Protein AF-A0A957J4I6-F1 (afdb_monomer)

Secondary structure (DSSP, 8-state):
----PPPPSSS--SS---EEETTEEEEE------SSSTTTTSS-HHHHHHHHH-TTTTTSPTT-BSS-EE---SSSPTT--EEE-HHHHHHHHH-GGG--EEEEETTT--EEEE------S-SSS--PPPEE-TTS-EEEEEEEE--SSS-EEEEEEE-TT-SEEEE---S-EETTS-EEEEEETTEEEEEESTT-EEEEEESSS--HHHHHHHHTT-SSS-SS--TTTEEEEEES-HHHHSTTTTGGG----S-GGG--S-S--GGG---TT----SSSPPPPPEEETTEEEEEETTEEEEE-SS-PPP-PPPPPPPPPP--------HHHHHHHHHHHHHHHHHH-SBPPB----TTHHHHHTTTSSSSTTSBT-SHHHHHHHHHHHGGGS-HHHHHHHHHHHHHHHHHS-TTT-SB--S-SB---SSPPPGGG-TTSS---BS--HHHHHH-SGGG----SS-THHHHHHHHHHHHH--HHHHHHHHHHHHHHHHHTPPPHHHHHH-HHHHHHHHHHHHHHHHHHHHTTPPPPHHHHHHHHHHHHHHHHH--SS-TTTT--TTSHHHHHGGGGTTTTTTTT--HHHHHHHHHHHHHHHHHHHHHHHHH-TTTTSTT-S--STT-SS--HHHHHHHHHIIIIII---HHHHGGG----SSSS--HHHHHHHHHHHHTTS-EEEEEEE-SEEEE-TT-EEEEEEEEEEETT--SPEEEEE---TTEEEEES-SEEPSSEEEEEEEEE-S-TT--S-EEEEEEEEEEETTEEEEEEEEEEES--PPPPP-----

Mean predicted aligned error: 9.69 Å

Foldseek 3Di:
DDADADAAAAQAAFLDDWDDQPQKTKGFHKHFAADLDALHPNHFLQVVQLCQQPVCLQPDFWFDFSADWDQDDDLFAGPFIKGQLVSLVVVCVVAVNQQRMFIAGNPHRYGDDGDSAHAAAASTIDAHFFEQEPSRWTWGAGFTTGHSPFTWAGIWTDDPPDRIITHQWQATDTRNWDKDWYYDHQKIWIDTWLQAWTKIFRRNDHPVQLVVLVVVVNHSSHDDTPVVTMDIPDGQQVCVQPPCQQQQFADPDPRPSFGGAGLQFPPRHGALLFFFGTRADAHTWDDDPQWTWGDDNPHIDTHHPDPDRDDDDDDDDDDDDDDDFDDPDLVVLLVVLLVQLVQQLVQADEFFAAGYQGPLQVLCCFAQHNNQRRHCQALLLLLVLLLLCLVSHDPVSSVSSLVSNVVSCVQAPLLQFQGQWQDGGYFRPHDNRPSSPSVPDGHTHRFSVQNQQQGYHNGHRAFRHQLLSLLSLLSNCVVPNPLQVSLVSNVVSLCVCVVSHDDLVRCLQQVLSLLRLLSNLVSNQSSCVSSVHHGDPVSVVVSVVSLVSCLVSDALFHSLSNDDVVPVSSQQSSLCSLLRNQHNDDLVSLVSCLVRPLVRLVSSLSRVCRSCVCLLPAQQQRGHYSTRTGHCRSNQRSLCNCLRNVVDALSVLSVSQDDQPTPHDSSSSSSSSSSSSVRQDKAKDWDKPPQEDEDAAQDKDKMKIFMATGNPRFWKKFKDKDDDPQKDKDKPDGIDGPGDIIMIMIGGNGDNPDQDKDKDWMKMWIDTPNDIDIDIGIYIYNDDDDDDDDDDDD

Structure (mmCIF, N/CA/C/O backbone):
data_AF-A0A957J4I6-F1
#
_entry.id   AF-A0A957J4I6-F1
#
loop_
_atom_site.group_PDB
_atom_site.id
_atom_site.type_symbol
_atom_site.label_atom_id
_atom_site.label_alt_id
_atom_site.label_comp_id
_atom_site.label_asym_id
_atom_site.label_entity_id
_atom_site.label_seq_id
_atom_site.pdbx_PDB_ins_code
_atom_site.Cartn_x
_atom_site.Cartn_y
_atom_site.Cartn_z
_atom_site.occupancy
_atom_site.B_iso_or_equiv
_atom_site.auth_seq_id
_atom_site.auth_comp_id
_atom_site.auth_asym_id
_atom_site.auth_atom_id
_atom_site.pdbx_PDB_model_num
ATOM 1 N N . PHE A 1 1 ? -14.412 -21.363 -26.976 1.00 64.19 1 PHE A N 1
ATOM 2 C CA . PHE A 1 1 ? -13.026 -21.619 -26.541 1.00 64.19 1 PHE A CA 1
ATOM 3 C C . PHE A 1 1 ? -12.541 -20.348 -25.872 1.00 64.19 1 PHE A C 1
ATOM 5 O O . PHE A 1 1 ? -12.658 -19.300 -26.493 1.00 64.19 1 PHE A O 1
ATOM 12 N N . VAL A 1 2 ? -12.118 -20.412 -24.611 1.00 77.31 2 VAL A N 1
ATOM 13 C CA . VAL A 1 2 ? -11.565 -19.253 -23.894 1.00 77.31 2 VAL A CA 1
ATOM 14 C C . VAL A 1 2 ? -10.049 -19.379 -23.969 1.00 77.31 2 VAL A C 1
ATOM 16 O O . VAL A 1 2 ? -9.508 -20.404 -23.561 1.00 77.31 2 VAL A O 1
ATOM 19 N N . TRP A 1 3 ? -9.378 -18.382 -24.545 1.00 88.81 3 TRP A N 1
ATOM 20 C CA . TRP A 1 3 ? -7.918 -18.307 -24.538 1.00 88.81 3 TRP A CA 1
ATOM 21 C C . TRP A 1 3 ? -7.449 -18.165 -23.081 1.00 88.81 3 TRP A C 1
ATOM 23 O O . TRP A 1 3 ? -7.906 -17.260 -22.385 1.00 88.81 3 TRP A O 1
ATOM 33 N N . LYS A 1 4 ? -6.617 -19.094 -22.592 1.00 89.50 4 LYS A N 1
ATOM 34 C CA . LYS A 1 4 ? -6.187 -19.151 -21.185 1.00 89.50 4 LYS A CA 1
ATOM 35 C C . LYS A 1 4 ? -4.797 -19.779 -21.067 1.00 89.50 4 LYS A C 1
ATOM 37 O O . LYS A 1 4 ? -4.566 -20.852 -21.623 1.00 89.50 4 LYS A O 1
ATOM 42 N N . SER A 1 5 ? -3.900 -19.136 -20.324 1.00 90.81 5 SER A N 1
ATOM 43 C CA . SER A 1 5 ? -2.577 -19.676 -19.994 1.00 90.81 5 SER A CA 1
ATOM 44 C C . SER A 1 5 ? -2.600 -20.540 -18.730 1.00 90.81 5 SER A C 1
ATOM 46 O O . SER A 1 5 ? -3.569 -20.544 -17.964 1.00 90.81 5 SER A O 1
ATOM 48 N N . SER A 1 6 ? -1.500 -21.252 -18.473 1.00 90.88 6 SER A N 1
ATOM 49 C CA . SER A 1 6 ? -1.172 -21.680 -17.109 1.00 90.88 6 SER A CA 1
ATOM 50 C C . SER A 1 6 ? -0.927 -20.458 -16.214 1.00 90.88 6 SER A C 1
ATOM 52 O O . SER A 1 6 ? -0.717 -19.350 -16.717 1.00 90.88 6 SER A O 1
ATOM 54 N N . LYS A 1 7 ? -0.924 -20.655 -14.889 1.00 91.00 7 LYS A N 1
ATOM 55 C CA . LYS A 1 7 ? -0.491 -19.614 -13.948 1.00 91.00 7 LYS A CA 1
ATOM 56 C C . LYS A 1 7 ? 0.940 -19.192 -14.301 1.00 91.00 7 LYS A C 1
ATOM 58 O O . LYS A 1 7 ? 1.789 -20.050 -14.548 1.00 91.00 7 LYS A O 1
ATOM 63 N N . LEU A 1 8 ? 1.161 -17.886 -14.406 1.00 91.38 8 LEU A N 1
ATOM 64 C CA . LEU A 1 8 ? 2.455 -17.289 -14.729 1.00 91.38 8 LEU A CA 1
ATOM 65 C C . LEU A 1 8 ? 3.111 -16.806 -13.425 1.00 91.38 8 LEU A C 1
ATOM 67 O O . LEU A 1 8 ? 2.382 -16.397 -12.518 1.00 91.38 8 LEU A O 1
ATOM 71 N N . PRO A 1 9 ? 4.447 -16.881 -13.295 1.00 90.94 9 PRO A N 1
ATOM 72 C CA . PRO A 1 9 ? 5.146 -16.327 -12.139 1.00 90.94 9 PRO A CA 1
ATOM 73 C C . PRO A 1 9 ? 5.047 -14.793 -12.096 1.00 90.94 9 PRO A C 1
ATOM 75 O O . PRO A 1 9 ? 4.686 -14.154 -13.084 1.00 90.94 9 PRO A O 1
ATOM 78 N N . GLY A 1 10 ? 5.400 -14.209 -10.949 1.00 88.56 10 GLY A N 1
ATOM 79 C CA . GLY A 1 10 ? 5.306 -12.767 -10.705 1.00 88.56 10 GLY A CA 1
ATOM 80 C C . GLY A 1 10 ? 4.077 -12.370 -9.887 1.00 88.56 10 GLY A C 1
ATOM 81 O O . GLY A 1 10 ? 3.198 -13.190 -9.633 1.00 88.56 10 GLY A O 1
ATOM 82 N N . ALA A 1 11 ? 4.037 -11.112 -9.441 1.00 85.50 11 ALA A N 1
ATOM 83 C CA . ALA A 1 11 ? 2.975 -10.583 -8.578 1.00 85.50 11 ALA A CA 1
ATOM 84 C C . ALA A 1 11 ? 1.799 -9.958 -9.354 1.00 85.50 11 ALA A C 1
ATOM 86 O O . ALA A 1 11 ? 0.883 -9.415 -8.744 1.00 85.50 11 ALA A O 1
ATOM 87 N N . GLY A 1 12 ? 1.810 -10.028 -10.688 1.00 84.12 12 GLY A N 1
ATOM 88 C CA . GLY A 1 12 ? 0.747 -9.508 -11.544 1.00 84.12 12 GLY A CA 1
ATOM 89 C C . GLY A 1 12 ? 1.262 -8.826 -12.812 1.00 84.12 12 GLY A C 1
ATOM 90 O O . GLY A 1 12 ? 2.417 -8.991 -13.209 1.00 84.12 12 GLY A O 1
ATOM 91 N N . PHE A 1 13 ? 0.367 -8.065 -13.443 1.00 82.50 13 PHE A N 1
ATOM 92 C CA . PHE A 1 13 ? 0.581 -7.345 -14.700 1.00 82.50 13 PHE A CA 1
ATOM 93 C C . PHE A 1 13 ? 0.038 -5.927 -14.550 1.00 82.50 13 PHE A C 1
ATOM 95 O O . PHE A 1 13 ? -1.153 -5.710 -14.739 1.00 82.50 13 PHE A O 1
ATOM 102 N N . GLN A 1 14 ? 0.879 -4.984 -14.146 1.00 75.69 14 GLN A N 1
ATOM 103 C CA . GLN A 1 14 ? 0.401 -3.662 -13.730 1.00 75.69 14 GLN A CA 1
ATOM 104 C C . GLN A 1 14 ? 0.604 -2.626 -14.832 1.00 75.69 14 GLN A C 1
ATOM 106 O O . GLN A 1 14 ? -0.377 -2.084 -15.335 1.00 75.69 14 GLN A O 1
ATOM 111 N N . SER A 1 15 ? 1.825 -2.512 -15.359 1.00 74.19 15 SER A N 1
ATOM 112 C CA . SER A 1 15 ? 2.107 -1.853 -16.643 1.00 74.19 15 SER A CA 1
ATOM 113 C C . SER A 1 15 ? 1.682 -2.778 -17.801 1.00 74.19 15 SER A C 1
ATOM 115 O O . SER A 1 15 ? 2.502 -3.431 -18.451 1.00 74.19 15 SER A O 1
ATOM 117 N N . TRP A 1 16 ? 0.371 -2.950 -17.991 1.00 71.50 16 TRP A N 1
ATOM 118 C CA . TRP A 1 16 ? -0.182 -4.032 -18.810 1.00 71.50 16 TRP A CA 1
ATOM 119 C C . TRP A 1 16 ? -0.728 -3.585 -20.166 1.00 71.50 16 TRP A C 1
ATOM 121 O O . TRP A 1 16 ? -1.701 -2.840 -20.257 1.00 71.50 16 TRP A O 1
ATOM 131 N N . TRP A 1 17 ? -0.185 -4.176 -21.230 1.00 83.12 17 TRP A N 1
ATOM 132 C CA . TRP A 1 17 ? -0.883 -4.385 -22.498 1.00 83.12 17 TRP A CA 1
ATOM 133 C C . TRP A 1 17 ? -0.257 -5.578 -23.241 1.00 83.12 17 TRP A C 1
ATOM 135 O O . TRP A 1 17 ? 0.969 -5.666 -23.348 1.00 83.12 17 TRP A O 1
ATOM 145 N N . PRO A 1 18 ? -1.058 -6.530 -23.755 1.00 88.44 18 PRO A N 1
ATOM 146 C CA . PRO A 1 18 ? -0.532 -7.662 -24.508 1.00 88.44 18 PRO A CA 1
ATOM 147 C C . PRO A 1 18 ? 0.014 -7.209 -25.864 1.00 88.44 18 PRO A C 1
ATOM 149 O O . PRO A 1 18 ? -0.677 -6.536 -26.631 1.00 88.44 18 PRO A O 1
ATOM 152 N N . VAL A 1 19 ? 1.224 -7.647 -26.210 1.00 93.69 19 VAL A N 1
ATOM 153 C CA . VAL A 1 19 ? 1.830 -7.354 -27.516 1.00 93.69 19 VAL A CA 1
ATOM 154 C C . VAL A 1 19 ? 1.575 -8.529 -28.448 1.00 93.69 19 VAL A C 1
ATOM 156 O O . VAL A 1 19 ? 2.065 -9.635 -28.223 1.00 93.69 19 VAL A O 1
ATOM 159 N N . ILE A 1 20 ? 0.777 -8.309 -29.493 1.00 94.69 20 ILE A N 1
ATOM 160 C CA . ILE A 1 20 ? 0.494 -9.335 -30.500 1.00 94.69 20 ILE A CA 1
ATOM 161 C C . ILE A 1 20 ? 1.629 -9.345 -31.520 1.00 94.69 20 ILE A C 1
ATOM 163 O O . ILE A 1 20 ? 1.808 -8.384 -32.263 1.00 94.69 20 ILE A O 1
ATOM 167 N N . TYR A 1 21 ? 2.345 -10.462 -31.589 1.00 94.56 21 TYR A N 1
ATOM 168 C CA . TYR A 1 21 ? 3.451 -10.677 -32.514 1.00 94.56 21 TYR A CA 1
ATOM 169 C C . TYR A 1 21 ? 3.182 -11.935 -33.332 1.00 94.56 21 TYR A C 1
ATOM 171 O O . TYR A 1 21 ? 3.331 -13.049 -32.836 1.00 94.56 21 TYR A O 1
ATOM 179 N N . GLU A 1 22 ? 2.733 -11.775 -34.576 1.00 93.19 22 GLU A N 1
ATOM 180 C CA . GLU A 1 22 ? 2.363 -12.895 -35.449 1.00 93.19 22 GLU A CA 1
ATOM 181 C C . GLU A 1 22 ? 1.354 -13.872 -34.784 1.00 93.19 22 GLU A C 1
ATOM 183 O O . GLU A 1 22 ? 0.190 -13.533 -34.531 1.00 93.19 22 GLU A O 1
ATOM 188 N N . ASN A 1 23 ? 1.795 -15.105 -34.505 1.00 94.75 23 ASN A N 1
ATOM 189 C CA . ASN A 1 23 ? 1.063 -16.171 -33.822 1.00 94.75 23 ASN A CA 1
ATOM 190 C C . ASN A 1 23 ? 1.326 -16.220 -32.301 1.00 94.75 23 ASN A C 1
ATOM 192 O O . ASN A 1 23 ? 0.920 -17.187 -31.647 1.00 94.75 23 ASN A O 1
ATOM 196 N N . ARG A 1 24 ? 1.985 -15.203 -31.738 1.00 95.81 24 ARG A N 1
ATOM 197 C CA . ARG A 1 24 ? 2.355 -15.074 -30.325 1.00 95.81 24 ARG A CA 1
ATOM 198 C C . ARG A 1 24 ? 1.692 -13.856 -29.674 1.00 95.81 24 ARG A C 1
ATOM 200 O O . ARG A 1 24 ? 1.283 -12.907 -30.343 1.00 95.81 24 ARG A O 1
ATOM 207 N N . VAL A 1 25 ? 1.602 -13.900 -28.352 1.00 95.25 25 VAL A N 1
ATOM 208 C CA . VAL A 1 25 ? 1.204 -12.799 -27.474 1.00 95.25 25 VAL A CA 1
ATOM 209 C C . VAL A 1 25 ? 2.258 -12.685 -26.379 1.00 95.25 25 VAL A C 1
ATOM 211 O O . VAL A 1 25 ? 2.533 -13.677 -25.702 1.00 95.25 25 VAL A O 1
ATOM 214 N N . ILE A 1 26 ? 2.858 -11.507 -26.230 1.00 94.62 26 ILE A N 1
ATOM 215 C CA . ILE A 1 26 ? 3.889 -11.236 -25.229 1.00 94.62 26 ILE A CA 1
ATOM 216 C C . ILE A 1 26 ? 3.279 -10.458 -24.064 1.00 94.62 26 ILE A C 1
ATOM 218 O O . ILE A 1 26 ? 2.560 -9.480 -24.278 1.00 94.62 26 ILE A O 1
ATOM 222 N N . PHE A 1 27 ? 3.596 -10.887 -22.844 1.00 92.00 27 PHE A N 1
ATOM 223 C CA . PHE A 1 27 ? 3.250 -10.204 -21.599 1.00 92.00 27 PHE A CA 1
ATOM 224 C C . PHE A 1 27 ? 4.514 -9.891 -20.799 1.00 92.00 27 PHE A C 1
ATOM 226 O O . PHE A 1 27 ? 5.352 -10.775 -20.626 1.00 92.00 27 PHE A O 1
ATOM 233 N N . SER A 1 28 ? 4.609 -8.677 -20.259 1.00 90.06 28 SER A N 1
ATOM 234 C CA . SER A 1 28 ? 5.574 -8.322 -19.211 1.00 90.06 28 SER A CA 1
ATOM 235 C C . SER A 1 28 ? 4.873 -8.382 -17.859 1.00 90.06 28 SER A C 1
ATOM 237 O O . SER A 1 28 ? 3.896 -7.671 -17.646 1.00 90.06 28 SER A O 1
ATOM 239 N N . GLY A 1 29 ? 5.334 -9.262 -16.973 1.00 89.31 29 GLY A N 1
ATOM 240 C CA . GLY A 1 29 ? 4.862 -9.355 -15.592 1.00 89.31 29 GLY A CA 1
ATOM 241 C C . GLY A 1 29 ? 5.788 -8.636 -14.616 1.00 89.31 29 GLY A C 1
ATOM 242 O O . GLY A 1 29 ? 6.902 -8.246 -14.971 1.00 89.31 29 GLY A O 1
ATOM 243 N N . SER A 1 30 ? 5.332 -8.505 -13.373 1.00 87.56 30 SER A N 1
ATOM 244 C CA . SER A 1 30 ? 6.123 -8.004 -12.249 1.00 87.56 30 SER A CA 1
ATOM 245 C C . SER A 1 30 ? 6.918 -9.109 -11.542 1.00 87.56 30 SER A C 1
ATOM 247 O O . SER A 1 30 ? 6.808 -10.290 -11.874 1.00 87.56 30 SER A O 1
ATOM 249 N N . ASN A 1 31 ? 7.714 -8.740 -10.536 1.00 86.81 31 ASN A N 1
ATOM 250 C CA . ASN A 1 31 ? 8.360 -9.696 -9.640 1.00 86.81 31 ASN A CA 1
ATOM 251 C C . ASN A 1 31 ? 7.569 -9.838 -8.323 1.00 86.81 31 ASN A C 1
ATOM 253 O O . ASN A 1 31 ? 6.896 -8.914 -7.879 1.00 86.81 31 ASN A O 1
ATOM 257 N N . ASN A 1 32 ? 7.645 -11.017 -7.712 1.00 86.38 32 ASN A N 1
ATOM 258 C CA . ASN A 1 32 ? 6.972 -11.416 -6.469 1.00 86.38 32 ASN A CA 1
ATOM 259 C C . ASN A 1 32 ? 7.942 -11.505 -5.274 1.00 86.38 32 ASN A C 1
ATOM 261 O O . ASN A 1 32 ? 7.711 -12.265 -4.327 1.00 86.38 32 ASN A O 1
ATOM 265 N N . TYR A 1 33 ? 9.042 -10.747 -5.325 1.00 87.44 33 TYR A N 1
ATOM 266 C CA . TYR A 1 33 ? 10.040 -10.670 -4.262 1.00 87.44 33 TYR A CA 1
ATOM 267 C C . TYR A 1 33 ? 9.839 -9.392 -3.455 1.00 87.44 33 TYR A C 1
ATOM 269 O O . TYR A 1 33 ? 9.577 -8.325 -4.004 1.00 87.44 33 TYR A O 1
ATOM 277 N N . ARG A 1 34 ? 10.001 -9.502 -2.136 1.00 86.38 34 ARG A N 1
ATOM 278 C CA . ARG A 1 34 ? 10.083 -8.336 -1.254 1.00 86.38 34 ARG A CA 1
ATOM 279 C C . ARG A 1 34 ? 11.457 -7.700 -1.340 1.00 86.38 34 ARG A C 1
ATOM 281 O O . ARG A 1 34 ? 12.455 -8.381 -1.581 1.00 86.38 34 ARG A O 1
ATOM 288 N N . THR A 1 35 ? 11.511 -6.408 -1.066 1.00 86.81 35 THR A N 1
ATOM 289 C CA . THR A 1 35 ? 12.754 -5.645 -1.121 1.00 86.81 35 THR A CA 1
ATOM 290 C C . THR A 1 35 ? 13.460 -5.670 0.232 1.00 86.81 35 THR A C 1
ATOM 292 O O . THR A 1 35 ? 13.034 -5.028 1.188 1.00 86.81 35 THR A O 1
ATOM 295 N N . SER A 1 36 ? 14.566 -6.419 0.313 1.00 84.94 36 SER A N 1
ATOM 296 C CA . SER A 1 36 ? 15.484 -6.424 1.469 1.00 84.94 36 SER A CA 1
ATOM 297 C C . SER A 1 36 ? 14.836 -6.781 2.822 1.00 84.94 36 SER A C 1
ATOM 299 O O . SER A 1 36 ? 15.316 -6.374 3.881 1.00 84.94 36 SER A O 1
ATOM 301 N N . ILE A 1 37 ? 13.755 -7.567 2.803 1.00 86.25 37 ILE A N 1
ATOM 302 C CA . ILE A 1 37 ? 13.043 -8.049 3.994 1.00 86.25 37 ILE A CA 1
ATOM 303 C C . ILE A 1 37 ? 12.529 -9.485 3.782 1.00 86.25 37 ILE A C 1
ATOM 305 O O . ILE A 1 37 ? 12.400 -9.955 2.651 1.00 86.25 37 ILE A O 1
ATOM 309 N N . GLN A 1 38 ? 12.279 -10.203 4.878 1.00 84.62 38 GLN A N 1
ATOM 310 C CA . GLN A 1 38 ? 11.690 -11.546 4.879 1.00 84.62 38 GLN A CA 1
ATOM 311 C C . GLN A 1 38 ? 10.181 -11.495 5.175 1.00 84.62 38 GLN A C 1
ATOM 313 O O . GLN A 1 38 ? 9.767 -10.584 5.886 1.00 84.62 38 GLN A O 1
ATOM 318 N N . PRO A 1 39 ? 9.380 -12.494 4.745 1.00 79.00 39 PRO A N 1
ATOM 319 C CA . PRO A 1 39 ? 9.713 -13.617 3.864 1.00 79.00 39 PRO A CA 1
ATOM 320 C C . PRO A 1 39 ? 10.140 -13.184 2.462 1.00 79.00 39 PRO A C 1
ATOM 322 O O . PRO A 1 39 ? 9.582 -12.257 1.890 1.00 79.00 39 PRO A O 1
ATOM 325 N N . GLY A 1 40 ? 11.138 -13.867 1.906 1.00 69.94 40 GLY A N 1
ATOM 326 C CA . GLY A 1 40 ? 11.798 -13.443 0.673 1.00 69.94 40 GLY A CA 1
ATOM 327 C C . GLY A 1 40 ? 13.308 -13.637 0.741 1.00 69.94 40 GLY A C 1
ATOM 328 O O . GLY A 1 40 ? 13.854 -14.015 1.777 1.00 69.94 40 GLY A O 1
ATOM 329 N N . GLY A 1 41 ? 13.996 -13.362 -0.367 1.00 62.50 41 GLY A N 1
ATOM 330 C CA . GLY A 1 41 ? 15.444 -13.556 -0.483 1.00 62.50 41 GLY A CA 1
ATOM 331 C C . GLY A 1 41 ? 16.298 -12.633 0.394 1.00 62.50 41 GLY A C 1
ATOM 332 O O . GLY A 1 41 ? 17.512 -12.771 0.367 1.00 62.50 41 GLY A O 1
ATOM 333 N N . GLY A 1 42 ? 15.711 -11.687 1.144 1.00 69.75 42 GLY A N 1
ATOM 334 C CA . GLY A 1 42 ? 16.455 -10.707 1.952 1.00 69.75 42 GLY A CA 1
ATOM 335 C C . GLY A 1 42 ? 17.314 -9.728 1.135 1.00 69.75 42 GLY A C 1
ATOM 336 O O . GLY A 1 42 ? 17.995 -8.890 1.716 1.00 69.75 42 GLY A O 1
ATOM 337 N N . PHE A 1 43 ? 17.238 -9.815 -0.193 1.00 77.00 43 PHE A N 1
ATOM 338 C CA . PHE A 1 43 ? 17.946 -9.024 -1.195 1.00 77.00 43 PHE A CA 1
ATOM 339 C C . PHE A 1 43 ? 16.949 -8.536 -2.238 1.00 77.00 43 PHE A C 1
ATOM 341 O O . PHE A 1 43 ? 15.826 -9.041 -2.324 1.00 77.00 43 PHE A O 1
ATOM 348 N N . GLN A 1 44 ? 17.360 -7.567 -3.043 1.00 86.06 44 GLN A N 1
ATOM 349 C CA . GLN A 1 44 ? 16.540 -7.088 -4.147 1.00 86.06 44 GLN A CA 1
ATOM 350 C C . GLN A 1 44 ? 16.537 -8.112 -5.289 1.00 86.06 44 GLN A C 1
ATOM 352 O O . GLN A 1 44 ? 17.523 -8.818 -5.506 1.00 86.06 44 GLN A O 1
ATOM 357 N N . PHE A 1 45 ? 15.454 -8.184 -6.066 1.00 88.31 45 PHE A N 1
ATOM 358 C CA . PHE A 1 45 ? 15.383 -9.135 -7.182 1.00 88.31 45 PHE A CA 1
ATOM 359 C C . PHE A 1 45 ? 16.488 -8.900 -8.227 1.00 88.31 45 PHE A C 1
ATOM 361 O O . PHE A 1 45 ? 17.087 -9.859 -8.713 1.00 88.31 45 PHE A O 1
ATOM 368 N N . VAL A 1 46 ? 16.828 -7.631 -8.487 1.00 89.25 46 VAL A N 1
ATOM 369 C CA . VAL A 1 46 ? 17.958 -7.238 -9.349 1.00 89.25 46 VAL A CA 1
ATOM 370 C C . VAL A 1 46 ? 19.303 -7.787 -8.855 1.00 89.25 46 VAL A C 1
ATOM 372 O O . VAL A 1 46 ? 20.135 -8.176 -9.672 1.00 89.25 46 VAL A O 1
ATOM 375 N N . GLU A 1 47 ? 19.517 -7.878 -7.539 1.00 89.75 47 GLU A N 1
ATOM 376 C CA . GLU A 1 47 ? 20.747 -8.424 -6.947 1.00 89.75 47 GLU A CA 1
ATOM 377 C C . GLU A 1 47 ? 20.783 -9.948 -7.063 1.00 89.75 47 GLU A C 1
ATOM 379 O O . GLU A 1 47 ? 21.780 -10.512 -7.507 1.00 89.75 47 GLU A O 1
ATOM 384 N N . LEU A 1 48 ? 19.667 -10.610 -6.738 1.00 90.25 48 LEU A N 1
ATOM 385 C CA . LEU A 1 48 ? 19.534 -12.062 -6.873 1.00 90.25 48 LEU A CA 1
ATOM 386 C C . LEU A 1 48 ? 19.768 -12.522 -8.315 1.00 90.25 48 LEU A C 1
ATOM 388 O O . LEU A 1 48 ? 20.350 -13.582 -8.543 1.00 90.25 48 LEU A O 1
ATOM 392 N N . GLU A 1 49 ? 19.283 -11.755 -9.290 1.00 92.69 49 GLU A N 1
ATOM 393 C CA . GLU A 1 49 ? 19.499 -12.042 -10.702 1.00 92.69 49 GLU A CA 1
ATOM 394 C C . GLU A 1 49 ? 20.940 -11.744 -11.130 1.00 92.69 49 GLU A C 1
ATOM 396 O O . GLU A 1 49 ? 21.559 -12.600 -11.765 1.00 92.69 49 GLU A O 1
ATOM 401 N N . ARG A 1 50 ? 21.507 -10.591 -10.738 1.00 94.06 50 ARG A N 1
ATOM 402 C CA . ARG A 1 50 ? 22.914 -10.231 -10.998 1.00 94.06 50 ARG A CA 1
ATOM 403 C C . ARG A 1 50 ? 23.863 -11.333 -10.537 1.00 94.06 50 ARG A C 1
ATOM 405 O O . ARG A 1 50 ? 24.720 -11.736 -11.319 1.00 94.06 50 ARG A O 1
ATOM 412 N N . ASP A 1 51 ? 23.705 -11.820 -9.311 1.00 93.56 51 ASP A N 1
ATOM 413 C CA . ASP A 1 51 ? 24.615 -12.804 -8.715 1.00 93.56 51 ASP A CA 1
ATOM 414 C C . ASP A 1 51 ? 24.574 -14.149 -9.454 1.00 93.56 51 ASP A C 1
ATOM 416 O O . ASP A 1 51 ? 25.604 -14.805 -9.619 1.00 93.56 51 ASP A O 1
ATOM 420 N N . ASP A 1 52 ? 23.405 -14.542 -9.966 1.00 95.00 52 ASP A N 1
ATOM 421 C CA . ASP A 1 52 ? 23.252 -15.779 -10.733 1.00 95.00 52 ASP A CA 1
ATOM 422 C C . ASP A 1 52 ? 23.782 -15.648 -12.173 1.00 95.00 52 ASP A C 1
ATOM 424 O O . ASP A 1 52 ? 24.384 -16.586 -12.707 1.00 95.00 52 ASP A O 1
ATOM 428 N N . VAL A 1 53 ? 23.552 -14.505 -12.833 1.00 96.81 53 VAL A N 1
ATOM 429 C CA . VAL A 1 53 ? 23.906 -14.321 -14.253 1.00 96.81 53 VAL A CA 1
ATOM 430 C C . VAL A 1 53 ? 25.319 -13.756 -14.471 1.00 96.81 53 VAL A C 1
ATOM 432 O O . VAL A 1 53 ? 25.927 -13.970 -15.530 1.00 96.81 53 VAL A O 1
ATOM 435 N N . TYR A 1 54 ? 25.881 -13.105 -13.453 1.00 97.25 54 TYR A N 1
ATOM 436 C CA . TYR A 1 54 ? 27.239 -12.565 -13.403 1.00 97.25 54 TYR A CA 1
ATOM 437 C C . TYR A 1 54 ? 27.947 -13.014 -12.111 1.00 97.25 54 TYR A C 1
ATOM 439 O O . TYR A 1 54 ? 28.268 -12.188 -11.262 1.00 97.25 54 TYR A O 1
ATOM 447 N N . PRO A 1 55 ? 28.275 -14.306 -11.949 1.00 95.25 55 PRO A N 1
ATOM 448 C CA . PRO A 1 55 ? 28.821 -14.831 -10.689 1.00 95.25 55 PRO A CA 1
ATOM 449 C C . PRO A 1 55 ? 30.162 -14.207 -10.260 1.00 95.25 55 PRO A C 1
ATOM 451 O O . PRO A 1 55 ? 30.544 -14.300 -9.098 1.00 95.25 55 PRO A O 1
ATOM 454 N N . ASN A 1 56 ? 30.874 -13.554 -11.182 1.00 96.38 56 ASN A N 1
ATOM 455 C CA . ASN A 1 56 ? 32.137 -12.863 -10.924 1.00 96.38 56 ASN A CA 1
ATOM 456 C C . ASN A 1 56 ? 31.989 -11.329 -10.947 1.00 96.38 56 ASN A C 1
ATOM 458 O O . ASN A 1 56 ? 32.991 -10.632 -11.083 1.00 96.38 56 ASN A O 1
ATOM 462 N N . HIS A 1 57 ? 30.772 -10.779 -10.838 1.00 95.50 57 HIS A N 1
ATOM 463 C CA . HIS A 1 57 ? 30.502 -9.339 -10.989 1.00 95.50 57 HIS A CA 1
ATOM 464 C C . HIS A 1 57 ? 31.361 -8.433 -10.087 1.00 95.50 57 HIS A C 1
ATOM 466 O O . HIS A 1 57 ? 31.651 -7.299 -10.455 1.00 95.50 57 HIS A O 1
ATOM 472 N N . ALA A 1 58 ? 31.794 -8.931 -8.924 1.00 95.38 58 ALA A N 1
ATOM 473 C CA . ALA A 1 58 ? 32.659 -8.206 -7.996 1.00 95.38 58 ALA A CA 1
ATOM 474 C C . ALA A 1 58 ? 34.117 -8.058 -8.479 1.00 95.38 58 ALA A C 1
ATOM 476 O O . ALA A 1 58 ? 34.827 -7.165 -8.017 1.00 95.38 58 ALA A O 1
ATOM 477 N N . THR A 1 59 ? 34.583 -8.938 -9.370 1.00 95.62 59 THR A N 1
ATOM 478 C CA . THR A 1 59 ? 35.973 -8.971 -9.860 1.00 95.62 59 THR A CA 1
ATOM 479 C C . THR A 1 59 ? 36.096 -8.696 -11.351 1.00 95.62 59 THR A C 1
ATOM 481 O O . THR A 1 59 ? 37.126 -8.187 -11.795 1.00 95.62 59 THR A O 1
ATOM 484 N N . ASP A 1 60 ? 35.074 -9.046 -12.128 1.00 94.06 60 ASP A N 1
ATOM 485 C CA . ASP A 1 60 ? 35.036 -8.788 -13.559 1.00 94.06 60 ASP A CA 1
ATOM 486 C C . ASP A 1 60 ? 34.943 -7.275 -13.817 1.00 94.06 60 ASP A C 1
ATOM 488 O O . ASP A 1 60 ? 34.304 -6.545 -13.052 1.00 94.06 60 ASP A O 1
ATOM 492 N N . PRO A 1 61 ? 35.545 -6.767 -14.909 1.00 93.44 61 PRO A N 1
ATOM 493 C CA . PRO A 1 61 ? 35.393 -5.369 -15.277 1.00 93.44 61 PRO A CA 1
ATOM 494 C C . PRO A 1 61 ? 33.917 -4.980 -15.404 1.00 93.44 61 PRO A C 1
ATOM 496 O O . PRO A 1 61 ? 33.118 -5.705 -16.008 1.00 93.44 61 PRO A O 1
ATOM 499 N N . ARG A 1 62 ? 33.568 -3.795 -14.898 1.00 93.94 62 ARG A N 1
ATOM 500 C CA . ARG A 1 62 ? 32.247 -3.193 -15.105 1.00 93.94 62 ARG A CA 1
ATOM 501 C C . ARG A 1 62 ? 31.890 -3.178 -16.596 1.00 93.94 62 ARG A C 1
ATOM 503 O O . ARG A 1 62 ? 32.695 -2.801 -17.435 1.00 93.94 62 ARG A O 1
ATOM 510 N N . GLY A 1 63 ? 30.679 -3.582 -16.941 1.00 94.00 63 GLY A N 1
ATOM 511 C CA . GLY A 1 63 ? 30.207 -3.722 -18.314 1.00 94.00 63 GLY A CA 1
ATOM 512 C C . GLY A 1 63 ? 30.658 -4.989 -19.036 1.00 94.00 63 GLY A C 1
ATOM 513 O O . GLY A 1 63 ? 30.583 -5.054 -20.263 1.00 94.00 63 GLY A O 1
ATOM 514 N N . THR A 1 64 ? 31.131 -6.001 -18.305 1.00 95.69 64 THR A N 1
ATOM 515 C CA . THR A 1 64 ? 31.322 -7.350 -18.858 1.00 95.69 64 THR A CA 1
ATOM 516 C C . THR A 1 64 ? 29.990 -7.888 -19.379 1.00 95.69 64 THR A C 1
ATOM 518 O O . THR A 1 64 ? 28.991 -7.865 -18.668 1.00 95.69 64 THR A O 1
ATOM 521 N N . LEU A 1 65 ? 29.964 -8.348 -20.631 1.00 96.81 65 LEU A N 1
ATOM 522 C CA . LEU A 1 65 ? 28.729 -8.764 -21.294 1.00 96.81 65 LEU A CA 1
ATOM 523 C C . LEU A 1 65 ? 28.227 -10.116 -20.783 1.00 96.81 65 LEU A C 1
ATOM 525 O O . LEU A 1 65 ? 29.013 -10.997 -20.430 1.00 96.81 65 LEU A O 1
ATOM 529 N N . ILE A 1 66 ? 26.908 -10.303 -20.834 1.00 96.88 66 ILE A N 1
ATOM 530 C CA . ILE A 1 66 ? 26.236 -11.565 -20.484 1.00 96.88 66 ILE A CA 1
ATOM 531 C C . ILE A 1 66 ? 26.675 -12.754 -21.361 1.00 96.88 66 ILE A C 1
ATOM 533 O O . ILE A 1 66 ? 26.631 -13.911 -20.932 1.00 96.88 66 ILE A O 1
ATOM 537 N N . GLY A 1 67 ? 27.157 -12.474 -22.573 1.00 96.94 67 GLY A N 1
ATOM 538 C CA . GLY A 1 67 ? 27.691 -13.458 -23.507 1.00 96.94 67 GLY A CA 1
ATOM 539 C C . GLY A 1 67 ? 28.593 -12.834 -24.569 1.00 96.94 67 GLY A C 1
ATOM 540 O O . GLY A 1 67 ? 28.942 -11.657 -24.505 1.00 96.94 67 GLY A O 1
ATOM 541 N N . GLY A 1 68 ? 29.005 -13.646 -25.545 1.00 96.44 68 GLY A N 1
ATOM 542 C CA . GLY A 1 68 ? 29.912 -13.210 -26.609 1.00 96.44 68 GLY A CA 1
ATOM 543 C C . GLY A 1 68 ? 29.286 -12.166 -27.538 1.00 96.44 68 GLY A C 1
ATOM 544 O O . GLY A 1 68 ? 28.128 -12.310 -27.933 1.00 96.44 68 GLY A O 1
ATOM 545 N N . LEU A 1 69 ? 30.075 -11.152 -27.897 1.00 96.38 69 LEU A N 1
ATOM 546 C CA . LEU A 1 69 ? 29.733 -10.113 -28.870 1.00 96.38 69 LEU A CA 1
ATOM 547 C C . LEU A 1 69 ? 29.894 -10.638 -30.310 1.00 96.38 69 LEU A C 1
ATOM 549 O O . LEU A 1 69 ? 30.843 -11.369 -30.597 1.00 96.38 69 LEU A O 1
ATOM 553 N N . GLY A 1 70 ? 29.004 -10.249 -31.222 1.00 96.19 70 GLY A N 1
ATOM 554 C CA . GLY A 1 70 ? 29.085 -10.602 -32.642 1.00 96.19 70 GLY A CA 1
ATOM 555 C C . GLY A 1 70 ? 28.085 -9.838 -33.509 1.00 96.19 70 GLY A C 1
ATOM 556 O O . GLY A 1 70 ? 27.532 -8.829 -33.085 1.00 96.19 70 GLY A O 1
ATOM 557 N N . THR A 1 71 ? 27.820 -10.333 -34.716 1.00 96.56 71 THR A N 1
ATOM 558 C CA . THR A 1 71 ? 26.884 -9.742 -35.695 1.00 96.56 71 THR A CA 1
ATOM 559 C C . THR A 1 71 ? 25.977 -10.820 -36.292 1.00 96.56 71 THR A C 1
ATOM 561 O O . THR A 1 71 ? 25.941 -11.045 -37.503 1.00 96.56 71 THR A O 1
ATOM 564 N N . ALA A 1 72 ? 25.297 -11.572 -35.423 1.00 96.69 72 ALA A N 1
ATOM 565 C CA . ALA A 1 72 ? 24.405 -12.644 -35.847 1.00 96.69 72 ALA A CA 1
ATOM 566 C C . ALA A 1 72 ? 23.293 -12.110 -36.768 1.00 96.69 72 ALA A C 1
ATOM 568 O O . ALA A 1 72 ? 22.773 -11.011 -36.568 1.00 96.69 72 ALA A O 1
ATOM 569 N N . ALA A 1 73 ? 22.935 -12.903 -37.779 1.00 94.88 73 ALA A N 1
ATOM 570 C CA . ALA A 1 73 ? 21.835 -12.577 -38.678 1.00 94.88 73 ALA A CA 1
ATOM 571 C C . ALA A 1 73 ? 20.481 -12.669 -37.952 1.00 94.88 73 ALA A C 1
ATOM 573 O O . ALA A 1 73 ? 20.295 -13.527 -37.088 1.00 94.88 73 ALA A O 1
ATOM 574 N N . GLY A 1 74 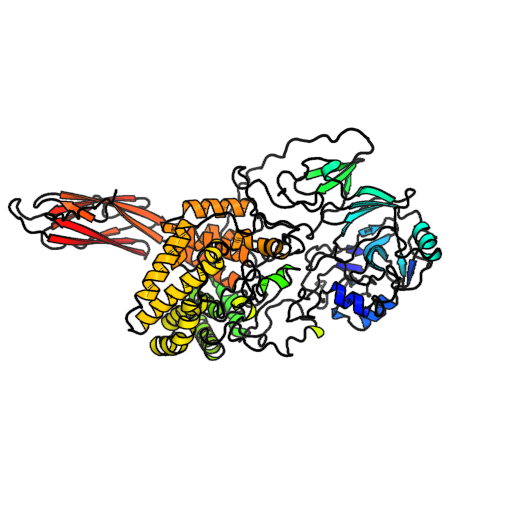? 19.558 -11.801 -38.349 1.00 93.94 74 GLY A N 1
ATOM 575 C CA . GLY A 1 74 ? 18.177 -11.698 -37.884 1.00 93.94 74 GLY A CA 1
ATOM 576 C C . GLY A 1 74 ? 17.437 -10.682 -38.757 1.00 93.94 74 GLY A C 1
ATOM 577 O O . GLY A 1 74 ? 17.982 -10.250 -39.776 1.00 93.94 74 GLY A O 1
ATOM 578 N N . ASP A 1 75 ? 16.232 -10.296 -38.354 1.00 95.88 75 ASP A N 1
ATOM 579 C CA . ASP A 1 75 ? 15.410 -9.316 -39.081 1.00 95.88 75 ASP A CA 1
ATOM 580 C C . ASP A 1 75 ? 15.915 -7.869 -38.908 1.00 95.88 75 ASP A C 1
ATOM 582 O O . ASP A 1 75 ? 15.610 -7.001 -39.723 1.00 95.88 75 ASP A O 1
ATOM 586 N N . TRP A 1 76 ? 16.751 -7.619 -37.895 1.00 95.94 76 TRP A N 1
ATOM 587 C CA . TRP A 1 76 ? 17.435 -6.339 -37.688 1.00 95.94 76 TRP A CA 1
ATOM 588 C C . TRP A 1 76 ? 18.422 -6.001 -38.818 1.00 95.94 76 TRP A C 1
ATOM 590 O O . TRP A 1 76 ? 18.901 -6.869 -39.554 1.00 95.94 76 TRP A O 1
ATOM 600 N N . ALA A 1 77 ? 18.810 -4.725 -38.910 1.00 95.31 77 ALA A N 1
ATOM 601 C CA . ALA A 1 77 ? 19.709 -4.230 -39.952 1.00 95.31 77 ALA A CA 1
ATOM 602 C C . ALA A 1 77 ? 21.022 -5.047 -40.070 1.00 95.31 77 ALA A C 1
ATOM 604 O O . ALA A 1 77 ? 21.652 -5.368 -39.052 1.00 95.31 77 ALA A O 1
ATOM 605 N N . PRO A 1 78 ? 21.499 -5.364 -41.291 1.00 95.69 78 PRO A N 1
ATOM 606 C CA . PRO A 1 78 ? 22.758 -6.078 -41.486 1.00 95.69 78 PRO A CA 1
ATOM 607 C C . PRO A 1 78 ? 23.946 -5.375 -40.822 1.00 95.69 78 PRO A C 1
ATOM 609 O O . PRO A 1 78 ? 24.141 -4.176 -40.984 1.00 95.69 78 PRO A O 1
ATOM 612 N N . GLY A 1 79 ? 24.769 -6.137 -40.098 1.00 93.75 79 GLY A N 1
ATOM 613 C CA . GLY A 1 79 ? 25.901 -5.594 -39.338 1.00 93.75 79 GLY A CA 1
ATOM 614 C C . GLY A 1 79 ? 25.544 -5.111 -37.930 1.00 93.75 79 GLY A C 1
ATOM 615 O O . GLY A 1 79 ? 26.444 -4.701 -37.201 1.00 93.75 79 GLY A O 1
ATOM 616 N N . THR A 1 80 ? 24.271 -5.198 -37.524 1.00 96.19 80 THR A N 1
ATOM 617 C CA . THR A 1 80 ? 23.846 -4.920 -36.147 1.00 96.19 80 THR A CA 1
ATOM 618 C C . THR A 1 80 ? 24.652 -5.739 -35.146 1.00 96.19 80 THR A C 1
ATOM 620 O O . THR A 1 80 ? 24.832 -6.951 -35.293 1.00 96.19 80 THR A O 1
ATOM 623 N N . VAL A 1 81 ? 25.140 -5.055 -34.114 1.00 96.25 81 VAL A N 1
ATOM 624 C CA . VAL A 1 81 ? 25.870 -5.668 -33.010 1.00 96.25 81 VAL A CA 1
ATOM 625 C C . VAL A 1 81 ? 24.910 -6.516 -32.184 1.00 96.25 81 VAL A C 1
ATOM 627 O O . VAL A 1 81 ? 23.809 -6.090 -31.844 1.00 96.25 81 VAL A O 1
ATOM 630 N N . THR A 1 82 ? 25.339 -7.724 -31.846 1.00 97.88 82 THR A N 1
ATOM 631 C CA . THR A 1 82 ? 24.543 -8.717 -31.125 1.00 97.88 82 THR A CA 1
ATOM 632 C C . THR A 1 82 ? 25.328 -9.307 -29.965 1.00 97.88 82 THR A C 1
ATOM 634 O O . THR A 1 82 ? 26.554 -9.422 -30.020 1.00 97.88 82 THR A O 1
ATOM 637 N N . VAL A 1 83 ? 24.614 -9.715 -28.921 1.00 98.00 83 VAL A N 1
ATOM 638 C CA . VAL A 1 83 ? 25.168 -10.437 -27.772 1.00 98.00 83 VAL A CA 1
ATOM 639 C C . VAL A 1 83 ? 24.499 -11.802 -27.681 1.00 98.00 83 VAL A C 1
ATOM 641 O O . VAL A 1 83 ? 23.278 -11.921 -27.783 1.00 98.00 83 VAL A O 1
ATOM 644 N N . ASN A 1 84 ? 25.301 -12.852 -27.509 1.00 98.25 84 ASN A N 1
ATOM 645 C CA . ASN A 1 84 ? 24.795 -14.209 -27.324 1.00 98.25 84 ASN A CA 1
ATOM 646 C C . ASN A 1 84 ? 24.049 -14.325 -25.983 1.00 98.25 84 ASN A C 1
ATOM 648 O O . ASN A 1 84 ? 24.642 -14.138 -24.921 1.00 98.25 84 ASN A O 1
ATOM 652 N N . ALA A 1 85 ? 22.771 -14.694 -26.032 1.00 97.88 85 ALA A N 1
ATOM 653 C CA . ALA A 1 85 ? 21.895 -14.735 -24.866 1.00 97.88 85 ALA A CA 1
ATOM 654 C C . ALA A 1 85 ? 21.785 -16.122 -24.200 1.00 97.88 85 ALA A C 1
ATOM 656 O O . ALA A 1 85 ? 20.952 -16.322 -23.317 1.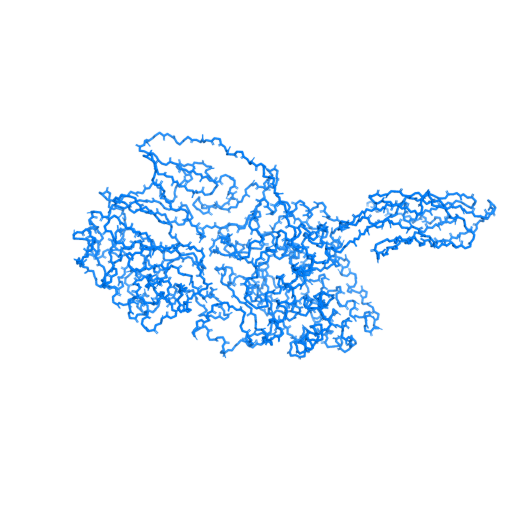00 97.88 85 ALA A O 1
ATOM 657 N N . SER A 1 86 ? 22.629 -17.096 -24.573 1.00 97.50 86 SER A N 1
ATOM 658 C CA . SER A 1 86 ? 22.563 -18.484 -24.067 1.00 97.50 86 SER A CA 1
ATOM 659 C C . SER A 1 86 ? 22.565 -18.579 -22.540 1.00 97.50 86 SER A C 1
ATOM 661 O O . SER A 1 86 ? 21.906 -19.453 -21.980 1.00 97.50 86 SER A O 1
ATOM 663 N N . ARG A 1 87 ? 23.269 -17.671 -21.851 1.00 97.75 87 ARG A N 1
ATOM 664 C CA . ARG A 1 87 ? 23.303 -17.645 -20.383 1.00 97.75 87 ARG A CA 1
ATOM 665 C C . ARG A 1 87 ? 21.941 -17.294 -19.772 1.00 97.75 87 ARG A C 1
ATOM 667 O O . ARG A 1 87 ? 21.569 -17.894 -18.770 1.00 97.75 87 ARG A O 1
ATOM 674 N N . ILE A 1 88 ? 21.179 -16.394 -20.398 1.00 98.12 88 ILE A N 1
ATOM 675 C CA . ILE A 1 88 ? 19.828 -16.017 -19.947 1.00 98.12 88 ILE A CA 1
ATOM 676 C C . ILE A 1 88 ? 18.882 -17.218 -20.076 1.00 98.12 88 ILE A C 1
ATOM 678 O O . ILE A 1 88 ? 18.160 -17.550 -19.138 1.00 98.12 88 ILE A O 1
ATOM 682 N N . TYR A 1 89 ? 18.946 -17.940 -21.199 1.00 97.56 89 TYR A N 1
ATOM 683 C CA . TYR A 1 89 ? 18.165 -19.166 -21.384 1.00 97.56 89 TYR A CA 1
ATOM 684 C C . TYR A 1 89 ? 18.514 -20.246 -20.349 1.00 97.56 89 TYR A C 1
ATOM 686 O O . TYR A 1 89 ? 17.618 -20.875 -19.791 1.00 97.56 89 TYR A O 1
ATOM 694 N N . GLN A 1 90 ? 19.804 -20.443 -20.052 1.00 97.50 90 GLN A N 1
ATOM 695 C CA . GLN A 1 90 ? 20.248 -21.380 -19.011 1.00 97.50 90 GLN A CA 1
ATOM 696 C C . GLN A 1 90 ? 19.726 -20.982 -17.625 1.00 97.50 90 GLN A C 1
ATOM 698 O O . GLN A 1 90 ? 19.248 -21.838 -16.881 1.00 97.50 90 GLN A O 1
ATOM 703 N N . TYR A 1 91 ? 19.773 -19.690 -17.297 1.00 97.75 91 TYR A N 1
ATOM 704 C CA . TYR A 1 91 ? 19.240 -19.152 -16.049 1.00 97.75 91 TYR A CA 1
ATOM 705 C C . TYR A 1 91 ? 17.739 -19.431 -15.906 1.00 97.75 91 TYR A C 1
ATOM 707 O O . TYR A 1 91 ? 17.326 -20.045 -14.923 1.00 97.75 91 TYR A O 1
ATOM 715 N N . PHE A 1 92 ? 16.929 -19.096 -16.913 1.00 97.44 92 PHE A N 1
ATOM 716 C CA . PHE A 1 92 ? 15.483 -19.335 -16.872 1.00 97.44 92 PHE A CA 1
ATOM 717 C C . PHE A 1 92 ? 15.084 -20.809 -16.978 1.00 97.44 92 PHE A C 1
ATOM 719 O O . PHE A 1 92 ? 14.017 -21.176 -16.490 1.00 97.44 92 PHE A O 1
ATOM 726 N N . ASN A 1 93 ? 15.922 -21.666 -17.564 1.00 96.75 93 ASN A N 1
ATOM 727 C CA . ASN A 1 93 ? 15.727 -23.114 -17.509 1.00 96.75 93 ASN A CA 1
ATOM 728 C C . ASN A 1 93 ? 15.928 -23.656 -16.083 1.00 96.75 93 ASN A C 1
ATOM 730 O O . ASN A 1 93 ? 15.207 -24.553 -15.655 1.00 96.75 93 ASN A O 1
ATOM 734 N N . ASN A 1 94 ? 16.888 -23.099 -15.339 1.00 96.56 94 ASN A N 1
ATOM 735 C CA . ASN A 1 94 ? 17.175 -23.507 -13.963 1.00 96.56 94 ASN A CA 1
ATOM 736 C C . ASN A 1 94 ? 16.219 -22.869 -12.942 1.00 96.56 94 ASN A C 1
ATOM 738 O O . ASN A 1 94 ? 15.923 -23.482 -11.917 1.00 96.56 94 ASN A O 1
ATOM 742 N N . LYS A 1 95 ? 15.744 -21.646 -13.213 1.00 96.00 95 LYS A N 1
ATOM 743 C CA . LYS A 1 95 ? 14.855 -20.861 -12.345 1.00 96.00 95 LYS A CA 1
ATOM 744 C C . LYS A 1 95 ? 13.650 -20.311 -13.127 1.00 96.00 95 LYS A C 1
ATOM 746 O O . LYS A 1 95 ? 13.516 -19.096 -13.278 1.00 96.00 95 LYS A O 1
ATOM 751 N N . PRO A 1 96 ? 12.741 -21.170 -13.629 1.00 94.62 96 PRO A N 1
ATOM 752 C CA . PRO A 1 96 ? 11.607 -20.725 -14.446 1.00 94.62 96 PRO A CA 1
ATOM 753 C C . PRO A 1 96 ? 10.649 -19.783 -13.705 1.00 94.62 96 PRO A C 1
ATOM 755 O O . PRO A 1 96 ? 10.023 -18.937 -14.334 1.00 94.62 96 PRO A O 1
ATOM 758 N N . TRP A 1 97 ? 10.581 -19.862 -12.372 1.00 92.56 97 TRP A N 1
ATOM 759 C CA . TRP A 1 97 ? 9.779 -18.957 -11.536 1.00 92.56 97 TRP A CA 1
ATOM 760 C C . TRP A 1 97 ? 10.301 -17.510 -11.492 1.00 92.56 97 TRP A C 1
ATOM 762 O O . TRP A 1 97 ? 9.625 -16.655 -10.934 1.00 92.56 97 TRP A O 1
ATOM 772 N N . ARG A 1 98 ? 11.485 -17.228 -12.057 1.00 92.69 98 ARG A N 1
ATOM 773 C CA . ARG A 1 98 ? 12.052 -15.873 -12.175 1.00 92.69 98 ARG A CA 1
ATOM 774 C C . ARG A 1 98 ? 11.797 -15.215 -13.532 1.00 92.69 98 ARG A C 1
ATOM 776 O O . ARG A 1 98 ? 12.187 -14.069 -13.743 1.00 92.69 98 ARG A O 1
ATOM 783 N N . GLN A 1 99 ? 11.157 -15.922 -14.463 1.00 93.69 99 GLN A N 1
ATOM 784 C CA . GLN A 1 99 ? 10.745 -15.324 -15.730 1.00 93.69 99 GLN A CA 1
ATOM 785 C C . GLN A 1 99 ? 9.717 -14.219 -15.478 1.00 93.69 99 GLN A C 1
ATOM 787 O O . GLN A 1 99 ? 8.815 -14.373 -14.662 1.00 93.69 99 GLN A O 1
ATOM 792 N N . SER A 1 100 ? 9.850 -13.115 -16.204 1.00 91.44 100 SER A N 1
ATOM 793 C CA . SER A 1 100 ? 8.946 -11.958 -16.112 1.00 91.44 100 SER A CA 1
ATOM 794 C C . SER A 1 100 ? 8.552 -11.405 -17.487 1.00 91.44 100 SER A C 1
ATOM 796 O O . SER A 1 100 ? 7.845 -10.408 -17.570 1.00 91.44 100 SER A O 1
ATOM 798 N N . VAL A 1 101 ? 8.962 -12.073 -18.572 1.00 93.69 101 VAL A N 1
ATOM 799 C CA . VAL A 1 101 ? 8.414 -11.886 -19.923 1.00 93.69 101 VAL A CA 1
ATOM 800 C C . VAL A 1 101 ? 7.919 -13.234 -20.413 1.00 93.69 101 VAL A C 1
ATOM 802 O O . VAL A 1 101 ? 8.672 -14.208 -20.442 1.00 93.69 101 VAL A O 1
ATOM 805 N N . PHE A 1 102 ? 6.650 -13.287 -20.802 1.00 94.50 102 PHE A N 1
ATOM 806 C CA . PHE A 1 102 ? 5.962 -14.516 -21.175 1.00 94.50 102 PHE A CA 1
ATOM 807 C C . PHE A 1 102 ? 5.539 -14.454 -22.630 1.00 94.50 102 PHE A C 1
ATOM 809 O O . PHE A 1 102 ? 4.862 -13.516 -23.042 1.00 94.50 102 PHE A O 1
ATOM 816 N N . VAL A 1 103 ? 5.906 -15.477 -23.398 1.00 96.19 103 VAL A N 1
ATOM 817 C CA . VAL A 1 103 ? 5.591 -15.571 -24.824 1.00 96.19 103 VAL A CA 1
ATOM 818 C C . VAL A 1 103 ? 4.617 -16.718 -25.009 1.00 96.19 103 VAL A C 1
ATOM 820 O O . VAL A 1 103 ? 4.967 -17.888 -24.867 1.00 96.19 103 VAL A O 1
ATOM 823 N N . LEU A 1 104 ? 3.367 -16.375 -25.292 1.00 96.25 104 LEU A N 1
ATOM 824 C CA . LEU A 1 104 ? 2.259 -17.318 -25.345 1.00 96.25 104 LEU A CA 1
ATOM 825 C C . LEU A 1 104 ? 1.743 -17.469 -26.769 1.00 96.25 104 LEU A C 1
ATOM 827 O O . LEU A 1 104 ? 1.744 -16.530 -27.556 1.00 96.25 104 LEU A O 1
ATOM 831 N N . ASN A 1 105 ? 1.242 -18.646 -27.110 1.00 95.50 105 ASN A N 1
ATOM 832 C CA . ASN A 1 105 ? 0.618 -18.896 -28.395 1.00 95.50 105 ASN A CA 1
ATOM 833 C C . ASN A 1 105 ? -0.756 -18.205 -28.469 1.00 95.50 105 ASN A C 1
ATOM 835 O O . ASN A 1 105 ? -1.639 -18.413 -27.631 1.00 95.50 105 ASN A O 1
ATOM 839 N N . ARG A 1 106 ? -0.969 -17.409 -29.518 1.00 93.75 106 ARG A N 1
ATOM 840 C CA . ARG A 1 106 ? -2.192 -16.621 -29.730 1.00 93.75 106 ARG A CA 1
ATOM 841 C C . ARG A 1 106 ? -3.456 -17.471 -29.867 1.00 93.75 106 ARG A C 1
ATOM 843 O O . ARG A 1 106 ? -4.541 -17.002 -29.545 1.00 93.75 106 ARG A O 1
ATOM 850 N N . ASN A 1 107 ? -3.336 -18.714 -30.321 1.00 93.06 107 ASN A N 1
ATOM 851 C CA . ASN A 1 107 ? -4.488 -19.574 -30.576 1.00 93.06 107 ASN A CA 1
ATOM 852 C C . ASN A 1 107 ? -4.941 -20.352 -29.337 1.00 93.06 107 ASN A C 1
ATOM 854 O O . ASN A 1 107 ? -6.105 -20.735 -29.276 1.00 93.06 107 ASN A O 1
ATOM 858 N N . ASN A 1 108 ? -4.054 -20.619 -28.369 1.00 92.81 108 ASN A N 1
ATOM 859 C CA . ASN A 1 108 ? -4.379 -21.513 -27.249 1.00 92.81 108 ASN A CA 1
ATOM 860 C C . ASN A 1 108 ? -3.838 -21.100 -25.867 1.00 92.81 108 ASN A C 1
ATOM 862 O O . ASN A 1 108 ? -4.154 -21.778 -24.894 1.00 92.81 108 ASN A O 1
ATOM 866 N N . GLY A 1 109 ? -3.046 -20.030 -25.766 1.00 93.50 109 GLY A N 1
ATOM 867 C CA . GLY A 1 109 ? -2.514 -19.509 -24.502 1.00 93.50 109 GLY A CA 1
ATOM 868 C C . GLY A 1 109 ? -1.369 -20.320 -23.890 1.00 93.50 109 GLY A C 1
ATOM 869 O O . GLY A 1 109 ? -0.894 -19.972 -22.813 1.00 93.50 109 GLY A O 1
ATOM 870 N N . GLN A 1 110 ? -0.904 -21.385 -24.548 1.00 95.00 110 GLN A N 1
ATOM 871 C CA . GLN A 1 110 ? 0.237 -22.177 -24.079 1.00 95.00 110 GLN A CA 1
ATOM 872 C C . GLN A 1 110 ? 1.553 -21.421 -24.282 1.00 95.00 110 GLN A C 1
ATOM 874 O O . GLN A 1 110 ? 1.671 -20.647 -25.231 1.00 95.00 110 GLN A O 1
ATOM 879 N N . SER A 1 111 ? 2.549 -21.674 -23.428 1.00 95.19 111 SER A N 1
ATOM 880 C CA . SER A 1 111 ? 3.901 -21.131 -23.617 1.00 95.19 111 SER A CA 1
ATOM 881 C C . SER A 1 111 ? 4.466 -21.549 -24.979 1.00 95.19 111 SER A C 1
ATOM 883 O O . SER A 1 111 ? 4.372 -22.718 -25.359 1.00 95.19 111 SER A O 1
ATOM 885 N N . ALA A 1 112 ? 4.994 -20.584 -25.730 1.00 95.38 112 ALA A N 1
ATOM 886 C CA . ALA A 1 112 ? 5.551 -20.790 -27.063 1.00 95.38 112 ALA A CA 1
ATOM 887 C C . ALA A 1 112 ? 7.080 -20.908 -27.024 1.00 95.38 112 ALA A C 1
ATOM 889 O O . ALA A 1 112 ? 7.634 -21.823 -27.628 1.00 95.38 112 ALA A O 1
ATOM 890 N N . GLU A 1 113 ? 7.750 -20.003 -26.309 1.00 94.50 113 GLU A N 1
ATOM 891 C CA . GLU A 1 113 ? 9.201 -19.998 -26.099 1.00 94.50 113 GLU A CA 1
ATOM 892 C C . GLU A 1 113 ? 9.580 -19.076 -24.929 1.00 94.50 113 GLU A C 1
ATOM 894 O O . GLU A 1 113 ? 8.752 -18.320 -24.422 1.00 94.50 113 GLU A O 1
ATOM 899 N N . THR A 1 114 ? 10.836 -19.139 -24.490 1.00 96.19 114 THR A N 1
ATOM 900 C CA . THR A 1 114 ? 11.371 -18.242 -23.457 1.00 96.19 114 THR A CA 1
ATOM 901 C C . THR A 1 114 ? 11.925 -16.983 -24.114 1.00 96.19 114 THR A C 1
ATOM 903 O O . THR A 1 114 ? 12.690 -17.087 -25.066 1.00 96.19 114 THR A O 1
ATOM 906 N N . ALA A 1 115 ? 11.603 -15.800 -23.594 1.00 96.50 115 ALA A N 1
ATOM 907 C CA . ALA A 1 115 ? 12.260 -14.567 -24.020 1.00 96.50 115 ALA A CA 1
ATOM 908 C C . ALA A 1 115 ? 13.596 -14.384 -23.263 1.00 96.50 115 ALA A C 1
ATOM 910 O O . ALA A 1 115 ? 13.619 -14.537 -22.038 1.00 96.50 115 ALA A O 1
ATOM 911 N N . PRO A 1 116 ? 14.713 -14.027 -23.927 1.00 97.00 116 PRO A N 1
ATOM 912 C CA . PRO A 1 116 ? 15.999 -13.765 -23.288 1.00 97.00 116 PRO A CA 1
ATOM 913 C C . PRO A 1 116 ? 16.049 -12.353 -22.687 1.00 97.00 116 PRO A C 1
ATOM 915 O O . PRO A 1 116 ? 16.952 -11.565 -22.981 1.00 97.00 116 PRO A O 1
ATOM 918 N N . VAL A 1 117 ? 15.056 -12.020 -21.860 1.00 95.62 117 VAL A N 1
ATOM 919 C CA . VAL A 1 117 ? 14.952 -10.701 -21.239 1.00 95.62 117 VAL A CA 1
ATOM 920 C C . VAL A 1 117 ? 14.916 -10.822 -19.724 1.00 95.62 117 VAL A C 1
ATOM 922 O O . VAL A 1 117 ? 13.933 -11.269 -19.132 1.00 95.62 117 VAL A O 1
ATOM 925 N N . LEU A 1 118 ? 16.011 -10.393 -19.113 1.00 95.12 118 LEU A N 1
ATOM 926 C CA . LEU A 1 118 ? 16.202 -10.317 -17.668 1.00 95.12 118 LEU A CA 1
ATOM 927 C C . LEU A 1 118 ? 15.361 -9.184 -17.053 1.00 95.12 118 LEU A C 1
ATOM 929 O O . LEU A 1 118 ? 14.771 -8.381 -17.781 1.00 95.12 118 LEU A O 1
ATOM 933 N N . TRP A 1 119 ? 15.235 -9.152 -15.728 1.00 91.88 119 TRP A N 1
ATOM 934 C CA . TRP A 1 119 ? 14.458 -8.142 -15.016 1.00 91.88 119 TRP A CA 1
ATOM 935 C C . TRP A 1 119 ? 15.098 -6.758 -15.130 1.00 91.88 119 TRP A C 1
ATOM 937 O O . TRP A 1 119 ? 16.299 -6.574 -14.929 1.00 91.88 119 TRP A O 1
ATOM 947 N N . THR A 1 120 ? 14.254 -5.779 -15.441 1.00 88.88 120 THR A N 1
ATOM 948 C CA . THR A 1 120 ? 14.590 -4.358 -15.463 1.00 88.88 120 THR A CA 1
ATOM 949 C C . THR A 1 120 ? 13.369 -3.571 -15.009 1.00 88.88 120 THR A C 1
ATOM 951 O O . THR A 1 120 ? 12.258 -3.886 -15.440 1.00 88.88 120 THR A O 1
ATOM 954 N N . GLY A 1 121 ? 13.569 -2.553 -14.188 1.00 82.44 121 GLY A N 1
ATOM 955 C CA . GLY A 1 121 ? 12.513 -1.811 -13.513 1.00 82.44 121 GLY A CA 1
ATOM 956 C C . GLY A 1 121 ? 12.845 -1.641 -12.038 1.00 82.44 121 GLY A C 1
ATOM 957 O O . GLY A 1 121 ? 13.804 -2.228 -11.534 1.00 82.44 121 GLY A O 1
ATOM 958 N N . THR A 1 122 ? 12.050 -0.841 -11.336 1.00 77.81 122 THR A N 1
ATOM 959 C CA . THR A 1 122 ? 12.327 -0.553 -9.928 1.00 77.81 122 THR A CA 1
ATOM 960 C C . THR A 1 122 ? 12.047 -1.756 -9.018 1.00 77.81 122 THR A C 1
ATOM 962 O O . THR A 1 122 ? 11.643 -2.842 -9.440 1.00 77.81 122 THR A O 1
ATOM 965 N N . HIS A 1 123 ? 12.259 -1.555 -7.724 1.00 76.31 123 HIS A N 1
ATOM 966 C CA . HIS A 1 123 ? 12.128 -2.528 -6.642 1.00 76.31 123 HIS A CA 1
ATOM 967 C C . HIS A 1 123 ? 10.724 -3.154 -6.520 1.00 76.31 123 HIS A C 1
ATOM 969 O O . HIS A 1 123 ? 10.540 -4.173 -5.856 1.00 76.31 123 HIS A O 1
ATOM 975 N N . SER A 1 124 ? 9.726 -2.559 -7.174 1.00 68.94 124 SER A N 1
ATOM 976 C CA . SER A 1 124 ? 8.364 -3.071 -7.276 1.00 68.94 124 SER A CA 1
ATOM 977 C C . SER A 1 124 ? 7.818 -2.863 -8.691 1.00 68.94 124 SER A C 1
ATOM 979 O O . SER A 1 124 ? 7.980 -1.806 -9.285 1.00 68.94 124 SER A O 1
ATOM 981 N N . ASN A 1 125 ? 7.131 -3.883 -9.204 1.00 72.62 125 ASN A N 1
ATOM 982 C CA . ASN A 1 125 ? 6.130 -3.813 -10.270 1.00 72.62 125 ASN A CA 1
ATOM 983 C C . ASN A 1 125 ? 6.507 -3.346 -11.695 1.00 72.62 125 ASN A C 1
ATOM 985 O O . ASN A 1 125 ? 6.291 -4.123 -12.624 1.00 72.62 125 ASN A O 1
ATOM 989 N N . SER A 1 126 ? 6.985 -2.111 -11.889 1.00 66.94 126 SER A N 1
ATOM 990 C CA . SER A 1 126 ? 6.945 -1.408 -13.183 1.00 66.94 126 SER A CA 1
ATOM 991 C C . SER A 1 126 ? 7.849 -2.052 -14.239 1.00 66.94 126 SER A C 1
ATOM 993 O O . SER A 1 126 ? 9.077 -1.946 -14.203 1.00 66.94 126 SER A O 1
ATOM 995 N N . ARG A 1 127 ? 7.235 -2.730 -15.216 1.00 81.75 127 ARG A N 1
ATOM 996 C CA . ARG A 1 127 ? 7.942 -3.302 -16.365 1.00 81.75 127 ARG A CA 1
ATOM 997 C C . ARG A 1 127 ? 7.121 -3.168 -17.637 1.00 81.75 127 ARG A C 1
ATOM 999 O O . ARG A 1 127 ? 6.091 -3.811 -17.807 1.00 81.75 127 ARG A O 1
ATOM 1006 N N . TYR A 1 128 ? 7.666 -2.416 -18.584 1.00 85.94 128 TYR A N 1
ATOM 1007 C CA . TYR A 1 128 ? 7.034 -2.179 -19.874 1.00 85.94 128 TYR A CA 1
ATOM 1008 C C . TYR A 1 128 ? 7.020 -3.445 -20.756 1.00 85.94 128 TYR A C 1
ATOM 1010 O O . TYR A 1 128 ? 8.000 -4.205 -20.772 1.00 85.94 128 TYR A O 1
ATOM 1018 N N . PRO A 1 129 ? 5.928 -3.700 -21.495 1.00 89.44 129 PRO A N 1
ATOM 1019 C CA . PRO A 1 129 ? 5.889 -4.634 -22.619 1.00 89.44 129 PRO A CA 1
ATOM 1020 C C . PRO A 1 129 ? 6.759 -4.152 -23.786 1.00 89.44 129 PRO A C 1
ATOM 1022 O O . PRO A 1 129 ? 6.941 -2.944 -23.934 1.00 89.44 129 PRO A O 1
ATOM 1025 N N . PRO A 1 130 ? 7.247 -5.056 -24.656 1.00 93.62 130 PRO A N 1
ATOM 1026 C CA . PRO A 1 130 ? 8.022 -4.662 -25.827 1.00 93.62 130 PRO A CA 1
ATOM 1027 C C . PRO A 1 130 ? 7.221 -3.827 -26.827 1.00 93.62 130 PRO A C 1
ATOM 1029 O O . PRO A 1 130 ? 6.001 -3.930 -26.932 1.00 93.62 130 PRO A O 1
ATOM 1032 N N . VAL A 1 131 ? 7.936 -3.059 -27.643 1.00 94.50 131 VAL A N 1
ATOM 1033 C CA . VAL A 1 131 ? 7.400 -2.458 -28.872 1.00 94.50 131 VAL A CA 1
ATOM 1034 C C . VAL A 1 131 ? 7.913 -3.227 -30.084 1.00 94.50 131 VAL A C 1
ATOM 1036 O O . VAL A 1 131 ? 8.993 -3.809 -30.039 1.00 94.50 131 VAL A O 1
ATOM 1039 N N . ILE A 1 132 ? 7.142 -3.249 -31.170 1.00 95.56 132 ILE A N 1
ATOM 1040 C CA . ILE A 1 132 ? 7.559 -3.885 -32.426 1.00 95.56 132 ILE A CA 1
ATOM 1041 C C . ILE A 1 132 ? 8.141 -2.796 -33.328 1.00 95.56 132 ILE A C 1
ATOM 1043 O O . ILE A 1 132 ? 7.447 -1.827 -33.644 1.00 95.56 132 ILE A O 1
ATOM 1047 N N . GLY A 1 133 ? 9.409 -2.942 -33.712 1.00 95.75 133 GLY A N 1
ATOM 1048 C CA . GLY A 1 133 ? 10.065 -2.047 -34.665 1.00 95.75 133 GLY A CA 1
ATOM 1049 C C . GLY A 1 133 ? 9.533 -2.222 -36.090 1.00 95.75 133 GLY A C 1
ATOM 1050 O O . GLY A 1 133 ? 8.860 -3.205 -36.405 1.00 95.75 133 GLY A O 1
ATOM 1051 N N . ALA A 1 134 ? 9.853 -1.278 -36.980 1.00 95.19 134 ALA A N 1
ATOM 1052 C CA . ALA A 1 134 ? 9.486 -1.379 -38.398 1.00 95.19 134 ALA A CA 1
ATOM 1053 C C . ALA A 1 134 ? 10.145 -2.571 -39.121 1.00 95.19 134 ALA A C 1
ATOM 1055 O O . ALA A 1 134 ? 9.665 -2.996 -40.170 1.00 95.19 134 ALA A O 1
ATOM 1056 N N . ASP A 1 135 ? 11.206 -3.127 -38.542 1.00 95.69 135 ASP A N 1
ATOM 1057 C CA . ASP A 1 135 ? 11.892 -4.341 -38.979 1.00 95.69 135 ASP A CA 1
ATOM 1058 C C . ASP A 1 135 ? 11.230 -5.640 -38.482 1.00 95.69 135 ASP A C 1
ATOM 1060 O O . ASP A 1 135 ? 11.650 -6.726 -38.866 1.00 95.69 135 ASP A O 1
ATOM 1064 N N . GLY A 1 136 ? 10.184 -5.559 -37.653 1.00 95.31 136 GLY A N 1
ATOM 1065 C CA . GLY A 1 136 ? 9.532 -6.734 -37.074 1.00 95.31 136 GLY A CA 1
ATOM 1066 C C . GLY A 1 136 ? 10.280 -7.343 -35.883 1.00 95.31 136 GLY A C 1
ATOM 1067 O O . GLY A 1 136 ? 9.992 -8.480 -35.509 1.00 95.31 136 GLY A O 1
ATOM 1068 N N . VAL A 1 137 ? 11.210 -6.615 -35.256 1.00 97.31 137 VAL A N 1
ATOM 1069 C CA . VAL A 1 137 ? 11.922 -7.045 -34.039 1.00 97.31 137 VAL A CA 1
ATOM 1070 C C . VAL A 1 137 ? 11.224 -6.502 -32.782 1.00 97.31 137 VAL A C 1
ATOM 1072 O O . VAL A 1 137 ? 10.663 -5.405 -32.790 1.00 97.31 137 VAL A O 1
ATOM 1075 N N . LEU A 1 138 ? 11.233 -7.271 -31.685 1.00 97.12 138 LEU A N 1
ATOM 1076 C CA . LEU A 1 138 ? 10.699 -6.844 -30.385 1.00 97.12 138 LEU A CA 1
ATOM 1077 C C . LEU A 1 138 ? 11.766 -6.071 -29.608 1.00 97.12 138 LEU A C 1
ATOM 1079 O O . LEU A 1 138 ? 12.821 -6.623 -29.304 1.00 97.12 138 LEU A O 1
ATOM 1083 N N . TYR A 1 139 ? 11.481 -4.829 -29.233 1.00 97.00 139 TYR A N 1
ATOM 1084 C CA . TYR A 1 139 ? 12.392 -3.957 -28.496 1.00 97.00 139 TYR A CA 1
ATOM 1085 C C . TYR A 1 139 ? 11.882 -3.676 -27.088 1.00 97.00 139 TYR A C 1
ATOM 1087 O O . TYR A 1 139 ? 10.754 -3.220 -26.905 1.00 97.00 139 TYR A O 1
ATOM 1095 N N . GLN A 1 140 ? 12.735 -3.924 -26.096 1.00 94.50 140 GLN A N 1
ATOM 1096 C CA . GLN A 1 140 ? 12.488 -3.593 -24.692 1.00 94.50 140 GLN A CA 1
ATOM 1097 C C . GLN A 1 140 ? 13.792 -3.455 -23.908 1.00 94.50 140 GLN A C 1
ATOM 1099 O O . GLN A 1 140 ? 14.833 -3.966 -24.329 1.00 94.50 140 GLN A O 1
ATOM 1104 N N . GLN A 1 141 ? 13.730 -2.790 -22.751 1.00 93.62 141 GLN A N 1
ATOM 1105 C CA . GLN A 1 141 ? 14.846 -2.734 -21.805 1.00 93.62 141 GLN A CA 1
ATOM 1106 C C . GLN A 1 141 ? 15.276 -4.151 -21.389 1.00 93.62 141 GLN A C 1
ATOM 1108 O O . GLN A 1 141 ? 14.438 -5.035 -21.175 1.00 93.62 141 GLN A O 1
ATOM 1113 N N . ASN A 1 142 ? 16.589 -4.364 -21.305 1.00 94.94 142 ASN A N 1
ATOM 1114 C CA . ASN A 1 142 ? 17.187 -5.643 -20.945 1.00 94.94 142 ASN A CA 1
ATOM 1115 C C . ASN A 1 142 ? 18.490 -5.440 -20.162 1.00 94.94 142 ASN A C 1
ATOM 1117 O O . ASN A 1 142 ? 19.132 -4.400 -20.275 1.00 94.94 142 ASN A O 1
ATOM 1121 N N . ASN A 1 143 ? 18.895 -6.456 -19.405 1.00 95.00 143 ASN A N 1
ATOM 1122 C CA . ASN A 1 143 ? 20.161 -6.517 -18.681 1.00 95.00 143 ASN A CA 1
ATOM 1123 C C . ASN A 1 143 ? 21.150 -7.381 -19.474 1.00 95.00 143 ASN A C 1
ATOM 1125 O O . ASN A 1 143 ? 20.908 -8.565 -19.705 1.00 95.00 143 ASN A O 1
ATOM 1129 N N . TYR A 1 144 ? 22.271 -6.797 -19.892 1.00 96.31 144 TYR A N 1
ATOM 1130 C CA . TYR A 1 144 ? 23.301 -7.526 -20.642 1.00 96.31 144 TYR A CA 1
ATOM 1131 C C . TYR A 1 144 ? 24.735 -7.088 -20.324 1.00 96.31 144 TYR A C 1
ATOM 1133 O O . TYR A 1 144 ? 25.670 -7.547 -20.987 1.00 96.31 144 TYR A O 1
ATOM 1141 N N . MET A 1 145 ? 24.922 -6.230 -19.315 1.00 96.38 145 MET A N 1
ATOM 1142 C CA . MET A 1 145 ? 26.208 -5.720 -18.847 1.00 96.38 145 MET A CA 1
ATOM 1143 C C . MET A 1 145 ? 26.339 -5.854 -17.318 1.00 96.38 145 MET A C 1
ATOM 1145 O O . MET A 1 145 ? 25.507 -5.362 -16.567 1.00 96.38 145 MET A O 1
ATOM 1149 N N . SER A 1 146 ? 27.415 -6.474 -16.838 1.00 96.44 146 SER A N 1
ATOM 1150 C CA . SER A 1 146 ? 27.708 -6.662 -15.408 1.00 96.44 146 SER A CA 1
ATOM 1151 C C . SER A 1 146 ? 28.116 -5.364 -14.703 1.00 96.44 146 SER A C 1
ATOM 1153 O O . SER A 1 146 ? 28.699 -4.474 -15.314 1.00 96.44 146 SER A O 1
ATOM 1155 N N . ASP A 1 147 ? 27.932 -5.295 -13.388 1.00 95.56 147 ASP A N 1
ATOM 1156 C CA . ASP A 1 147 ? 28.468 -4.250 -12.506 1.00 95.56 147 ASP A CA 1
ATOM 1157 C C . ASP A 1 147 ? 28.665 -4.838 -11.097 1.00 95.56 147 ASP A C 1
ATOM 1159 O O . ASP A 1 147 ? 27.886 -5.715 -10.711 1.00 95.56 147 ASP A O 1
ATOM 1163 N N . PRO A 1 148 ? 29.655 -4.381 -10.308 1.00 93.94 148 PRO A N 1
ATOM 1164 C CA . PRO A 1 148 ? 29.825 -4.852 -8.935 1.00 93.94 148 PRO A CA 1
ATOM 1165 C C . PRO A 1 148 ? 28.596 -4.632 -8.044 1.00 93.94 148 PRO A C 1
ATOM 1167 O O . PRO A 1 148 ? 28.385 -5.412 -7.118 1.00 93.94 148 PRO A O 1
ATOM 1170 N N . TYR A 1 149 ? 27.786 -3.612 -8.334 1.00 90.69 149 TYR A N 1
ATOM 1171 C CA . TYR A 1 149 ? 26.637 -3.195 -7.537 1.00 90.69 149 TYR A CA 1
ATOM 1172 C C . TYR A 1 149 ? 25.324 -3.319 -8.311 1.00 90.69 149 TYR A C 1
ATOM 1174 O O . TYR A 1 149 ? 24.433 -4.043 -7.885 1.00 90.69 149 TYR A O 1
ATOM 1182 N N . ILE A 1 150 ? 25.178 -2.659 -9.456 1.00 91.56 150 ILE A N 1
ATOM 1183 C CA . ILE A 1 150 ? 23.902 -2.616 -10.183 1.00 91.56 150 ILE A CA 1
ATOM 1184 C C . ILE A 1 150 ? 24.174 -2.862 -11.653 1.00 91.56 150 ILE A C 1
ATOM 1186 O O . ILE A 1 150 ? 24.756 -2.013 -12.331 1.00 91.56 150 ILE A O 1
ATOM 1190 N N . ALA A 1 151 ? 23.778 -4.043 -12.132 1.00 95.25 151 ALA A N 1
ATOM 1191 C CA . ALA A 1 151 ? 23.946 -4.416 -13.529 1.00 95.25 151 ALA A CA 1
ATOM 1192 C C . ALA A 1 151 ? 23.298 -3.379 -14.461 1.00 95.25 151 ALA A C 1
ATOM 1194 O O . ALA A 1 151 ? 22.447 -2.580 -14.064 1.00 95.25 151 ALA A O 1
ATOM 1195 N N . GLY A 1 152 ? 23.717 -3.387 -15.716 1.00 94.38 152 GLY A N 1
ATOM 1196 C CA . GLY A 1 152 ? 23.256 -2.438 -16.709 1.00 94.38 152 GLY A CA 1
ATOM 1197 C C . GLY A 1 152 ? 22.836 -3.082 -18.012 1.00 94.38 152 GLY A C 1
ATOM 1198 O O . GLY A 1 152 ? 23.031 -4.268 -18.292 1.00 94.38 152 GLY A O 1
ATOM 1199 N N . GLY A 1 153 ? 22.278 -2.231 -18.847 1.00 93.38 153 GLY A N 1
ATOM 1200 C CA . GLY A 1 153 ? 21.879 -2.540 -20.200 1.00 93.38 153 GLY A CA 1
ATOM 1201 C C . GLY A 1 153 ? 21.278 -1.304 -20.840 1.00 93.38 153 GLY A C 1
ATOM 1202 O O . GLY A 1 153 ? 21.588 -0.183 -20.448 1.00 93.38 153 GLY A O 1
ATOM 1203 N N . GLN A 1 154 ? 20.434 -1.523 -21.832 1.00 92.75 154 GLN A N 1
ATOM 1204 C CA . GLN A 1 154 ? 19.578 -0.523 -22.461 1.00 92.75 154 GLN A CA 1
ATOM 1205 C C . GLN A 1 154 ? 18.453 -1.296 -23.168 1.00 92.75 154 GLN A C 1
ATOM 1207 O O . GLN A 1 154 ? 18.236 -2.482 -22.893 1.00 92.75 154 GLN A O 1
ATOM 1212 N N . ILE A 1 155 ? 17.717 -0.658 -24.068 1.00 94.81 155 ILE A N 1
ATOM 1213 C CA . ILE A 1 155 ? 16.803 -1.344 -24.969 1.00 94.81 155 ILE A CA 1
ATOM 1214 C C . ILE A 1 155 ? 17.618 -2.255 -25.887 1.00 94.81 155 ILE A C 1
ATOM 1216 O O . ILE A 1 155 ? 18.568 -1.833 -26.548 1.00 94.81 155 ILE A O 1
ATOM 1220 N N . SER A 1 156 ? 17.228 -3.523 -25.922 1.00 96.56 156 SER A N 1
ATOM 1221 C CA . SER A 1 156 ? 17.763 -4.518 -26.844 1.00 96.56 156 SER A CA 1
ATOM 1222 C C . SER A 1 156 ? 16.645 -5.049 -27.729 1.00 96.56 156 SER A C 1
ATOM 1224 O O . SER A 1 156 ? 15.509 -5.169 -27.263 1.00 96.56 156 SER A O 1
ATOM 1226 N N . GLY A 1 157 ? 16.962 -5.391 -28.974 1.00 97.38 157 GLY A N 1
ATOM 1227 C CA . GLY A 1 157 ? 16.027 -6.098 -29.841 1.00 97.38 157 GLY A CA 1
ATOM 1228 C C . GLY A 1 157 ? 16.138 -7.609 -29.663 1.00 97.38 157 GLY A C 1
ATOM 1229 O O . GLY A 1 157 ? 17.229 -8.149 -29.479 1.00 97.38 157 GLY A O 1
ATOM 1230 N N . TRP A 1 158 ? 15.014 -8.307 -29.737 1.00 97.31 158 TRP A N 1
ATOM 1231 C CA . TRP A 1 158 ? 14.949 -9.760 -29.747 1.00 97.31 158 TRP A CA 1
ATOM 1232 C C . TRP A 1 158 ? 13.960 -10.236 -30.809 1.00 97.31 158 TRP A C 1
ATOM 1234 O O . TRP A 1 158 ? 12.850 -9.720 -30.934 1.00 97.31 158 TRP A O 1
ATOM 1244 N N . GLN A 1 159 ? 14.377 -11.241 -31.574 1.00 95.50 159 GLN A N 1
ATOM 1245 C CA . GLN A 1 159 ? 13.541 -11.920 -32.552 1.00 95.50 159 GLN A CA 1
ATOM 1246 C C . GLN A 1 159 ? 13.273 -13.348 -32.055 1.00 95.50 159 GLN A C 1
ATOM 1248 O O . GLN A 1 159 ? 14.233 -14.090 -31.806 1.00 95.50 159 GLN A O 1
ATOM 1253 N N . PRO A 1 160 ? 11.999 -13.758 -31.919 1.00 94.56 160 PRO A N 1
ATOM 1254 C CA . PRO A 1 160 ? 11.646 -15.130 -31.572 1.00 94.56 160 PRO A CA 1
ATOM 1255 C C . PRO A 1 160 ? 12.340 -16.163 -32.471 1.00 94.56 160 PRO A C 1
ATOM 1257 O O . PRO A 1 160 ? 12.424 -15.996 -33.686 1.00 94.56 160 PRO A O 1
ATOM 1260 N N . GLY A 1 161 ? 12.850 -17.241 -31.875 1.00 90.56 161 GLY A N 1
ATOM 1261 C CA . GLY A 1 161 ? 13.646 -18.264 -32.566 1.00 90.56 161 GLY A CA 1
ATOM 1262 C C . GLY A 1 161 ? 15.145 -17.960 -32.728 1.00 90.56 161 GLY A C 1
ATOM 1263 O O . GLY A 1 161 ? 15.875 -18.821 -33.225 1.00 90.56 161 GLY A O 1
ATOM 1264 N N . VAL A 1 162 ? 15.633 -16.794 -32.286 1.00 93.50 162 VAL A N 1
ATOM 1265 C CA . VAL A 1 162 ? 17.059 -16.420 -32.338 1.00 93.50 162 VAL A CA 1
ATOM 1266 C C . VAL A 1 162 ? 17.675 -16.370 -30.929 1.00 93.50 162 VAL A C 1
ATOM 1268 O O . VAL A 1 162 ? 17.093 -15.852 -29.977 1.00 93.50 162 VAL A O 1
ATOM 1271 N N . ASN A 1 163 ? 18.902 -16.889 -30.781 1.00 95.56 163 ASN A N 1
ATOM 1272 C CA . ASN A 1 163 ? 19.626 -16.967 -29.495 1.00 95.56 163 ASN A CA 1
ATOM 1273 C C . ASN A 1 163 ? 20.464 -15.717 -29.165 1.00 95.56 163 ASN A C 1
ATOM 1275 O O . ASN A 1 163 ? 21.421 -15.780 -28.386 1.00 95.56 163 ASN A O 1
ATOM 1279 N N . TYR A 1 164 ? 20.133 -14.590 -29.782 1.00 98.19 164 TYR A N 1
ATOM 1280 C CA . TYR A 1 164 ? 20.886 -13.348 -29.695 1.00 98.19 164 TYR A CA 1
ATOM 1281 C C . TYR A 1 164 ? 19.939 -12.190 -29.411 1.00 98.19 164 TYR A C 1
ATOM 1283 O O . TYR A 1 164 ? 18.786 -12.208 -29.840 1.00 98.19 164 TYR A O 1
ATOM 1291 N N . ILE A 1 165 ? 20.458 -11.187 -28.714 1.00 98.31 165 ILE A N 1
ATOM 1292 C CA . ILE A 1 165 ? 19.826 -9.875 -28.586 1.00 98.31 165 ILE A CA 1
ATOM 1293 C C . ILE A 1 165 ? 20.638 -8.856 -29.385 1.00 98.31 165 ILE A C 1
ATOM 1295 O O . ILE A 1 165 ? 21.869 -8.946 -29.413 1.00 98.31 165 ILE A O 1
ATOM 1299 N N . SER A 1 166 ? 19.977 -7.902 -30.035 1.00 97.44 166 SER A N 1
ATOM 1300 C CA . SER A 1 166 ? 20.636 -6.788 -30.715 1.00 97.44 166 SER A CA 1
ATOM 1301 C C . SER A 1 166 ? 20.893 -5.633 -29.750 1.00 97.44 166 SER A C 1
ATOM 1303 O O . SER A 1 166 ? 20.054 -5.300 -28.913 1.00 97.44 166 SER A O 1
ATOM 1305 N N . VAL A 1 167 ? 22.068 -5.016 -29.861 1.00 95.50 167 VAL A N 1
ATOM 1306 C CA . VAL A 1 167 ? 22.479 -3.863 -29.055 1.00 95.50 167 VAL A CA 1
ATOM 1307 C C . VAL A 1 167 ? 22.315 -2.606 -29.893 1.00 95.50 167 VAL A C 1
ATOM 1309 O O . VAL A 1 167 ? 23.132 -2.317 -30.767 1.00 95.50 167 VAL A O 1
ATOM 1312 N N . ILE A 1 168 ? 21.253 -1.852 -29.618 1.00 94.00 168 ILE A N 1
ATOM 1313 C CA . ILE A 1 168 ? 20.903 -0.659 -30.396 1.00 94.00 168 ILE A CA 1
ATOM 1314 C C . ILE A 1 168 ? 21.303 0.652 -29.723 1.00 94.00 168 ILE A C 1
ATOM 1316 O O . ILE A 1 168 ? 21.098 1.694 -30.329 1.00 94.00 168 ILE A O 1
ATOM 1320 N N . SER A 1 169 ? 21.886 0.622 -28.524 1.00 91.06 169 SER A N 1
ATOM 1321 C CA . SER A 1 169 ? 22.353 1.825 -27.831 1.00 91.06 169 SER A CA 1
ATOM 1322 C C . SER A 1 169 ? 23.760 1.672 -27.271 1.00 91.06 169 SER A C 1
ATOM 1324 O O . SER A 1 169 ? 24.152 0.593 -26.823 1.00 91.06 169 SER A O 1
ATOM 1326 N N . SER A 1 170 ? 24.513 2.771 -27.302 1.00 88.62 170 SER A N 1
ATOM 1327 C CA . SER A 1 170 ? 25.797 2.924 -26.609 1.00 88.62 170 SER A CA 1
ATOM 1328 C C . SER A 1 170 ? 25.683 3.670 -25.269 1.00 88.62 170 SER A C 1
ATOM 1330 O O . SER A 1 170 ? 26.699 4.119 -24.725 1.00 88.62 170 SER A O 1
ATOM 1332 N N . ASP A 1 171 ? 24.466 3.820 -24.738 1.00 89.25 171 ASP A N 1
ATOM 1333 C CA . ASP A 1 171 ? 24.212 4.407 -23.422 1.00 89.25 171 ASP A CA 1
ATOM 1334 C C . ASP A 1 171 ? 24.145 3.343 -22.313 1.00 89.25 171 ASP A C 1
ATOM 1336 O O . ASP A 1 171 ? 23.937 2.154 -22.568 1.00 89.25 171 ASP A O 1
ATOM 1340 N N . TRP A 1 172 ? 24.357 3.776 -21.070 1.00 90.19 172 TRP A N 1
ATOM 1341 C CA . TRP A 1 172 ? 24.213 2.938 -19.883 1.00 90.19 172 TRP A CA 1
ATOM 1342 C C . TRP A 1 172 ? 22.904 3.254 -19.167 1.00 90.19 172 TRP A C 1
ATOM 1344 O O . TRP A 1 172 ? 22.731 4.345 -18.630 1.00 90.19 172 TRP A O 1
ATOM 1354 N N . ALA A 1 173 ? 22.045 2.249 -19.047 1.00 89.81 173 ALA A N 1
ATOM 1355 C CA . ALA A 1 173 ? 20.898 2.262 -18.159 1.00 89.81 173 ALA A CA 1
ATOM 1356 C C . ALA A 1 173 ? 21.082 1.214 -17.057 1.00 89.81 173 ALA A C 1
ATOM 1358 O O . ALA A 1 173 ? 21.249 0.025 -17.336 1.00 89.81 173 ALA A O 1
ATOM 1359 N N . ALA A 1 174 ? 21.053 1.661 -15.802 1.00 91.19 174 ALA A N 1
ATOM 1360 C CA . ALA A 1 174 ? 21.008 0.764 -14.654 1.00 91.19 174 ALA A CA 1
ATOM 1361 C C . ALA A 1 174 ? 19.671 0.001 -14.634 1.00 91.19 174 ALA A C 1
ATOM 1363 O O . ALA A 1 174 ? 18.636 0.527 -15.047 1.00 91.19 174 ALA A O 1
ATOM 1364 N N . VAL A 1 175 ? 19.704 -1.272 -14.240 1.00 91.12 175 VAL A N 1
ATOM 1365 C CA . VAL A 1 175 ? 18.537 -2.164 -14.375 1.00 91.12 175 VAL A CA 1
ATOM 1366 C C . VAL A 1 175 ? 17.423 -1.872 -13.377 1.00 91.12 175 VAL A C 1
ATOM 1368 O O . VAL A 1 175 ? 16.290 -2.251 -13.638 1.00 91.12 175 VAL A O 1
ATOM 1371 N N . ASP A 1 176 ? 17.718 -1.196 -12.272 1.00 87.69 176 ASP A N 1
ATOM 1372 C CA . ASP A 1 176 ? 16.755 -0.737 -11.264 1.00 87.69 176 ASP A CA 1
ATOM 1373 C C . ASP A 1 176 ? 15.999 0.541 -11.683 1.00 87.69 176 ASP A C 1
ATOM 1375 O O . ASP A 1 176 ? 15.104 1.012 -10.980 1.00 87.69 176 ASP A O 1
ATOM 1379 N N . GLU A 1 177 ? 16.318 1.081 -12.862 1.00 87.25 177 GLU A N 1
ATOM 1380 C CA . GLU A 1 177 ? 15.729 2.298 -13.406 1.00 87.25 177 GLU A CA 1
ATOM 1381 C C . GLU A 1 177 ? 14.737 1.964 -14.540 1.00 87.25 177 GLU A C 1
ATOM 1383 O O . GLU A 1 177 ? 15.145 1.411 -15.574 1.00 87.25 177 GLU A O 1
ATOM 1388 N N . PRO A 1 178 ? 13.434 2.283 -14.399 1.00 86.19 178 PRO A N 1
ATOM 1389 C CA . PRO A 1 178 ? 12.437 1.935 -15.403 1.00 86.19 178 PRO A CA 1
ATOM 1390 C C . PRO A 1 178 ? 12.565 2.792 -16.669 1.00 86.19 178 PRO A C 1
ATOM 1392 O O . PRO A 1 178 ? 12.854 3.992 -16.604 1.00 86.19 178 PRO A O 1
ATOM 1395 N N . HIS A 1 179 ? 12.300 2.167 -17.822 1.00 88.44 179 HIS A N 1
ATOM 1396 C CA . HIS A 1 179 ? 12.183 2.841 -19.115 1.00 88.44 179 HIS A CA 1
ATOM 1397 C C . HIS A 1 179 ? 10.781 2.751 -19.695 1.00 88.44 179 HIS A C 1
ATOM 1399 O O . HIS A 1 179 ? 10.269 1.650 -19.885 1.00 88.44 179 HIS A O 1
ATOM 1405 N N . GLY A 1 180 ? 10.234 3.893 -20.103 1.00 88.62 180 GLY A N 1
ATOM 1406 C CA . GLY A 1 180 ? 9.138 3.949 -21.063 1.00 88.62 180 GLY A CA 1
ATOM 1407 C C . GLY A 1 180 ? 9.698 4.013 -22.483 1.00 88.62 180 GLY A C 1
ATOM 1408 O O . GLY A 1 180 ? 10.731 4.640 -22.735 1.00 88.62 180 GLY A O 1
ATOM 1409 N N . TYR A 1 181 ? 9.049 3.346 -23.432 1.00 90.88 181 TYR A N 1
ATOM 1410 C CA . TYR A 1 181 ? 9.470 3.372 -24.832 1.00 90.88 181 TYR A CA 1
ATOM 1411 C C . TYR A 1 181 ? 8.296 3.222 -25.800 1.00 90.88 181 TYR A C 1
ATOM 1413 O O . TYR A 1 181 ? 7.252 2.661 -25.473 1.00 90.88 181 TYR A O 1
ATOM 1421 N N . SER A 1 182 ? 8.466 3.784 -26.994 1.00 92.44 182 SER A N 1
ATOM 1422 C CA . SER A 1 182 ? 7.519 3.732 -28.109 1.00 92.44 182 SER A CA 1
ATOM 1423 C C . SER A 1 182 ? 8.287 3.503 -29.417 1.00 92.44 182 SER A C 1
ATOM 1425 O O . SER A 1 182 ? 9.511 3.635 -29.461 1.00 92.44 182 SER A O 1
ATOM 1427 N N . ALA A 1 183 ? 7.587 3.151 -30.492 1.00 92.50 183 ALA A N 1
ATOM 1428 C CA . ALA A 1 183 ? 8.182 2.983 -31.816 1.00 92.50 183 ALA A CA 1
ATOM 1429 C C . ALA A 1 183 ? 7.404 3.797 -32.856 1.00 92.50 183 ALA A C 1
ATOM 1431 O O . ALA A 1 183 ? 6.179 3.916 -32.771 1.00 92.50 183 ALA A O 1
ATOM 1432 N N . GLY A 1 184 ? 8.108 4.344 -33.847 1.00 89.69 184 GLY A N 1
ATOM 1433 C CA . GLY A 1 184 ? 7.493 5.086 -34.943 1.00 89.69 184 GLY A CA 1
ATOM 1434 C C . GLY A 1 184 ? 8.436 5.240 -36.130 1.00 89.69 184 GLY A C 1
ATOM 1435 O O . GLY A 1 184 ? 9.508 5.826 -36.000 1.00 89.69 184 GLY A O 1
ATOM 1436 N N . GLY A 1 185 ? 8.022 4.734 -37.296 1.00 90.12 185 GLY A N 1
ATOM 1437 C CA . GLY A 1 185 ? 8.900 4.649 -38.465 1.00 90.12 185 GLY A CA 1
ATOM 1438 C C . GLY A 1 185 ? 10.146 3.819 -38.149 1.00 90.12 185 GLY A C 1
ATOM 1439 O O . GLY A 1 185 ? 10.041 2.768 -37.522 1.00 90.12 185 GLY A O 1
ATOM 1440 N N . ASP A 1 186 ? 11.311 4.336 -38.523 1.00 95.25 186 ASP A N 1
ATOM 1441 C CA . ASP A 1 186 ? 12.616 3.694 -38.324 1.00 95.25 186 ASP A CA 1
ATOM 1442 C C . ASP A 1 186 ? 13.215 3.938 -36.924 1.00 95.25 186 ASP A C 1
ATOM 1444 O O . ASP A 1 186 ? 14.381 3.625 -36.682 1.00 95.25 186 ASP A O 1
ATOM 1448 N N . LEU A 1 187 ? 12.445 4.530 -35.999 1.00 95.81 187 LEU A N 1
ATOM 1449 C CA . LEU A 1 187 ? 12.938 4.977 -34.698 1.00 95.81 187 LEU A CA 1
ATOM 1450 C C . LEU A 1 187 ? 12.285 4.245 -33.522 1.00 95.81 187 LEU A C 1
ATOM 1452 O O . LEU A 1 187 ? 11.064 4.065 -33.466 1.00 95.81 187 LEU A O 1
ATOM 1456 N N . ILE A 1 188 ? 13.110 3.932 -32.523 1.00 96.25 188 ILE A N 1
ATOM 1457 C CA . ILE A 1 188 ? 12.682 3.585 -31.165 1.00 96.25 188 ILE A CA 1
ATOM 1458 C C . ILE A 1 188 ? 12.896 4.798 -30.268 1.00 96.25 188 ILE A C 1
ATOM 1460 O O . ILE A 1 188 ? 14.015 5.290 -30.128 1.00 96.25 188 ILE A O 1
ATOM 1464 N N . TYR A 1 189 ? 11.823 5.269 -29.645 1.00 95.25 189 TYR A N 1
ATOM 1465 C CA . TYR A 1 189 ? 11.835 6.363 -28.684 1.00 95.25 189 TYR A CA 1
ATOM 1466 C C . TYR A 1 189 ? 11.872 5.801 -27.276 1.00 95.25 189 TYR A C 1
ATOM 1468 O O . TYR A 1 189 ? 11.214 4.804 -26.983 1.00 95.25 189 TYR A O 1
ATOM 1476 N N . TRP A 1 190 ? 12.601 6.456 -26.385 1.00 93.19 190 TRP A N 1
ATOM 1477 C CA . TRP A 1 190 ? 12.769 5.970 -25.027 1.00 93.19 190 TRP A CA 1
ATOM 1478 C C . TRP A 1 190 ? 12.907 7.101 -24.029 1.00 93.19 190 TRP A C 1
ATOM 1480 O O . TRP A 1 190 ? 13.328 8.213 -24.358 1.00 93.19 190 TRP A O 1
ATOM 1490 N N . ASN A 1 191 ? 12.566 6.798 -22.787 1.00 90.81 191 ASN A N 1
ATOM 1491 C CA . ASN A 1 191 ? 12.854 7.647 -21.658 1.00 90.81 191 ASN A CA 1
ATOM 1492 C C . ASN A 1 191 ? 13.332 6.832 -20.469 1.00 90.81 191 ASN A C 1
ATOM 1494 O O . ASN A 1 191 ? 12.761 5.794 -20.159 1.00 90.81 191 ASN A O 1
ATOM 1498 N N . LEU A 1 192 ? 14.332 7.362 -19.782 1.00 88.62 192 LEU A N 1
ATOM 1499 C CA . LEU A 1 192 ? 14.715 6.943 -18.444 1.00 88.62 192 LEU A CA 1
ATOM 1500 C C . LEU A 1 192 ? 13.816 7.673 -17.429 1.00 88.62 192 LEU A C 1
ATOM 1502 O O . LEU A 1 192 ? 13.386 8.803 -17.683 1.00 88.62 192 LEU A O 1
ATOM 1506 N N . CYS A 1 193 ? 13.509 7.024 -16.308 1.00 82.44 193 CYS A N 1
ATOM 1507 C CA . CYS A 1 193 ? 12.727 7.559 -15.186 1.00 82.44 193 CYS A CA 1
ATOM 1508 C C . CYS A 1 193 ? 13.205 8.926 -14.650 1.00 82.44 193 CYS A C 1
ATOM 1510 O O . CYS A 1 193 ? 14.284 9.411 -15.001 1.00 82.44 193 CYS A O 1
ATOM 1512 N N . CYS A 1 194 ? 12.420 9.516 -13.736 1.00 78.50 194 CYS A N 1
ATOM 1513 C CA . CYS A 1 194 ? 12.780 10.718 -12.966 1.00 78.50 194 CYS A CA 1
ATOM 1514 C C . CYS A 1 194 ? 13.342 11.859 -13.828 1.00 78.50 194 CYS A C 1
ATOM 1516 O O . CYS A 1 194 ? 14.426 12.355 -13.548 1.00 78.50 194 CYS A O 1
ATOM 1518 N N . ASP A 1 195 ? 12.710 12.180 -14.955 1.00 81.31 195 ASP A N 1
ATOM 1519 C CA . ASP A 1 195 ? 13.124 13.286 -15.829 1.00 81.31 195 ASP A CA 1
ATOM 1520 C C . ASP A 1 195 ? 14.635 13.298 -16.168 1.00 81.31 195 ASP A C 1
ATOM 1522 O O . ASP A 1 195 ? 15.227 14.345 -16.440 1.00 81.31 195 ASP A O 1
ATOM 1526 N N . ARG A 1 196 ? 15.278 12.115 -16.163 1.00 85.56 196 ARG A N 1
ATOM 1527 C CA . ARG A 1 196 ? 16.732 11.985 -16.310 1.00 85.56 196 ARG A CA 1
ATOM 1528 C C . ARG A 1 196 ? 17.134 12.102 -17.759 1.00 85.56 196 ARG A C 1
ATOM 1530 O O . ARG A 1 196 ? 17.926 12.966 -18.099 1.00 85.56 196 ARG A O 1
ATOM 1537 N N . GLN A 1 197 ? 16.624 11.237 -18.624 1.00 89.62 197 GLN A N 1
ATOM 1538 C CA . GLN A 1 197 ? 17.036 11.205 -20.025 1.00 89.62 197 GLN A CA 1
ATOM 1539 C C . GLN A 1 197 ? 15.872 10.821 -20.921 1.00 89.62 197 GLN A C 1
ATOM 1541 O O . GLN A 1 197 ? 14.979 10.060 -20.544 1.00 89.62 197 GLN A O 1
ATOM 1546 N N . ILE A 1 198 ? 15.904 11.347 -22.136 1.00 91.50 198 ILE A N 1
ATOM 1547 C CA . ILE A 1 198 ? 14.960 10.991 -23.179 1.00 91.50 198 ILE A CA 1
ATOM 1548 C C . ILE A 1 198 ? 15.662 11.021 -24.528 1.00 91.50 198 ILE A C 1
ATOM 1550 O O . ILE A 1 198 ? 16.506 11.889 -24.779 1.00 91.50 198 ILE A O 1
ATOM 1554 N N . GLY A 1 199 ? 15.278 10.121 -25.420 1.00 92.56 199 GLY A N 1
ATOM 1555 C CA . GLY A 1 199 ? 15.883 10.084 -26.733 1.00 92.56 199 GLY A CA 1
ATOM 1556 C C . GLY A 1 199 ? 15.157 9.221 -27.743 1.00 92.56 199 GLY A C 1
ATOM 1557 O O . GLY A 1 199 ? 14.062 8.709 -27.503 1.00 92.56 199 GLY A O 1
ATOM 1558 N N . ALA A 1 200 ? 15.805 9.087 -28.893 1.00 94.56 200 ALA A N 1
ATOM 1559 C CA . ALA A 1 200 ? 15.407 8.201 -29.970 1.00 94.56 200 ALA A CA 1
ATOM 1560 C C . ALA A 1 200 ? 16.629 7.533 -30.604 1.00 94.56 200 ALA A C 1
ATOM 1562 O O . ALA A 1 200 ? 17.736 8.072 -30.550 1.00 94.56 200 ALA A O 1
ATOM 1563 N N . ILE A 1 201 ? 16.405 6.367 -31.201 1.00 95.44 201 ILE A N 1
ATOM 1564 C CA . ILE A 1 201 ? 17.420 5.514 -31.814 1.00 95.44 201 ILE A CA 1
ATOM 1565 C C . ILE A 1 201 ? 16.916 5.071 -33.187 1.00 95.44 201 ILE A C 1
ATOM 1567 O O . ILE A 1 201 ? 15.841 4.482 -33.267 1.00 95.44 201 ILE A O 1
ATOM 1571 N N . ASP A 1 202 ? 17.701 5.300 -34.236 1.00 96.31 202 ASP A N 1
ATOM 1572 C CA . ASP A 1 202 ? 17.503 4.726 -35.567 1.00 96.31 202 ASP A CA 1
ATOM 1573 C C . ASP A 1 202 ? 17.974 3.267 -35.586 1.00 96.31 202 ASP A C 1
ATOM 1575 O O . ASP A 1 202 ? 19.144 2.953 -35.317 1.00 96.31 202 ASP A O 1
ATOM 1579 N N . ILE A 1 203 ? 17.035 2.361 -35.857 1.00 96.88 203 ILE A N 1
ATOM 1580 C CA . ILE A 1 203 ? 17.276 0.912 -35.877 1.00 96.88 203 ILE A CA 1
ATOM 1581 C C . ILE A 1 203 ? 17.722 0.395 -37.249 1.00 96.88 203 ILE A C 1
ATOM 1583 O O . ILE A 1 203 ? 18.123 -0.762 -37.363 1.00 96.88 203 ILE A O 1
ATOM 1587 N N . THR A 1 204 ? 17.721 1.241 -38.283 1.00 96.25 204 THR A N 1
ATOM 1588 C CA . THR A 1 204 ? 18.186 0.879 -39.633 1.00 96.25 204 THR A CA 1
ATOM 1589 C C . THR A 1 204 ? 19.700 1.016 -39.795 1.00 96.25 204 THR A C 1
ATOM 1591 O O . THR A 1 204 ? 20.287 0.433 -40.711 1.00 96.25 204 THR A O 1
ATOM 1594 N N . VAL A 1 205 ? 20.351 1.742 -38.882 1.00 95.44 205 VAL A N 1
ATOM 1595 C CA . VAL A 1 205 ? 21.802 1.952 -38.856 1.00 95.44 205 VAL A CA 1
ATOM 1596 C C . VAL A 1 205 ? 22.419 1.136 -37.711 1.00 95.44 205 VAL A C 1
ATOM 1598 O O . VAL A 1 205 ? 22.039 1.338 -36.557 1.00 95.44 205 VAL A O 1
ATOM 1601 N N . PRO A 1 206 ? 23.376 0.225 -37.974 1.00 93.75 206 PRO A N 1
ATOM 1602 C CA . PRO A 1 206 ? 24.055 -0.541 -36.927 1.00 93.75 206 PRO A CA 1
ATOM 1603 C C . PRO A 1 206 ? 24.845 0.309 -35.920 1.00 93.75 206 PRO A C 1
ATOM 1605 O O . PRO A 1 206 ? 25.540 1.249 -36.295 1.00 93.75 206 PRO A O 1
ATOM 1608 N N . ASN A 1 207 ? 24.834 -0.097 -34.646 1.00 92.19 207 ASN A N 1
ATOM 1609 C CA . ASN A 1 207 ? 25.609 0.525 -33.566 1.00 92.19 207 ASN A CA 1
ATOM 1610 C C . ASN A 1 207 ? 27.088 0.080 -33.550 1.00 92.19 207 ASN A C 1
ATOM 1612 O O . ASN A 1 207 ? 27.520 -0.628 -32.636 1.00 92.19 207 ASN A O 1
ATOM 1616 N N . SER A 1 208 ? 27.882 0.452 -34.557 1.00 88.19 208 SER A N 1
ATOM 1617 C CA . SER A 1 208 ? 29.294 0.033 -34.618 1.00 88.19 208 SER A CA 1
ATOM 1618 C C . SER A 1 208 ? 30.126 0.570 -33.445 1.00 88.19 208 SER A C 1
ATOM 1620 O O . SER A 1 208 ? 31.009 -0.130 -32.952 1.00 88.19 208 SER A O 1
ATOM 1622 N N . VAL A 1 209 ? 29.780 1.756 -32.927 1.00 91.62 209 VAL A N 1
ATOM 1623 C CA . VAL A 1 209 ? 30.476 2.418 -31.808 1.00 91.62 209 VAL A CA 1
ATOM 1624 C C . VAL A 1 209 ? 30.556 1.531 -30.565 1.00 91.62 209 VAL A C 1
ATOM 1626 O O . VAL A 1 209 ? 31.593 1.496 -29.900 1.00 91.62 209 VAL A O 1
ATOM 1629 N N . PHE A 1 210 ? 29.496 0.784 -30.247 1.00 93.44 210 PHE A N 1
ATOM 1630 C CA . PHE A 1 210 ? 29.501 -0.129 -29.102 1.00 93.44 210 PHE A CA 1
ATOM 1631 C C . PHE A 1 210 ? 30.550 -1.235 -29.259 1.00 93.44 210 PHE A C 1
ATOM 1633 O O . PHE A 1 210 ? 31.295 -1.535 -28.322 1.00 93.44 210 PHE A O 1
ATOM 1640 N N . ALA A 1 211 ? 30.627 -1.838 -30.448 1.00 92.44 211 ALA A N 1
ATOM 1641 C CA . ALA A 1 211 ? 31.574 -2.911 -30.727 1.00 92.44 211 ALA A CA 1
ATOM 1642 C C . ALA A 1 211 ? 33.022 -2.413 -30.760 1.00 92.44 211 ALA A C 1
ATOM 1644 O O . ALA A 1 211 ? 33.903 -3.088 -30.219 1.00 92.44 211 ALA A O 1
ATOM 1645 N N . ASP A 1 212 ? 33.255 -1.227 -31.323 1.00 92.62 212 ASP A N 1
ATOM 1646 C CA . ASP A 1 212 ? 34.572 -0.589 -31.352 1.00 92.62 212 ASP A CA 1
ATOM 1647 C C . ASP A 1 212 ? 35.061 -0.318 -29.923 1.00 92.62 212 ASP A C 1
ATOM 1649 O O . ASP A 1 212 ? 36.111 -0.815 -29.518 1.00 92.62 212 ASP A O 1
ATOM 1653 N N . ARG A 1 213 ? 34.234 0.333 -29.090 1.00 93.81 213 ARG A N 1
ATOM 1654 C CA . ARG A 1 213 ? 34.547 0.588 -27.671 1.00 93.81 213 ARG A CA 1
ATOM 1655 C C . ARG A 1 213 ? 34.816 -0.698 -26.900 1.00 93.81 213 ARG A C 1
ATOM 1657 O O . ARG A 1 213 ? 35.757 -0.772 -26.105 1.00 93.81 213 ARG A O 1
ATOM 1664 N N . TYR A 1 214 ? 33.999 -1.727 -27.120 1.00 92.81 214 TYR A N 1
ATOM 1665 C CA . TYR A 1 214 ? 34.202 -3.010 -26.461 1.00 92.81 214 TYR A CA 1
ATOM 1666 C C . TYR A 1 214 ? 35.536 -3.655 -26.871 1.00 92.81 214 TYR A C 1
ATOM 1668 O O . TYR A 1 214 ? 36.246 -4.199 -26.016 1.00 92.81 214 TYR A O 1
ATOM 1676 N N . SER A 1 215 ? 35.900 -3.570 -28.150 1.00 92.06 215 SER A N 1
ATOM 1677 C CA . SER A 1 215 ? 37.158 -4.104 -28.688 1.00 92.06 215 SER A CA 1
ATOM 1678 C C . SER A 1 215 ? 38.379 -3.322 -28.197 1.00 92.06 215 SER A C 1
ATOM 1680 O O . SER A 1 215 ? 39.402 -3.928 -27.886 1.00 92.06 215 SER A O 1
ATOM 1682 N N . ASP A 1 216 ? 38.232 -2.012 -28.000 1.00 93.94 216 ASP A N 1
ATOM 1683 C CA . ASP A 1 216 ? 39.256 -1.113 -27.451 1.00 93.94 216 ASP A CA 1
ATOM 1684 C C . ASP A 1 216 ? 39.443 -1.248 -25.926 1.00 93.94 216 ASP A C 1
ATOM 1686 O O . ASP A 1 216 ? 40.233 -0.530 -25.311 1.00 93.94 216 ASP A O 1
ATOM 1690 N N . GLY A 1 217 ? 38.723 -2.174 -25.283 1.00 92.00 217 GLY A N 1
ATOM 1691 C CA . GLY A 1 217 ? 38.822 -2.418 -23.842 1.00 92.00 217 GLY A CA 1
ATOM 1692 C C . GLY A 1 217 ? 38.072 -1.402 -22.975 1.00 92.00 217 GLY A C 1
ATOM 1693 O O . GLY A 1 217 ? 38.234 -1.415 -21.755 1.00 92.00 217 GLY A O 1
ATOM 1694 N N . ILE A 1 218 ? 37.222 -0.555 -23.563 1.00 92.50 218 ILE A N 1
ATOM 1695 C CA . ILE A 1 218 ? 36.387 0.398 -22.822 1.00 92.50 218 ILE A CA 1
ATOM 1696 C C . ILE A 1 218 ? 35.258 -0.370 -22.123 1.00 92.50 218 ILE A C 1
ATOM 1698 O O . ILE A 1 218 ? 34.552 -1.183 -22.729 1.00 92.50 218 ILE A O 1
ATOM 1702 N N . ARG A 1 219 ? 35.144 -0.176 -20.808 1.00 90.81 219 ARG A N 1
ATOM 1703 C CA . ARG A 1 219 ? 34.310 -0.972 -19.899 1.00 90.81 219 ARG A CA 1
ATOM 1704 C C . ARG A 1 219 ? 33.662 -0.053 -18.843 1.00 90.81 219 ARG A C 1
ATOM 1706 O O . ARG A 1 219 ? 34.402 0.514 -18.037 1.00 90.81 219 ARG A O 1
ATOM 1713 N N . PRO A 1 220 ? 32.323 0.121 -18.832 1.00 92.00 220 PRO A N 1
ATOM 1714 C CA . PRO A 1 220 ? 31.366 -0.387 -19.822 1.00 92.00 220 PRO A CA 1
ATOM 1715 C C . PRO A 1 220 ? 31.615 0.201 -21.222 1.00 92.00 220 PRO A C 1
ATOM 1717 O O . PRO A 1 220 ? 32.166 1.295 -21.306 1.00 92.00 220 PRO A O 1
ATOM 1720 N N . PRO A 1 221 ? 31.238 -0.493 -22.316 1.00 90.62 221 PRO A N 1
ATOM 1721 C CA . PRO A 1 221 ? 31.397 -0.021 -23.705 1.00 90.62 221 PRO A CA 1
ATOM 1722 C C . PRO A 1 221 ? 30.427 1.127 -24.065 1.00 90.62 221 PRO A C 1
ATOM 1724 O O . PRO A 1 221 ? 29.884 1.206 -25.164 1.00 90.62 221 PRO A O 1
ATOM 1727 N N . THR A 1 222 ? 30.207 2.032 -23.117 1.00 87.00 222 THR A N 1
ATOM 1728 C CA . THR A 1 222 ? 29.303 3.179 -23.165 1.00 87.00 222 THR A CA 1
ATOM 1729 C C . THR A 1 222 ? 30.119 4.467 -22.992 1.00 87.00 222 THR A C 1
ATOM 1731 O O . THR A 1 222 ? 31.332 4.417 -22.791 1.00 87.00 222 THR A O 1
ATOM 1734 N N . GLY A 1 223 ? 29.491 5.642 -23.090 1.00 73.44 223 GLY A N 1
ATOM 1735 C CA . GLY A 1 223 ? 30.190 6.928 -22.892 1.00 73.44 223 GLY A CA 1
ATOM 1736 C C . GLY A 1 223 ? 29.895 7.994 -23.945 1.00 73.44 223 GLY A C 1
ATOM 1737 O O . GLY A 1 223 ? 30.764 8.799 -24.269 1.00 73.44 223 GLY A O 1
ATOM 1738 N N . GLY A 1 224 ? 28.685 7.982 -24.504 1.00 69.25 224 GLY A N 1
ATOM 1739 C CA . GLY A 1 224 ? 28.213 8.960 -25.482 1.00 69.25 224 GLY A CA 1
ATOM 1740 C C . GLY A 1 224 ? 27.447 8.284 -26.609 1.00 69.25 224 GLY A C 1
ATOM 1741 O O . GLY A 1 224 ? 27.782 7.154 -26.979 1.00 69.25 224 GLY A O 1
ATOM 1742 N N . VAL A 1 225 ? 26.450 8.997 -27.127 1.00 78.00 225 VAL A N 1
ATOM 1743 C CA . VAL A 1 225 ? 25.578 8.534 -28.206 1.00 78.00 225 VAL A CA 1
ATOM 1744 C C . VAL A 1 225 ? 26.276 8.531 -29.561 1.00 78.00 225 VAL A C 1
ATOM 1746 O O . VAL A 1 225 ? 27.163 9.352 -29.813 1.00 78.00 225 VAL A O 1
ATOM 1749 N N . ASP A 1 226 ? 25.867 7.626 -30.444 1.00 86.25 226 ASP A N 1
ATOM 1750 C CA . ASP A 1 226 ? 26.246 7.687 -31.856 1.00 86.25 226 ASP A CA 1
ATOM 1751 C C . ASP A 1 226 ? 25.373 8.728 -32.566 1.00 86.25 226 ASP A C 1
ATOM 1753 O O . ASP A 1 226 ? 24.241 8.452 -32.955 1.00 86.25 226 ASP A O 1
ATOM 1757 N N . SER A 1 227 ? 25.897 9.942 -32.750 1.00 85.81 227 SER A N 1
ATOM 1758 C CA . SER A 1 227 ? 25.142 11.071 -33.312 1.00 85.81 227 SER A CA 1
ATOM 1759 C C . SER A 1 227 ? 24.667 10.873 -34.756 1.00 85.81 227 SER A C 1
ATOM 1761 O O . SER A 1 227 ? 23.896 11.696 -35.251 1.00 85.81 227 SER A O 1
ATOM 1763 N N . SER A 1 228 ? 25.107 9.810 -35.439 1.00 89.12 228 SER A N 1
ATOM 1764 C CA . SER A 1 228 ? 24.578 9.440 -36.753 1.00 89.12 228 SER A CA 1
ATOM 1765 C C . SER A 1 228 ? 23.221 8.728 -36.687 1.00 89.12 228 SER A C 1
ATOM 1767 O O . SER A 1 228 ? 22.521 8.688 -37.697 1.00 89.12 228 SER A O 1
ATOM 1769 N N . ARG A 1 229 ? 22.841 8.198 -35.516 1.00 93.50 229 ARG A N 1
ATOM 1770 C CA . ARG A 1 229 ? 21.652 7.348 -35.322 1.00 93.50 229 ARG A CA 1
ATOM 1771 C C . ARG A 1 229 ? 20.919 7.545 -33.993 1.00 93.50 229 ARG A C 1
ATOM 1773 O O . ARG A 1 229 ? 19.846 6.989 -33.806 1.00 93.50 229 ARG A O 1
ATOM 1780 N N . GLU A 1 230 ? 21.476 8.292 -33.050 1.00 92.69 230 GLU A N 1
ATOM 1781 C CA . GLU A 1 230 ? 20.915 8.492 -31.714 1.00 92.69 230 GLU A CA 1
ATOM 1782 C C . GLU A 1 230 ? 20.739 9.985 -31.418 1.00 92.69 230 GLU A C 1
ATOM 1784 O O . GLU A 1 230 ? 21.634 10.803 -31.647 1.00 92.69 230 GLU A O 1
ATOM 1789 N N . TRP A 1 231 ? 19.585 10.337 -30.849 1.00 91.25 231 TRP A N 1
ATOM 1790 C CA . TRP A 1 231 ? 19.254 11.699 -30.431 1.00 91.25 231 TRP A CA 1
ATOM 1791 C C . TRP A 1 231 ? 18.864 11.716 -28.961 1.00 91.25 231 TRP A C 1
ATOM 1793 O O . TRP A 1 231 ? 18.014 10.935 -28.544 1.00 91.25 231 TRP A O 1
ATOM 1803 N N . ILE A 1 232 ? 19.434 12.648 -28.197 1.00 90.25 232 ILE A N 1
ATOM 1804 C CA . ILE A 1 232 ? 19.050 12.933 -26.810 1.00 90.25 232 ILE A CA 1
ATOM 1805 C C . ILE A 1 232 ? 18.352 14.289 -26.787 1.00 90.25 232 ILE A C 1
ATOM 1807 O O . ILE A 1 232 ? 18.962 15.291 -27.164 1.00 90.25 232 ILE A O 1
ATOM 1811 N N . TYR A 1 233 ? 17.084 14.339 -26.368 1.00 89.75 233 TYR A N 1
ATOM 1812 C CA . TYR A 1 233 ? 16.342 15.610 -26.324 1.00 89.75 233 TYR A CA 1
ATOM 1813 C C . TYR A 1 233 ? 16.635 16.401 -25.041 1.00 89.75 233 TYR A C 1
ATOM 1815 O O . TYR A 1 233 ? 16.668 17.628 -25.077 1.00 89.75 233 TYR A O 1
ATOM 1823 N N . PHE A 1 234 ? 16.901 15.710 -23.927 1.00 89.50 234 PHE A N 1
ATOM 1824 C CA . PHE A 1 234 ? 17.468 16.282 -22.701 1.00 89.50 234 PHE A CA 1
ATOM 1825 C C . PHE A 1 234 ? 18.194 15.206 -21.876 1.00 89.50 234 PHE A C 1
ATOM 1827 O O . PHE A 1 234 ? 17.926 14.011 -22.032 1.00 89.50 234 PHE A O 1
ATOM 1834 N N . GLY A 1 235 ? 19.091 15.638 -20.982 1.00 89.69 235 GLY A N 1
ATOM 1835 C CA . GLY A 1 235 ? 19.866 14.769 -20.096 1.00 89.69 235 GLY A CA 1
ATOM 1836 C C . GLY A 1 235 ? 20.229 15.463 -18.780 1.00 89.69 235 GLY A C 1
ATOM 1837 O O . GLY A 1 235 ? 21.120 16.306 -18.748 1.00 89.69 235 GLY A O 1
ATOM 1838 N N . TYR A 1 236 ? 19.546 15.088 -17.699 1.00 87.25 236 TYR A N 1
ATOM 1839 C CA . TYR A 1 236 ? 19.690 15.580 -16.324 1.00 87.25 236 TYR A CA 1
ATOM 1840 C C . TYR A 1 236 ? 19.565 17.107 -16.184 1.00 87.25 236 TYR A C 1
ATOM 1842 O O . TYR A 1 236 ? 20.103 17.692 -15.247 1.00 87.25 236 TYR A O 1
ATOM 1850 N N . ASN A 1 237 ? 18.884 17.758 -17.131 1.00 87.56 237 ASN A N 1
ATOM 1851 C CA . ASN A 1 237 ? 18.819 19.215 -17.243 1.00 87.56 237 ASN A CA 1
ATOM 1852 C C . ASN A 1 237 ? 17.468 19.739 -17.767 1.00 87.56 237 ASN A C 1
ATOM 1854 O O . ASN A 1 237 ? 17.415 20.839 -18.321 1.00 87.56 237 ASN A O 1
ATOM 1858 N N . LEU A 1 238 ? 16.385 18.958 -17.654 1.00 86.62 238 LEU A N 1
ATOM 1859 C CA . LEU A 1 238 ? 15.074 19.349 -18.187 1.00 86.62 238 LEU A CA 1
ATOM 1860 C C . LEU A 1 238 ? 14.561 20.655 -17.567 1.00 86.62 238 LEU A C 1
ATOM 1862 O O . LEU A 1 238 ? 14.082 21.514 -18.296 1.00 86.62 238 LEU A O 1
ATOM 1866 N N . ASP A 1 239 ? 14.734 20.840 -16.262 1.00 81.69 239 ASP A N 1
ATOM 1867 C CA . ASP A 1 239 ? 14.411 22.067 -15.523 1.00 81.69 239 ASP A CA 1
ATOM 1868 C C . ASP A 1 239 ? 15.131 23.311 -16.067 1.00 81.69 239 ASP A C 1
ATOM 1870 O O . ASP A 1 239 ? 14.597 24.416 -16.047 1.00 81.69 239 ASP A O 1
ATOM 1874 N N . THR A 1 240 ? 16.344 23.129 -16.589 1.00 85.25 240 THR A N 1
ATOM 1875 C CA . THR A 1 240 ? 17.121 24.208 -17.203 1.00 85.25 240 THR A CA 1
ATOM 1876 C C . THR A 1 240 ? 16.603 24.528 -18.605 1.00 85.25 240 THR A C 1
ATOM 1878 O O . THR A 1 240 ? 16.590 25.689 -19.013 1.00 85.25 240 THR A O 1
ATOM 1881 N N . ILE A 1 241 ? 16.183 23.506 -19.357 1.00 86.50 241 ILE A N 1
ATOM 1882 C CA . ILE A 1 241 ? 15.668 23.661 -20.726 1.00 86.50 241 ILE A CA 1
ATOM 1883 C C . ILE A 1 241 ? 14.231 24.202 -20.708 1.00 86.50 241 ILE A C 1
ATOM 1885 O O . ILE A 1 241 ? 13.868 25.000 -21.571 1.00 86.50 241 ILE A O 1
ATOM 1889 N N . ILE A 1 242 ? 13.421 23.777 -19.738 1.00 86.19 242 ILE A N 1
ATOM 1890 C CA . ILE A 1 242 ? 12.006 24.124 -19.579 1.00 86.19 242 ILE A CA 1
ATOM 1891 C C . ILE A 1 242 ? 11.747 24.434 -18.098 1.00 86.19 242 ILE A C 1
ATOM 1893 O O . ILE A 1 242 ? 11.251 23.580 -17.364 1.00 86.19 242 ILE A O 1
ATOM 1897 N N . PRO A 1 243 ? 12.079 25.649 -17.635 1.00 81.00 243 PRO A N 1
ATOM 1898 C CA . PRO A 1 243 ? 11.821 26.057 -16.258 1.00 81.00 243 PRO A CA 1
ATOM 1899 C C . PRO A 1 243 ? 10.344 25.894 -15.881 1.00 81.00 243 PRO A C 1
ATOM 1901 O O . PRO A 1 243 ? 9.464 26.157 -16.699 1.00 81.00 243 PRO A O 1
ATOM 1904 N N . ASN A 1 244 ? 10.078 25.503 -14.632 1.00 76.88 244 ASN A N 1
ATOM 1905 C CA . ASN A 1 244 ? 8.737 25.377 -14.038 1.00 76.88 244 ASN A CA 1
ATOM 1906 C C . ASN A 1 244 ? 7.810 24.305 -14.648 1.00 76.88 244 ASN A C 1
ATOM 1908 O O . ASN A 1 244 ? 6.633 24.264 -14.292 1.00 76.88 244 ASN A O 1
ATOM 1912 N N . TYR A 1 245 ? 8.297 23.400 -15.510 1.00 80.06 245 TYR A N 1
ATOM 1913 C CA . TYR A 1 245 ? 7.458 22.327 -16.080 1.00 80.06 245 TYR A CA 1
ATOM 1914 C C . TYR A 1 245 ? 6.780 21.445 -15.010 1.00 80.06 245 TYR A C 1
ATOM 1916 O O . TYR A 1 245 ? 5.750 20.825 -15.266 1.00 80.06 245 TYR A O 1
ATOM 1924 N N . ASN A 1 246 ? 7.343 21.386 -13.808 1.00 74.25 246 ASN A N 1
ATOM 1925 C CA . ASN A 1 246 ? 6.860 20.608 -12.678 1.00 74.25 246 ASN A CA 1
ATOM 1926 C C . ASN A 1 246 ? 6.300 21.477 -11.537 1.00 74.25 246 ASN A C 1
ATOM 1928 O O . ASN A 1 246 ? 6.247 21.015 -10.405 1.00 74.25 246 ASN A O 1
ATOM 1932 N N . GLN A 1 247 ? 5.889 22.727 -11.787 1.00 69.31 247 GLN A N 1
ATOM 1933 C CA . GLN A 1 247 ? 5.523 23.680 -10.725 1.00 69.31 247 GLN A CA 1
ATOM 1934 C C . GLN A 1 247 ? 4.398 23.202 -9.785 1.00 69.31 247 GLN A C 1
ATOM 1936 O O . GLN A 1 247 ? 4.425 23.532 -8.603 1.00 69.31 247 GLN A O 1
ATOM 1941 N N . LEU A 1 248 ? 3.421 22.422 -10.267 1.00 65.06 248 LEU A N 1
ATOM 1942 C CA . LEU A 1 248 ? 2.353 21.875 -9.405 1.00 65.06 248 LEU A CA 1
ATOM 1943 C C . LEU A 1 248 ? 2.766 20.567 -8.715 1.00 65.06 248 LEU A C 1
ATOM 1945 O O . LEU A 1 248 ? 2.005 20.007 -7.934 1.00 65.06 248 LEU A O 1
ATOM 1949 N N . TYR A 1 249 ? 3.961 20.083 -9.030 1.00 63.72 249 TYR A N 1
ATOM 1950 C CA . TYR A 1 249 ? 4.520 18.793 -8.653 1.00 63.72 249 TYR A CA 1
ATOM 1951 C C . TYR A 1 249 ? 5.882 18.951 -7.955 1.00 63.72 249 TYR A C 1
ATOM 1953 O O . TYR A 1 249 ? 6.601 17.965 -7.799 1.00 63.72 249 TYR A O 1
ATOM 1961 N N . HIS A 1 250 ? 6.250 20.172 -7.551 1.00 56.25 250 HIS A N 1
ATOM 1962 C CA . HIS A 1 250 ? 7.553 20.496 -6.978 1.00 56.25 250 HIS A CA 1
ATOM 1963 C C . HIS A 1 250 ? 7.529 20.696 -5.452 1.00 56.25 250 HIS A C 1
ATOM 1965 O O . HIS A 1 250 ? 6.784 21.519 -4.934 1.00 56.25 250 HIS A O 1
ATOM 1971 N N . LEU A 1 251 ? 8.433 19.997 -4.758 1.00 53.94 251 LEU A N 1
ATOM 1972 C CA . LEU A 1 251 ? 8.963 20.373 -3.445 1.00 53.94 251 LEU A CA 1
ATOM 1973 C C . LEU A 1 251 ? 10.446 20.705 -3.613 1.00 53.94 251 LEU A C 1
ATOM 1975 O O . LEU A 1 251 ? 11.066 20.262 -4.577 1.00 53.94 251 LEU A O 1
ATOM 1979 N N . SER A 1 252 ? 11.024 21.441 -2.660 1.00 51.34 252 SER A N 1
ATOM 1980 C CA . SER A 1 252 ? 12.444 21.820 -2.608 1.00 51.34 252 SER A CA 1
ATOM 1981 C C . SER A 1 252 ? 13.405 20.619 -2.466 1.00 51.34 252 SER A C 1
ATOM 1983 O O . SER A 1 252 ? 14.104 20.497 -1.457 1.00 51.34 252 SER A O 1
ATOM 1985 N N . ASP A 1 253 ? 13.429 19.709 -3.441 1.00 53.09 253 ASP A N 1
ATOM 1986 C CA . ASP A 1 253 ? 14.469 18.691 -3.596 1.00 53.09 253 ASP A CA 1
ATOM 1987 C C . ASP A 1 253 ? 15.723 19.349 -4.197 1.00 53.09 253 ASP A C 1
ATOM 1989 O O . ASP A 1 253 ? 15.648 20.282 -4.999 1.00 53.09 253 ASP A O 1
ATOM 1993 N N . THR A 1 254 ? 16.901 18.890 -3.785 1.00 52.84 254 THR A N 1
ATOM 1994 C CA . THR A 1 254 ? 18.191 19.436 -4.223 1.00 52.84 254 THR A CA 1
ATOM 1995 C C . THR A 1 254 ? 18.593 18.945 -5.614 1.00 52.84 254 THR A C 1
ATOM 1997 O O . THR A 1 254 ? 19.520 19.496 -6.216 1.00 52.84 254 THR A O 1
ATOM 2000 N N . LYS A 1 255 ? 17.911 17.921 -6.148 1.00 61.09 255 LYS A N 1
ATOM 2001 C CA . LYS A 1 255 ? 18.147 17.372 -7.488 1.00 61.09 255 LYS A CA 1
ATOM 2002 C C . LYS A 1 255 ? 17.036 17.776 -8.444 1.00 61.09 255 LYS A C 1
ATOM 2004 O O . LYS A 1 255 ? 15.910 17.303 -8.336 1.00 61.09 255 LYS A O 1
ATOM 2009 N N . SER A 1 256 ? 17.390 18.552 -9.461 1.00 61.06 256 SER A N 1
ATOM 2010 C CA . SER A 1 256 ? 16.428 19.062 -10.437 1.00 61.06 256 SER A CA 1
ATOM 2011 C C . SER A 1 256 ? 15.641 17.978 -11.183 1.00 61.06 256 SER A C 1
ATOM 2013 O O . SER A 1 256 ? 14.445 18.136 -11.394 1.00 61.06 256 SER A O 1
ATOM 2015 N N . TYR A 1 257 ? 16.277 16.848 -11.501 1.00 58.94 257 TYR A N 1
ATOM 2016 C CA . TYR A 1 257 ? 15.641 15.702 -12.163 1.00 58.94 257 TYR A CA 1
ATOM 2017 C C . TYR A 1 257 ? 14.816 14.823 -11.200 1.00 58.94 257 TYR A C 1
ATOM 2019 O O . TYR A 1 257 ? 13.994 14.030 -11.627 1.00 58.94 257 TYR A O 1
ATOM 2027 N N . ALA A 1 258 ? 15.010 14.940 -9.882 1.00 56.25 258 ALA A N 1
ATOM 2028 C CA . ALA A 1 258 ? 14.320 14.111 -8.889 1.00 56.25 258 ALA A CA 1
ATOM 2029 C C . ALA A 1 258 ? 13.292 14.893 -8.046 1.00 56.25 258 ALA A C 1
ATOM 2031 O O . ALA A 1 258 ? 12.919 14.434 -6.969 1.00 56.25 258 ALA A O 1
ATOM 2032 N N . SER A 1 259 ? 12.869 16.079 -8.494 1.00 55.06 259 SER A N 1
ATOM 2033 C CA . SER A 1 259 ? 12.007 16.975 -7.715 1.00 55.06 259 SER A CA 1
ATOM 2034 C C . SER A 1 259 ? 10.525 16.599 -7.854 1.00 55.06 259 SER A C 1
ATOM 2036 O O . SER A 1 259 ? 9.919 16.815 -8.903 1.00 55.06 259 SER A O 1
ATOM 2038 N N . PHE A 1 260 ? 9.950 16.011 -6.791 1.00 56.22 260 PHE A N 1
ATOM 2039 C CA . PHE A 1 260 ? 8.562 15.526 -6.771 1.00 56.22 260 PHE A CA 1
ATOM 2040 C C . PHE A 1 260 ? 7.849 15.782 -5.423 1.00 56.22 260 PHE A C 1
ATOM 2042 O O . PHE A 1 260 ? 8.368 15.502 -4.335 1.00 56.22 260 PHE A O 1
ATOM 2049 N N . GLY A 1 261 ? 6.627 16.304 -5.507 1.00 49.34 261 GLY A N 1
ATOM 2050 C CA . GLY A 1 261 ? 5.706 16.603 -4.407 1.00 49.34 261 GLY A CA 1
ATOM 2051 C C . GLY A 1 261 ? 4.953 17.895 -4.701 1.00 49.34 261 GLY A C 1
ATOM 2052 O O . GLY A 1 261 ? 5.552 18.842 -5.157 1.00 49.34 261 GLY A O 1
ATOM 2053 N N . SER A 1 262 ? 3.648 17.968 -4.508 1.00 44.72 262 SER A N 1
ATOM 2054 C CA . SER A 1 262 ? 2.882 19.167 -4.867 1.00 44.72 262 SER A CA 1
ATOM 2055 C C . SER A 1 262 ? 3.151 20.360 -3.939 1.00 44.72 262 SER A C 1
ATOM 2057 O O . SER A 1 262 ? 3.083 20.222 -2.724 1.00 44.72 262 SER A O 1
ATOM 2059 N N . ASP A 1 263 ? 3.306 21.561 -4.495 1.00 48.28 263 ASP A N 1
ATOM 2060 C CA . ASP A 1 263 ? 3.155 22.837 -3.773 1.00 48.28 263 ASP A CA 1
ATOM 2061 C C . ASP A 1 263 ? 1.715 23.380 -3.901 1.00 48.28 263 ASP A C 1
ATOM 2063 O O . ASP A 1 263 ? 1.473 24.564 -3.678 1.00 48.28 263 ASP A O 1
ATOM 2067 N N . LEU A 1 264 ? 0.732 22.542 -4.264 1.00 49.81 264 LEU A N 1
ATOM 2068 C CA . LEU A 1 264 ? -0.685 22.911 -4.355 1.00 49.81 264 LEU A CA 1
ATOM 2069 C C . LEU A 1 264 ? -1.591 21.789 -3.854 1.00 49.81 264 LEU A C 1
ATOM 2071 O O . LEU A 1 264 ? -1.702 20.734 -4.461 1.00 49.81 264 LEU A O 1
ATOM 2075 N N . GLY A 1 265 ? -2.262 22.075 -2.757 1.00 50.94 265 GLY A N 1
ATOM 2076 C CA . GLY A 1 265 ? -3.373 21.354 -2.174 1.00 50.94 265 GLY A CA 1
ATOM 2077 C C . GLY A 1 265 ? -4.729 21.958 -2.548 1.00 50.94 265 GLY A C 1
ATOM 2078 O O . GLY A 1 265 ? -4.840 22.788 -3.462 1.00 50.94 265 GLY A O 1
ATOM 2079 N N . ALA A 1 266 ? -5.777 21.573 -1.819 1.00 47.88 266 ALA A N 1
ATOM 2080 C CA . ALA A 1 266 ? -7.140 22.038 -2.078 1.00 47.88 266 ALA A CA 1
ATOM 2081 C C . ALA A 1 266 ? -7.220 23.582 -2.133 1.00 47.88 266 ALA A C 1
ATOM 2083 O O . ALA A 1 266 ? -6.692 24.289 -1.270 1.00 47.88 266 ALA A O 1
ATOM 2084 N N . ASN A 1 267 ? -7.912 24.120 -3.145 1.00 49.06 267 ASN A N 1
ATOM 2085 C CA . ASN A 1 267 ? -8.083 25.564 -3.388 1.00 49.06 267 ASN A CA 1
ATOM 2086 C C . ASN A 1 267 ? -6.790 26.350 -3.704 1.00 49.06 267 ASN A C 1
ATOM 2088 O O . ASN A 1 267 ? -6.768 27.574 -3.565 1.00 49.06 267 ASN A O 1
ATOM 2092 N N . GLY A 1 268 ? -5.721 25.676 -4.143 1.00 52.06 268 GLY A N 1
ATOM 2093 C CA . GLY A 1 268 ? -4.476 26.322 -4.574 1.00 52.06 268 GLY A CA 1
ATOM 2094 C C . GLY A 1 268 ? -3.534 26.735 -3.435 1.00 52.06 268 GLY A C 1
ATOM 2095 O O . GLY A 1 268 ? -2.647 27.560 -3.649 1.00 52.06 268 GLY A O 1
ATOM 2096 N N . ALA A 1 269 ? -3.723 26.200 -2.224 1.00 54.19 269 ALA A N 1
ATOM 2097 C CA . ALA A 1 269 ? -2.838 26.428 -1.078 1.00 54.19 269 ALA A CA 1
ATOM 2098 C C . ALA A 1 269 ? -1.745 25.356 -1.012 1.00 54.19 269 ALA A C 1
ATOM 2100 O O . ALA A 1 269 ? -2.067 24.187 -1.143 1.00 54.19 269 ALA A O 1
ATOM 2101 N N . ALA A 1 270 ? -0.480 25.701 -0.760 1.00 59.41 270 ALA A N 1
ATOM 2102 C CA . ALA A 1 270 ? 0.600 24.711 -0.792 1.00 59.41 270 ALA A CA 1
ATOM 2103 C C . ALA A 1 270 ? 0.466 23.563 0.221 1.00 59.41 270 ALA A C 1
ATOM 2105 O O . ALA A 1 270 ? 0.079 23.778 1.373 1.00 59.41 270 ALA A O 1
ATOM 2106 N N . SER A 1 271 ? 0.785 22.336 -0.213 1.00 68.56 271 SER A N 1
ATOM 2107 C CA . SER A 1 271 ? 0.683 21.132 0.615 1.00 68.56 271 SER A CA 1
ATOM 2108 C C . SER A 1 271 ? 1.688 20.055 0.206 1.00 68.56 271 SER A C 1
ATOM 2110 O O . SER A 1 271 ? 1.486 19.350 -0.777 1.00 68.56 271 SER A O 1
ATOM 2112 N N . GLY A 1 272 ? 2.732 19.858 1.015 1.00 71.69 272 GLY A N 1
ATOM 2113 C CA . GLY A 1 272 ? 3.790 18.870 0.758 1.00 71.69 272 GLY A CA 1
ATOM 2114 C C . GLY A 1 272 ? 3.407 17.408 1.020 1.00 71.69 272 GLY A C 1
ATOM 2115 O O . GLY A 1 272 ? 4.292 16.564 1.165 1.00 71.69 272 GLY A O 1
ATOM 2116 N N . ASN A 1 273 ? 2.112 17.095 1.128 1.00 79.00 273 ASN A N 1
ATOM 2117 C CA . ASN A 1 273 ? 1.637 15.757 1.490 1.00 79.00 273 ASN A CA 1
ATOM 2118 C C . ASN A 1 273 ? 1.526 14.793 0.308 1.00 79.00 273 ASN A C 1
ATOM 2120 O O . ASN A 1 273 ? 1.222 13.631 0.548 1.00 79.00 273 ASN A O 1
ATOM 2124 N N . GLY A 1 274 ? 1.816 15.233 -0.921 1.00 75.12 274 GLY A N 1
ATOM 2125 C CA . GLY A 1 274 ? 1.810 14.351 -2.088 1.00 75.12 274 GLY A CA 1
ATOM 2126 C C . GLY A 1 274 ? 2.646 13.085 -1.860 1.00 75.12 274 GLY A C 1
ATOM 2127 O O . GLY A 1 274 ? 3.759 13.147 -1.312 1.00 75.12 274 GLY A O 1
ATOM 2128 N N . ASP A 1 275 ? 2.081 11.957 -2.273 1.00 72.94 275 ASP A N 1
ATOM 2129 C CA . ASP A 1 275 ? 2.558 10.586 -2.079 1.00 72.94 275 ASP A CA 1
ATOM 2130 C C . ASP A 1 275 ? 3.041 9.921 -3.381 1.00 72.94 275 ASP A C 1
ATOM 2132 O O . ASP A 1 275 ? 3.516 8.791 -3.341 1.00 72.94 275 ASP A O 1
ATOM 2136 N N . TYR A 1 276 ? 3.055 10.642 -4.507 1.00 73.12 276 TYR A N 1
ATOM 2137 C CA . TYR A 1 276 ? 3.605 10.146 -5.775 1.00 73.12 276 TYR A CA 1
ATOM 2138 C C . TYR A 1 276 ? 5.116 10.254 -5.901 1.00 73.12 276 TYR A C 1
ATOM 2140 O O . TYR A 1 276 ? 5.745 11.224 -5.467 1.00 73.12 276 TYR A O 1
ATOM 2148 N N . GLY A 1 277 ? 5.698 9.287 -6.601 1.00 69.12 277 GLY A N 1
ATOM 2149 C CA . GLY A 1 277 ? 7.130 9.186 -6.841 1.00 69.12 277 GLY A CA 1
ATOM 2150 C C . GLY A 1 277 ? 7.530 9.295 -8.302 1.00 69.12 277 GLY A C 1
ATOM 2151 O O . GLY A 1 277 ? 6.832 9.855 -9.143 1.00 69.12 277 GLY A O 1
ATOM 2152 N N . TYR A 1 278 ? 8.726 8.778 -8.573 1.00 72.75 278 TYR A N 1
ATOM 2153 C CA . TYR A 1 278 ? 9.466 9.029 -9.808 1.00 72.75 278 TYR A CA 1
ATOM 2154 C C . TYR A 1 278 ? 10.004 7.769 -10.499 1.00 72.75 278 TYR A C 1
ATOM 2156 O O . TYR A 1 278 ? 10.521 7.852 -11.616 1.00 72.75 278 TYR A O 1
ATOM 2164 N N . HIS A 1 279 ? 9.827 6.607 -9.862 1.00 76.88 279 HIS A N 1
ATOM 2165 C CA . HIS A 1 279 ? 10.141 5.276 -10.400 1.00 76.88 279 HIS A CA 1
ATOM 2166 C C . HIS A 1 279 ? 8.891 4.433 -10.729 1.00 76.88 279 HIS A C 1
ATOM 2168 O O . HIS A 1 279 ? 8.999 3.223 -10.938 1.00 76.88 279 HIS A O 1
ATOM 2174 N N . GLY A 1 280 ? 7.709 5.056 -10.782 1.00 74.06 280 GLY A N 1
ATOM 2175 C CA . GLY A 1 280 ? 6.489 4.427 -11.291 1.00 74.06 280 GLY A CA 1
ATOM 2176 C C . GLY A 1 280 ? 6.490 4.278 -12.817 1.00 74.06 280 GLY A C 1
ATOM 2177 O O . GLY A 1 280 ? 7.531 4.364 -13.477 1.00 74.06 280 GLY A O 1
ATOM 2178 N N . ASP A 1 281 ? 5.305 4.081 -13.386 1.00 78.38 281 ASP A N 1
ATOM 2179 C CA . ASP A 1 281 ? 5.130 4.028 -14.834 1.00 78.38 281 ASP A CA 1
ATOM 2180 C C . ASP A 1 281 ? 5.402 5.403 -15.471 1.00 78.38 281 ASP A C 1
ATOM 2182 O O . ASP A 1 281 ? 4.799 6.425 -15.151 1.00 78.38 281 ASP A O 1
ATOM 2186 N N . THR A 1 282 ? 6.346 5.429 -16.406 1.00 79.81 282 THR A N 1
ATOM 2187 C CA . THR A 1 282 ? 6.746 6.596 -17.184 1.00 79.81 282 THR A CA 1
ATOM 2188 C C . THR A 1 282 ? 6.136 6.618 -18.591 1.00 79.81 282 THR A C 1
ATOM 2190 O O . THR A 1 282 ? 6.112 5.624 -19.317 1.00 79.81 282 THR A O 1
ATOM 2193 N N . ASN A 1 283 ? 5.703 7.795 -19.037 1.00 84.31 283 ASN A N 1
ATOM 2194 C CA . ASN A 1 283 ? 5.185 7.962 -20.393 1.00 84.31 283 ASN A CA 1
ATOM 2195 C C . ASN A 1 283 ? 6.321 8.108 -21.413 1.00 84.31 283 ASN A C 1
ATOM 2197 O O . ASN A 1 283 ? 7.140 9.040 -21.330 1.00 84.31 283 ASN A O 1
ATOM 2201 N N . ALA A 1 284 ? 6.302 7.208 -22.399 1.00 88.06 284 ALA A N 1
ATOM 2202 C CA . ALA A 1 284 ? 7.207 7.210 -23.536 1.00 88.06 284 ALA A CA 1
ATOM 2203 C C . ALA A 1 284 ? 7.050 8.478 -24.400 1.00 88.06 284 ALA A C 1
ATOM 2205 O O . ALA A 1 284 ? 5.965 9.066 -24.444 1.00 88.06 284 ALA A O 1
ATOM 2206 N N . PRO A 1 285 ? 8.098 8.897 -25.132 1.00 92.56 285 PRO A N 1
ATOM 2207 C CA . PRO A 1 285 ? 7.982 9.981 -26.104 1.00 92.56 285 PRO A CA 1
ATOM 2208 C C . PRO A 1 285 ? 7.080 9.551 -27.263 1.00 92.56 285 PRO A C 1
ATOM 2210 O O . PRO A 1 285 ? 7.226 8.439 -27.765 1.00 92.56 285 PRO A O 1
ATOM 2213 N N . ILE A 1 286 ? 6.183 10.423 -27.722 1.00 92.50 286 ILE A N 1
ATOM 2214 C CA . ILE A 1 286 ? 5.256 10.131 -28.824 1.00 92.50 286 ILE A CA 1
ATOM 2215 C C . ILE A 1 286 ? 5.492 11.103 -29.988 1.00 92.50 286 ILE A C 1
ATOM 2217 O O . ILE A 1 286 ? 5.280 12.311 -29.824 1.00 92.50 286 ILE A O 1
ATOM 2221 N N . PRO A 1 287 ? 5.902 10.626 -31.178 1.00 90.62 287 PRO A N 1
ATOM 2222 C CA . PRO A 1 287 ? 5.971 11.468 -32.363 1.00 90.62 287 PRO A CA 1
ATOM 2223 C C . PRO A 1 287 ? 4.569 11.758 -32.911 1.00 90.62 287 PRO A C 1
ATOM 2225 O O . PRO A 1 287 ? 3.791 10.848 -33.192 1.00 90.62 287 PRO A O 1
ATOM 2228 N N . TYR A 1 288 ? 4.244 13.032 -33.119 1.00 91.31 288 TYR A N 1
ATOM 2229 C CA . TYR A 1 288 ? 2.989 13.437 -33.749 1.00 91.31 288 TYR A CA 1
ATOM 2230 C C . TYR A 1 288 ? 3.139 14.781 -34.465 1.00 91.31 288 TYR A C 1
ATOM 2232 O O . TYR A 1 288 ? 3.675 15.739 -33.912 1.00 91.31 288 TYR A O 1
ATOM 2240 N N . ASN A 1 289 ? 2.660 14.860 -35.711 1.00 90.62 289 ASN A N 1
ATOM 2241 C CA . ASN A 1 289 ? 2.618 16.088 -36.516 1.00 90.62 289 ASN A CA 1
ATOM 2242 C C . ASN A 1 289 ? 3.944 16.892 -36.534 1.00 90.62 289 ASN A C 1
ATOM 2244 O O . ASN A 1 289 ? 3.958 18.109 -36.344 1.00 90.62 289 ASN A O 1
ATOM 2248 N N . GLY A 1 290 ? 5.074 16.196 -36.712 1.00 87.88 290 GLY A N 1
ATOM 2249 C CA . GLY A 1 290 ? 6.410 16.806 -36.778 1.00 87.88 290 GLY A CA 1
ATOM 2250 C C . GLY A 1 290 ? 7.001 17.253 -35.433 1.00 87.88 290 GLY A C 1
ATOM 2251 O O . GLY A 1 290 ? 7.995 17.977 -35.422 1.00 87.88 290 GLY A O 1
ATOM 2252 N N . LYS A 1 291 ? 6.404 16.845 -34.308 1.00 91.81 291 LYS A N 1
ATOM 2253 C CA . LYS A 1 291 ? 6.879 17.125 -32.945 1.00 91.81 291 LYS A CA 1
ATOM 2254 C C . LYS A 1 291 ? 7.012 15.839 -32.137 1.00 91.81 291 LYS A C 1
ATOM 2256 O O . LYS A 1 291 ? 6.395 14.833 -32.481 1.00 91.81 291 LYS A O 1
ATOM 2261 N N . ILE A 1 292 ? 7.770 15.899 -31.045 1.00 92.44 292 ILE A N 1
ATOM 2262 C CA . ILE A 1 292 ? 7.841 14.828 -30.044 1.00 92.44 292 ILE A CA 1
ATOM 2263 C C . ILE A 1 292 ? 7.153 15.300 -28.768 1.00 92.44 292 ILE A C 1
ATOM 2265 O O . ILE A 1 292 ? 7.587 16.279 -28.162 1.00 92.44 292 ILE A O 1
ATOM 2269 N N . TYR A 1 293 ? 6.088 14.612 -28.374 1.00 93.62 293 TYR A N 1
ATOM 2270 C CA . TYR A 1 293 ? 5.316 14.902 -27.171 1.00 93.62 293 TYR A CA 1
ATOM 2271 C C . TYR A 1 293 ? 5.766 14.017 -26.016 1.00 93.62 293 TYR A C 1
ATOM 2273 O O . TYR A 1 293 ? 5.994 12.822 -26.199 1.00 93.62 293 TYR A O 1
ATOM 2281 N N . VAL A 1 294 ? 5.892 14.600 -24.827 1.00 91.69 294 VAL A N 1
ATOM 2282 C CA . VAL A 1 294 ? 6.311 13.899 -23.608 1.00 91.69 294 VAL A CA 1
ATOM 2283 C C . VAL A 1 294 ? 5.500 14.412 -22.421 1.00 91.69 294 VAL A C 1
ATOM 2285 O O . VAL A 1 294 ? 5.118 15.581 -22.397 1.00 91.69 294 VAL A O 1
ATOM 2288 N N . HIS A 1 295 ? 5.259 13.558 -21.429 1.00 88.06 295 HIS A N 1
ATOM 2289 C CA . HIS A 1 295 ? 4.602 13.929 -20.171 1.00 88.06 295 HIS A CA 1
ATOM 2290 C C . HIS A 1 295 ? 5.611 13.880 -19.020 1.00 88.06 295 HIS A C 1
ATOM 2292 O O . HIS A 1 295 ? 6.200 12.824 -18.781 1.00 88.06 295 HIS A O 1
ATOM 2298 N N . ARG A 1 296 ? 5.855 15.009 -18.349 1.00 83.31 296 ARG A N 1
ATOM 2299 C CA . ARG A 1 296 ? 6.871 15.154 -17.292 1.00 83.31 296 ARG A CA 1
ATOM 2300 C C . ARG A 1 296 ? 6.319 16.029 -16.172 1.00 83.31 296 ARG A C 1
ATOM 2302 O O . ARG A 1 296 ? 5.792 17.105 -16.456 1.00 83.31 296 ARG A O 1
ATOM 2309 N N . GLY A 1 297 ? 6.424 15.566 -14.927 1.00 75.44 297 GLY A N 1
ATOM 2310 C CA . GLY A 1 297 ? 5.715 16.176 -13.800 1.00 75.44 297 GLY A CA 1
ATOM 2311 C C . GLY A 1 297 ? 4.226 16.338 -14.119 1.00 75.44 297 GLY A C 1
ATOM 2312 O O . GLY A 1 297 ? 3.567 15.384 -14.514 1.00 75.44 297 GLY A O 1
ATOM 2313 N N . ASN A 1 298 ? 3.728 17.570 -14.028 1.00 74.88 298 ASN A N 1
ATOM 2314 C CA . ASN A 1 298 ? 2.352 17.940 -14.364 1.00 74.88 298 ASN A CA 1
ATOM 2315 C C . ASN A 1 298 ? 2.214 18.616 -15.749 1.00 74.88 298 ASN A C 1
ATOM 2317 O O . ASN A 1 298 ? 1.235 19.328 -15.988 1.00 74.88 298 ASN A O 1
ATOM 2321 N N . SER A 1 299 ? 3.196 18.446 -16.644 1.00 82.75 299 SER A N 1
ATOM 2322 C CA . SER A 1 299 ? 3.246 19.108 -17.954 1.00 82.75 299 SER A CA 1
ATOM 2323 C C . SER A 1 299 ? 3.277 18.137 -19.129 1.00 82.75 299 SER A C 1
ATOM 2325 O O . SER A 1 299 ? 3.968 17.116 -19.121 1.00 82.75 299 SER A O 1
ATOM 2327 N N . ILE A 1 300 ? 2.596 18.528 -20.210 1.00 89.31 300 ILE A N 1
ATOM 2328 C CA . ILE A 1 300 ? 2.799 17.967 -21.549 1.00 89.31 300 ILE A CA 1
ATOM 2329 C C . ILE A 1 300 ? 3.735 18.904 -22.312 1.00 89.31 300 ILE A C 1
ATOM 2331 O O . ILE A 1 300 ? 3.417 20.069 -22.548 1.00 89.31 300 ILE A O 1
ATOM 2335 N N . ILE A 1 301 ? 4.885 18.383 -22.720 1.00 91.12 301 ILE A N 1
ATOM 2336 C CA . ILE A 1 301 ? 5.950 19.119 -23.401 1.00 91.12 301 ILE A CA 1
ATOM 2337 C C . ILE A 1 301 ? 6.023 18.646 -24.852 1.00 91.12 301 ILE A C 1
ATOM 2339 O O . ILE A 1 301 ? 5.953 17.448 -25.122 1.00 91.12 301 ILE A O 1
ATOM 2343 N N . ALA A 1 302 ? 6.196 19.578 -25.791 1.00 93.19 302 ALA A N 1
ATOM 2344 C CA . ALA A 1 302 ? 6.343 19.273 -27.211 1.00 93.19 302 ALA A CA 1
ATOM 2345 C C . ALA A 1 302 ? 7.676 19.804 -27.756 1.00 93.19 302 ALA A C 1
ATOM 2347 O O . ALA A 1 302 ? 7.846 21.011 -27.935 1.00 93.19 302 ALA A O 1
ATOM 2348 N N . PHE A 1 303 ? 8.602 18.902 -28.078 1.00 91.31 303 PHE A N 1
ATOM 2349 C CA . PHE A 1 303 ? 9.862 19.240 -28.735 1.00 91.31 303 PHE A CA 1
ATOM 2350 C C . PHE A 1 303 ? 9.651 19.448 -30.235 1.00 91.31 303 PHE A C 1
ATOM 2352 O O . PHE A 1 303 ? 8.926 18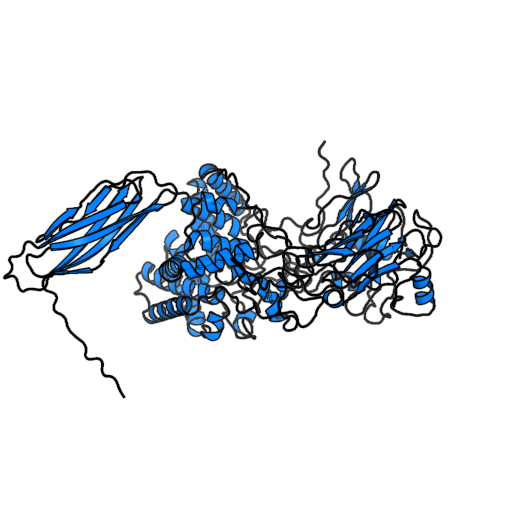.700 -30.896 1.00 91.31 303 PHE A O 1
ATOM 2359 N N . THR A 1 304 ? 10.307 20.472 -30.777 1.00 89.94 304 THR A N 1
ATOM 2360 C CA . THR A 1 304 ? 10.291 20.815 -32.205 1.00 89.94 304 THR A CA 1
ATOM 2361 C C . THR A 1 304 ? 11.719 20.858 -32.737 1.00 89.94 304 THR A C 1
ATOM 2363 O O . THR A 1 304 ? 12.670 20.916 -31.964 1.00 89.94 304 THR A O 1
ATOM 2366 N N . ASN A 1 305 ? 11.890 20.888 -34.055 1.00 84.69 305 ASN A N 1
ATOM 2367 C CA . ASN A 1 305 ? 13.201 21.014 -34.698 1.00 84.69 305 ASN A CA 1
ATOM 2368 C C . ASN A 1 305 ? 13.764 22.453 -34.700 1.00 84.69 305 ASN A C 1
ATOM 2370 O O . ASN A 1 305 ? 14.614 22.780 -35.527 1.00 84.69 305 ASN A O 1
ATOM 2374 N N . THR A 1 306 ? 13.273 23.327 -33.819 1.00 82.12 306 THR A N 1
ATOM 2375 C CA . THR A 1 306 ? 13.671 24.738 -33.755 1.00 82.12 306 THR A CA 1
ATOM 2376 C C . THR A 1 306 ? 14.448 25.029 -32.477 1.00 82.12 306 THR A C 1
ATOM 2378 O O . THR A 1 306 ? 14.274 24.361 -31.464 1.00 82.12 306 THR A O 1
ATOM 2381 N N . THR A 1 307 ? 15.286 26.064 -32.511 1.00 81.19 307 THR A N 1
ATOM 2382 C CA . THR A 1 307 ? 16.024 26.569 -31.341 1.00 81.19 307 THR A CA 1
ATOM 2383 C C . THR A 1 307 ? 15.306 27.742 -30.668 1.00 81.19 307 THR A C 1
ATOM 2385 O O . THR A 1 307 ? 15.939 28.540 -29.976 1.00 81.19 307 THR A O 1
ATOM 2388 N N . ALA A 1 308 ? 14.012 27.928 -30.948 1.00 84.06 308 ALA A N 1
ATOM 2389 C CA . ALA A 1 308 ? 13.232 28.985 -30.323 1.00 84.06 308 ALA A CA 1
ATOM 2390 C C . ALA A 1 308 ? 13.112 28.721 -28.809 1.00 84.06 308 ALA A C 1
ATOM 2392 O O . ALA A 1 308 ? 13.060 27.555 -28.408 1.00 84.06 308 ALA A O 1
ATOM 2393 N N . PRO A 1 309 ? 13.053 29.769 -27.965 1.00 84.50 309 PRO A N 1
ATOM 2394 C CA . PRO A 1 309 ? 12.782 29.595 -26.542 1.00 84.50 309 PRO A CA 1
ATOM 2395 C C . PRO A 1 309 ? 11.479 28.810 -26.307 1.00 84.50 309 PRO A C 1
ATOM 2397 O O . PRO A 1 309 ? 10.545 28.954 -27.105 1.00 84.50 309 PRO A O 1
ATOM 2400 N N . PRO A 1 310 ? 11.388 28.009 -25.229 1.00 85.56 310 PRO A N 1
ATOM 2401 C CA . PRO A 1 310 ? 10.160 27.298 -24.893 1.00 85.56 310 PRO A CA 1
ATOM 2402 C C . PRO A 1 310 ? 9.006 28.288 -24.698 1.00 85.56 310 PRO A C 1
ATOM 2404 O O . PRO A 1 310 ? 9.167 29.342 -24.081 1.00 85.56 310 PRO A O 1
ATOM 2407 N N . GLN A 1 311 ? 7.839 27.940 -25.236 1.00 88.62 311 GLN A N 1
ATOM 2408 C CA . GLN A 1 311 ? 6.612 28.711 -25.072 1.00 88.62 311 GLN A CA 1
ATOM 2409 C C . GLN A 1 311 ? 5.689 27.979 -24.099 1.00 88.62 311 GLN A C 1
ATOM 2411 O O . GLN A 1 311 ? 5.188 26.900 -24.412 1.00 88.62 311 GLN A O 1
ATOM 2416 N N . GLU A 1 312 ? 5.441 28.591 -22.944 1.00 87.88 312 GLU A N 1
ATOM 2417 C CA . GLU A 1 312 ? 4.445 28.117 -21.987 1.00 87.88 312 GLU A CA 1
ATOM 2418 C C . GLU A 1 312 ? 3.027 28.362 -22.529 1.00 87.88 312 GLU A C 1
ATOM 2420 O O . GLU A 1 312 ? 2.722 29.428 -23.076 1.00 87.88 312 GLU A O 1
ATOM 2425 N N . LEU A 1 313 ? 2.165 27.353 -22.406 1.00 86.44 313 LEU A N 1
ATOM 2426 C CA . LEU A 1 313 ? 0.741 27.452 -22.719 1.00 86.44 313 LEU A CA 1
ATOM 2427 C C . LEU A 1 313 ? -0.059 27.594 -21.423 1.00 86.44 313 LEU A C 1
ATOM 2429 O O . LEU A 1 313 ? 0.380 27.163 -20.362 1.00 86.44 313 LEU A O 1
ATOM 2433 N N . SER A 1 314 ? -1.256 28.173 -21.513 1.00 82.88 314 SER A N 1
ATOM 2434 C CA . SER A 1 314 ? -2.155 28.279 -20.362 1.00 82.88 314 SER A CA 1
ATOM 2435 C C . SER A 1 314 ? -2.509 26.899 -19.806 1.00 82.88 314 SER A C 1
ATOM 2437 O O . SER A 1 314 ? -2.838 26.000 -20.585 1.00 82.88 314 SER A O 1
ATOM 2439 N N . MET A 1 315 ? -2.531 26.766 -18.477 1.00 78.75 315 MET A N 1
ATOM 2440 C CA . MET A 1 315 ? -3.039 25.563 -17.816 1.00 78.75 315 MET A CA 1
ATOM 2441 C C . MET A 1 315 ? -4.458 25.228 -18.284 1.00 78.75 315 MET A C 1
ATOM 2443 O O . MET A 1 315 ? -5.294 26.117 -18.476 1.00 78.75 315 MET A O 1
ATOM 2447 N N . PHE A 1 316 ? -4.728 23.935 -18.459 1.00 74.62 316 PHE A N 1
ATOM 2448 C CA . PHE A 1 316 ? -6.073 23.458 -18.753 1.00 74.62 316 PHE A CA 1
ATOM 2449 C C . PHE A 1 316 ? -7.000 23.747 -17.570 1.00 74.62 316 PHE A C 1
ATOM 2451 O O . PHE A 1 316 ? -6.625 23.568 -16.414 1.00 74.62 316 PHE A O 1
ATOM 2458 N N . ALA A 1 317 ? -8.218 24.201 -17.864 1.00 75.31 317 ALA A N 1
ATOM 2459 C CA . ALA A 1 317 ? -9.233 24.390 -16.839 1.00 75.31 317 ALA A CA 1
ATOM 2460 C C . ALA A 1 317 ? -9.778 23.031 -16.385 1.00 75.31 317 ALA A C 1
ATOM 2462 O O . ALA A 1 317 ? -10.091 22.180 -17.221 1.00 75.31 317 ALA A O 1
ATOM 2463 N N . THR A 1 318 ? -9.944 22.854 -15.075 1.00 70.38 318 THR A N 1
ATOM 2464 C CA . THR A 1 318 ? -10.678 21.714 -14.522 1.00 70.38 318 THR A CA 1
ATOM 2465 C C . THR A 1 318 ? -12.115 21.751 -15.031 1.00 70.38 318 THR A C 1
ATOM 2467 O O . THR A 1 318 ? -12.783 22.785 -14.957 1.00 70.38 318 THR A O 1
ATOM 2470 N N . VAL A 1 319 ? -12.596 20.627 -15.556 1.00 73.62 319 VAL A N 1
ATOM 2471 C CA . VAL A 1 319 ? -13.981 20.487 -16.007 1.00 73.62 319 VAL A CA 1
ATOM 2472 C C . VAL A 1 319 ? -14.769 19.823 -14.889 1.00 73.62 319 VAL A C 1
ATOM 2474 O O . VAL A 1 319 ? -14.388 18.756 -14.417 1.00 73.62 319 VAL A O 1
ATOM 2477 N N . SER A 1 320 ? -15.862 20.446 -14.451 1.00 71.19 320 SER A N 1
ATOM 2478 C CA . SER A 1 320 ? -16.791 19.798 -13.527 1.00 71.19 320 SER A CA 1
ATOM 2479 C C . SER A 1 320 ? -17.512 18.666 -14.254 1.00 71.19 320 SER A C 1
ATOM 2481 O O . SER A 1 320 ? -18.160 18.902 -15.275 1.00 71.19 320 SER A O 1
ATOM 2483 N N . VAL A 1 321 ? -17.406 17.453 -13.724 1.00 67.69 321 VAL A N 1
ATOM 2484 C CA . VAL A 1 321 ? -18.167 16.292 -14.190 1.00 67.69 321 VAL A CA 1
ATOM 2485 C C . VAL A 1 321 ? -19.378 16.132 -13.270 1.00 67.69 321 VAL A C 1
ATOM 2487 O O . VAL A 1 321 ? -19.260 16.303 -12.058 1.00 67.69 321 VAL A O 1
ATOM 2490 N N . GLN A 1 322 ? -20.560 15.887 -13.841 1.00 63.44 322 GLN A N 1
ATOM 2491 C CA . GLN A 1 322 ? -21.698 15.408 -13.057 1.00 63.44 322 GLN A CA 1
ATOM 2492 C C . GLN A 1 322 ? -21.598 13.892 -12.981 1.00 63.44 322 GLN A C 1
ATOM 2494 O O . GLN A 1 322 ? -21.825 13.220 -13.986 1.00 63.44 322 GLN A O 1
ATOM 2499 N N . ASP A 1 323 ? -21.261 13.373 -11.807 1.00 61.28 323 ASP A N 1
ATOM 2500 C CA . ASP A 1 323 ? -21.294 11.937 -11.571 1.00 61.28 323 ASP A CA 1
ATOM 2501 C C . ASP A 1 323 ? -22.739 11.485 -11.345 1.00 61.28 323 ASP A C 1
ATOM 2503 O O . ASP A 1 323 ? -23.421 11.927 -10.416 1.00 61.28 323 ASP A O 1
ATOM 2507 N N . GLU A 1 324 ? -23.223 10.593 -12.208 1.00 58.66 324 GLU A N 1
ATOM 2508 C CA . GLU A 1 324 ? -24.425 9.813 -11.930 1.00 58.66 324 GLU A CA 1
ATOM 2509 C C . GLU A 1 324 ? -24.032 8.678 -10.978 1.00 58.66 324 GLU A C 1
ATOM 2511 O O . GLU A 1 324 ? -23.396 7.711 -11.393 1.00 58.66 324 GLU A O 1
ATOM 2516 N N . SER A 1 325 ? -24.374 8.781 -9.690 1.00 59.31 325 SER A N 1
ATOM 2517 C CA . SER A 1 325 ? -24.124 7.680 -8.753 1.00 59.31 325 SER A CA 1
ATOM 2518 C C . SER A 1 325 ? -25.334 6.761 -8.644 1.00 59.31 325 SER A C 1
ATOM 2520 O O . SER A 1 325 ? -26.404 7.189 -8.205 1.00 59.31 325 SER A O 1
ATOM 2522 N N . SER A 1 326 ? -25.140 5.484 -8.952 1.00 67.62 326 SER A N 1
ATOM 2523 C CA . SER A 1 326 ? -26.031 4.406 -8.529 1.00 67.62 326 SER A CA 1
ATOM 2524 C C . SER A 1 326 ? -25.378 3.636 -7.384 1.00 67.62 326 SER A C 1
ATOM 2526 O O . SER A 1 326 ? -24.275 3.128 -7.553 1.00 67.62 326 SER A O 1
ATOM 2528 N N . SER A 1 327 ? -26.065 3.537 -6.249 1.00 80.94 327 SER A N 1
ATOM 2529 C CA . SER A 1 327 ? -25.714 2.604 -5.173 1.00 80.94 327 SER A CA 1
ATOM 2530 C C . SER A 1 327 ? -26.245 1.208 -5.522 1.00 80.94 327 SER A C 1
ATOM 2532 O O . SER A 1 327 ? -27.383 1.082 -5.987 1.00 80.94 327 SER A O 1
ATOM 2534 N N . PHE A 1 328 ? -25.446 0.162 -5.306 1.00 85.50 328 PHE A N 1
ATOM 2535 C CA . PHE A 1 328 ? -25.881 -1.237 -5.363 1.00 85.50 328 PHE A CA 1
ATOM 2536 C C . PHE A 1 328 ? -26.761 -1.606 -4.156 1.00 85.50 328 PHE A C 1
ATOM 2538 O O . PHE A 1 328 ? -27.575 -2.530 -4.234 1.00 85.50 328 PHE A O 1
ATOM 2545 N N . GLY A 1 329 ? -26.649 -0.845 -3.065 1.00 82.81 329 GLY A N 1
ATOM 2546 C CA . GLY A 1 329 ? -27.504 -0.923 -1.886 1.00 82.81 329 GLY A CA 1
ATOM 2547 C C . GLY A 1 329 ? -27.085 -1.987 -0.868 1.00 82.81 329 GLY A C 1
ATOM 2548 O O . GLY A 1 329 ? -26.335 -2.921 -1.150 1.00 82.81 329 GLY A O 1
ATOM 2549 N N . ALA A 1 330 ? -27.622 -1.865 0.350 1.00 86.44 330 ALA A N 1
ATOM 2550 C CA . ALA A 1 330 ? -27.207 -2.666 1.505 1.00 86.44 330 ALA A CA 1
ATOM 2551 C C . ALA A 1 330 ? -27.364 -4.188 1.321 1.00 86.44 330 ALA A C 1
ATOM 2553 O O . ALA A 1 330 ? -26.582 -4.952 1.875 1.00 86.44 330 ALA A O 1
ATOM 2554 N N . ALA A 1 331 ? -28.350 -4.646 0.540 1.00 86.31 331 ALA A N 1
ATOM 2555 C CA . ALA A 1 331 ? -28.547 -6.076 0.294 1.00 86.31 331 ALA A CA 1
ATOM 2556 C C . ALA A 1 331 ? -27.380 -6.695 -0.493 1.00 86.31 331 ALA A C 1
ATOM 2558 O O . ALA A 1 331 ? -26.882 -7.747 -0.107 1.00 86.31 331 ALA A O 1
ATOM 2559 N N . TYR A 1 332 ? -26.921 -6.013 -1.548 1.00 91.38 332 TYR A N 1
ATOM 2560 C CA . TYR A 1 332 ? -25.770 -6.442 -2.342 1.00 91.38 332 TYR A CA 1
ATOM 2561 C C . TYR A 1 332 ? -24.480 -6.402 -1.517 1.00 91.38 332 TYR A C 1
ATOM 2563 O O . TYR A 1 332 ? -23.708 -7.356 -1.515 1.00 91.38 332 TYR A O 1
ATOM 2571 N N . LEU A 1 333 ? -24.273 -5.322 -0.758 1.00 94.44 333 LEU A N 1
ATOM 2572 C CA . LEU A 1 333 ? -23.087 -5.168 0.088 1.00 94.44 333 LEU A CA 1
ATOM 2573 C C . LEU A 1 333 ? -23.026 -6.210 1.216 1.00 94.44 333 LEU A C 1
ATOM 2575 O O . LEU A 1 333 ? -21.939 -6.677 1.544 1.00 94.44 333 LEU A O 1
ATOM 2579 N N . ASN A 1 334 ? -24.171 -6.611 1.781 1.00 94.50 334 ASN A N 1
ATOM 2580 C CA . ASN A 1 334 ? -24.236 -7.713 2.745 1.00 94.50 334 ASN A CA 1
ATOM 2581 C C . ASN A 1 334 ? -23.842 -9.053 2.106 1.00 94.50 334 ASN A C 1
ATOM 2583 O O . ASN A 1 334 ? -23.059 -9.785 2.700 1.00 94.50 334 ASN A O 1
ATOM 2587 N N . GLU A 1 335 ? -24.349 -9.372 0.910 1.00 96.00 335 GLU A N 1
ATOM 2588 C CA . GLU A 1 335 ? -23.986 -10.608 0.193 1.00 96.00 335 GLU A CA 1
ATOM 2589 C C . GLU A 1 335 ? -22.482 -10.654 -0.119 1.00 96.00 335 GLU A C 1
ATOM 2591 O O . GLU A 1 335 ? -21.827 -11.684 0.063 1.00 96.00 335 GLU A O 1
ATOM 2596 N N . LEU A 1 336 ? -21.914 -9.515 -0.519 1.00 97.19 336 LEU A N 1
ATOM 2597 C CA . LEU A 1 336 ? -20.481 -9.382 -0.754 1.00 97.19 336 LEU A CA 1
ATOM 2598 C C . LEU A 1 336 ? -19.673 -9.568 0.540 1.00 97.19 336 LEU A C 1
ATOM 2600 O O . LEU A 1 336 ? -18.710 -10.328 0.552 1.00 97.19 336 LEU A O 1
ATOM 2604 N N . LEU A 1 337 ? -20.100 -8.951 1.648 1.00 98.50 337 LEU A N 1
ATOM 2605 C CA . LEU A 1 337 ? -19.473 -9.131 2.961 1.00 98.50 337 LEU A CA 1
ATOM 2606 C C . LEU A 1 337 ? -19.515 -10.594 3.432 1.00 98.50 337 LEU A C 1
ATOM 2608 O O . LEU A 1 337 ? -18.517 -11.094 3.952 1.00 98.50 337 LEU A O 1
ATOM 2612 N N . GLU A 1 338 ? -20.649 -11.284 3.268 1.00 98.50 338 GLU A N 1
ATOM 2613 C CA . GLU A 1 338 ? -20.752 -12.705 3.613 1.00 98.50 338 GLU A CA 1
ATOM 2614 C C . GLU A 1 338 ? -19.797 -13.553 2.775 1.00 98.50 338 GLU A C 1
ATOM 2616 O O . GLU A 1 338 ? -19.104 -14.395 3.341 1.00 98.50 338 GLU A O 1
ATOM 2621 N N . THR A 1 339 ? -19.697 -13.282 1.470 1.00 98.38 339 THR A N 1
ATOM 2622 C CA . THR A 1 339 ? -18.794 -14.001 0.557 1.00 98.38 339 THR A CA 1
ATOM 2623 C C . THR A 1 339 ? -17.338 -13.903 1.021 1.00 98.38 339 THR A C 1
ATOM 2625 O O . THR A 1 339 ? -16.686 -14.926 1.229 1.00 98.38 339 THR A O 1
ATOM 2628 N N . GLU A 1 340 ? -16.845 -12.689 1.281 1.00 98.56 340 GLU A N 1
ATOM 2629 C CA . GLU A 1 340 ? -15.469 -12.463 1.751 1.00 98.56 340 GLU A CA 1
ATOM 2630 C C . GLU A 1 340 ? -15.190 -13.172 3.093 1.00 98.56 340 GLU A C 1
ATOM 2632 O O . GLU A 1 340 ? -14.109 -13.720 3.328 1.00 98.56 340 GLU A O 1
ATOM 2637 N N . ILE A 1 341 ? -16.173 -13.203 4.000 1.00 98.75 341 ILE A N 1
ATOM 2638 C CA . ILE A 1 341 ? -16.028 -13.852 5.310 1.00 98.75 341 ILE A CA 1
ATOM 2639 C C . ILE A 1 341 ? -16.111 -15.377 5.221 1.00 98.75 341 ILE A C 1
ATOM 2641 O O . ILE A 1 341 ? -15.394 -16.070 5.951 1.00 98.75 341 ILE A O 1
ATOM 2645 N N . GLU A 1 342 ? -16.951 -15.920 4.344 1.00 98.62 342 GLU A N 1
ATOM 2646 C CA . GLU A 1 342 ? -17.005 -17.355 4.074 1.00 98.62 342 GLU A CA 1
ATOM 2647 C C . GLU A 1 342 ? -15.654 -17.870 3.573 1.00 98.62 342 GLU A C 1
ATOM 2649 O O . GLU A 1 342 ? -15.186 -18.909 4.049 1.00 98.62 342 GLU A O 1
ATOM 2654 N N . GLU A 1 343 ? -14.984 -17.119 2.696 1.00 98.31 343 GLU A N 1
ATOM 2655 C CA . GLU A 1 343 ? -13.643 -17.449 2.209 1.00 98.31 343 GLU A CA 1
ATOM 2656 C C . GLU A 1 343 ? -12.599 -17.454 3.337 1.00 98.31 343 GLU A C 1
ATOM 2658 O O . GLU A 1 343 ? -11.799 -18.392 3.428 1.00 98.31 343 GLU A O 1
ATOM 2663 N N . ILE A 1 344 ? -12.645 -16.476 4.253 1.00 98.56 344 ILE A N 1
ATOM 2664 C CA . ILE A 1 344 ? -11.772 -16.434 5.442 1.00 98.56 344 ILE A CA 1
ATOM 2665 C C . ILE A 1 344 ? -11.984 -17.670 6.322 1.00 98.56 344 ILE A C 1
ATOM 2667 O O . ILE A 1 344 ? -11.029 -18.365 6.676 1.00 98.56 344 ILE A O 1
ATOM 2671 N N . VAL A 1 345 ? -13.237 -17.965 6.677 1.00 98.50 345 VAL A N 1
ATOM 2672 C CA . VAL A 1 345 ? -13.571 -19.101 7.547 1.00 98.50 345 VAL A CA 1
ATOM 2673 C C . VAL A 1 345 ? -13.173 -20.424 6.888 1.00 98.50 345 VAL A C 1
ATOM 2675 O O . VAL A 1 345 ? -12.641 -21.307 7.565 1.00 98.50 345 VAL A O 1
ATOM 2678 N N . ALA A 1 346 ? -13.404 -20.567 5.580 1.00 98.31 346 ALA A N 1
ATOM 2679 C CA . ALA A 1 346 ? -13.070 -21.771 4.825 1.00 98.31 346 ALA A CA 1
ATOM 2680 C C . ALA A 1 346 ? -11.555 -22.006 4.720 1.00 98.31 346 ALA A C 1
ATOM 2682 O O . ALA A 1 346 ? -11.113 -23.157 4.764 1.00 98.31 346 ALA A O 1
ATOM 2683 N N . ALA A 1 347 ? -10.756 -20.940 4.609 1.00 98.06 347 ALA A N 1
ATOM 2684 C CA . ALA A 1 347 ? -9.298 -21.033 4.557 1.00 98.06 347 ALA A CA 1
ATOM 2685 C C . ALA A 1 347 ? -8.666 -21.450 5.900 1.00 98.06 347 ALA A C 1
ATOM 2687 O O . ALA A 1 347 ? -7.568 -22.016 5.917 1.00 98.06 347 ALA A O 1
ATOM 2688 N N . GLY A 1 348 ? -9.354 -21.211 7.022 1.00 97.94 348 GLY A N 1
ATOM 2689 C CA . GLY A 1 348 ? -8.805 -21.413 8.363 1.00 97.94 348 GLY A CA 1
ATOM 2690 C C . GLY A 1 348 ? -7.760 -20.349 8.710 1.00 97.94 348 GLY A C 1
ATOM 2691 O O . GLY A 1 348 ? -7.820 -19.237 8.199 1.00 97.94 348 GLY A O 1
ATOM 2692 N N . HIS A 1 349 ? -6.806 -20.667 9.593 1.00 97.50 349 HIS A N 1
ATOM 2693 C CA . HIS A 1 349 ? -5.792 -19.693 10.013 1.00 97.50 349 HIS A CA 1
ATOM 2694 C C . HIS A 1 349 ? -5.005 -19.155 8.806 1.00 97.50 349 HIS A C 1
ATOM 2696 O O . HIS A 1 349 ? -4.276 -19.899 8.140 1.00 97.50 349 HIS A O 1
ATOM 2702 N N . LEU A 1 350 ? -5.153 -17.858 8.540 1.00 97.50 350 LEU A N 1
ATOM 2703 C CA . LEU A 1 350 ? -4.486 -17.147 7.456 1.00 97.50 350 LEU A CA 1
ATOM 2704 C C . LEU A 1 350 ? -3.189 -16.510 7.961 1.00 97.50 350 LEU A C 1
ATOM 2706 O O . LEU A 1 350 ? -3.199 -15.748 8.929 1.00 97.50 350 LEU A O 1
ATOM 2710 N N . ARG A 1 351 ? -2.087 -16.736 7.241 1.00 95.12 351 ARG A N 1
ATOM 2711 C CA . ARG A 1 351 ? -0.832 -16.013 7.504 1.00 95.12 351 ARG A CA 1
ATOM 2712 C C . ARG A 1 351 ? -0.957 -14.535 7.078 1.00 95.12 351 ARG A C 1
ATOM 2714 O O . ARG A 1 351 ? -1.898 -14.197 6.350 1.00 95.12 351 ARG A O 1
ATOM 2721 N N . PRO A 1 352 ? -0.026 -13.649 7.476 1.00 95.31 352 PRO A N 1
ATOM 2722 C CA . PRO A 1 352 ? 0.018 -12.286 6.966 1.00 95.31 352 PRO A CA 1
ATOM 2723 C C . PRO A 1 352 ? 0.114 -12.284 5.440 1.00 95.31 352 PRO A C 1
ATOM 2725 O O . PRO A 1 352 ? 0.746 -13.169 4.846 1.00 95.31 352 PRO A O 1
ATOM 2728 N N . ALA A 1 353 ? -0.518 -11.292 4.822 1.00 93.31 353 ALA A N 1
ATOM 2729 C CA . ALA A 1 353 ? -0.314 -11.003 3.410 1.00 93.31 353 ALA A CA 1
ATOM 2730 C C . ALA A 1 353 ? 0.934 -10.137 3.224 1.00 93.31 353 ALA A C 1
ATOM 2732 O O . ALA A 1 353 ? 1.250 -9.305 4.076 1.00 93.31 353 ALA A O 1
ATOM 2733 N N . TYR A 1 354 ? 1.589 -10.258 2.072 1.00 89.06 354 TYR A N 1
ATOM 2734 C CA . TYR A 1 354 ? 2.486 -9.211 1.595 1.00 89.06 354 TYR A CA 1
ATOM 2735 C C . TYR A 1 354 ? 2.355 -8.962 0.093 1.00 89.06 354 TYR A C 1
ATOM 2737 O O . TYR A 1 354 ? 2.054 -9.849 -0.704 1.00 89.06 354 TYR A O 1
ATOM 2745 N N . THR A 1 355 ? 2.677 -7.733 -0.288 1.00 88.12 355 THR A N 1
ATOM 2746 C CA . THR A 1 355 ? 3.072 -7.334 -1.639 1.00 88.12 355 THR A CA 1
ATOM 2747 C C . THR A 1 355 ? 4.269 -6.389 -1.509 1.00 88.12 355 THR A C 1
ATOM 2749 O O . THR A 1 355 ? 4.496 -5.834 -0.433 1.00 88.12 355 THR A O 1
ATOM 2752 N N . THR A 1 356 ? 5.084 -6.262 -2.555 1.00 87.81 356 THR A N 1
ATOM 2753 C CA . THR A 1 356 ? 6.259 -5.376 -2.526 1.00 87.81 356 THR A CA 1
ATOM 2754 C C . THR A 1 356 ? 5.844 -3.947 -2.842 1.00 87.81 356 THR A C 1
ATOM 2756 O O . THR A 1 356 ? 5.200 -3.685 -3.859 1.00 87.81 356 THR A O 1
ATOM 2759 N N . HIS A 1 357 ? 6.262 -3.020 -1.990 1.00 88.81 357 HIS A N 1
ATOM 2760 C CA . HIS A 1 357 ? 6.107 -1.583 -2.191 1.00 88.81 357 HIS A CA 1
ATOM 2761 C C . HIS A 1 357 ? 7.448 -0.929 -2.528 1.00 88.81 357 HIS A C 1
ATOM 2763 O O . HIS A 1 357 ? 7.604 0.275 -2.383 1.00 88.81 357 HIS A O 1
ATOM 2769 N N . GLY A 1 358 ? 8.443 -1.706 -2.962 1.00 87.25 358 GLY A N 1
ATOM 2770 C CA . GLY A 1 358 ? 9.785 -1.209 -3.241 1.00 87.25 358 GLY A CA 1
ATOM 2771 C C . GLY A 1 358 ? 10.577 -0.956 -1.960 1.00 87.25 358 GLY A C 1
ATOM 2772 O O . GLY A 1 358 ? 10.493 -1.731 -1.011 1.00 87.25 358 GLY A O 1
ATOM 2773 N N . ILE A 1 359 ? 11.372 0.116 -1.905 1.00 85.81 359 ILE A N 1
ATOM 2774 C CA . ILE A 1 359 ? 12.255 0.367 -0.750 1.00 85.81 359 ILE A CA 1
ATOM 2775 C C . ILE A 1 359 ? 11.465 0.662 0.539 1.00 85.81 359 ILE A C 1
ATOM 2777 O O . ILE A 1 359 ? 11.998 0.468 1.638 1.00 85.81 359 ILE A O 1
ATOM 2781 N N . PHE A 1 360 ? 10.185 1.043 0.449 1.00 89.88 360 PHE A N 1
ATOM 2782 C CA . PHE A 1 360 ? 9.326 1.131 1.631 1.00 89.88 360 PHE A CA 1
ATOM 2783 C C . PHE A 1 360 ? 9.268 -0.175 2.431 1.00 89.88 360 PHE A C 1
ATOM 2785 O O . PHE A 1 360 ? 9.214 -0.101 3.656 1.00 89.88 360 PHE A O 1
ATOM 2792 N N . ASP A 1 361 ? 9.388 -1.348 1.802 1.00 90.31 361 ASP A N 1
ATOM 2793 C CA . ASP A 1 361 ? 9.437 -2.645 2.491 1.00 90.31 361 ASP A CA 1
ATOM 2794 C C . ASP A 1 361 ? 10.465 -2.642 3.636 1.00 90.31 361 ASP A C 1
ATOM 2796 O O . ASP A 1 361 ? 10.145 -2.989 4.775 1.00 90.31 361 ASP A O 1
ATOM 2800 N N . LEU A 1 362 ? 11.679 -2.147 3.370 1.00 88.19 362 LEU A N 1
ATOM 2801 C CA . LEU A 1 362 ? 12.759 -2.049 4.356 1.00 88.19 362 LEU A CA 1
ATOM 2802 C C . LEU A 1 362 ? 12.383 -1.140 5.538 1.00 88.19 362 LEU A C 1
ATOM 2804 O O . LEU A 1 362 ? 12.704 -1.433 6.693 1.00 88.19 362 LEU A O 1
ATOM 2808 N N . ARG A 1 363 ? 11.707 -0.028 5.239 1.00 89.81 363 ARG A N 1
ATOM 2809 C CA . ARG A 1 363 ? 11.371 1.038 6.195 1.00 89.81 363 ARG A CA 1
ATOM 2810 C C . ARG A 1 363 ? 10.132 0.713 7.016 1.00 89.81 363 ARG A C 1
ATOM 2812 O O . ARG A 1 363 ? 10.059 1.049 8.197 1.00 89.81 363 ARG A O 1
ATOM 2819 N N . SER A 1 364 ? 9.197 -0.012 6.419 1.00 91.69 364 SER A N 1
ATOM 2820 C CA . SER A 1 364 ? 7.928 -0.435 7.008 1.00 91.69 364 SER A CA 1
ATOM 2821 C C . SER A 1 364 ? 8.092 -1.297 8.263 1.00 91.69 364 SER A C 1
ATOM 2823 O O . SER A 1 364 ? 7.205 -1.323 9.111 1.00 91.69 364 SER A O 1
ATOM 2825 N N . ARG A 1 365 ? 9.237 -1.981 8.405 1.00 88.56 365 ARG A N 1
ATOM 2826 C CA . ARG A 1 365 ? 9.538 -2.867 9.535 1.00 88.56 365 ARG A CA 1
ATOM 2827 C C . ARG A 1 365 ? 9.693 -2.137 10.868 1.00 88.56 365 ARG A C 1
ATOM 2829 O O . ARG A 1 365 ? 9.368 -2.712 11.909 1.00 88.56 365 ARG A O 1
ATOM 2836 N N . HIS A 1 366 ? 10.298 -0.948 10.838 1.00 91.38 366 HIS A N 1
ATOM 2837 C CA . HIS A 1 366 ? 10.649 -0.222 12.059 1.00 91.38 366 HIS A CA 1
ATOM 2838 C C . HIS A 1 366 ? 10.851 1.287 11.887 1.00 91.38 366 HIS A C 1
ATOM 2840 O O . HIS A 1 366 ? 10.619 2.009 12.842 1.00 91.38 366 HIS A O 1
ATOM 2846 N N . ASP A 1 367 ? 11.278 1.805 10.734 1.00 91.62 367 ASP A N 1
ATOM 2847 C CA . ASP A 1 367 ? 11.479 3.256 10.576 1.00 91.62 367 ASP A CA 1
ATOM 2848 C C . ASP A 1 367 ? 10.124 3.988 10.533 1.00 91.62 367 ASP A C 1
ATOM 2850 O O . ASP A 1 367 ? 9.893 4.968 11.242 1.00 91.62 367 ASP A O 1
ATOM 2854 N N . CYS A 1 368 ? 9.197 3.482 9.715 1.00 92.06 368 CYS A N 1
ATOM 2855 C CA . CYS A 1 368 ? 7.897 4.121 9.505 1.00 92.06 368 CYS A CA 1
ATOM 2856 C C . CYS A 1 368 ? 6.794 3.565 10.414 1.00 92.06 368 CYS A C 1
ATOM 2858 O O . CYS A 1 368 ? 5.807 4.254 10.645 1.00 92.06 368 CYS A O 1
ATOM 2860 N N . GLY A 1 369 ? 6.952 2.342 10.929 1.00 93.06 369 GLY A N 1
ATOM 2861 C CA . GLY A 1 369 ? 5.950 1.668 11.750 1.00 93.06 369 GLY A CA 1
ATOM 2862 C C . GLY A 1 369 ? 6.352 0.245 12.129 1.00 93.06 369 GLY A C 1
ATOM 2863 O O . GLY A 1 369 ? 7.510 -0.142 11.989 1.00 93.06 369 GLY A O 1
ATOM 2864 N N . ASP A 1 370 ? 5.386 -0.522 12.621 1.00 94.19 370 ASP A N 1
ATOM 2865 C CA . ASP A 1 370 ? 5.571 -1.886 13.113 1.00 94.19 370 ASP A CA 1
ATOM 2866 C C . ASP A 1 370 ? 5.170 -2.912 12.044 1.00 94.19 370 ASP A C 1
ATOM 2868 O O . ASP A 1 370 ? 3.994 -3.240 11.922 1.00 94.19 370 ASP A O 1
ATOM 2872 N N . ASN A 1 371 ? 6.149 -3.399 11.268 1.00 93.19 371 ASN A N 1
ATOM 2873 C CA . ASN A 1 371 ? 5.947 -4.395 10.201 1.00 93.19 371 ASN A CA 1
ATOM 2874 C C . ASN A 1 371 ? 4.791 -4.046 9.246 1.00 93.19 371 ASN A C 1
ATOM 2876 O O . ASN A 1 371 ? 3.979 -4.899 8.904 1.00 93.19 371 ASN A O 1
ATOM 2880 N N . LEU A 1 372 ? 4.720 -2.793 8.786 1.00 94.06 372 LEU A N 1
ATOM 2881 C CA . LEU A 1 372 ? 3.570 -2.289 8.022 1.00 94.06 372 LEU A CA 1
ATOM 2882 C C . LEU A 1 372 ? 3.350 -2.986 6.661 1.00 94.06 372 LEU A C 1
ATOM 2884 O O . LEU A 1 372 ? 2.307 -2.823 6.050 1.00 94.06 372 LEU A O 1
ATOM 2888 N N . THR A 1 373 ? 4.306 -3.764 6.151 1.00 93.12 373 THR A N 1
ATOM 2889 C CA . THR A 1 373 ? 4.108 -4.562 4.921 1.00 93.12 373 THR A CA 1
ATOM 2890 C C . THR A 1 373 ? 3.826 -6.043 5.191 1.00 93.12 373 THR A C 1
ATOM 2892 O O . THR A 1 373 ? 3.692 -6.825 4.251 1.00 93.12 373 THR A O 1
ATOM 2895 N N . ASP A 1 374 ? 3.690 -6.419 6.465 1.00 94.50 374 ASP A N 1
ATOM 2896 C CA . ASP A 1 374 ? 3.199 -7.720 6.917 1.00 94.50 374 ASP A CA 1
ATOM 2897 C C . ASP A 1 374 ? 1.716 -7.552 7.285 1.00 94.50 374 ASP A C 1
ATOM 2899 O O . ASP A 1 374 ? 1.342 -7.498 8.464 1.00 94.50 374 ASP A O 1
ATOM 2903 N N . TYR A 1 375 ? 0.871 -7.385 6.263 1.00 96.56 375 TYR A N 1
ATOM 2904 C CA . TYR A 1 375 ? -0.530 -7.005 6.435 1.00 96.56 375 TYR A CA 1
ATOM 2905 C C . TYR A 1 375 ? -1.278 -8.010 7.307 1.00 96.56 375 TYR A C 1
ATOM 2907 O O . TYR A 1 375 ? -1.239 -9.224 7.074 1.00 96.56 375 TYR A O 1
ATOM 2915 N N . TRP A 1 376 ? -1.973 -7.467 8.309 1.00 97.12 376 TRP A N 1
ATOM 2916 C CA . TRP A 1 376 ? -2.764 -8.209 9.293 1.00 97.12 376 TRP A CA 1
ATOM 2917 C C . TRP A 1 376 ? -1.957 -9.232 10.090 1.00 97.12 376 TRP A C 1
ATOM 2919 O O . TRP A 1 376 ? -2.470 -10.265 10.522 1.00 97.12 376 TRP A O 1
ATOM 2929 N N . SER A 1 377 ? -0.674 -8.940 10.299 1.00 96.31 377 SER A N 1
ATOM 2930 C CA . SER A 1 377 ? 0.175 -9.732 11.177 1.00 96.31 377 SER A CA 1
ATOM 2931 C C . SER A 1 377 ? -0.127 -9.540 12.657 1.00 96.31 377 SER A C 1
ATOM 2933 O O . SER A 1 377 ? 0.144 -10.446 13.451 1.00 96.31 377 SER A O 1
ATOM 2935 N N . ASN A 1 378 ? -0.697 -8.396 13.047 1.00 96.75 378 ASN A N 1
ATOM 2936 C CA . ASN A 1 378 ? -1.141 -8.186 14.412 1.00 96.75 378 ASN A CA 1
ATOM 2937 C C . ASN A 1 378 ? -2.460 -8.943 14.648 1.00 96.75 378 ASN A C 1
ATOM 2939 O O . ASN A 1 378 ? -3.451 -8.672 13.963 1.00 96.75 378 ASN A O 1
ATOM 2943 N N . PRO A 1 379 ? -2.531 -9.852 15.640 1.00 97.62 379 PRO A N 1
ATOM 2944 C CA . PRO A 1 379 ? -3.744 -10.635 15.871 1.00 97.62 379 PRO A CA 1
ATOM 2945 C C . PRO A 1 379 ? -4.951 -9.763 16.245 1.00 97.62 379 PRO A C 1
ATOM 2947 O O . PRO A 1 379 ? -6.089 -10.153 15.998 1.00 97.62 379 PRO A O 1
AT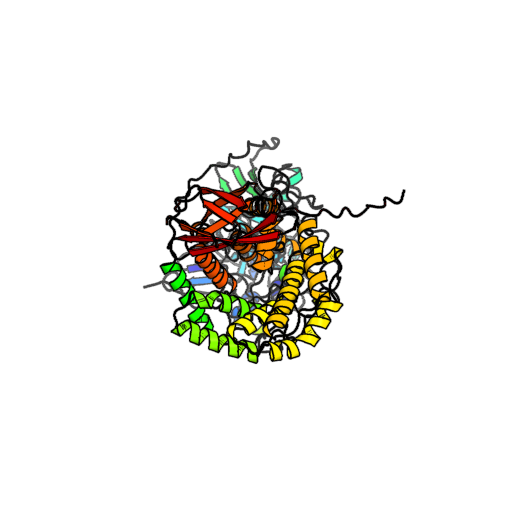OM 2950 N N . GLY A 1 380 ? -4.727 -8.570 16.807 1.00 97.81 380 GLY A N 1
ATOM 2951 C CA . GLY A 1 380 ? -5.792 -7.653 17.195 1.00 97.81 380 GLY A CA 1
ATOM 2952 C C . GLY A 1 380 ? -6.636 -7.150 16.023 1.00 97.81 380 GLY A C 1
ATOM 2953 O O . GLY A 1 380 ? -7.845 -7.013 16.184 1.00 97.81 380 GLY A O 1
ATOM 2954 N N . GLU A 1 381 ? -6.041 -6.937 14.843 1.00 97.44 381 GLU A N 1
ATOM 2955 C CA . GLU A 1 381 ? -6.775 -6.476 13.653 1.00 97.44 381 GLU A CA 1
ATOM 2956 C C . GLU A 1 381 ? -7.798 -7.519 13.189 1.00 97.44 381 GLU A C 1
ATOM 2958 O O . GLU A 1 381 ? -8.967 -7.192 12.999 1.00 97.44 381 GLU A O 1
ATOM 2963 N N . THR A 1 382 ? -7.392 -8.794 13.103 1.00 98.31 382 THR A N 1
ATOM 2964 C CA . THR A 1 382 ? -8.302 -9.900 12.746 1.00 98.31 382 THR A CA 1
ATOM 2965 C C . THR A 1 382 ? -9.472 -9.992 13.721 1.00 98.31 382 THR A C 1
ATOM 2967 O O . THR A 1 382 ? -10.616 -10.158 13.300 1.00 98.31 382 THR A O 1
ATOM 2970 N N . LEU A 1 383 ? -9.200 -9.859 15.025 1.00 98.75 383 LEU A N 1
ATOM 2971 C CA . LEU A 1 383 ? -10.247 -9.929 16.039 1.00 98.75 383 LEU A CA 1
ATOM 2972 C C . LEU A 1 383 ? -11.240 -8.776 15.908 1.00 98.75 383 LEU A C 1
ATOM 2974 O O . LEU A 1 383 ? -12.440 -9.024 15.861 1.00 98.75 383 LEU A O 1
ATOM 2978 N N . VAL A 1 384 ? -10.762 -7.531 15.856 1.00 98.75 384 VAL A N 1
ATOM 2979 C CA . VAL A 1 384 ? -11.646 -6.356 15.841 1.00 98.75 384 VAL A CA 1
ATOM 2980 C C . VAL A 1 384 ? -12.491 -6.330 14.573 1.00 98.75 384 VAL A C 1
ATOM 2982 O O . VAL A 1 384 ? -13.709 -6.217 14.670 1.00 98.75 384 VAL A O 1
ATOM 2985 N N . ILE A 1 385 ? -11.876 -6.512 13.406 1.00 98.69 385 ILE A N 1
ATOM 2986 C CA . ILE A 1 385 ? -12.565 -6.373 12.118 1.00 98.69 385 ILE A CA 1
ATOM 2987 C C . ILE A 1 385 ? -13.672 -7.421 11.960 1.00 98.69 385 ILE A C 1
ATOM 2989 O O . ILE A 1 385 ? -14.801 -7.093 11.601 1.00 98.69 385 ILE A O 1
ATOM 2993 N N . LEU A 1 386 ? -13.392 -8.687 12.282 1.00 98.81 386 LEU A N 1
ATOM 2994 C CA . LEU A 1 386 ? -14.410 -9.734 12.170 1.00 98.81 386 LEU A CA 1
ATOM 2995 C C . LEU A 1 386 ? -15.486 -9.623 13.262 1.00 98.81 386 LEU A C 1
ATOM 2997 O O . LEU A 1 386 ? -16.625 -10.025 13.028 1.00 98.81 386 LEU A O 1
ATOM 3001 N N . LEU A 1 387 ? -15.168 -9.060 14.436 1.00 98.75 387 LEU A N 1
ATOM 3002 C CA . LEU A 1 387 ? -16.172 -8.737 15.457 1.00 98.75 387 LEU A CA 1
ATOM 3003 C C . LEU A 1 387 ? -17.109 -7.612 15.006 1.00 98.75 387 LEU A C 1
ATOM 3005 O O . LEU A 1 387 ? -18.311 -7.700 15.254 1.00 98.75 387 LEU A O 1
ATOM 3009 N N . GLU A 1 388 ? -16.583 -6.588 14.334 1.00 98.25 388 GLU A N 1
ATOM 3010 C CA . GLU A 1 388 ? -17.377 -5.504 13.743 1.00 98.25 388 GLU A CA 1
ATOM 3011 C C . GLU A 1 388 ? -18.277 -6.000 12.606 1.00 98.25 388 GLU A C 1
ATOM 3013 O O . GLU A 1 388 ? -19.368 -5.465 12.421 1.00 98.25 388 GLU A O 1
ATOM 3018 N N . ALA A 1 389 ? -17.866 -7.051 11.891 1.00 98.50 389 ALA A N 1
ATOM 3019 C CA . ALA A 1 389 ? -18.677 -7.660 10.844 1.00 98.50 389 ALA A CA 1
ATOM 3020 C C . ALA A 1 389 ? -19.866 -8.475 11.376 1.00 98.50 389 ALA A C 1
ATOM 3022 O O . ALA A 1 389 ? -20.907 -8.503 10.723 1.00 98.50 389 ALA A O 1
ATOM 3023 N N . LEU A 1 390 ? -19.756 -9.102 12.560 1.00 97.69 390 LEU A N 1
ATOM 3024 C CA . LEU A 1 390 ? -20.774 -10.017 13.108 1.00 97.69 390 LEU A CA 1
ATOM 3025 C C . LEU A 1 390 ? -22.232 -9.521 12.997 1.00 97.69 390 LEU A C 1
ATOM 3027 O O . LEU A 1 390 ? -23.072 -10.332 12.607 1.00 97.69 390 LEU A O 1
ATOM 3031 N N . PRO A 1 391 ? -22.578 -8.255 13.312 1.00 95.56 391 PRO A N 1
ATOM 3032 C CA . PRO A 1 391 ? -23.962 -7.778 13.251 1.00 95.56 391 PRO A CA 1
ATOM 3033 C C . PRO A 1 391 ? -24.596 -7.825 11.853 1.00 95.56 391 PRO A C 1
ATOM 3035 O O . PRO A 1 391 ? -25.821 -7.818 11.759 1.00 95.56 391 PRO A O 1
ATOM 3038 N N . TYR A 1 392 ? -23.786 -7.881 10.794 1.00 95.88 392 TYR A N 1
ATOM 3039 C CA . TYR A 1 392 ? -24.226 -7.838 9.396 1.00 95.88 392 TYR A CA 1
ATOM 3040 C C . TYR A 1 392 ? -24.319 -9.223 8.744 1.00 95.88 392 TYR A C 1
ATOM 3042 O O . TYR A 1 392 ? -24.778 -9.339 7.612 1.00 95.88 392 TYR A O 1
ATOM 3050 N N . LEU A 1 393 ? -23.911 -10.278 9.454 1.00 97.38 393 LEU A N 1
ATOM 3051 C CA . LEU A 1 393 ? -23.878 -11.642 8.924 1.00 97.38 393 LEU A CA 1
ATOM 3052 C C . LEU A 1 393 ? -25.138 -12.421 9.291 1.00 97.38 393 LEU A C 1
ATOM 3054 O O . LEU A 1 393 ? -25.755 -12.203 10.339 1.00 97.38 393 LEU A O 1
ATOM 3058 N N . SER A 1 394 ? -25.464 -13.412 8.472 1.00 96.44 394 SER A N 1
ATOM 3059 C CA . SER A 1 394 ? -26.477 -14.420 8.751 1.00 96.44 394 SER A CA 1
ATOM 3060 C C . SER A 1 394 ? -26.153 -15.196 10.034 1.00 96.44 394 SER A C 1
ATOM 3062 O O . SER A 1 394 ? -24.984 -15.410 10.373 1.00 96.44 394 SER A O 1
ATOM 3064 N N . PRO A 1 395 ? -27.171 -15.699 10.758 1.00 96.62 395 PRO A N 1
ATOM 3065 C CA . PRO A 1 395 ? -26.957 -16.408 12.020 1.00 96.62 395 PRO A CA 1
ATOM 3066 C C . PRO A 1 395 ? -25.998 -17.606 11.922 1.00 96.62 395 PRO A C 1
ATOM 3068 O O . PRO A 1 395 ? -25.247 -17.878 12.860 1.00 96.62 395 PRO A O 1
ATOM 3071 N N . SER A 1 396 ? -26.004 -18.324 10.793 1.00 96.12 396 SER A N 1
ATOM 3072 C CA . SER A 1 396 ? -25.075 -19.430 10.542 1.00 96.12 396 SER A CA 1
ATOM 3073 C C . SER A 1 396 ? -23.636 -18.947 10.417 1.00 96.12 396 SER A C 1
ATOM 3075 O O . SER A 1 396 ? -22.748 -19.515 11.056 1.00 96.12 396 SER A O 1
ATOM 3077 N N . LEU A 1 397 ? -23.401 -17.888 9.640 1.00 98.19 397 LEU A N 1
ATOM 3078 C CA . LEU A 1 397 ? -22.059 -17.362 9.433 1.00 98.19 397 LEU A CA 1
ATOM 3079 C C . LEU A 1 397 ? -21.526 -16.680 10.699 1.00 98.19 397 LEU A C 1
ATOM 3081 O O . LEU A 1 397 ? -20.370 -16.897 11.055 1.00 98.19 397 LEU A O 1
ATOM 3085 N N . GLN A 1 398 ? -22.379 -15.986 11.466 1.00 98.50 398 GLN A N 1
ATOM 3086 C CA . GLN A 1 398 ? -22.024 -15.464 12.794 1.00 98.50 398 GLN A CA 1
ATOM 3087 C C . GLN A 1 398 ? -21.452 -16.555 13.705 1.00 98.50 398 GLN A C 1
ATOM 3089 O O . GLN A 1 398 ? -20.453 -16.335 14.392 1.00 98.50 398 GLN A O 1
ATOM 3094 N N . GLN A 1 399 ? -22.069 -17.740 13.725 1.00 98.25 399 GLN A N 1
ATOM 3095 C CA . GLN A 1 399 ? -21.590 -18.849 14.545 1.00 98.25 399 GLN A CA 1
ATOM 3096 C C . GLN A 1 399 ? -20.227 -19.364 14.064 1.00 98.25 399 GLN A C 1
ATOM 3098 O O . GLN A 1 399 ? -19.343 -19.602 14.890 1.00 98.25 399 GLN A O 1
ATOM 3103 N N . SER A 1 400 ? -20.037 -19.493 12.750 1.00 98.62 400 SER A N 1
ATOM 3104 C CA . SER A 1 400 ? -18.762 -19.910 12.161 1.00 98.62 400 SER A CA 1
ATOM 3105 C C . SER A 1 400 ? -17.637 -18.911 12.454 1.00 98.62 400 SER A C 1
ATOM 3107 O O . SER A 1 400 ? -16.563 -19.312 12.903 1.00 98.62 400 SER A O 1
ATOM 3109 N N . VAL A 1 401 ? -17.901 -17.609 12.304 1.00 98.81 401 VAL A N 1
ATOM 3110 C CA . VAL A 1 401 ? -16.949 -16.534 12.628 1.00 98.81 401 VAL A CA 1
ATOM 3111 C C . VAL A 1 401 ? -16.616 -16.519 14.115 1.00 98.81 401 VAL A C 1
ATOM 3113 O O . VAL A 1 401 ? -15.453 -16.381 14.485 1.00 98.81 401 VAL A O 1
ATOM 3116 N N . ARG A 1 402 ? -17.599 -16.725 14.999 1.00 98.75 402 ARG A N 1
ATOM 3117 C CA . ARG A 1 402 ? -17.346 -16.832 16.445 1.00 98.75 402 ARG A CA 1
ATOM 3118 C C . ARG A 1 402 ? -16.397 -17.982 16.777 1.00 98.75 402 ARG A C 1
ATOM 3120 O O . ARG A 1 402 ? -15.482 -17.792 17.574 1.00 98.75 402 ARG A O 1
ATOM 3127 N N . THR A 1 403 ? -16.581 -19.146 16.157 1.00 98.75 403 THR A N 1
ATOM 3128 C CA . THR A 1 403 ? -15.672 -20.289 16.325 1.00 98.75 403 THR A CA 1
ATOM 3129 C C . THR A 1 403 ? -14.276 -19.990 15.775 1.00 98.75 403 THR A C 1
ATOM 3131 O O . THR A 1 403 ? -13.286 -20.289 16.444 1.00 98.75 403 THR A O 1
ATOM 3134 N N . TYR A 1 404 ? -14.191 -19.353 14.605 1.00 98.81 404 TYR A N 1
ATOM 3135 C CA . TYR A 1 404 ? -12.929 -18.902 14.018 1.00 98.81 404 TYR A CA 1
ATOM 3136 C C . TYR A 1 404 ? -12.174 -17.955 14.967 1.00 98.81 404 TYR A C 1
ATOM 3138 O O . TYR A 1 404 ? -11.036 -18.225 15.341 1.00 98.81 404 TYR A O 1
ATOM 3146 N N . LEU A 1 405 ? -12.839 -16.908 15.460 1.00 98.88 405 LEU A N 1
ATOM 3147 C CA . LEU A 1 405 ? -12.270 -15.919 16.381 1.00 98.88 405 LEU A CA 1
ATOM 3148 C C . LEU A 1 405 ? -11.774 -16.529 17.697 1.00 98.88 405 LEU A C 1
ATOM 3150 O O . LEU A 1 405 ? -10.716 -16.147 18.193 1.00 98.88 405 LEU A O 1
ATOM 3154 N N . GLN A 1 406 ? -12.510 -17.488 18.264 1.00 98.75 406 GLN A N 1
ATOM 3155 C CA . GLN A 1 406 ? -12.080 -18.203 19.469 1.00 98.75 406 GLN A CA 1
ATOM 3156 C C . GLN A 1 406 ? -10.817 -19.042 19.224 1.00 98.75 406 GLN A C 1
ATOM 3158 O O . GLN A 1 406 ? -9.948 -19.109 20.098 1.00 98.75 406 GLN A O 1
ATOM 3163 N N . SER A 1 407 ? -10.693 -19.659 18.042 1.00 98.69 407 SER A N 1
ATOM 3164 C CA . SER A 1 407 ? -9.481 -20.377 17.628 1.00 98.69 407 SER A CA 1
ATOM 3165 C C . SER A 1 407 ? -8.294 -19.421 17.481 1.00 98.69 407 SER A C 1
ATOM 3167 O O . SER A 1 407 ? -7.242 -19.657 18.078 1.00 98.69 407 SER A O 1
ATOM 3169 N N . GLU A 1 408 ? -8.474 -18.309 16.765 1.00 98.62 408 GLU A N 1
ATOM 3170 C CA . GLU A 1 408 ? -7.428 -17.295 16.582 1.00 98.62 408 GLU A CA 1
ATOM 3171 C C . GLU A 1 408 ? -6.957 -16.715 17.919 1.00 98.62 408 GLU A C 1
ATOM 3173 O O . GLU A 1 408 ? -5.759 -16.698 18.192 1.00 98.62 408 GLU A O 1
ATOM 3178 N N . PHE A 1 409 ? -7.878 -16.334 18.809 1.00 98.75 409 PHE A N 1
ATOM 3179 C CA . PHE A 1 409 ? -7.530 -15.820 20.136 1.00 98.75 409 PHE A CA 1
ATOM 3180 C C . PHE A 1 409 ? -6.788 -16.849 20.996 1.00 98.75 409 PHE A C 1
ATOM 3182 O O . PHE A 1 409 ? -5.887 -16.491 21.750 1.00 98.75 409 PHE A O 1
ATOM 3189 N N . THR A 1 410 ? -7.157 -18.129 20.900 1.00 98.44 410 THR A N 1
ATOM 3190 C CA . THR A 1 410 ? -6.505 -19.200 21.668 1.00 98.44 410 THR A CA 1
ATOM 3191 C C . THR A 1 410 ? -5.064 -19.421 21.212 1.00 98.44 410 THR A C 1
ATOM 3193 O O . THR A 1 410 ? -4.180 -19.614 22.047 1.00 98.44 410 THR A O 1
ATOM 3196 N N . ASN A 1 411 ? -4.820 -19.387 19.901 1.00 98.00 411 ASN A N 1
ATOM 3197 C CA . ASN A 1 411 ? -3.500 -19.652 19.327 1.00 98.00 411 ASN A CA 1
ATOM 3198 C C . ASN A 1 411 ? -2.593 -18.412 19.329 1.00 98.00 411 ASN A C 1
ATOM 3200 O O . ASN A 1 411 ? -1.383 -18.532 19.523 1.00 98.00 411 ASN A O 1
ATOM 3204 N N . TYR A 1 412 ? -3.178 -17.225 19.157 1.00 98.19 412 TYR A N 1
ATOM 3205 C CA . TYR A 1 412 ? -2.472 -15.955 18.997 1.00 98.19 412 TYR A CA 1
ATOM 3206 C C . TYR A 1 412 ? -3.059 -14.841 19.881 1.00 98.19 412 TYR A C 1
ATOM 3208 O O . TYR A 1 412 ? -3.445 -13.787 19.369 1.00 98.19 412 TYR A O 1
ATOM 3216 N N . PRO A 1 413 ? -3.128 -15.013 21.216 1.00 98.31 413 PRO A N 1
ATOM 3217 C CA . PRO A 1 413 ? -3.726 -13.999 22.075 1.00 98.31 413 PRO A CA 1
ATOM 3218 C C . PRO A 1 413 ? -2.963 -12.662 21.969 1.00 98.31 413 PRO A C 1
ATOM 3220 O O . PRO A 1 413 ? -1.735 -12.652 22.144 1.00 98.31 413 PRO A O 1
ATOM 3223 N N . PRO A 1 414 ? -3.648 -11.518 21.747 1.00 98.06 414 PRO A N 1
ATOM 3224 C CA . PRO A 1 414 ? -2.989 -10.222 21.550 1.00 98.06 414 PRO A CA 1
ATOM 3225 C C . PRO A 1 414 ? -2.142 -9.728 22.729 1.00 98.06 414 PRO A C 1
ATOM 3227 O O . PRO A 1 414 ? -1.244 -8.914 22.532 1.00 98.06 414 PRO A O 1
ATOM 3230 N N . TYR A 1 415 ? -2.373 -10.226 23.951 1.00 97.31 415 TYR A N 1
ATOM 3231 C CA . TYR A 1 415 ? -1.506 -9.944 25.105 1.00 97.31 415 TYR A CA 1
ATOM 3232 C C . TYR A 1 415 ? -0.167 -10.702 25.063 1.00 97.31 415 TYR A C 1
ATOM 3234 O O . TYR A 1 415 ? 0.769 -10.329 25.765 1.00 97.31 415 TYR A O 1
ATOM 3242 N N . GLN A 1 416 ? -0.046 -11.751 24.241 1.00 97.69 416 GLN A N 1
ATOM 3243 C CA . GLN A 1 416 ? 1.157 -12.578 24.120 1.00 97.69 416 GLN A CA 1
ATOM 3244 C C . GLN A 1 416 ? 1.914 -12.316 22.818 1.00 97.69 416 GLN A C 1
ATOM 3246 O O . GLN A 1 416 ? 3.137 -12.181 22.856 1.00 97.69 416 GLN A O 1
ATOM 3251 N N . TYR A 1 417 ? 1.215 -12.141 21.693 1.00 98.00 417 TYR A N 1
ATOM 3252 C CA . TYR A 1 417 ? 1.822 -11.991 20.364 1.00 98.00 417 TYR A CA 1
ATOM 3253 C C . TYR A 1 417 ? 1.566 -10.620 19.738 1.00 98.00 417 TYR A C 1
ATOM 3255 O O . TYR A 1 417 ? 0.451 -10.115 19.789 1.00 98.00 417 TYR A O 1
ATOM 3263 N N . ASN A 1 418 ? 2.616 -10.025 19.171 1.00 96.75 418 ASN A N 1
ATOM 3264 C CA . ASN A 1 418 ? 2.528 -8.813 18.356 1.00 96.75 418 ASN A CA 1
ATOM 3265 C C . ASN A 1 418 ? 2.444 -9.138 16.858 1.00 96.75 418 ASN A C 1
ATOM 3267 O O . ASN A 1 418 ? 1.894 -8.354 16.096 1.00 96.75 418 ASN A O 1
ATOM 3271 N N . HIS A 1 419 ? 2.983 -10.293 16.455 1.00 96.81 419 HIS A N 1
ATOM 3272 C CA . HIS A 1 419 ? 2.997 -10.777 15.077 1.00 96.81 419 HIS A CA 1
ATOM 3273 C C . HIS A 1 419 ? 2.690 -12.286 15.064 1.00 96.81 419 HIS A C 1
ATOM 3275 O O . HIS A 1 419 ? 3.371 -13.052 15.752 1.00 96.81 419 HIS A O 1
ATOM 3281 N N . ILE A 1 420 ? 1.706 -12.735 14.278 1.00 96.44 420 ILE A N 1
ATOM 3282 C CA . ILE A 1 420 ? 1.228 -14.139 14.240 1.00 96.44 420 ILE A CA 1
ATOM 3283 C C . ILE A 1 420 ? 2.186 -15.133 13.559 1.00 96.44 420 ILE A C 1
ATOM 3285 O O . ILE A 1 420 ? 2.007 -16.342 13.639 1.00 96.44 420 ILE A O 1
ATOM 3289 N N . GLY A 1 421 ? 3.246 -14.636 12.928 1.00 94.12 421 GLY A N 1
ATOM 3290 C CA . GLY A 1 421 ? 4.228 -15.453 12.206 1.00 94.12 421 GLY A CA 1
ATOM 3291 C C . GLY A 1 421 ? 3.764 -15.717 10.778 1.00 94.12 421 GLY A C 1
ATOM 3292 O O . GLY A 1 421 ? 2.882 -15.024 10.298 1.00 94.12 421 GLY A O 1
ATOM 3293 N N . TRP A 1 422 ? 4.369 -16.681 10.087 1.00 92.75 422 TRP A N 1
ATOM 3294 C CA . TRP A 1 422 ? 4.100 -16.923 8.658 1.00 92.75 422 TRP A CA 1
ATOM 3295 C C . TRP A 1 422 ? 3.541 -18.317 8.341 1.00 92.75 422 TRP A C 1
ATOM 3297 O O . TRP A 1 422 ? 3.548 -18.754 7.191 1.00 92.75 422 TRP A O 1
ATOM 3307 N N . SER A 1 423 ? 3.055 -19.025 9.361 1.00 91.12 423 SER A N 1
ATOM 3308 C CA . SER A 1 423 ? 2.303 -20.274 9.184 1.00 91.12 423 SER A CA 1
ATOM 3309 C C . SER A 1 423 ? 0.836 -19.967 8.894 1.00 91.12 423 SER A C 1
ATOM 3311 O O . SER A 1 423 ? 0.311 -19.009 9.442 1.00 91.12 423 SER A O 1
ATOM 3313 N N . GLY A 1 424 ? 0.177 -20.776 8.065 1.00 92.88 424 GLY A N 1
ATOM 3314 C CA . GLY A 1 424 ? -1.232 -20.589 7.706 1.00 92.88 424 GLY A CA 1
ATOM 3315 C C . GLY A 1 424 ? -1.467 -20.573 6.198 1.00 92.88 424 GLY A C 1
ATOM 3316 O O . GLY A 1 424 ? -0.525 -20.659 5.403 1.00 92.88 424 GLY A O 1
ATOM 3317 N N . ALA A 1 425 ? -2.735 -20.486 5.807 1.00 94.50 425 ALA A N 1
ATOM 3318 C CA . ALA A 1 425 ? -3.138 -20.355 4.414 1.00 94.50 425 ALA A CA 1
ATOM 3319 C C . ALA A 1 425 ? -2.696 -18.994 3.848 1.00 94.50 425 ALA A C 1
ATOM 3321 O O . ALA A 1 425 ? -2.742 -17.973 4.535 1.00 94.50 425 ALA A O 1
ATOM 3322 N N . ALA A 1 426 ? -2.206 -19.006 2.606 1.00 92.88 426 ALA A N 1
ATOM 3323 C CA . ALA A 1 426 ? -1.738 -17.817 1.900 1.00 92.88 426 ALA A CA 1
ATOM 3324 C C . ALA A 1 426 ? -2.910 -16.925 1.479 1.00 92.88 426 ALA A C 1
ATOM 3326 O O . ALA A 1 426 ? -3.972 -17.439 1.131 1.00 92.88 426 ALA A O 1
ATOM 3327 N N . ARG A 1 427 ? -2.677 -15.610 1.457 1.00 94.25 427 ARG A N 1
ATOM 3328 C CA . ARG A 1 427 ? -3.646 -14.623 0.959 1.00 94.25 427 ARG A CA 1
ATOM 3329 C C . ARG A 1 427 ? -3.341 -14.196 -0.476 1.00 94.25 427 ARG A C 1
ATOM 3331 O O . ARG A 1 427 ? -4.231 -13.767 -1.189 1.00 94.25 427 ARG A O 1
ATOM 3338 N N . GLU A 1 428 ? -2.089 -14.301 -0.916 1.00 90.06 428 GLU A N 1
ATOM 3339 C CA . GLU A 1 428 ? -1.605 -13.754 -2.183 1.00 90.06 428 GLU A CA 1
ATOM 3340 C C . GLU A 1 428 ? -2.106 -14.522 -3.414 1.00 90.06 428 GLU A C 1
ATOM 3342 O O . GLU A 1 428 ? -2.173 -15.751 -3.431 1.00 90.06 428 GLU A O 1
ATOM 3347 N N . ILE A 1 429 ? -2.381 -13.787 -4.498 1.00 87.38 429 ILE A N 1
ATOM 3348 C CA . ILE A 1 429 ? -2.759 -14.375 -5.794 1.00 87.38 429 ILE A CA 1
ATOM 3349 C C . ILE A 1 429 ? -1.573 -15.053 -6.501 1.00 87.38 429 ILE A C 1
ATOM 3351 O O . ILE A 1 429 ? -1.752 -15.951 -7.333 1.00 87.38 429 ILE A O 1
ATOM 3355 N N . PHE A 1 430 ? -0.346 -14.650 -6.169 1.00 88.56 430 PHE A N 1
ATOM 3356 C CA . PHE A 1 430 ? 0.878 -15.152 -6.781 1.00 88.56 430 PHE A CA 1
ATOM 3357 C C . PHE A 1 430 ? 1.480 -16.328 -6.012 1.00 88.56 430 PHE A C 1
ATOM 3359 O O . PHE A 1 430 ? 1.290 -16.484 -4.808 1.00 88.56 430 PHE A O 1
ATOM 3366 N N . ASP A 1 431 ? 2.237 -17.165 -6.721 1.00 88.31 431 ASP A N 1
ATOM 3367 C CA . ASP A 1 431 ? 3.025 -18.205 -6.065 1.00 88.31 431 ASP A CA 1
ATOM 3368 C C . ASP A 1 431 ? 4.249 -17.565 -5.424 1.00 88.31 431 ASP A C 1
ATOM 3370 O O . ASP A 1 431 ? 4.972 -16.808 -6.067 1.00 88.31 431 ASP A O 1
ATOM 3374 N N . VAL A 1 432 ? 4.498 -17.865 -4.157 1.00 85.19 432 VAL A N 1
ATOM 3375 C CA . VAL A 1 432 ? 5.704 -17.408 -3.470 1.00 85.19 432 VAL A CA 1
ATOM 3376 C C . VAL A 1 432 ? 6.927 -18.117 -4.070 1.00 85.19 432 VAL A C 1
ATOM 3378 O O . VAL A 1 432 ? 6.895 -19.344 -4.217 1.00 85.19 432 VAL A O 1
ATOM 3381 N N . PRO A 1 433 ? 8.029 -17.402 -4.376 1.00 86.31 433 PRO A N 1
ATOM 3382 C CA . PRO A 1 433 ? 9.241 -18.032 -4.885 1.00 86.31 433 PRO A CA 1
ATOM 3383 C C . PRO A 1 433 ? 9.747 -19.148 -3.954 1.00 86.31 433 PRO A C 1
ATOM 3385 O O . PRO A 1 433 ? 9.836 -18.922 -2.745 1.00 86.31 433 PRO A O 1
ATOM 3388 N N . PRO A 1 434 ? 10.168 -20.321 -4.470 1.00 86.75 434 PRO A N 1
ATOM 3389 C CA . PRO A 1 434 ? 10.656 -21.424 -3.631 1.00 86.75 434 PRO A CA 1
ATOM 3390 C C . PRO A 1 434 ? 11.810 -21.025 -2.697 1.00 86.75 434 PRO A C 1
ATOM 3392 O O . PRO A 1 434 ? 11.949 -21.543 -1.592 1.00 86.75 434 PRO A O 1
ATOM 3395 N N . GLU A 1 435 ? 12.626 -20.068 -3.133 1.00 83.69 435 GLU A N 1
ATOM 3396 C CA . GLU A 1 435 ? 13.778 -19.546 -2.394 1.00 83.69 435 GLU A CA 1
ATOM 3397 C C . GLU A 1 435 ? 13.433 -18.464 -1.358 1.00 83.69 435 GLU A C 1
ATOM 3399 O O . GLU A 1 435 ? 14.290 -18.102 -0.559 1.00 83.69 435 GLU A O 1
ATOM 3404 N N . ALA A 1 436 ? 12.180 -17.993 -1.301 1.00 78.88 436 ALA A N 1
ATOM 3405 C CA . ALA A 1 436 ? 11.710 -17.120 -0.221 1.00 78.88 436 ALA A CA 1
ATOM 3406 C C . ALA A 1 436 ? 11.622 -17.852 1.133 1.00 78.88 436 ALA A C 1
ATOM 3408 O O . ALA A 1 436 ? 11.568 -17.200 2.173 1.00 78.88 436 ALA A O 1
ATOM 3409 N N . ASN A 1 437 ? 11.605 -19.196 1.112 1.00 70.62 437 ASN A N 1
ATOM 3410 C CA . ASN A 1 437 ? 11.647 -20.093 2.271 1.00 70.62 437 ASN A CA 1
ATOM 3411 C C . ASN A 1 437 ? 10.721 -19.674 3.432 1.00 70.62 437 ASN A C 1
ATOM 3413 O O . ASN A 1 437 ? 11.127 -19.635 4.595 1.00 70.62 437 ASN A O 1
ATOM 3417 N N . ILE A 1 438 ? 9.455 -19.382 3.121 1.00 70.25 438 ILE A N 1
ATOM 3418 C CA . ILE A 1 438 ? 8.443 -18.985 4.120 1.00 70.25 438 ILE A CA 1
ATOM 3419 C C . ILE A 1 438 ? 8.246 -20.074 5.182 1.00 70.25 438 ILE A C 1
ATOM 3421 O O . ILE A 1 438 ? 8.049 -19.781 6.358 1.00 70.25 438 ILE A O 1
ATOM 3425 N N . SER A 1 439 ? 8.408 -21.338 4.787 1.00 57.22 439 SER A N 1
ATOM 3426 C CA . SER A 1 439 ? 8.367 -22.514 5.662 1.00 57.22 439 SER A CA 1
ATOM 3427 C C . SER A 1 439 ? 9.547 -22.627 6.641 1.00 57.22 439 SER A C 1
ATOM 3429 O O . SER A 1 439 ? 9.574 -23.554 7.446 1.00 57.22 439 SER A O 1
ATOM 3431 N N . GLY A 1 440 ? 10.546 -21.742 6.548 1.00 54.56 440 GLY A N 1
ATOM 3432 C CA . GLY A 1 440 ? 11.884 -21.972 7.080 1.00 54.56 440 GLY A CA 1
ATOM 3433 C C . GLY A 1 440 ? 12.197 -21.513 8.505 1.00 54.56 440 GLY A C 1
ATOM 3434 O O . GLY A 1 440 ? 13.069 -22.155 9.075 1.00 54.56 440 GLY A O 1
ATOM 3435 N N . ASN A 1 441 ? 11.603 -20.432 9.059 1.00 54.62 441 ASN A N 1
ATOM 3436 C CA . ASN A 1 441 ? 11.823 -19.946 10.454 1.00 54.62 441 ASN A CA 1
ATOM 3437 C C . ASN A 1 441 ? 11.228 -18.540 10.758 1.00 54.62 441 ASN A C 1
ATOM 3439 O O . ASN A 1 441 ? 11.913 -17.686 11.318 1.00 54.62 441 ASN A O 1
ATOM 3443 N N . LEU A 1 442 ? 9.958 -18.258 10.449 1.00 81.81 442 LEU A N 1
ATOM 3444 C CA . LEU A 1 442 ? 9.320 -16.994 10.878 1.00 81.81 442 LEU A CA 1
ATOM 3445 C C . LEU A 1 442 ? 8.172 -17.254 11.859 1.00 81.81 442 LEU A C 1
ATOM 3447 O O . LEU A 1 442 ? 6.990 -17.087 11.553 1.00 81.81 442 LEU A O 1
ATOM 3451 N N . ASN A 1 443 ? 8.560 -17.722 13.047 1.00 90.69 443 ASN A N 1
ATOM 3452 C CA . ASN A 1 443 ? 7.655 -18.031 14.151 1.00 90.69 443 ASN A CA 1
ATOM 3453 C C . ASN A 1 443 ? 6.904 -16.781 14.645 1.00 90.69 443 ASN A C 1
ATOM 3455 O O . ASN A 1 443 ? 7.405 -15.663 14.471 1.00 90.69 443 ASN A O 1
ATOM 3459 N N . PRO A 1 444 ? 5.751 -16.963 15.314 1.00 95.06 444 PRO A N 1
ATOM 3460 C CA . PRO A 1 444 ? 5.042 -15.868 15.963 1.00 95.06 444 PRO A CA 1
ATOM 3461 C C . PRO A 1 444 ? 5.973 -15.094 16.902 1.00 95.06 444 PRO A C 1
ATOM 3463 O O . PRO A 1 444 ? 6.753 -15.694 17.648 1.00 95.06 444 PRO A O 1
ATOM 3466 N N . GLN A 1 445 ? 5.899 -13.765 16.868 1.00 95.38 445 GLN A N 1
ATOM 3467 C CA . GLN A 1 445 ? 6.742 -12.891 17.681 1.00 95.38 445 GLN A CA 1
ATOM 3468 C C . GLN A 1 445 ? 5.918 -12.268 18.798 1.00 95.38 445 GLN A C 1
ATOM 3470 O O . GLN A 1 445 ? 4.820 -11.749 18.587 1.00 95.38 445 GLN A O 1
ATOM 3475 N N . ASN A 1 446 ? 6.475 -12.289 20.003 1.00 95.56 446 ASN A N 1
ATOM 3476 C CA . ASN A 1 446 ? 5.887 -11.620 21.154 1.00 95.56 446 ASN A CA 1
ATOM 3477 C C . ASN A 1 446 ? 6.004 -10.094 21.061 1.00 95.56 446 ASN A C 1
ATOM 3479 O O . ASN A 1 446 ? 5.093 -9.404 21.509 1.00 95.56 446 ASN A O 1
ATOM 3483 N N . LYS A 1 447 ? 7.099 -9.583 20.480 1.00 95.38 447 LYS A N 1
ATOM 3484 C CA . LYS A 1 447 ? 7.394 -8.151 20.343 1.00 95.38 447 LYS A CA 1
ATOM 3485 C C . LYS A 1 447 ? 8.141 -7.838 19.050 1.00 95.38 447 LYS A C 1
ATOM 3487 O O . LYS A 1 447 ? 8.893 -8.675 18.553 1.00 95.38 447 LYS A O 1
ATOM 3492 N N . ASN A 1 448 ? 8.033 -6.599 18.579 1.00 95.12 448 ASN A N 1
ATOM 3493 C CA . ASN A 1 448 ? 8.963 -6.010 17.619 1.00 95.12 448 ASN A CA 1
ATOM 3494 C C . ASN A 1 448 ? 10.070 -5.237 18.359 1.00 95.12 448 ASN A C 1
ATOM 3496 O O . ASN A 1 448 ? 9.977 -4.035 18.597 1.00 95.12 448 ASN A O 1
ATOM 3500 N N . PHE A 1 449 ? 11.149 -5.929 18.734 1.00 94.50 449 PHE A N 1
ATOM 3501 C CA . PHE A 1 449 ? 12.263 -5.308 19.465 1.00 94.50 449 PHE A CA 1
ATOM 3502 C C . PHE A 1 449 ? 13.006 -4.237 18.661 1.00 94.50 449 PHE A C 1
ATOM 3504 O O . PHE A 1 449 ? 13.588 -3.333 19.256 1.00 94.50 449 PHE A O 1
ATOM 3511 N N . THR A 1 450 ? 13.008 -4.323 17.329 1.00 93.06 450 THR A N 1
ATOM 3512 C CA . THR A 1 450 ? 13.633 -3.293 16.494 1.00 93.06 450 THR A CA 1
ATOM 3513 C C . THR A 1 450 ? 12.826 -2.006 16.574 1.00 93.06 450 THR A C 1
ATOM 3515 O O . THR A 1 450 ? 13.408 -0.957 16.831 1.00 93.06 450 THR A O 1
ATOM 3518 N N . TYR A 1 451 ? 11.497 -2.088 16.457 1.00 95.38 451 TYR A N 1
ATOM 3519 C CA . TYR A 1 451 ? 10.636 -0.919 16.616 1.00 95.38 451 TYR A CA 1
ATOM 3520 C C . TYR A 1 451 ? 10.698 -0.341 18.034 1.00 95.38 451 TYR A C 1
ATOM 3522 O O . TYR A 1 451 ? 10.807 0.873 18.203 1.00 95.38 451 TYR A O 1
ATOM 3530 N N . LYS A 1 452 ? 10.749 -1.216 19.048 1.00 95.44 452 LYS A N 1
ATOM 3531 C CA . LYS A 1 452 ? 10.883 -0.828 20.456 1.00 95.44 452 LYS A CA 1
ATOM 3532 C C . LYS A 1 452 ? 12.178 -0.094 20.771 1.00 95.44 452 LYS A C 1
ATOM 3534 O O . LYS A 1 452 ? 12.151 0.875 21.510 1.00 95.44 452 LYS A O 1
ATOM 3539 N N . ASN A 1 453 ? 13.313 -0.589 20.287 1.00 93.69 453 ASN A N 1
ATOM 3540 C CA . ASN A 1 453 ? 14.617 -0.138 20.777 1.00 93.69 453 ASN A CA 1
ATOM 3541 C C . ASN A 1 453 ? 15.265 0.913 19.873 1.00 93.69 453 ASN A C 1
ATOM 3543 O O . ASN A 1 453 ? 16.081 1.699 20.347 1.00 93.69 453 ASN A O 1
ATOM 3547 N N . SER A 1 454 ? 14.965 0.881 18.574 1.00 90.50 454 SER A N 1
ATOM 3548 C CA . SER A 1 454 ? 15.669 1.685 17.572 1.00 90.50 454 SER A CA 1
ATOM 3549 C C . SER A 1 454 ? 14.811 2.018 16.347 1.00 90.50 454 SER A C 1
ATOM 3551 O O . SER A 1 454 ? 15.356 2.220 15.264 1.00 90.50 454 SER A O 1
ATOM 3553 N N . GLY A 1 455 ? 13.484 1.985 16.478 1.00 88.00 455 GLY A N 1
ATOM 3554 C CA . GLY A 1 455 ? 12.549 2.287 15.396 1.00 88.00 455 GLY A CA 1
ATOM 3555 C C . GLY A 1 455 ? 12.069 3.732 15.402 1.00 88.00 455 GLY A C 1
ATOM 3556 O O . GLY A 1 455 ? 12.684 4.602 16.009 1.00 88.00 455 GLY A O 1
ATOM 3557 N N . GLY A 1 456 ? 10.954 3.969 14.721 1.00 87.94 456 GLY A N 1
ATOM 3558 C CA . GLY A 1 456 ? 10.226 5.224 14.707 1.00 87.94 456 GLY A CA 1
ATOM 3559 C C . GLY A 1 456 ? 11.030 6.405 14.178 1.00 87.94 456 GLY A C 1
ATOM 3560 O O . GLY A 1 456 ? 11.831 6.319 13.245 1.00 87.94 456 GLY A O 1
ATOM 3561 N N . TRP A 1 457 ? 10.791 7.564 14.786 1.00 89.12 457 TRP A N 1
ATOM 3562 C CA . TRP A 1 457 ? 11.388 8.814 14.345 1.00 89.12 457 TRP A CA 1
ATOM 3563 C C . TRP A 1 457 ? 12.819 8.965 14.866 1.00 89.12 457 TRP A C 1
ATOM 3565 O O . TRP A 1 457 ? 13.021 9.088 16.068 1.00 89.12 457 TRP A O 1
ATOM 3575 N N . GLU A 1 458 ? 13.807 9.046 13.968 1.00 84.44 458 GLU A N 1
ATOM 3576 C CA . GLU A 1 458 ? 15.231 9.235 14.326 1.00 84.44 458 GLU A CA 1
ATOM 3577 C C . GLU A 1 458 ? 15.805 8.100 15.194 1.00 84.44 458 GLU A C 1
ATOM 3579 O O . GLU A 1 458 ? 16.713 8.319 15.994 1.00 84.44 458 GLU A O 1
ATOM 3584 N N . GLY A 1 459 ? 15.284 6.879 15.025 1.00 86.19 459 GLY A N 1
ATOM 3585 C CA . GLY A 1 459 ? 15.693 5.715 15.813 1.00 86.19 459 GLY A CA 1
ATOM 3586 C C . GLY A 1 459 ? 15.222 5.773 17.268 1.00 86.19 459 GLY A C 1
ATOM 3587 O O . GLY A 1 459 ? 15.738 5.036 18.109 1.00 86.19 459 GLY A O 1
ATOM 3588 N N . VAL A 1 460 ? 14.277 6.664 17.585 1.00 88.69 460 VAL A N 1
ATOM 3589 C CA . VAL A 1 460 ? 13.620 6.707 18.889 1.00 88.69 460 VAL A CA 1
ATOM 3590 C C . VAL A 1 460 ? 12.591 5.587 18.952 1.00 88.69 460 VAL A C 1
ATOM 3592 O O . VAL A 1 460 ? 11.531 5.656 18.331 1.00 88.69 460 VAL A O 1
ATOM 3595 N N . GLY A 1 461 ? 12.926 4.579 19.752 1.00 91.12 461 GLY A N 1
ATOM 3596 C CA . GLY A 1 461 ? 12.064 3.461 20.098 1.00 91.12 461 GLY A CA 1
ATOM 3597 C C . GLY A 1 461 ? 10.605 3.833 20.376 1.00 91.12 461 GLY A C 1
ATOM 3598 O O . GLY A 1 461 ? 10.331 4.869 20.985 1.00 91.12 461 GLY A O 1
ATOM 3599 N N . VAL A 1 462 ? 9.677 2.987 19.915 1.00 95.94 462 VAL A N 1
ATOM 3600 C CA . VAL A 1 462 ? 8.234 3.269 19.962 1.00 95.94 462 VAL A CA 1
ATOM 3601 C C . VAL A 1 462 ? 7.475 2.321 20.889 1.00 95.94 462 VAL A C 1
ATOM 3603 O O . VAL A 1 462 ? 6.974 2.767 21.913 1.00 95.94 462 VAL A O 1
ATOM 3606 N N . TRP A 1 463 ? 7.372 1.035 20.539 1.00 96.38 463 TRP A N 1
ATOM 3607 C CA . TRP A 1 463 ? 6.739 0.004 21.372 1.00 96.38 463 TRP A CA 1
ATOM 3608 C C . TRP A 1 463 ? 7.297 -1.382 21.067 1.00 96.38 463 TRP A C 1
ATOM 3610 O O . TRP A 1 463 ? 7.815 -1.635 19.976 1.00 96.38 463 TRP A O 1
ATOM 3620 N N . GLY A 1 464 ? 7.156 -2.306 22.021 1.00 95.81 464 GLY A N 1
ATOM 3621 C CA . GLY A 1 464 ? 7.385 -3.734 21.786 1.00 95.81 464 GLY A CA 1
ATOM 3622 C C . GLY A 1 464 ? 6.150 -4.428 21.230 1.00 95.81 464 GLY A C 1
ATOM 3623 O O . GLY A 1 464 ? 6.254 -5.239 20.311 1.00 95.81 464 GLY A O 1
ATOM 3624 N N . ARG A 1 465 ? 4.989 -4.091 21.780 1.00 95.88 465 ARG A N 1
ATOM 3625 C CA . ARG A 1 465 ? 3.674 -4.581 21.383 1.00 95.88 465 ARG A CA 1
ATOM 3626 C C . ARG A 1 465 ? 2.804 -3.400 20.991 1.00 95.88 465 ARG A C 1
ATOM 3628 O O . ARG A 1 465 ? 2.660 -2.466 21.772 1.00 95.88 465 ARG A O 1
ATOM 3635 N N . ASN A 1 466 ? 2.184 -3.479 19.820 1.00 97.19 466 ASN A N 1
ATOM 3636 C CA . ASN A 1 466 ? 1.262 -2.461 19.348 1.00 97.19 466 ASN A CA 1
ATOM 3637 C C . ASN A 1 466 ? 0.130 -2.266 20.378 1.00 97.19 466 ASN A C 1
ATOM 3639 O O . ASN A 1 466 ? -0.631 -3.213 20.616 1.00 97.19 466 ASN A O 1
ATOM 3643 N N . PRO A 1 467 ? -0.014 -1.069 20.986 1.00 98.19 467 PRO A N 1
ATOM 3644 C CA . PRO A 1 467 ? -1.019 -0.824 22.017 1.00 98.19 467 PRO A CA 1
ATOM 3645 C C . PRO A 1 467 ? -2.460 -1.053 21.543 1.00 98.19 467 PRO A C 1
ATOM 3647 O O . PRO A 1 467 ? -3.324 -1.351 22.367 1.00 98.19 467 PRO A O 1
ATOM 3650 N N . TYR A 1 468 ? -2.719 -1.016 20.230 1.00 98.12 468 TYR A N 1
ATOM 3651 C CA . TYR A 1 468 ? -4.009 -1.401 19.649 1.00 98.12 468 TYR A CA 1
ATOM 3652 C C . TYR A 1 468 ? -4.470 -2.808 20.087 1.00 98.12 468 TYR A C 1
ATOM 3654 O O . TYR A 1 468 ? -5.668 -3.069 20.186 1.00 98.12 468 TYR A O 1
ATOM 3662 N N . ALA A 1 469 ? -3.542 -3.699 20.460 1.00 98.25 469 ALA A N 1
ATOM 3663 C CA . ALA A 1 469 ? -3.856 -5.010 21.021 1.00 98.25 469 ALA A CA 1
ATOM 3664 C C . ALA A 1 469 ? -4.821 -4.940 22.220 1.00 98.25 469 ALA A C 1
ATOM 3666 O O . ALA A 1 469 ? -5.716 -5.773 22.324 1.00 98.25 469 ALA A O 1
ATOM 3667 N N . PHE A 1 470 ? -4.698 -3.943 23.105 1.00 98.75 470 PHE A N 1
ATOM 3668 C CA . PHE A 1 470 ? -5.561 -3.830 24.291 1.00 98.75 470 PHE A CA 1
ATOM 3669 C C . PHE A 1 470 ? -6.989 -3.387 23.948 1.00 98.75 470 PHE A C 1
ATOM 3671 O O . PHE A 1 470 ? -7.928 -3.771 24.646 1.00 98.75 470 PHE A O 1
ATOM 3678 N N . TYR A 1 471 ? -7.167 -2.670 22.834 1.00 98.88 471 TYR A N 1
ATOM 3679 C CA . TYR A 1 471 ? -8.486 -2.425 22.250 1.00 98.88 471 TYR A CA 1
ATOM 3680 C C . TYR A 1 471 ? -9.121 -3.735 21.779 1.00 98.88 471 TYR A C 1
ATOM 3682 O O . TYR A 1 471 ? -10.244 -4.058 22.162 1.00 98.88 471 TYR A O 1
ATOM 3690 N N . ALA A 1 472 ? -8.366 -4.552 21.041 1.00 98.75 472 ALA A N 1
ATOM 3691 C CA . ALA A 1 472 ? -8.843 -5.850 20.574 1.00 98.75 472 ALA A CA 1
ATOM 3692 C C . ALA A 1 472 ? -9.228 -6.799 21.722 1.00 98.75 472 ALA A C 1
ATOM 3694 O O . ALA A 1 472 ? -10.231 -7.505 21.625 1.00 98.75 472 ALA A O 1
ATOM 3695 N N . LEU A 1 473 ? -8.479 -6.791 22.831 1.00 98.88 473 LEU A N 1
ATOM 3696 C CA . LEU A 1 473 ? -8.811 -7.585 24.021 1.00 98.88 473 LEU A CA 1
ATOM 3697 C C . LEU A 1 473 ? -10.139 -7.164 24.654 1.00 98.88 473 LEU A C 1
ATOM 3699 O O . LEU A 1 473 ? -10.912 -8.033 25.058 1.00 98.88 473 LEU A O 1
ATOM 3703 N N . TRP A 1 474 ? -10.420 -5.860 24.719 1.00 98.62 474 TRP A N 1
ATOM 3704 C CA . TRP A 1 474 ? -11.716 -5.365 25.175 1.00 98.62 474 TRP A CA 1
ATOM 3705 C C . TRP A 1 474 ? -12.848 -5.822 24.258 1.00 98.62 474 TRP A C 1
ATOM 3707 O O . TRP A 1 474 ? -13.792 -6.446 24.741 1.00 98.62 474 TRP A O 1
ATOM 3717 N N . LYS A 1 475 ? -12.732 -5.592 22.944 1.00 98.62 475 LYS A N 1
ATOM 3718 C CA . LYS A 1 475 ? -13.767 -5.996 21.978 1.00 98.62 475 LYS A CA 1
ATOM 3719 C C . LYS A 1 475 ? -14.012 -7.506 22.007 1.00 98.62 475 LYS A C 1
ATOM 3721 O O . LYS A 1 475 ? -15.158 -7.951 21.982 1.00 98.62 475 LYS A O 1
ATOM 3726 N N . TYR A 1 476 ? -12.956 -8.308 22.143 1.00 98.81 476 TYR A N 1
ATOM 3727 C CA . TYR A 1 476 ? -13.087 -9.754 22.306 1.00 98.81 476 TYR A CA 1
ATOM 3728 C C . TYR A 1 476 ? -13.812 -10.124 23.609 1.00 98.81 476 TYR A C 1
ATOM 3730 O O . TYR A 1 476 ? -14.741 -10.934 23.593 1.00 98.81 476 TYR A O 1
ATOM 3738 N N . ALA A 1 477 ? -13.434 -9.521 24.739 1.00 98.00 477 ALA A N 1
ATOM 3739 C CA . ALA A 1 477 ? -14.082 -9.776 26.023 1.00 98.00 477 ALA A CA 1
ATOM 3740 C C . ALA A 1 477 ? -15.559 -9.342 26.033 1.00 98.00 477 ALA A C 1
ATOM 3742 O O . ALA A 1 477 ? -16.389 -10.015 26.641 1.00 98.00 477 ALA A O 1
ATOM 3743 N N . GLU A 1 478 ? -15.906 -8.261 25.336 1.00 96.12 478 GLU A N 1
ATOM 3744 C CA . GLU A 1 478 ? -17.289 -7.814 25.143 1.00 96.12 478 GLU A CA 1
ATOM 3745 C C . GLU A 1 478 ? -18.116 -8.867 24.390 1.00 96.12 478 GLU A C 1
ATOM 3747 O O . GLU A 1 478 ? -19.242 -9.177 24.779 1.00 96.12 478 GLU A O 1
ATOM 3752 N N . ALA A 1 479 ? -17.539 -9.480 23.355 1.00 94.81 479 ALA A N 1
ATOM 3753 C CA . ALA A 1 479 ? -18.232 -10.453 22.517 1.00 94.81 479 ALA A CA 1
ATOM 3754 C C . ALA A 1 479 ? -18.310 -11.874 23.106 1.00 94.81 479 ALA A C 1
ATOM 3756 O O . ALA A 1 479 ? -19.234 -12.621 22.756 1.00 94.81 479 ALA A O 1
ATOM 3757 N N . PHE A 1 480 ? -17.343 -12.267 23.946 1.00 97.56 480 PHE A N 1
ATOM 3758 C CA . PHE A 1 480 ? -17.172 -13.648 24.428 1.00 97.56 480 PHE A CA 1
ATOM 3759 C C . PHE A 1 480 ? -17.119 -13.805 25.958 1.00 97.56 480 PHE A C 1
ATOM 3761 O O . PHE A 1 480 ? -17.126 -14.934 26.453 1.00 97.56 480 PHE A O 1
ATOM 3768 N N . GLY A 1 481 ? -17.084 -12.714 26.724 1.00 94.06 481 GLY A N 1
ATOM 3769 C CA . GLY A 1 481 ? -16.942 -12.732 28.181 1.00 94.06 481 GLY A CA 1
ATOM 3770 C C . GLY A 1 481 ? -15.501 -12.969 28.656 1.00 94.06 481 GLY A C 1
ATOM 3771 O O . GLY A 1 481 ? -14.534 -12.668 27.964 1.00 94.06 481 GLY A O 1
ATOM 3772 N N . ASN A 1 482 ? -15.345 -13.499 29.877 1.00 95.50 482 ASN A N 1
ATOM 3773 C CA . ASN A 1 482 ? -14.047 -13.779 30.524 1.00 95.50 482 ASN A CA 1
ATOM 3774 C C . ASN A 1 482 ? -13.117 -12.564 30.711 1.00 95.50 482 ASN A C 1
ATOM 3776 O O . ASN A 1 482 ? -11.905 -12.732 30.869 1.00 95.50 482 ASN A O 1
ATOM 3780 N N . ALA A 1 483 ? -13.681 -11.354 30.768 1.00 97.00 483 ALA A N 1
ATOM 3781 C CA . ALA A 1 483 ? -12.935 -10.104 30.914 1.00 97.00 483 ALA A CA 1
ATOM 3782 C C . ALA A 1 483 ? -11.906 -10.132 32.058 1.00 97.00 483 ALA A C 1
ATOM 3784 O O . ALA A 1 483 ? -10.772 -9.718 31.856 1.00 97.00 483 ALA A O 1
ATOM 3785 N N . GLY A 1 484 ? -12.245 -10.698 33.224 1.00 97.44 484 GLY A N 1
ATOM 3786 C CA . GLY A 1 484 ? -11.311 -10.803 34.354 1.00 97.44 484 GLY A CA 1
ATOM 3787 C C . GLY A 1 484 ? -10.073 -11.664 34.073 1.00 97.44 484 GLY A C 1
ATOM 3788 O O . GLY A 1 484 ? -8.964 -11.285 34.436 1.00 97.44 484 GLY A O 1
ATOM 3789 N N . THR A 1 485 ? -10.225 -12.802 33.389 1.00 98.44 485 THR A N 1
ATOM 3790 C CA . THR A 1 485 ? -9.083 -13.652 33.006 1.00 98.44 485 THR A CA 1
ATOM 3791 C C . THR A 1 485 ? -8.232 -12.984 31.933 1.00 98.44 485 THR A C 1
ATOM 3793 O O . THR A 1 485 ? -7.008 -13.012 32.021 1.00 98.44 485 THR A O 1
ATOM 3796 N N . ILE A 1 486 ? -8.874 -12.367 30.939 1.00 98.69 486 ILE A N 1
ATOM 3797 C CA . ILE A 1 486 ? -8.178 -11.656 29.862 1.00 98.69 486 ILE A CA 1
ATOM 3798 C C . ILE A 1 486 ? -7.387 -10.477 30.436 1.00 98.69 486 ILE A C 1
ATOM 3800 O O . ILE A 1 486 ? -6.213 -10.332 30.112 1.00 98.69 486 ILE A O 1
ATOM 3804 N N . LEU A 1 487 ? -7.994 -9.694 31.334 1.00 98.56 487 LEU A N 1
ATOM 3805 C CA . LEU A 1 487 ? -7.335 -8.599 32.040 1.00 98.56 487 LEU A CA 1
ATOM 3806 C C . LEU A 1 487 ? -6.103 -9.091 32.803 1.00 98.56 487 LEU A C 1
ATOM 3808 O O . LEU A 1 487 ? -5.024 -8.548 32.607 1.00 98.56 487 LEU A O 1
ATOM 3812 N N . ASN A 1 488 ? -6.237 -10.151 33.606 1.00 98.56 488 ASN A N 1
ATOM 3813 C CA . ASN A 1 488 ? -5.116 -10.700 34.375 1.00 98.56 488 ASN A CA 1
ATOM 3814 C C . ASN A 1 488 ? -3.952 -11.157 33.482 1.00 98.56 488 ASN A C 1
ATOM 3816 O O . ASN A 1 488 ? -2.796 -10.966 33.842 1.00 98.56 488 ASN A O 1
ATOM 3820 N N . ASN A 1 489 ? -4.241 -11.745 32.317 1.00 98.56 489 ASN A N 1
ATOM 3821 C CA . ASN A 1 489 ? -3.207 -12.167 31.368 1.00 98.56 489 ASN A CA 1
ATOM 3822 C C . ASN A 1 489 ? -2.570 -10.987 30.615 1.00 98.56 489 ASN A C 1
ATOM 3824 O O . ASN A 1 489 ? -1.449 -11.104 30.123 1.00 98.56 489 ASN A O 1
ATOM 3828 N N . ALA A 1 490 ? -3.294 -9.874 30.486 1.00 98.25 490 ALA A N 1
ATOM 3829 C CA . ALA A 1 490 ? -2.860 -8.691 29.758 1.00 98.25 490 ALA A CA 1
ATOM 3830 C C . ALA A 1 490 ? -2.157 -7.645 30.631 1.00 98.25 490 ALA A C 1
ATOM 3832 O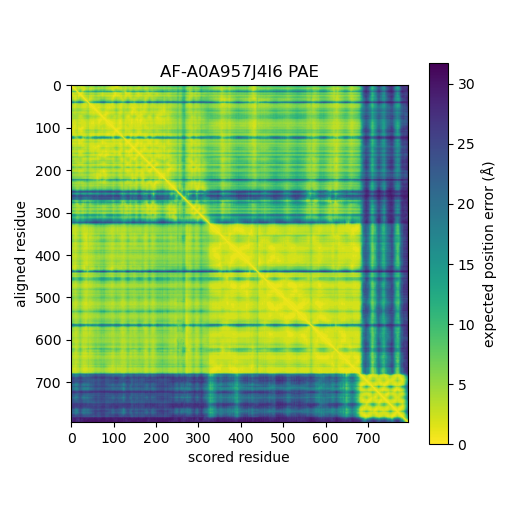 O . ALA A 1 490 ? -1.457 -6.802 30.076 1.00 98.25 490 ALA A O 1
ATOM 3833 N N . ASP A 1 491 ? -2.332 -7.691 31.956 1.00 97.06 491 ASP A N 1
ATOM 3834 C CA . ASP A 1 491 ? -1.906 -6.637 32.887 1.00 97.06 491 ASP A CA 1
ATOM 3835 C C . ASP A 1 491 ? -0.403 -6.334 32.780 1.00 97.06 491 ASP A C 1
ATOM 3837 O O . ASP A 1 491 ? -0.028 -5.195 32.502 1.00 97.06 491 ASP A O 1
ATOM 3841 N N . ASP A 1 492 ? 0.456 -7.357 32.863 1.00 97.94 492 ASP A N 1
ATOM 3842 C CA . ASP A 1 492 ? 1.914 -7.189 32.745 1.00 97.94 492 ASP A CA 1
ATOM 3843 C C . ASP A 1 492 ? 2.316 -6.568 31.397 1.00 97.94 492 ASP A C 1
ATOM 3845 O O . ASP A 1 492 ? 3.139 -5.652 31.339 1.00 97.94 492 ASP A O 1
ATOM 3849 N N . ALA A 1 493 ? 1.715 -7.046 30.302 1.00 97.81 493 ALA A N 1
ATOM 3850 C CA . ALA A 1 493 ? 2.000 -6.544 28.962 1.00 97.81 493 ALA A CA 1
ATOM 3851 C C . ALA A 1 493 ? 1.520 -5.095 28.783 1.00 97.81 493 ALA A C 1
ATOM 3853 O O . ALA A 1 493 ? 2.203 -4.305 28.133 1.00 97.81 493 ALA A O 1
ATOM 3854 N N . PHE A 1 494 ? 0.369 -4.735 29.358 1.00 98.62 494 PHE A N 1
ATOM 3855 C CA . PHE A 1 494 ? -0.151 -3.370 29.322 1.00 98.62 494 PHE A CA 1
ATOM 3856 C C . PHE A 1 494 ? 0.760 -2.416 30.079 1.00 98.62 494 PHE A C 1
ATOM 3858 O O . PHE A 1 494 ? 1.161 -1.388 29.535 1.00 98.62 494 PHE A O 1
ATOM 3865 N N . TRP A 1 495 ? 1.120 -2.755 31.318 1.00 98.50 495 TRP A N 1
ATOM 3866 C CA . TRP A 1 495 ? 1.955 -1.886 32.138 1.00 98.50 495 TRP A CA 1
ATOM 3867 C C . TRP A 1 495 ? 3.369 -1.742 31.588 1.00 98.50 495 TRP A C 1
ATOM 3869 O O . TRP A 1 495 ? 3.967 -0.682 31.764 1.00 98.50 495 TRP A O 1
ATOM 3879 N N . GLU A 1 496 ? 3.899 -2.748 30.891 1.00 97.19 496 GLU A N 1
ATOM 3880 C CA . GLU A 1 496 ? 5.160 -2.598 30.169 1.00 97.19 496 GLU A CA 1
ATOM 3881 C C . GLU A 1 496 ? 5.077 -1.482 29.115 1.00 97.19 496 GLU A C 1
ATOM 3883 O O . GLU A 1 496 ? 5.859 -0.534 29.173 1.00 97.19 496 GLU A O 1
ATOM 3888 N N . GLU A 1 497 ? 4.113 -1.552 28.191 1.00 97.12 497 GLU A N 1
ATOM 3889 C CA . GLU A 1 497 ? 3.993 -0.571 27.101 1.00 97.12 497 GLU A CA 1
ATOM 3890 C C . GLU A 1 497 ? 3.502 0.799 27.598 1.00 97.12 497 GLU A C 1
ATOM 3892 O O . GLU A 1 497 ? 3.898 1.839 27.072 1.00 97.12 497 GLU A O 1
ATOM 3897 N N . PHE A 1 498 ? 2.659 0.830 28.636 1.00 98.44 498 PHE A N 1
ATOM 3898 C CA . PHE A 1 498 ? 2.186 2.071 29.248 1.00 98.44 498 PHE A CA 1
ATOM 3899 C C . PHE A 1 498 ? 3.329 2.839 29.919 1.00 98.44 498 PHE A C 1
ATOM 3901 O O . PHE A 1 498 ? 3.400 4.066 29.809 1.00 98.44 498 PHE A O 1
ATOM 3908 N N . ASN A 1 499 ? 4.220 2.143 30.631 1.00 97.19 499 ASN A N 1
ATOM 3909 C CA . ASN A 1 499 ? 5.325 2.778 31.347 1.00 97.19 499 ASN A CA 1
ATOM 3910 C C . ASN A 1 499 ? 6.466 3.211 30.415 1.00 97.19 499 ASN A C 1
ATOM 3912 O O . ASN A 1 499 ? 7.142 4.187 30.730 1.00 97.19 499 ASN A O 1
ATOM 3916 N N . ASP A 1 500 ? 6.639 2.533 29.279 1.00 94.81 500 ASP A N 1
ATOM 3917 C CA . ASP A 1 500 ? 7.668 2.813 28.264 1.00 94.81 500 ASP A CA 1
ATOM 3918 C C . ASP A 1 500 ? 7.131 3.634 27.073 1.00 94.81 500 ASP A C 1
ATOM 3920 O O . ASP A 1 500 ? 7.669 3.601 25.970 1.00 94.81 500 ASP A O 1
ATOM 3924 N N . ARG A 1 501 ? 6.020 4.354 27.268 1.00 94.94 501 ARG A N 1
ATOM 3925 C CA . ARG A 1 501 ? 5.350 5.093 26.191 1.00 94.94 501 ARG A CA 1
ATOM 3926 C C . ARG A 1 501 ? 6.206 6.246 25.627 1.00 94.94 501 ARG A C 1
ATOM 3928 O O . ARG A 1 501 ? 6.891 6.928 26.397 1.00 94.94 501 ARG A O 1
ATOM 3935 N N . PRO A 1 502 ? 6.105 6.555 24.318 1.00 95.56 502 PRO A N 1
ATOM 3936 C CA . PRO A 1 502 ? 6.860 7.633 23.691 1.00 95.56 502 PRO A CA 1
ATOM 3937 C C . PRO A 1 502 ? 6.534 9.024 24.236 1.00 95.56 502 PRO A C 1
ATOM 3939 O O . PRO A 1 502 ? 5.423 9.313 24.682 1.00 95.56 502 PRO A O 1
ATOM 3942 N N . ALA A 1 503 ? 7.502 9.930 24.105 1.00 96.12 503 ALA A N 1
ATOM 3943 C CA . ALA A 1 503 ? 7.317 11.344 24.406 1.00 96.12 503 ALA A CA 1
ATOM 3944 C C . ALA A 1 503 ? 6.418 12.051 23.372 1.00 96.12 503 ALA A C 1
ATOM 3946 O O . ALA A 1 503 ? 6.350 11.664 22.202 1.00 96.12 503 ALA A O 1
ATOM 3947 N N . ASP A 1 504 ? 5.819 13.175 23.776 1.00 97.38 504 ASP A N 1
ATOM 3948 C CA . ASP A 1 504 ? 4.941 14.003 22.934 1.00 97.38 504 ASP A CA 1
ATOM 3949 C C . ASP A 1 504 ? 5.593 14.432 21.605 1.00 97.38 504 ASP A C 1
ATOM 3951 O O . ASP A 1 504 ? 4.906 14.591 20.594 1.00 97.38 504 ASP A O 1
ATOM 3955 N N . SER A 1 505 ? 6.923 14.589 21.583 1.00 95.00 505 SER A N 1
ATOM 3956 C CA . SER A 1 505 ? 7.688 14.929 20.378 1.00 95.00 505 SER A CA 1
ATOM 3957 C C . SER A 1 505 ? 7.626 13.844 19.299 1.00 95.00 505 SER A C 1
ATOM 3959 O O . SER A 1 505 ? 7.637 14.184 18.115 1.00 95.00 505 SER A O 1
ATOM 3961 N N . LEU A 1 506 ? 7.537 12.566 19.683 1.00 95.75 506 LEU A N 1
ATOM 3962 C CA . LEU A 1 506 ? 7.343 11.447 18.760 1.00 95.75 506 LEU A CA 1
ATOM 3963 C C . LEU A 1 506 ? 5.867 11.317 18.385 1.00 95.75 506 LEU A C 1
ATOM 3965 O O . LEU A 1 506 ? 5.545 11.281 17.200 1.00 95.75 506 LEU A O 1
ATOM 3969 N N . LEU A 1 507 ? 4.966 11.341 19.375 1.00 96.94 507 LEU A N 1
ATOM 3970 C CA . LEU A 1 507 ? 3.518 11.202 19.156 1.00 96.94 507 LEU A CA 1
ATOM 3971 C C . LEU A 1 507 ? 2.943 12.290 18.235 1.00 96.94 507 LEU A C 1
ATOM 3973 O O . LEU A 1 507 ? 2.006 12.042 17.483 1.00 96.94 507 LEU A O 1
ATOM 3977 N N . THR A 1 508 ? 3.516 13.495 18.263 1.00 96.06 508 THR A N 1
ATOM 3978 C CA . THR A 1 508 ? 3.124 14.589 17.361 1.00 96.06 508 THR A CA 1
ATOM 3979 C C . THR A 1 508 ? 3.590 14.355 15.921 1.00 96.06 508 THR A C 1
ATOM 3981 O O . THR A 1 508 ? 2.905 14.754 14.985 1.00 96.06 508 THR A O 1
ATOM 3984 N N . LYS A 1 509 ? 4.740 13.699 15.724 1.00 94.75 509 LYS A N 1
ATOM 3985 C CA . LYS A 1 509 ? 5.290 13.406 14.391 1.00 94.75 509 LYS A CA 1
ATOM 3986 C C . LYS A 1 509 ? 4.716 12.129 13.777 1.00 94.75 509 LYS A C 1
ATOM 3988 O O . LYS A 1 509 ? 4.689 12.003 12.556 1.00 94.75 509 LYS A O 1
ATOM 3993 N N . MET A 1 510 ? 4.244 11.203 14.612 1.00 96.00 510 MET A N 1
ATOM 3994 C CA . MET A 1 510 ? 3.668 9.921 14.201 1.00 96.00 510 MET A CA 1
ATOM 3995 C C . MET A 1 510 ? 2.232 9.764 14.739 1.00 96.00 510 MET A C 1
ATOM 3997 O O . MET A 1 510 ? 2.010 9.014 15.691 1.00 96.00 510 MET A O 1
ATOM 4001 N N . PRO A 1 511 ? 1.235 10.458 14.153 1.00 97.50 511 PRO A N 1
ATOM 4002 C CA . PRO A 1 511 ? -0.166 10.344 14.555 1.00 97.50 511 PRO A CA 1
ATOM 4003 C C . PRO A 1 511 ? -0.715 8.915 14.644 1.00 97.50 511 PRO A C 1
ATOM 4005 O O . PRO A 1 511 ? -1.472 8.637 15.567 1.00 97.50 511 PRO A O 1
ATOM 4008 N N . HIS A 1 512 ? -0.312 7.993 13.766 1.00 97.31 512 HIS A N 1
ATOM 4009 C CA . HIS A 1 512 ? -0.734 6.589 13.857 1.00 97.31 512 HIS A CA 1
ATOM 4010 C C . HIS A 1 512 ? -0.288 5.921 15.169 1.00 97.31 512 HIS A C 1
ATOM 4012 O O . HIS A 1 512 ? -1.063 5.196 15.790 1.00 97.31 512 HIS A O 1
ATOM 4018 N N . VAL A 1 513 ? 0.928 6.217 15.646 1.00 97.75 513 VAL A N 1
ATOM 4019 C CA . VAL A 1 513 ? 1.429 5.747 16.950 1.00 97.75 513 VAL A CA 1
ATOM 4020 C C . VAL A 1 513 ? 0.576 6.321 18.077 1.00 97.75 513 VAL A C 1
ATOM 4022 O O . VAL A 1 513 ? 0.179 5.611 18.999 1.00 97.75 513 VAL A O 1
ATOM 4025 N N . HIS A 1 514 ? 0.258 7.612 17.988 1.00 98.50 514 HIS A N 1
ATOM 4026 C CA . HIS A 1 514 ? -0.594 8.291 18.957 1.00 98.50 514 HIS A CA 1
ATOM 4027 C C . HIS A 1 514 ? -2.000 7.675 19.010 1.00 98.50 514 HIS A C 1
ATOM 4029 O O . HIS A 1 514 ? -2.503 7.385 20.097 1.00 98.50 514 HIS A O 1
ATOM 4035 N N . ASN A 1 515 ? -2.604 7.415 17.849 1.00 98.75 515 ASN A N 1
ATOM 4036 C CA . ASN A 1 515 ? -3.906 6.766 17.739 1.00 98.75 515 ASN A CA 1
ATOM 4037 C C . ASN A 1 515 ? -3.883 5.370 18.389 1.00 98.75 515 ASN A C 1
ATOM 4039 O O . ASN A 1 515 ? -4.776 5.060 19.175 1.00 98.75 515 ASN A O 1
ATOM 4043 N N . ALA A 1 516 ? -2.833 4.572 18.152 1.00 98.56 516 ALA A N 1
ATOM 4044 C CA . ALA A 1 516 ? -2.685 3.245 18.753 1.00 98.56 516 ALA A CA 1
ATOM 4045 C C . ALA A 1 516 ? -2.624 3.295 20.292 1.00 98.56 516 ALA A C 1
ATOM 4047 O O . ALA A 1 516 ? -3.320 2.523 20.952 1.00 98.56 516 ALA A O 1
ATOM 4048 N N . TYR A 1 517 ? -1.859 4.225 20.881 1.00 98.75 517 TYR A N 1
ATOM 4049 C CA . TYR A 1 517 ? -1.815 4.405 22.341 1.00 98.75 517 TYR A CA 1
ATOM 4050 C C . TYR A 1 517 ? -3.162 4.835 22.925 1.00 98.75 517 TYR A C 1
ATOM 4052 O O . TYR A 1 517 ? -3.564 4.316 23.967 1.00 98.75 517 TYR A O 1
ATOM 4060 N N . ILE A 1 518 ? -3.877 5.746 22.256 1.00 98.88 518 ILE A N 1
ATOM 4061 C CA . ILE A 1 518 ? -5.228 6.144 22.669 1.00 98.88 518 ILE A CA 1
ATOM 4062 C C . ILE A 1 518 ? -6.163 4.932 22.642 1.00 98.88 518 ILE A C 1
ATOM 4064 O O . ILE A 1 518 ? -6.808 4.654 23.652 1.00 98.88 518 ILE A O 1
ATOM 4068 N N . ALA A 1 519 ? -6.198 4.185 21.533 1.00 98.81 519 ALA A N 1
ATOM 4069 C CA . ALA A 1 519 ? -7.025 2.988 21.395 1.00 98.81 519 ALA A CA 1
ATOM 4070 C C . ALA A 1 519 ? -6.702 1.950 22.482 1.00 98.81 519 ALA A C 1
ATOM 4072 O O . ALA A 1 519 ? -7.606 1.429 23.133 1.00 98.81 519 ALA A O 1
ATOM 4073 N N . GLY A 1 520 ? -5.415 1.699 22.738 1.00 98.69 520 GLY A N 1
ATOM 4074 C CA . GLY A 1 520 ? -4.968 0.750 23.753 1.00 98.69 520 GLY A CA 1
ATOM 4075 C C . GLY A 1 520 ? -5.356 1.137 25.180 1.00 98.69 520 GLY A C 1
ATOM 4076 O O . GLY A 1 520 ? -5.871 0.304 25.925 1.00 98.69 520 GLY A O 1
ATOM 4077 N N . MET A 1 521 ? -5.155 2.401 25.568 1.00 98.81 521 MET A N 1
ATOM 4078 C CA . MET A 1 521 ? -5.549 2.890 26.897 1.00 98.81 521 MET A CA 1
ATOM 4079 C C . MET A 1 521 ? -7.065 2.871 27.081 1.00 98.81 521 MET A C 1
ATOM 4081 O O . MET A 1 521 ? -7.542 2.504 28.155 1.00 98.81 521 MET A O 1
ATOM 4085 N N . TRP A 1 522 ? -7.816 3.231 26.037 1.00 98.25 522 TRP A N 1
ATOM 4086 C CA . TRP A 1 522 ? -9.273 3.160 26.055 1.00 98.25 522 TRP A CA 1
ATOM 4087 C C . TRP A 1 522 ? -9.747 1.717 26.238 1.00 98.25 522 TRP A C 1
ATOM 4089 O O . TRP A 1 522 ? -10.496 1.428 27.168 1.00 98.25 522 TRP A O 1
ATOM 4099 N N . GLY A 1 523 ? -9.222 0.796 25.425 1.00 98.06 523 GLY A N 1
ATOM 4100 C CA . GLY A 1 523 ? -9.516 -0.631 25.523 1.00 98.06 523 GLY A CA 1
ATOM 4101 C C . GLY A 1 523 ? -9.205 -1.208 26.901 1.00 98.06 523 GLY A C 1
ATOM 4102 O O . GLY A 1 523 ? -10.023 -1.916 27.476 1.00 98.06 523 GLY A O 1
ATOM 4103 N N . PHE A 1 524 ? -8.062 -0.861 27.491 1.00 98.62 524 PHE A N 1
ATOM 4104 C CA . PHE A 1 524 ? -7.705 -1.354 28.820 1.00 98.62 524 PHE A CA 1
ATOM 4105 C C . PHE A 1 524 ? -8.679 -0.890 29.917 1.00 98.62 524 PHE A C 1
ATOM 4107 O O . PHE A 1 524 ? -9.081 -1.694 30.757 1.00 98.62 524 PHE A O 1
ATOM 4114 N N . LEU A 1 525 ? -9.103 0.379 29.902 1.00 97.69 525 LEU A N 1
ATOM 4115 C CA . LEU A 1 525 ? -10.067 0.918 30.875 1.00 97.69 525 LEU A CA 1
ATOM 4116 C C . LEU A 1 525 ? -11.451 0.267 30.749 1.00 97.69 525 LEU A C 1
ATOM 4118 O O . LEU A 1 525 ? -12.092 -0.043 31.758 1.00 97.69 525 LEU A O 1
ATOM 4122 N N . GLU A 1 526 ? -11.901 0.023 29.521 1.00 97.94 526 GLU A N 1
ATOM 4123 C CA . GLU A 1 526 ? -13.169 -0.665 29.270 1.00 97.94 526 GLU A CA 1
ATOM 4124 C C . GLU A 1 526 ? -13.086 -2.152 29.634 1.00 97.94 526 GLU A C 1
ATOM 4126 O O . GLU A 1 526 ? -14.012 -2.703 30.230 1.00 97.94 526 GLU A O 1
ATOM 4131 N N . LEU A 1 527 ? -11.942 -2.798 29.392 1.00 96.56 527 LEU A N 1
ATOM 4132 C CA . LEU A 1 527 ? -11.689 -4.165 29.840 1.00 96.56 527 LEU A CA 1
ATOM 4133 C C . LEU A 1 527 ? -11.701 -4.276 31.375 1.00 96.56 527 LEU A C 1
ATOM 4135 O O . LEU A 1 527 ? -12.265 -5.235 31.904 1.00 96.56 527 LEU A O 1
ATOM 4139 N N . GLN A 1 528 ? -11.143 -3.297 32.100 1.00 96.06 528 GLN A N 1
ATOM 4140 C CA . GLN A 1 528 ? -11.246 -3.221 33.565 1.00 96.06 528 GLN A CA 1
ATOM 4141 C C . GLN A 1 528 ? -12.704 -3.107 34.016 1.00 96.06 528 GLN A C 1
ATOM 4143 O O . GLN A 1 528 ? -13.151 -3.899 34.851 1.00 96.06 528 GLN A O 1
ATOM 4148 N N . SER A 1 529 ? -13.457 -2.184 33.410 1.00 91.50 529 SER A N 1
ATOM 4149 C CA . SER A 1 529 ? -14.882 -1.991 33.698 1.00 91.50 529 SER A CA 1
ATOM 4150 C C . SER A 1 529 ? -15.677 -3.279 33.480 1.00 91.50 529 SER A C 1
ATOM 4152 O O . SER A 1 529 ? -16.432 -3.703 34.357 1.00 91.50 529 SER A O 1
ATOM 4154 N N . LEU A 1 530 ? -15.456 -3.950 32.347 1.00 89.69 530 LEU A N 1
ATOM 4155 C CA . LEU A 1 530 ? -16.124 -5.199 31.991 1.00 89.69 530 LEU A CA 1
ATOM 4156 C C . LEU A 1 530 ? -15.731 -6.364 32.915 1.00 89.69 530 LEU A C 1
ATOM 4158 O O . LEU A 1 530 ? -16.539 -7.254 33.177 1.00 89.69 530 LEU A O 1
ATOM 4162 N N . ALA A 1 531 ? -14.509 -6.352 33.453 1.00 93.25 531 ALA A N 1
ATOM 4163 C CA . ALA A 1 531 ? -14.038 -7.304 34.456 1.00 93.25 531 ALA A CA 1
ATOM 4164 C C . ALA A 1 531 ? -14.582 -7.033 35.874 1.00 93.25 531 ALA A C 1
ATOM 4166 O O . ALA A 1 531 ? -14.308 -7.814 36.787 1.00 93.25 531 ALA A O 1
ATOM 4167 N N . GLY A 1 532 ? -15.330 -5.944 36.083 1.00 88.25 532 GLY A N 1
ATOM 4168 C CA . GLY A 1 532 ? -15.791 -5.518 37.407 1.00 88.25 532 GLY A CA 1
ATOM 4169 C C . GLY A 1 532 ? -14.681 -4.921 38.279 1.00 88.25 532 GLY A C 1
ATOM 4170 O O . GLY A 1 532 ? -14.829 -4.847 39.500 1.00 88.25 532 GLY A O 1
ATOM 4171 N N . VAL A 1 533 ? -13.567 -4.508 37.669 1.00 91.69 533 VAL A N 1
ATOM 4172 C CA . VAL A 1 533 ? -12.452 -3.817 38.322 1.00 91.69 533 VAL A CA 1
ATOM 4173 C C . VAL A 1 533 ? -12.631 -2.314 38.125 1.00 91.69 533 VAL A C 1
ATOM 4175 O O . VAL A 1 533 ? -12.919 -1.853 37.024 1.00 91.69 533 VAL A O 1
ATOM 4178 N N . SER A 1 534 ? -12.451 -1.527 39.188 1.00 89.62 534 SER A N 1
ATOM 4179 C CA . SER A 1 534 ? -12.492 -0.065 39.082 1.00 89.62 534 SER A CA 1
ATOM 4180 C C . SER A 1 534 ? -11.432 0.435 38.088 1.00 89.62 534 SER A C 1
ATOM 4182 O O . SER A 1 534 ? -10.254 0.124 38.286 1.00 89.62 534 SER A O 1
ATOM 4184 N N . PRO A 1 535 ? -11.804 1.236 37.072 1.00 93.00 535 PRO A N 1
ATOM 4185 C CA . PRO A 1 535 ? -10.852 1.729 36.082 1.00 93.00 535 PRO A CA 1
ATOM 4186 C C . PRO A 1 535 ? -9.712 2.546 36.697 1.00 93.00 535 PRO A C 1
ATOM 4188 O O . PRO A 1 535 ? -9.915 3.346 37.617 1.00 93.00 535 PRO A O 1
ATOM 4191 N N . SER A 1 536 ? -8.499 2.357 36.176 1.00 96.50 536 SER A N 1
ATOM 4192 C CA . SER A 1 536 ? -7.292 3.029 36.659 1.00 96.50 536 SER A CA 1
ATOM 4193 C C . SER A 1 536 ? -7.348 4.538 36.416 1.00 96.50 536 SER A C 1
ATOM 4195 O O . SER A 1 536 ? -7.328 5.008 35.278 1.00 96.50 536 SER A O 1
ATOM 4197 N N . SER A 1 537 ? -7.328 5.327 37.494 1.00 95.19 537 SER A N 1
ATOM 4198 C CA . SER A 1 537 ? -7.298 6.793 37.404 1.00 95.19 537 SER A CA 1
ATOM 4199 C C . SER A 1 537 ? -6.029 7.315 36.725 1.00 95.19 537 SER A C 1
ATOM 4201 O O . SER A 1 537 ? -6.079 8.323 36.025 1.00 95.19 537 SER A O 1
ATOM 4203 N N . GLN A 1 538 ? -4.898 6.621 36.883 1.00 98.00 538 GLN A N 1
ATOM 4204 C CA . GLN A 1 538 ? -3.643 6.965 36.214 1.00 98.00 538 GLN A CA 1
ATOM 4205 C C . GLN A 1 538 ? -3.763 6.816 34.694 1.00 98.00 538 GLN A C 1
ATOM 4207 O O . GLN A 1 538 ? -3.377 7.727 33.963 1.00 98.00 538 GLN A O 1
ATOM 4212 N N . VAL A 1 539 ? -4.325 5.696 34.228 1.00 98.38 539 VAL A N 1
ATOM 4213 C CA . VAL A 1 539 ? -4.526 5.439 32.795 1.00 98.38 539 VAL A CA 1
ATOM 4214 C C . VAL A 1 539 ? -5.572 6.397 32.230 1.00 98.38 539 VAL A C 1
ATOM 4216 O O . VAL A 1 539 ? -5.343 6.990 31.183 1.00 98.38 539 VAL A O 1
ATOM 4219 N N . GLN A 1 540 ? -6.669 6.644 32.953 1.00 98.06 540 GLN A N 1
ATOM 4220 C CA . GLN A 1 540 ? -7.694 7.609 32.547 1.00 98.06 540 GLN A CA 1
ATOM 4221 C C . GLN A 1 540 ? -7.134 9.030 32.391 1.00 98.06 540 GLN A C 1
ATOM 4223 O O . GLN A 1 540 ? -7.466 9.728 31.431 1.00 98.06 540 GLN A O 1
ATOM 4228 N N . ASN A 1 541 ? -6.286 9.471 33.324 1.00 97.81 541 ASN A N 1
ATOM 4229 C CA . ASN A 1 541 ? -5.655 10.787 33.254 1.00 97.81 541 ASN A CA 1
ATOM 4230 C C . ASN A 1 541 ? -4.723 10.899 32.044 1.00 97.81 541 ASN A C 1
ATOM 4232 O O . ASN A 1 541 ? -4.735 11.925 31.364 1.00 97.81 541 ASN A O 1
ATOM 4236 N N . GLU A 1 542 ? -3.948 9.852 31.755 1.00 98.69 542 GLU A N 1
ATOM 4237 C CA . GLU A 1 542 ? -3.068 9.834 30.587 1.00 98.69 542 GLU A CA 1
ATOM 4238 C C . GLU A 1 542 ? -3.854 9.772 29.274 1.00 98.69 542 GLU A C 1
ATOM 4240 O O . GLU A 1 542 ? -3.550 10.534 28.363 1.00 98.69 542 GLU A O 1
ATOM 4245 N N . LEU A 1 543 ? -4.915 8.963 29.193 1.00 98.56 543 LEU A N 1
ATOM 4246 C CA . LEU A 1 543 ? -5.815 8.932 28.039 1.00 98.56 543 LEU A CA 1
ATOM 4247 C C . LEU A 1 543 ? -6.394 10.325 27.760 1.00 98.56 543 LEU A C 1
ATOM 4249 O O . LEU A 1 543 ? -6.316 10.819 26.639 1.00 98.56 543 LEU A O 1
ATOM 4253 N N . ASN A 1 544 ? -6.907 11.004 28.790 1.00 98.38 544 ASN A N 1
ATOM 4254 C CA . ASN A 1 544 ? -7.418 12.369 28.657 1.00 98.38 544 ASN A CA 1
ATOM 4255 C C . ASN A 1 544 ? -6.325 13.348 28.201 1.00 98.38 544 ASN A C 1
ATOM 4257 O O . ASN A 1 544 ? -6.590 14.248 27.401 1.00 98.38 544 ASN A O 1
ATOM 4261 N N . ARG A 1 545 ? -5.089 13.185 28.690 1.00 98.62 545 ARG A N 1
ATOM 4262 C CA . ARG A 1 545 ? -3.942 13.992 28.256 1.00 98.62 545 ARG A CA 1
ATOM 4263 C C . ARG A 1 545 ? -3.618 13.751 26.781 1.00 98.62 545 ARG A C 1
ATOM 4265 O O . ARG A 1 545 ? -3.444 14.729 26.060 1.00 98.62 545 ARG A O 1
ATOM 4272 N N . LEU A 1 546 ? -3.575 12.496 26.333 1.00 98.81 546 LEU A N 1
ATOM 4273 C CA . LEU A 1 546 ? -3.291 12.130 24.943 1.00 98.81 546 LEU A CA 1
ATOM 4274 C C . LEU A 1 546 ? -4.404 12.576 23.992 1.00 98.81 546 LEU A C 1
ATOM 4276 O O . LEU A 1 546 ? -4.112 13.153 22.952 1.00 98.81 546 LEU A O 1
ATOM 4280 N N . LEU A 1 547 ? -5.676 12.441 24.370 1.00 98.75 547 LEU A N 1
ATOM 4281 C CA . LEU A 1 547 ? -6.798 12.989 23.598 1.00 98.75 547 LE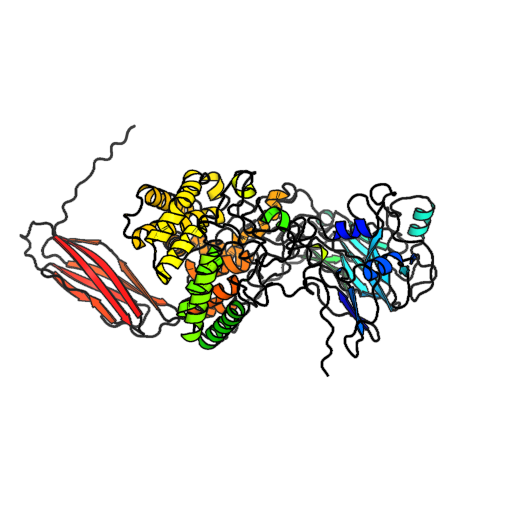U A CA 1
ATOM 4282 C C . LEU A 1 547 ? -6.658 14.506 23.401 1.00 98.75 547 LEU A C 1
ATOM 4284 O O . LEU A 1 547 ? -6.722 15.003 22.275 1.00 98.75 547 LEU A O 1
ATOM 4288 N N . ASN A 1 548 ? -6.363 15.236 24.481 1.00 98.62 548 ASN A N 1
ATOM 4289 C CA . ASN A 1 548 ? -6.103 16.673 24.410 1.00 98.62 548 ASN A CA 1
ATOM 4290 C C . ASN A 1 548 ? -4.866 16.995 23.563 1.00 98.62 548 ASN A C 1
ATOM 4292 O O . ASN A 1 548 ? -4.899 17.941 22.778 1.00 98.62 548 ASN A O 1
ATOM 4296 N N . LEU A 1 549 ? -3.783 16.223 23.690 1.00 98.75 549 LEU A N 1
ATOM 4297 C CA . LEU A 1 549 ? -2.592 16.381 22.860 1.00 98.75 549 LEU A CA 1
ATOM 4298 C C . LEU A 1 549 ? -2.944 16.179 21.384 1.00 98.75 549 LEU A C 1
ATOM 4300 O O . LEU A 1 549 ? -2.606 17.034 20.577 1.00 98.75 549 LEU A O 1
ATOM 4304 N N . ARG A 1 550 ? -3.676 15.112 21.038 1.00 98.44 550 ARG A N 1
ATOM 4305 C CA . ARG A 1 550 ? -4.073 14.786 19.663 1.00 98.44 550 ARG A CA 1
ATOM 4306 C C . ARG A 1 550 ? -4.900 15.901 19.043 1.00 98.44 550 ARG A C 1
ATOM 4308 O O . ARG A 1 550 ? -4.647 16.271 17.902 1.00 98.44 550 ARG A O 1
ATOM 4315 N N . VAL A 1 551 ? -5.845 16.467 19.795 1.00 98.50 551 VAL A N 1
ATOM 4316 C CA . VAL A 1 551 ? -6.595 17.660 19.384 1.00 98.50 551 VAL A CA 1
ATOM 4317 C C . VAL A 1 551 ? -5.642 18.846 19.221 1.00 98.50 551 VAL A C 1
ATOM 4319 O O . VAL A 1 551 ? -5.635 19.494 18.182 1.00 98.50 551 VAL A O 1
ATOM 4322 N N . ASN A 1 552 ? -4.791 19.144 20.194 1.00 98.06 552 ASN A N 1
ATOM 4323 C CA . ASN A 1 552 ? -3.937 20.333 20.132 1.00 98.06 552 ASN A CA 1
ATOM 4324 C C . ASN A 1 552 ? -2.872 20.276 19.029 1.00 98.06 552 ASN A C 1
ATOM 4326 O O . ASN A 1 552 ? -2.483 21.326 18.524 1.00 98.06 552 ASN A O 1
ATOM 4330 N N . THR A 1 553 ? -2.434 19.081 18.634 1.00 96.81 553 THR A N 1
ATOM 4331 C CA . THR A 1 553 ? -1.376 18.881 17.636 1.00 96.81 553 THR A CA 1
ATOM 4332 C C . THR A 1 553 ? -1.878 18.363 16.291 1.00 96.81 553 THR A C 1
ATOM 4334 O O . THR A 1 553 ? -1.067 18.150 15.393 1.00 96.81 553 THR A O 1
ATOM 4337 N N . PHE A 1 554 ? -3.195 18.182 16.111 1.00 97.94 554 PHE A N 1
ATOM 4338 C CA . PHE A 1 554 ? -3.749 17.771 14.821 1.00 97.94 554 PHE A CA 1
ATOM 4339 C C . PHE A 1 554 ? -3.359 18.768 13.724 1.00 97.94 554 PHE A C 1
ATOM 4341 O O . PHE A 1 554 ? -3.682 19.956 13.800 1.00 97.94 554 PHE A O 1
ATOM 4348 N N . THR A 1 555 ? -2.734 18.248 12.675 1.00 94.50 555 THR A N 1
ATOM 4349 C CA . THR A 1 555 ? -2.398 18.968 11.451 1.00 94.50 555 THR A CA 1
ATOM 4350 C C . THR A 1 555 ? -2.631 18.054 10.252 1.00 94.50 555 THR A C 1
ATOM 4352 O O . THR A 1 555 ? -2.486 16.833 10.358 1.00 94.50 555 THR A O 1
ATOM 4355 N N . LYS A 1 556 ? -2.993 18.652 9.113 1.00 91.00 556 LYS A N 1
ATOM 4356 C CA . LYS A 1 556 ? -3.051 17.940 7.833 1.00 91.00 556 LYS A CA 1
ATOM 4357 C C . LYS A 1 556 ? -1.651 17.587 7.321 1.00 91.00 556 LYS A C 1
ATOM 4359 O O . LYS A 1 556 ? -1.501 16.632 6.577 1.00 91.00 556 LYS A O 1
ATOM 4364 N N . ASP A 1 557 ? -0.629 18.347 7.709 1.00 89.00 557 ASP A N 1
ATOM 4365 C CA . ASP A 1 557 ? 0.708 18.174 7.154 1.00 89.00 557 ASP A CA 1
ATOM 4366 C C . ASP A 1 557 ? 1.489 17.107 7.919 1.00 89.00 557 ASP A C 1
ATOM 4368 O O . ASP A 1 557 ? 1.746 17.231 9.119 1.00 89.00 557 ASP A O 1
ATOM 4372 N N . SER A 1 558 ? 1.873 16.055 7.204 1.00 89.62 558 SER A N 1
ATOM 4373 C CA . SER A 1 558 ? 2.718 14.984 7.712 1.00 89.62 558 SER A CA 1
ATOM 4374 C C . SER A 1 558 ? 4.085 15.529 8.120 1.00 89.62 558 SER A C 1
ATOM 4376 O O . SER A 1 558 ? 4.696 16.334 7.415 1.00 89.62 558 SER A O 1
ATOM 4378 N N . ALA A 1 559 ? 4.637 15.021 9.225 1.00 90.06 559 ALA A N 1
ATOM 4379 C CA . ALA A 1 559 ? 6.007 15.345 9.611 1.00 90.06 559 ALA A CA 1
ATOM 4380 C C . ALA A 1 559 ? 7.032 14.888 8.556 1.00 90.06 559 ALA A C 1
ATOM 4382 O O . ALA A 1 559 ? 8.136 15.428 8.525 1.00 90.06 559 ALA A O 1
ATOM 4383 N N . TYR A 1 560 ? 6.677 13.927 7.693 1.00 86.62 560 TYR A N 1
ATOM 4384 C CA . TYR A 1 560 ? 7.521 13.452 6.594 1.00 86.62 560 TYR A CA 1
ATOM 4385 C C . TYR A 1 560 ? 7.477 14.357 5.351 1.00 86.62 560 TYR A C 1
ATOM 4387 O O . TYR A 1 560 ? 8.403 14.300 4.546 1.00 86.62 560 TYR A O 1
ATOM 4395 N N . ALA A 1 561 ? 6.462 15.219 5.210 1.00 81.44 561 ALA A N 1
ATOM 4396 C CA . ALA A 1 561 ? 6.262 16.079 4.038 1.00 81.44 561 ALA A CA 1
ATOM 4397 C C . ALA A 1 561 ? 7.498 16.915 3.632 1.00 81.44 561 ALA A C 1
ATOM 4399 O O . ALA A 1 561 ? 7.787 16.992 2.440 1.00 81.44 561 ALA A O 1
ATOM 4400 N N . PRO A 1 562 ? 8.292 17.486 4.565 1.00 78.44 562 PRO A N 1
ATOM 4401 C CA . PRO A 1 562 ? 9.455 18.297 4.194 1.00 78.44 562 PRO A CA 1
ATOM 4402 C C . PRO A 1 562 ? 10.661 17.504 3.667 1.00 78.44 562 PRO A C 1
ATOM 4404 O O . PRO A 1 562 ? 11.665 18.113 3.298 1.00 78.44 562 PRO A O 1
ATOM 4407 N N . TYR A 1 563 ? 10.637 16.167 3.701 1.00 76.19 563 TYR A N 1
ATOM 4408 C CA . TYR A 1 563 ? 11.805 15.351 3.368 1.00 76.19 563 TYR A CA 1
ATOM 4409 C C . TYR A 1 563 ? 11.792 14.914 1.894 1.00 76.19 563 TYR A C 1
ATOM 4411 O O . TYR A 1 563 ? 10.863 14.257 1.422 1.00 76.19 563 TYR A O 1
ATOM 4419 N N . GLY A 1 564 ? 12.857 15.283 1.177 1.00 68.88 564 GLY A N 1
ATOM 4420 C CA . GLY A 1 564 ? 13.189 14.803 -0.170 1.00 68.88 564 GLY A CA 1
ATOM 4421 C C . GLY A 1 564 ? 14.277 13.724 -0.152 1.00 68.88 564 GLY A C 1
ATOM 4422 O O . GLY A 1 564 ? 14.606 13.174 0.905 1.00 68.88 564 GLY A O 1
ATOM 4423 N N . ARG A 1 565 ? 14.881 13.440 -1.313 1.00 61.84 565 ARG A N 1
ATOM 4424 C CA . ARG A 1 565 ? 15.805 12.302 -1.499 1.00 61.84 565 ARG A CA 1
ATOM 4425 C C . ARG A 1 565 ? 17.046 12.314 -0.590 1.00 61.84 565 ARG A C 1
ATOM 4427 O O . ARG A 1 565 ? 17.587 11.250 -0.293 1.00 61.84 565 ARG A O 1
ATOM 4434 N N . ASP A 1 566 ? 17.484 13.478 -0.110 1.00 58.72 566 ASP A N 1
ATOM 4435 C CA . ASP A 1 566 ? 18.683 13.612 0.737 1.00 58.72 566 ASP A CA 1
ATOM 4436 C C . ASP A 1 566 ? 18.535 12.999 2.142 1.00 58.72 566 ASP A C 1
ATOM 4438 O O . ASP A 1 566 ? 19.535 12.686 2.790 1.00 58.72 566 ASP A O 1
ATOM 4442 N N . ASN A 1 567 ? 17.304 12.766 2.615 1.00 64.00 567 ASN A N 1
ATOM 4443 C CA . ASN A 1 567 ? 17.045 11.964 3.811 1.00 64.00 567 ASN A CA 1
ATOM 4444 C C . ASN A 1 567 ? 16.279 10.699 3.428 1.00 64.00 567 ASN A C 1
ATOM 4446 O O . ASN A 1 567 ? 15.064 10.618 3.605 1.00 64.00 567 ASN A O 1
ATOM 4450 N N . THR A 1 568 ? 17.006 9.711 2.903 1.00 68.38 568 THR A N 1
ATOM 4451 C CA . THR A 1 568 ? 16.417 8.502 2.314 1.00 68.38 568 THR A CA 1
ATOM 4452 C C . THR A 1 568 ? 15.443 7.805 3.258 1.00 68.38 568 THR A C 1
ATOM 4454 O O . THR A 1 568 ? 14.350 7.463 2.834 1.00 68.38 568 THR A O 1
ATOM 4457 N N . VAL A 1 569 ? 15.763 7.670 4.548 1.00 76.44 569 VAL A N 1
ATOM 4458 C CA . VAL A 1 569 ? 14.874 7.010 5.522 1.00 76.44 569 VAL A CA 1
ATOM 4459 C C . VAL A 1 569 ? 13.518 7.715 5.622 1.00 76.44 569 VAL A C 1
ATOM 4461 O O . VAL A 1 569 ? 12.480 7.078 5.462 1.00 76.44 569 VAL A O 1
ATOM 4464 N N . LYS A 1 570 ? 13.515 9.034 5.848 1.00 79.88 570 LYS A N 1
ATOM 4465 C CA . LYS A 1 570 ? 12.277 9.805 6.043 1.00 79.88 570 LYS A CA 1
ATOM 4466 C C . LYS A 1 570 ? 11.510 10.023 4.742 1.00 79.88 570 LYS A C 1
ATOM 4468 O O . LYS A 1 570 ? 10.286 10.079 4.780 1.00 79.88 570 LYS A O 1
ATOM 4473 N N . ALA A 1 571 ? 12.215 10.106 3.614 1.00 79.88 571 ALA A N 1
ATOM 4474 C CA . ALA A 1 571 ? 11.610 10.217 2.294 1.00 79.88 571 ALA A CA 1
ATOM 4475 C C . ALA A 1 571 ? 10.676 9.032 2.018 1.00 79.88 571 ALA A C 1
ATOM 4477 O O . ALA A 1 571 ? 9.535 9.237 1.631 1.00 79.88 571 ALA A O 1
ATOM 4478 N N . TYR A 1 572 ? 11.105 7.801 2.308 1.00 84.69 572 TYR A N 1
ATOM 4479 C CA . TYR A 1 572 ? 10.266 6.616 2.096 1.00 84.69 572 TYR A CA 1
ATOM 4480 C C . TYR A 1 572 ? 9.044 6.552 3.017 1.00 84.69 572 TYR A C 1
ATOM 4482 O O . TYR A 1 572 ? 8.011 6.035 2.609 1.00 84.69 572 TYR A O 1
ATOM 4490 N N . CYS A 1 573 ? 9.103 7.117 4.226 1.00 88.62 573 CYS A N 1
ATOM 4491 C CA . CYS A 1 573 ? 7.924 7.179 5.094 1.00 88.62 573 CYS A CA 1
ATOM 4492 C C . CYS A 1 573 ? 6.846 8.163 4.602 1.00 88.62 573 CYS A C 1
ATOM 4494 O O . CYS A 1 573 ? 5.738 8.154 5.139 1.00 88.62 573 CYS A O 1
ATOM 4496 N N . ARG A 1 574 ? 7.114 8.968 3.559 1.00 87.25 574 ARG A N 1
ATOM 4497 C CA . ARG A 1 574 ? 6.081 9.778 2.888 1.00 87.25 574 ARG A CA 1
ATOM 4498 C C . ARG A 1 574 ? 4.998 8.947 2.213 1.00 87.25 574 ARG A C 1
ATOM 4500 O O . ARG A 1 574 ? 3.910 9.466 2.015 1.00 87.25 574 ARG A O 1
ATOM 4507 N N . THR A 1 575 ? 5.248 7.664 1.961 1.00 88.06 575 THR A N 1
ATOM 4508 C CA . THR A 1 575 ? 4.217 6.691 1.566 1.00 88.06 575 THR A CA 1
ATOM 4509 C C . THR A 1 575 ? 3.061 6.596 2.569 1.00 88.06 575 THR A C 1
ATOM 4511 O O . THR A 1 575 ? 2.024 6.049 2.246 1.00 88.06 575 THR A O 1
ATOM 4514 N N . LEU A 1 576 ? 3.206 7.135 3.785 1.00 91.38 576 LEU A N 1
ATOM 4515 C CA . LEU A 1 576 ? 2.126 7.212 4.769 1.00 91.38 576 LEU A CA 1
ATOM 4516 C C . LEU A 1 576 ? 1.549 8.627 4.915 1.00 91.38 576 LEU A C 1
ATOM 4518 O O . LEU A 1 576 ? 0.819 8.875 5.870 1.00 91.38 576 LEU A O 1
ATOM 4522 N N . ASN A 1 577 ? 1.906 9.593 4.063 1.00 90.12 577 ASN A N 1
ATOM 4523 C CA . ASN A 1 577 ? 1.567 11.004 4.276 1.00 90.12 577 ASN A CA 1
ATOM 4524 C C . ASN A 1 577 ? 0.068 11.235 4.483 1.00 90.12 577 ASN A C 1
ATOM 4526 O O . ASN A 1 577 ? -0.301 11.991 5.386 1.00 90.12 577 ASN A O 1
ATOM 4530 N N . ILE A 1 578 ? -0.768 10.572 3.685 1.00 91.56 578 ILE A N 1
ATOM 4531 C CA . ILE A 1 578 ? -2.217 10.763 3.722 1.00 91.56 578 ILE A CA 1
ATOM 4532 C C . ILE A 1 578 ? -2.906 9.756 4.664 1.00 91.56 578 ILE A C 1
ATOM 4534 O O . ILE A 1 578 ? -3.863 10.122 5.347 1.00 91.56 578 ILE A O 1
ATOM 4538 N N . ALA A 1 579 ? -2.360 8.545 4.843 1.00 93.94 579 ALA A N 1
ATOM 4539 C CA . ALA A 1 579 ? -2.862 7.574 5.823 1.00 93.94 579 ALA A CA 1
ATOM 4540 C C . ALA A 1 579 ? -2.560 7.893 7.297 1.00 93.94 579 ALA A C 1
ATOM 4542 O O . ALA A 1 579 ? -3.371 7.594 8.177 1.00 93.94 579 ALA A O 1
ATOM 4543 N N . ASN A 1 580 ? -1.385 8.452 7.606 1.00 93.31 580 ASN A N 1
ATOM 4544 C CA . ASN A 1 580 ? -0.795 8.466 8.956 1.00 93.31 580 ASN A CA 1
ATOM 4545 C C . ASN A 1 580 ? -1.735 9.051 10.026 1.00 93.31 580 ASN A C 1
ATOM 4547 O O . ASN A 1 580 ? -1.795 8.553 11.149 1.00 93.31 580 ASN A O 1
ATOM 4551 N N . ASN A 1 581 ? -2.529 10.069 9.682 1.00 96.81 581 ASN A N 1
ATOM 4552 C CA . ASN A 1 581 ? -3.490 10.675 10.608 1.00 96.81 581 ASN A CA 1
ATOM 4553 C C . ASN A 1 581 ? -4.613 9.724 11.065 1.00 96.81 581 ASN A C 1
ATOM 4555 O O . ASN A 1 581 ? -5.179 9.941 12.147 1.00 96.81 581 ASN A O 1
ATOM 4559 N N . PHE A 1 582 ? -4.924 8.701 10.269 1.00 97.81 582 PHE A N 1
ATOM 4560 C CA . PHE A 1 582 ? -6.143 7.898 10.367 1.00 97.81 582 PHE A CA 1
ATOM 4561 C C . PHE A 1 582 ? -5.899 6.385 10.483 1.00 97.81 582 PHE A C 1
ATOM 4563 O O . PHE A 1 582 ? -6.843 5.622 10.660 1.00 97.81 582 PHE A O 1
ATOM 4570 N N . MET A 1 583 ? -4.644 5.934 10.469 1.00 97.38 583 MET A N 1
ATOM 4571 C CA . MET A 1 583 ? -4.297 4.567 10.871 1.00 97.38 583 MET A CA 1
ATOM 4572 C C . MET A 1 583 ? -4.619 4.333 12.359 1.00 97.38 583 MET A C 1
ATOM 4574 O O . MET A 1 583 ? -4.519 5.255 13.176 1.00 97.38 583 MET A O 1
ATOM 4578 N N . PHE A 1 584 ? -4.986 3.094 12.711 1.00 97.00 584 PHE A N 1
ATOM 4579 C CA . PHE A 1 584 ? -5.432 2.690 14.058 1.00 97.00 584 PHE A CA 1
ATOM 4580 C C . PHE A 1 584 ? -6.590 3.539 14.616 1.00 97.00 584 PHE A C 1
ATOM 4582 O O . PHE A 1 584 ? -6.708 3.728 15.828 1.00 97.00 584 PHE A O 1
ATOM 4589 N N . MET A 1 585 ? -7.435 4.085 13.736 1.00 97.75 585 MET A N 1
ATOM 4590 C CA . MET A 1 585 ? -8.629 4.819 14.143 1.00 97.75 585 MET A CA 1
ATOM 4591 C C . MET A 1 585 ? -9.663 3.860 14.737 1.00 97.75 585 MET A C 1
ATOM 4593 O O . MET A 1 585 ? -10.005 2.853 14.127 1.00 97.75 585 MET A O 1
ATOM 4597 N N . VAL A 1 586 ? -10.181 4.205 15.914 1.00 98.19 586 VAL A N 1
ATOM 4598 C CA . VAL A 1 586 ? -11.300 3.511 16.570 1.00 98.19 586 VAL A CA 1
ATOM 4599 C C . VAL A 1 586 ? -12.494 4.461 16.697 1.00 98.19 586 VAL A C 1
ATOM 4601 O O . VAL A 1 586 ? -12.274 5.679 16.764 1.00 98.19 586 VAL A O 1
ATOM 4604 N N . PRO A 1 587 ? -13.745 3.962 16.755 1.00 97.75 587 PRO A N 1
ATOM 4605 C CA . PRO A 1 587 ? -14.941 4.803 16.835 1.00 97.75 587 PRO A CA 1
ATOM 4606 C C . PRO A 1 587 ? -14.898 5.862 17.948 1.00 97.75 587 PRO A C 1
ATOM 4608 O O . PRO A 1 587 ? -15.335 6.994 17.744 1.00 97.75 587 PRO A O 1
ATOM 4611 N N . GLU A 1 588 ? -14.323 5.543 19.108 1.00 97.94 588 GLU A N 1
ATOM 4612 C CA . GLU A 1 588 ? -14.221 6.448 20.256 1.00 97.94 588 GLU A CA 1
ATOM 4613 C C . GLU A 1 588 ? -13.301 7.647 19.974 1.00 97.94 588 GLU A C 1
ATOM 4615 O O . GLU A 1 588 ? -13.659 8.802 20.236 1.00 97.94 588 GLU A O 1
ATOM 4620 N N . LEU A 1 589 ? -12.129 7.393 19.382 1.00 98.56 589 LEU A N 1
ATOM 4621 C CA . LEU A 1 589 ? -11.196 8.442 18.968 1.00 98.56 589 LEU A CA 1
ATOM 4622 C C . LEU A 1 589 ? -11.769 9.253 17.800 1.00 98.56 589 LEU A C 1
ATOM 4624 O O . LEU A 1 589 ? -11.670 10.482 17.799 1.00 98.56 589 LEU A O 1
ATOM 4628 N N . ALA A 1 590 ? -12.419 8.595 16.840 1.00 98.44 590 ALA A N 1
ATOM 4629 C CA . ALA A 1 590 ? -13.067 9.272 15.726 1.00 98.44 590 ALA A CA 1
ATOM 4630 C C . ALA A 1 590 ? -14.171 10.224 16.207 1.00 98.44 590 ALA A C 1
ATOM 4632 O O . ALA A 1 590 ? -14.204 11.385 15.798 1.00 98.44 590 ALA A O 1
ATOM 4633 N N . ALA A 1 591 ? -15.012 9.789 17.150 1.00 94.50 591 ALA A N 1
ATOM 4634 C CA . ALA A 1 591 ? -16.025 10.635 17.775 1.00 94.50 591 ALA A CA 1
ATOM 4635 C C . ALA A 1 591 ? -15.398 11.826 18.525 1.00 94.50 591 ALA A C 1
ATOM 4637 O O . ALA A 1 591 ? -15.910 12.953 18.460 1.00 94.50 591 ALA A O 1
ATOM 4638 N N . HIS A 1 592 ? -14.262 11.612 19.200 1.00 97.00 592 HIS A N 1
ATOM 4639 C CA . HIS A 1 592 ? -13.518 12.687 19.855 1.00 97.00 592 HIS A CA 1
ATOM 4640 C C . HIS A 1 592 ? -12.988 13.721 18.845 1.00 97.00 592 HIS A C 1
ATOM 4642 O O . HIS A 1 592 ? -13.165 14.926 19.053 1.00 97.00 592 HIS A O 1
ATOM 4648 N N . LEU A 1 593 ? -12.408 13.276 17.724 1.00 98.06 593 LEU A N 1
ATOM 4649 C CA . LEU A 1 593 ? -11.942 14.152 16.643 1.00 98.06 593 LEU A CA 1
ATOM 4650 C C . LEU A 1 593 ? -13.097 14.852 15.922 1.00 98.06 593 LEU A C 1
ATOM 4652 O O . LEU A 1 593 ? -13.001 16.048 15.666 1.00 98.06 593 LEU A O 1
ATOM 4656 N N . ARG A 1 594 ? -14.219 14.172 15.670 1.00 96.38 594 ARG A N 1
ATOM 4657 C CA . ARG A 1 594 ? -15.440 14.787 15.125 1.00 96.38 594 ARG A CA 1
ATOM 4658 C C . ARG A 1 594 ? -15.937 15.915 16.028 1.00 96.38 594 ARG A C 1
ATOM 4660 O O . ARG A 1 594 ? -16.302 16.981 15.553 1.00 96.38 594 ARG A O 1
ATOM 4667 N N . THR A 1 595 ? -15.898 15.720 17.342 1.00 94.94 595 THR A N 1
ATOM 4668 C CA . THR A 1 595 ? -16.361 16.739 18.297 1.00 94.94 595 THR A CA 1
ATOM 4669 C C . THR A 1 595 ? -15.458 17.977 18.323 1.00 94.94 595 THR A C 1
ATOM 4671 O O . THR A 1 595 ? -15.960 19.095 18.407 1.00 94.94 595 THR A O 1
ATOM 4674 N N . HIS A 1 596 ? -14.134 17.803 18.242 1.00 97.06 596 HIS A N 1
ATOM 4675 C CA . HIS A 1 596 ? -13.181 18.892 18.515 1.00 97.06 596 HIS A CA 1
ATOM 4676 C C . HIS A 1 596 ? -12.435 19.420 17.279 1.00 97.06 596 HIS A C 1
ATOM 4678 O O . HIS A 1 596 ? -11.874 20.514 17.329 1.00 97.06 596 HIS A O 1
ATOM 4684 N N . LYS A 1 597 ? -12.387 18.651 16.185 1.00 97.50 597 LYS A N 1
ATOM 4685 C CA . LYS A 1 597 ? -11.530 18.876 15.008 1.00 97.50 597 LYS A CA 1
ATOM 4686 C C . LYS A 1 597 ? -12.183 18.549 13.662 1.00 97.50 597 LYS A C 1
ATOM 4688 O O . LYS A 1 597 ? -11.460 18.510 12.671 1.00 97.50 597 LYS A O 1
ATOM 4693 N N . LEU A 1 598 ? -13.512 18.408 13.579 1.00 96.44 598 LEU A N 1
ATOM 4694 C CA . LEU A 1 598 ? -14.210 18.079 12.323 1.00 96.44 598 LEU A CA 1
ATOM 4695 C C . LEU A 1 598 ? -13.757 18.937 11.135 1.00 96.44 598 LEU A C 1
ATOM 4697 O O . LEU A 1 598 ? -13.349 18.393 10.119 1.00 96.44 598 LEU A O 1
ATOM 4701 N N . ASN A 1 599 ? -13.728 20.266 11.283 1.00 95.88 599 ASN A N 1
ATOM 4702 C CA . ASN A 1 599 ? -13.308 21.158 10.195 1.00 95.88 599 ASN A CA 1
ATOM 4703 C C . ASN A 1 599 ? -11.844 20.945 9.779 1.00 95.88 599 ASN A C 1
ATOM 4705 O O . ASN A 1 599 ? -11.521 21.049 8.604 1.00 95.88 599 ASN A O 1
ATOM 4709 N N . ALA A 1 600 ? -10.951 20.650 10.729 1.00 96.81 600 ALA A N 1
ATOM 4710 C CA . ALA A 1 600 ? -9.548 20.391 10.414 1.00 96.81 600 ALA A CA 1
ATOM 4711 C C . ALA A 1 600 ? -9.380 19.051 9.683 1.00 96.81 600 ALA A C 1
ATOM 4713 O O . ALA A 1 600 ? -8.576 18.961 8.759 1.00 96.81 600 ALA A O 1
ATOM 4714 N N . VAL A 1 601 ? -10.163 18.039 10.067 1.00 97.75 601 VAL A N 1
ATOM 4715 C CA . VAL A 1 601 ? -10.199 16.740 9.385 1.00 97.75 601 VAL A CA 1
ATOM 4716 C C . VAL A 1 601 ? -10.803 16.878 7.988 1.00 97.75 601 VAL A C 1
ATOM 4718 O O . VAL A 1 601 ? -10.219 16.358 7.050 1.00 97.75 601 VAL A O 1
ATOM 4721 N N . GLN A 1 602 ? -11.889 17.639 7.816 1.00 96.25 602 GLN A N 1
ATOM 4722 C CA . GLN A 1 602 ? -12.481 17.920 6.502 1.00 96.25 602 GLN A CA 1
ATOM 4723 C C . GLN A 1 602 ? -11.469 18.588 5.563 1.00 96.25 602 GLN A C 1
ATOM 4725 O O . GLN A 1 602 ? -11.341 18.190 4.409 1.00 96.25 602 GLN A O 1
ATOM 4730 N N . THR A 1 603 ? -10.722 19.576 6.070 1.00 93.25 603 THR A N 1
ATOM 4731 C CA . THR A 1 603 ? -9.641 20.218 5.312 1.00 93.25 603 THR A CA 1
ATOM 4732 C C . THR A 1 603 ? -8.550 19.218 4.945 1.00 93.25 603 THR A C 1
ATOM 4734 O O . THR A 1 603 ? -8.092 19.239 3.812 1.00 93.25 603 THR A O 1
ATOM 4737 N N . ALA A 1 604 ? -8.137 18.345 5.870 1.00 94.31 604 ALA A N 1
ATOM 4738 C CA . ALA A 1 604 ? -7.125 17.328 5.592 1.00 94.31 604 ALA A CA 1
ATOM 4739 C C . ALA A 1 604 ? -7.593 16.328 4.524 1.00 94.31 604 ALA A C 1
ATOM 4741 O O . ALA A 1 604 ? -6.879 16.119 3.555 1.00 94.31 604 ALA A O 1
ATOM 4742 N N . VAL A 1 605 ? -8.803 15.773 4.657 1.00 94.69 605 VAL A N 1
ATOM 4743 C CA . VAL A 1 605 ? -9.367 14.812 3.693 1.00 94.69 605 VAL A CA 1
ATOM 4744 C C . VAL A 1 605 ? -9.501 15.442 2.307 1.00 94.69 605 VAL A C 1
ATOM 4746 O O . VAL A 1 605 ? -9.016 14.865 1.345 1.00 94.69 605 VAL A O 1
ATOM 4749 N N . SER A 1 606 ? -10.055 16.654 2.201 1.00 90.56 606 SER A N 1
ATOM 4750 C CA . SER A 1 606 ? -10.186 17.350 0.911 1.00 90.56 606 SER A CA 1
ATOM 4751 C C . SER A 1 606 ? -8.832 17.658 0.261 1.00 90.56 606 SER A C 1
ATOM 4753 O O . SER A 1 606 ? -8.693 17.586 -0.963 1.00 90.56 606 SER A O 1
ATOM 4755 N N . ASP A 1 607 ? -7.830 17.999 1.074 1.00 86.88 607 ASP A N 1
ATOM 4756 C CA . ASP A 1 607 ? -6.461 18.192 0.609 1.00 86.88 607 ASP A CA 1
ATOM 4757 C C . ASP A 1 607 ? -5.895 16.880 0.059 1.00 86.88 607 ASP A C 1
ATOM 4759 O O . ASP A 1 607 ? -5.431 16.841 -1.073 1.00 86.88 607 ASP A O 1
ATOM 4763 N N . TYR A 1 608 ? -6.012 15.787 0.812 1.00 90.44 608 TYR A N 1
ATOM 4764 C CA . TYR A 1 608 ? -5.519 14.478 0.392 1.00 90.44 608 TYR A CA 1
ATOM 4765 C C . TYR A 1 608 ? -6.236 13.949 -0.854 1.00 90.44 608 TYR A C 1
ATOM 4767 O O . TYR A 1 608 ? -5.571 13.441 -1.740 1.00 90.44 608 TYR A O 1
ATOM 4775 N N . GLU A 1 609 ? -7.550 14.136 -0.991 1.00 87.50 609 GLU A N 1
ATOM 4776 C CA . GLU A 1 609 ? -8.303 13.759 -2.200 1.00 87.50 609 GLU A CA 1
ATOM 4777 C C . GLU A 1 609 ? -7.827 14.524 -3.443 1.00 87.50 609 GLU A C 1
ATOM 4779 O O . GLU A 1 609 ? -7.757 13.966 -4.536 1.00 87.50 609 GLU A O 1
ATOM 4784 N N . THR A 1 610 ? -7.455 15.797 -3.277 1.00 80.25 610 THR A N 1
ATOM 4785 C CA . THR A 1 610 ? -6.866 16.604 -4.358 1.00 80.25 610 THR A CA 1
ATOM 4786 C C . THR A 1 610 ? -5.465 16.104 -4.709 1.00 80.25 610 THR A C 1
ATOM 4788 O O . THR A 1 610 ? -5.076 16.084 -5.876 1.00 80.25 610 THR A O 1
ATOM 4791 N N . LEU A 1 611 ? -4.704 15.724 -3.683 1.00 79.00 611 LEU A N 1
ATOM 4792 C CA . LEU A 1 611 ? -3.317 15.308 -3.798 1.00 79.00 611 LEU A CA 1
ATOM 4793 C C . LEU A 1 611 ? -3.128 13.846 -4.141 1.00 79.00 611 LEU A C 1
ATOM 4795 O O . LEU A 1 611 ? -2.012 13.517 -4.481 1.00 79.00 611 LEU A O 1
ATOM 4799 N N . ALA A 1 612 ? -4.144 12.999 -4.053 1.00 84.25 612 ALA A N 1
ATOM 4800 C CA . ALA A 1 612 ? -4.096 11.559 -4.280 1.00 84.25 612 ALA A CA 1
ATOM 4801 C C . ALA A 1 612 ? -5.449 11.108 -4.852 1.00 84.25 612 ALA A C 1
ATOM 4803 O O . ALA A 1 612 ? -6.209 10.454 -4.150 1.00 84.25 612 ALA A O 1
ATOM 4804 N N . PRO A 1 613 ? -5.826 11.439 -6.104 1.00 83.69 613 PRO A N 1
ATOM 4805 C CA . PRO A 1 613 ? -7.164 11.178 -6.619 1.00 83.69 613 PRO A CA 1
ATOM 4806 C C . PRO A 1 613 ? -7.444 9.677 -6.766 1.00 83.69 613 PRO A C 1
ATOM 4808 O O . PRO A 1 613 ? -8.602 9.288 -6.834 1.00 83.69 613 PRO A O 1
ATOM 4811 N N . ASN A 1 614 ? -6.404 8.838 -6.764 1.00 88.31 614 ASN A N 1
ATOM 4812 C CA . ASN A 1 614 ? -6.506 7.381 -6.775 1.00 88.31 614 ASN A CA 1
ATOM 4813 C C . ASN A 1 614 ? -6.393 6.761 -5.368 1.00 88.31 614 ASN A C 1
ATOM 4815 O O . ASN A 1 614 ? -6.203 5.554 -5.265 1.00 88.31 614 ASN A O 1
ATOM 4819 N N . TRP A 1 615 ? -6.502 7.542 -4.283 1.00 91.62 615 TRP A N 1
ATOM 4820 C CA . TRP A 1 615 ? -6.315 7.054 -2.905 1.00 91.62 615 TRP A CA 1
ATOM 4821 C C . TRP A 1 615 ? -7.196 5.850 -2.545 1.00 91.62 615 TRP A C 1
ATOM 4823 O O . TRP A 1 615 ? -6.853 5.104 -1.635 1.00 91.62 615 TRP A O 1
ATOM 4833 N N . PHE A 1 616 ? -8.339 5.678 -3.217 1.00 92.88 616 PHE A N 1
ATOM 4834 C CA . PHE A 1 616 ? -9.297 4.595 -2.984 1.00 92.88 616 PHE A CA 1
ATOM 4835 C C . PHE A 1 616 ? -9.052 3.357 -3.861 1.00 92.88 616 PHE A C 1
ATOM 4837 O O . PHE A 1 616 ? -9.651 2.314 -3.597 1.00 92.88 616 PHE A O 1
ATOM 4844 N N . VAL A 1 617 ? -8.189 3.465 -4.878 1.00 93.12 617 VAL A N 1
ATOM 4845 C CA . VAL A 1 617 ? -7.846 2.373 -5.795 1.00 93.12 617 VAL A CA 1
ATOM 4846 C C . VAL A 1 617 ? -6.826 1.465 -5.124 1.00 93.12 617 VAL A C 1
ATOM 4848 O O . VAL A 1 617 ? -5.744 1.890 -4.713 1.00 93.12 617 VAL A O 1
ATOM 4851 N N . THR A 1 618 ? -7.169 0.191 -5.019 1.00 90.81 618 THR A N 1
ATOM 4852 C CA . THR A 1 618 ? -6.355 -0.810 -4.348 1.00 90.81 618 THR A CA 1
ATOM 4853 C C . THR A 1 618 ? -5.039 -1.025 -5.101 1.00 90.81 618 THR A C 1
ATOM 4855 O O . THR A 1 618 ? -5.033 -1.398 -6.272 1.00 90.81 618 THR A O 1
ATOM 4858 N N . LEU A 1 619 ? -3.906 -0.840 -4.408 1.00 87.69 619 LEU A N 1
ATOM 4859 C CA . LEU A 1 619 ? -2.550 -1.040 -4.948 1.00 87.69 619 LEU A CA 1
ATOM 4860 C C . LEU A 1 619 ? -2.271 -0.241 -6.240 1.00 87.69 619 LEU A C 1
ATOM 4862 O O . LEU A 1 619 ? -1.617 -0.745 -7.156 1.00 87.69 619 LEU A O 1
ATOM 4866 N N . ASN A 1 620 ? -2.741 1.007 -6.312 1.00 86.50 620 ASN A N 1
ATOM 4867 C CA . ASN A 1 620 ? -2.461 1.903 -7.434 1.00 86.50 620 ASN A CA 1
ATOM 4868 C C . ASN A 1 620 ? -0.955 2.164 -7.629 1.00 86.50 620 ASN A C 1
ATOM 4870 O O . ASN A 1 620 ? -0.147 2.137 -6.693 1.00 86.50 620 ASN A O 1
ATOM 4874 N N . THR A 1 621 ? -0.568 2.450 -8.873 1.00 82.69 621 THR A N 1
ATOM 4875 C CA . THR A 1 621 ? 0.831 2.620 -9.294 1.00 82.69 621 THR A CA 1
ATOM 4876 C C . THR A 1 621 ? 1.370 4.038 -9.066 1.00 82.69 621 THR A C 1
ATOM 4878 O O . THR A 1 621 ? 2.007 4.619 -9.943 1.00 82.69 621 THR A O 1
ATOM 4881 N N . ASP A 1 622 ? 1.096 4.591 -7.886 1.00 78.69 622 ASP A N 1
ATOM 4882 C CA . ASP A 1 622 ? 1.356 5.988 -7.515 1.00 78.69 622 ASP A CA 1
ATOM 4883 C C . ASP A 1 622 ? 2.363 6.095 -6.351 1.00 78.69 622 ASP A C 1
ATOM 4885 O O . ASP A 1 622 ? 2.338 7.038 -5.573 1.00 78.69 622 ASP A O 1
ATOM 4889 N N . GLY A 1 623 ? 3.260 5.116 -6.189 1.00 77.75 623 GLY A N 1
ATOM 4890 C CA . GLY A 1 623 ? 4.169 5.054 -5.036 1.00 77.75 623 GLY A CA 1
ATOM 4891 C C . GLY A 1 623 ? 5.227 6.170 -4.988 1.00 77.75 623 GLY A C 1
ATOM 4892 O O . GLY A 1 623 ? 5.798 6.544 -6.011 1.00 77.75 623 GLY A O 1
ATOM 4893 N N . PHE A 1 624 ? 5.538 6.664 -3.781 1.00 79.62 624 PHE A N 1
ATOM 4894 C CA . PHE A 1 624 ? 6.572 7.683 -3.543 1.00 79.62 624 PHE A CA 1
ATOM 4895 C C . PHE A 1 624 ? 8.011 7.171 -3.769 1.00 79.62 624 PHE A C 1
ATOM 4897 O O . PHE A 1 624 ? 8.356 6.043 -3.427 1.00 79.62 624 PHE A O 1
ATOM 4904 N N . ALA A 1 625 ? 8.912 8.037 -4.239 1.00 78.88 625 ALA A N 1
ATOM 4905 C CA . ALA A 1 625 ? 10.338 7.748 -4.423 1.00 78.88 625 ALA A CA 1
ATOM 4906 C C . ALA A 1 625 ? 10.664 6.537 -5.334 1.00 78.88 625 ALA A C 1
ATOM 4908 O O . ALA A 1 625 ? 10.422 6.586 -6.540 1.00 78.88 625 ALA A O 1
ATOM 4909 N N . GLU A 1 626 ? 11.301 5.500 -4.780 1.00 79.62 626 GLU A N 1
ATOM 4910 C CA . GLU A 1 626 ? 11.667 4.231 -5.448 1.00 79.62 626 GLU A CA 1
ATOM 4911 C C . GLU A 1 626 ? 10.616 3.126 -5.202 1.00 79.62 626 GLU A C 1
ATOM 4913 O O . GLU A 1 626 ? 10.893 1.932 -5.337 1.00 79.62 626 GLU A O 1
ATOM 4918 N N . ASN A 1 627 ? 9.405 3.533 -4.821 1.00 82.00 627 ASN A N 1
ATOM 4919 C CA . ASN A 1 627 ? 8.229 2.681 -4.727 1.00 82.00 627 ASN A CA 1
ATOM 4920 C C . ASN A 1 627 ? 7.414 2.848 -6.016 1.00 82.00 627 ASN A C 1
ATOM 4922 O O . ASN A 1 627 ? 7.245 3.969 -6.487 1.00 82.00 627 ASN A O 1
ATOM 4926 N N . ALA A 1 628 ? 6.891 1.762 -6.584 1.00 79.88 628 ALA A N 1
ATOM 4927 C CA . ALA A 1 628 ? 5.997 1.835 -7.743 1.00 79.88 628 ALA A CA 1
ATOM 4928 C C . ALA A 1 628 ? 4.527 1.642 -7.369 1.00 79.88 628 ALA A C 1
ATOM 4930 O O . ALA A 1 628 ? 3.662 2.035 -8.138 1.00 79.88 628 ALA A O 1
ATOM 4931 N N . VAL A 1 629 ? 4.240 1.021 -6.222 1.00 85.69 629 VAL A N 1
ATOM 4932 C CA . VAL A 1 629 ? 2.888 0.635 -5.796 1.00 85.69 629 VAL A CA 1
ATOM 4933 C C . VAL A 1 629 ? 2.628 1.173 -4.406 1.00 85.69 629 VAL A C 1
ATOM 4935 O O . VAL A 1 629 ? 3.448 0.973 -3.504 1.00 85.69 629 VAL A O 1
ATOM 4938 N N . ASN A 1 630 ? 1.485 1.824 -4.226 1.00 87.62 630 ASN A N 1
ATOM 4939 C CA . ASN A 1 630 ? 1.119 2.377 -2.936 1.00 87.62 630 ASN A CA 1
ATOM 4940 C C . ASN A 1 630 ? 0.636 1.303 -1.943 1.00 87.62 630 ASN A C 1
ATOM 4942 O O . ASN A 1 630 ? 0.338 0.167 -2.318 1.00 87.62 630 ASN A O 1
ATOM 4946 N N . THR A 1 631 ? 0.606 1.639 -0.654 1.00 91.75 631 THR A N 1
ATOM 4947 C CA . THR A 1 631 ? 0.175 0.733 0.422 1.00 91.75 631 THR A CA 1
ATOM 4948 C C . THR A 1 631 ? -1.343 0.688 0.562 1.00 91.75 631 THR A C 1
ATOM 4950 O O . THR A 1 631 ? -2.054 1.564 0.080 1.00 91.75 631 THR A O 1
ATOM 4953 N N . LEU A 1 632 ? -1.864 -0.303 1.291 1.00 95.00 632 LEU A N 1
ATOM 4954 C CA . LEU A 1 632 ? -3.302 -0.361 1.582 1.00 95.00 632 LEU A CA 1
ATOM 4955 C C . LEU A 1 632 ? -3.757 0.694 2.604 1.00 95.00 632 LEU A C 1
ATOM 4957 O O . LEU A 1 632 ? -4.958 0.922 2.752 1.00 95.00 632 LEU A O 1
ATOM 4961 N N . TYR A 1 633 ? -2.824 1.350 3.302 1.00 95.50 633 TYR A N 1
ATOM 4962 C CA . TYR A 1 633 ? -3.148 2.274 4.388 1.00 95.50 633 TYR A CA 1
ATOM 4963 C C . TYR A 1 633 ? -3.803 3.565 3.918 1.00 95.50 633 TYR A C 1
ATOM 4965 O O . TYR A 1 633 ? -4.598 4.116 4.675 1.00 95.50 633 TYR A O 1
ATOM 4973 N N . ASP A 1 634 ? -3.516 4.033 2.705 1.00 93.06 634 ASP A N 1
ATOM 4974 C CA . ASP A 1 634 ? -4.159 5.235 2.171 1.00 93.06 634 ASP A CA 1
ATOM 4975 C C . ASP A 1 634 ? -5.637 4.959 1.892 1.00 93.06 634 ASP A C 1
ATOM 4977 O O . ASP A 1 634 ? -6.504 5.652 2.431 1.00 93.06 634 ASP A O 1
ATOM 4981 N N . THR A 1 635 ? -5.925 3.852 1.191 1.00 94.31 635 THR A N 1
ATOM 4982 C CA . THR A 1 635 ? -7.301 3.398 0.927 1.00 94.31 635 THR A CA 1
ATOM 4983 C C . THR A 1 635 ? -8.084 3.174 2.219 1.00 94.31 635 THR A C 1
ATOM 4985 O O . THR A 1 635 ? -9.272 3.470 2.289 1.00 94.31 635 THR A O 1
ATOM 4988 N N . TYR A 1 636 ? -7.428 2.656 3.258 1.00 96.31 636 TYR A N 1
ATOM 4989 C CA . TYR A 1 636 ? -8.070 2.281 4.510 1.00 96.31 636 TYR A CA 1
ATOM 4990 C C . TYR A 1 636 ? -8.238 3.474 5.460 1.00 96.31 636 TYR A C 1
ATOM 4992 O O . TYR A 1 636 ? -9.334 3.738 5.954 1.00 96.31 636 TYR A O 1
ATOM 5000 N N . GLY A 1 637 ? -7.169 4.235 5.696 1.00 96.44 637 GLY A N 1
ATOM 5001 C CA . GLY A 1 637 ? -7.152 5.357 6.629 1.00 96.44 637 GLY A CA 1
ATOM 5002 C C . GLY A 1 637 ? -8.081 6.491 6.200 1.00 96.44 637 GLY A C 1
ATOM 5003 O O . GLY A 1 637 ? -8.873 6.970 7.015 1.00 96.44 637 GLY A O 1
ATOM 5004 N N . LEU A 1 638 ? -8.037 6.902 4.926 1.00 96.69 638 LEU A N 1
ATOM 5005 C CA . LEU A 1 638 ? -8.939 7.946 4.424 1.00 96.69 638 LEU A CA 1
ATOM 5006 C C . LEU A 1 638 ? -10.394 7.481 4.460 1.00 96.69 638 LEU A C 1
ATOM 5008 O O . LEU A 1 638 ? -11.266 8.245 4.879 1.00 96.69 638 LEU A O 1
ATOM 5012 N N . PHE A 1 639 ? -10.652 6.219 4.110 1.00 98.31 639 PHE A N 1
ATOM 5013 C CA . PHE A 1 639 ? -11.993 5.654 4.194 1.00 98.31 639 PHE A CA 1
ATOM 5014 C C . PHE A 1 639 ? -12.538 5.705 5.627 1.00 98.31 639 PHE A C 1
ATOM 5016 O O . PHE A 1 639 ? -13.655 6.173 5.844 1.00 98.31 639 PHE A O 1
ATOM 5023 N N . LEU A 1 640 ? -11.747 5.309 6.633 1.00 98.19 640 LEU A N 1
ATOM 5024 C CA . LEU A 1 640 ? -12.167 5.406 8.035 1.00 98.19 640 LEU A CA 1
ATOM 5025 C C . LEU A 1 640 ? -12.382 6.852 8.494 1.00 98.19 640 LEU A C 1
ATOM 5027 O O . LEU A 1 640 ? -13.280 7.105 9.296 1.00 98.19 640 LEU A O 1
ATOM 5031 N N . ALA A 1 641 ? -11.604 7.819 8.000 1.00 98.50 641 ALA A N 1
ATOM 5032 C CA . ALA A 1 641 ? -11.846 9.229 8.297 1.00 98.50 641 ALA A CA 1
ATOM 5033 C C . ALA A 1 641 ? -13.209 9.688 7.756 1.00 98.50 641 ALA A C 1
ATOM 5035 O O . ALA A 1 641 ? -13.978 10.320 8.488 1.00 98.50 641 ALA A O 1
ATOM 5036 N N . LYS A 1 642 ? -13.530 9.322 6.510 1.00 98.00 642 LYS A N 1
ATOM 5037 C CA . LYS A 1 642 ? -14.812 9.623 5.857 1.00 98.00 642 LYS A CA 1
ATOM 5038 C C . LYS A 1 642 ? -15.980 8.952 6.584 1.00 98.00 642 LYS A C 1
ATOM 5040 O O . LYS A 1 642 ? -16.943 9.623 6.955 1.00 98.00 642 LYS A O 1
ATOM 5045 N N . ALA A 1 643 ? -15.847 7.669 6.911 1.00 97.12 643 ALA A N 1
ATOM 5046 C CA . ALA A 1 643 ? -16.891 6.904 7.582 1.00 97.12 643 ALA A CA 1
ATOM 5047 C C . ALA A 1 643 ? -17.100 7.308 9.052 1.00 97.1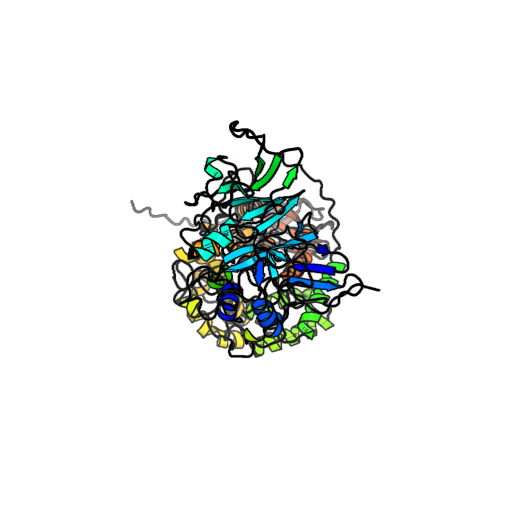2 643 ALA A C 1
ATOM 5049 O O . ALA A 1 643 ? -18.226 7.546 9.478 1.00 97.12 643 ALA A O 1
ATOM 5050 N N . LEU A 1 644 ? -16.033 7.399 9.851 1.00 97.19 644 LEU A N 1
ATOM 5051 C CA . LEU A 1 644 ? -16.143 7.546 11.308 1.00 97.19 644 LEU A CA 1
ATOM 5052 C C . LEU A 1 644 ? -16.098 8.999 11.784 1.00 97.19 644 LEU A C 1
ATOM 5054 O O . LEU A 1 644 ? -16.747 9.349 12.773 1.00 97.19 644 LEU A O 1
ATOM 5058 N N . ILE A 1 645 ? -15.309 9.855 11.124 1.00 97.88 645 ILE A N 1
ATOM 5059 C CA . ILE A 1 645 ? -15.124 11.247 11.554 1.00 97.88 645 ILE A CA 1
ATOM 5060 C C . ILE A 1 645 ? -16.058 12.171 10.786 1.00 97.88 645 ILE A C 1
ATOM 5062 O O . ILE A 1 645 ? -16.793 12.931 11.420 1.00 97.88 645 ILE A O 1
ATOM 5066 N N . LEU A 1 646 ? -16.054 12.106 9.450 1.00 96.19 646 LEU A N 1
ATOM 5067 C CA . LEU A 1 646 ? -16.930 12.928 8.608 1.00 96.19 646 LEU A CA 1
ATOM 5068 C C . LEU A 1 646 ? -18.372 12.408 8.620 1.00 96.19 646 LEU A C 1
ATOM 5070 O O . LEU A 1 646 ? -19.307 13.210 8.599 1.00 96.19 646 LEU A O 1
ATOM 5074 N N . GLY A 1 647 ? -18.567 11.107 8.858 1.00 91.31 647 GLY A N 1
ATOM 5075 C CA . GLY A 1 647 ? -19.891 10.485 8.952 1.00 91.31 647 GLY A CA 1
ATOM 5076 C C . GLY A 1 647 ? -20.623 10.565 7.622 1.00 91.31 647 GLY A C 1
ATOM 5077 O O . GLY A 1 647 ? -21.779 10.983 7.579 1.00 91.31 647 GLY A O 1
ATOM 5078 N N . GLU A 1 648 ? -19.896 10.285 6.543 1.00 90.56 648 GLU A N 1
ATOM 5079 C CA . GLU A 1 648 ? -20.460 10.230 5.203 1.00 90.56 648 GLU A CA 1
ATOM 5080 C C . GLU A 1 648 ? -21.422 9.050 5.078 1.00 90.56 648 GLU A C 1
ATOM 5082 O O . GLU A 1 648 ? -21.202 7.981 5.646 1.00 90.56 648 GLU A O 1
ATOM 5087 N N . SER A 1 649 ? -22.505 9.257 4.330 1.00 87.06 649 SER A N 1
ATOM 5088 C CA . SER A 1 649 ? -23.521 8.228 4.108 1.00 87.06 649 SER A CA 1
ATOM 5089 C C . SER A 1 649 ? -22.933 7.004 3.408 1.00 87.06 649 SER A C 1
ATOM 5091 O O . SER A 1 649 ? -22.017 7.137 2.596 1.00 87.06 649 SER A O 1
ATOM 5093 N N . GLY A 1 650 ? -23.530 5.833 3.615 1.00 88.25 650 GLY A N 1
ATOM 5094 C CA . GLY A 1 650 ? -23.131 4.602 2.937 1.00 88.25 650 GLY A CA 1
ATOM 5095 C C . GLY A 1 650 ? -23.120 4.721 1.410 1.00 88.25 650 GLY A C 1
ATOM 5096 O O . GLY A 1 650 ? -22.180 4.259 0.780 1.00 88.25 650 GLY A O 1
ATOM 5097 N N . ALA A 1 651 ? -24.077 5.441 0.814 1.00 86.06 651 ALA A N 1
ATOM 5098 C CA . ALA A 1 651 ? -24.105 5.688 -0.632 1.00 86.06 651 ALA A CA 1
ATOM 5099 C C . ALA A 1 651 ? -22.904 6.510 -1.147 1.00 86.06 651 ALA A C 1
ATOM 5101 O O . ALA A 1 651 ? -22.500 6.362 -2.299 1.00 86.06 651 ALA A O 1
ATOM 5102 N N . GLU A 1 652 ? -22.330 7.375 -0.306 1.00 88.69 652 GLU A N 1
ATOM 5103 C CA . GLU A 1 652 ? -21.096 8.104 -0.624 1.00 88.69 652 GLU A CA 1
ATOM 5104 C C . GLU A 1 652 ? -19.877 7.198 -0.430 1.00 88.69 652 GLU A C 1
ATOM 5106 O O . GLU A 1 652 ? -19.038 7.102 -1.321 1.00 88.69 652 GLU A O 1
ATOM 5111 N N . LEU A 1 653 ? -19.812 6.472 0.692 1.00 93.81 653 LEU A N 1
ATOM 5112 C CA . LEU A 1 653 ? -18.714 5.550 1.000 1.00 93.81 653 LEU A CA 1
ATOM 5113 C C . LEU A 1 653 ? -18.576 4.426 -0.033 1.00 93.81 653 LEU A C 1
ATOM 5115 O O . LEU A 1 653 ? -17.463 4.031 -0.370 1.00 93.81 653 LEU A O 1
ATOM 5119 N N . GLU A 1 654 ? -19.695 3.940 -0.568 1.00 93.19 654 GLU A N 1
ATOM 5120 C CA . GLU A 1 654 ? -19.740 2.889 -1.583 1.00 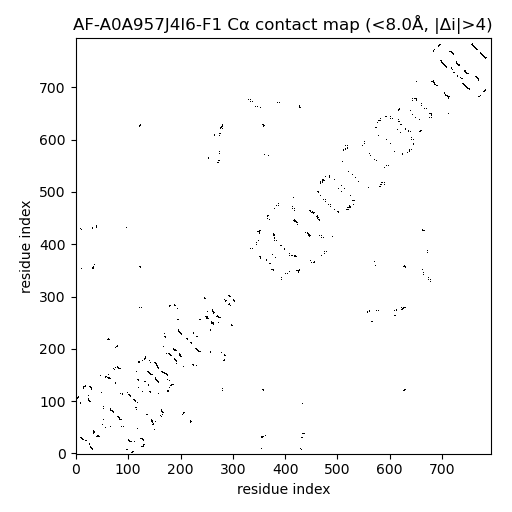93.19 654 GLU A CA 1
ATOM 5121 C C . GLU A 1 654 ? -18.933 3.238 -2.842 1.00 93.19 654 GLU A C 1
ATOM 5123 O O . GLU A 1 654 ? -18.355 2.351 -3.462 1.00 93.19 654 GLU A O 1
ATOM 5128 N N . ARG A 1 655 ? -18.800 4.526 -3.178 1.00 90.56 655 ARG A N 1
ATOM 5129 C CA . ARG A 1 655 ? -18.011 4.994 -4.334 1.00 90.56 655 ARG A CA 1
ATOM 5130 C C . ARG A 1 655 ? -16.516 4.722 -4.197 1.00 90.56 655 ARG A C 1
ATOM 5132 O O . ARG A 1 655 ? -15.806 4.690 -5.195 1.00 90.56 655 ARG A O 1
ATOM 5139 N N . TYR A 1 656 ? -16.053 4.539 -2.965 1.00 93.81 656 TYR A N 1
ATOM 5140 C CA . TYR A 1 656 ? -14.654 4.300 -2.624 1.00 93.81 656 TYR A CA 1
ATOM 5141 C C . TYR A 1 656 ? -14.401 2.827 -2.249 1.00 93.81 656 TYR A C 1
ATOM 5143 O O . TYR A 1 656 ? -13.330 2.475 -1.739 1.00 93.81 656 TYR A O 1
ATOM 5151 N N . LEU A 1 657 ? -15.386 1.951 -2.489 1.00 93.88 657 LEU A N 1
ATOM 5152 C CA . LEU A 1 657 ? -15.207 0.504 -2.468 1.00 93.88 657 LEU A CA 1
ATOM 5153 C C . LEU A 1 657 ? -14.686 0.043 -3.836 1.00 93.88 657 LEU A C 1
ATOM 5155 O O . LEU A 1 657 ? -15.452 -0.142 -4.776 1.00 93.88 657 LEU A O 1
ATOM 5159 N N . ASP A 1 658 ? -13.373 -0.145 -3.933 1.00 94.38 658 ASP A N 1
ATOM 5160 C CA . ASP A 1 658 ? -12.746 -0.863 -5.048 1.00 94.38 658 ASP A CA 1
ATOM 5161 C C . ASP A 1 658 ? -12.868 -2.395 -4.848 1.00 94.38 658 ASP A C 1
ATOM 5163 O O . ASP A 1 658 ? -13.750 -2.876 -4.134 1.00 94.38 658 ASP A O 1
ATOM 5167 N N . VAL A 1 659 ? -11.991 -3.184 -5.463 1.00 93.12 659 VAL A N 1
ATOM 5168 C CA . VAL A 1 659 ? -11.847 -4.628 -5.240 1.00 93.12 659 VAL A CA 1
ATOM 5169 C C . VAL A 1 659 ? -10.878 -4.944 -4.086 1.00 93.12 659 VAL A C 1
ATOM 5171 O O . VAL A 1 659 ? -10.000 -4.126 -3.777 1.00 93.12 659 VAL A O 1
ATOM 5174 N N . PRO A 1 660 ? -10.990 -6.128 -3.451 1.00 95.31 660 PRO A N 1
ATOM 5175 C CA . PRO A 1 660 ? -10.006 -6.580 -2.470 1.00 95.31 660 PRO A CA 1
ATOM 5176 C C . PRO A 1 660 ? -8.615 -6.743 -3.104 1.00 95.31 660 PRO A C 1
ATOM 5178 O O . PRO A 1 660 ? -8.472 -7.179 -4.248 1.00 95.31 660 PRO A O 1
ATOM 5181 N N . ALA A 1 661 ? -7.568 -6.429 -2.340 1.00 93.69 661 ALA A N 1
ATOM 5182 C CA . ALA A 1 661 ? -6.170 -6.562 -2.758 1.00 93.69 661 ALA A CA 1
ATOM 5183 C C . ALA A 1 661 ? -5.719 -8.022 -2.847 1.00 93.69 661 ALA A C 1
ATOM 5185 O O . ALA A 1 661 ? -4.788 -8.362 -3.583 1.00 93.69 661 ALA A O 1
ATOM 5186 N N . PHE A 1 662 ? -6.367 -8.884 -2.067 1.00 94.62 662 PHE A N 1
ATOM 5187 C CA . PHE A 1 662 ? -6.043 -10.292 -1.941 1.00 94.62 662 PHE A CA 1
ATOM 5188 C C . PHE A 1 662 ? -7.304 -11.136 -2.133 1.00 94.62 662 PHE A C 1
ATOM 5190 O O . PHE A 1 662 ? -8.343 -10.776 -1.591 1.00 94.62 662 PHE A O 1
ATOM 5197 N N . PRO A 1 663 ? -7.221 -12.273 -2.847 1.00 93.81 663 PRO A N 1
ATOM 5198 C CA . PRO A 1 663 ? -8.362 -13.154 -3.106 1.00 93.81 663 PRO A CA 1
ATOM 5199 C C . PRO A 1 663 ? -8.959 -13.830 -1.868 1.00 93.81 663 PRO A C 1
ATOM 5201 O O . PRO A 1 663 ? -9.924 -14.558 -2.016 1.00 93.81 663 PRO A O 1
ATOM 5204 N N . VAL A 1 664 ? -8.346 -13.706 -0.689 1.00 96.38 664 VAL A N 1
ATOM 5205 C CA . VAL A 1 664 ? -8.943 -14.168 0.564 1.00 96.38 664 VAL A CA 1
ATOM 5206 C C . VAL A 1 664 ? -8.435 -13.325 1.723 1.00 96.38 664 VAL A C 1
ATOM 5208 O O . VAL A 1 664 ? -7.229 -13.122 1.900 1.00 96.38 664 VAL A O 1
ATOM 5211 N N . GLY A 1 665 ? -9.366 -12.867 2.554 1.00 96.19 665 GLY A N 1
ATOM 5212 C CA . GLY A 1 665 ? -9.047 -12.193 3.801 1.00 96.19 665 GLY A CA 1
ATOM 5213 C C . GLY A 1 665 ? -8.394 -10.829 3.634 1.00 96.19 665 GLY A C 1
ATOM 5214 O O . GLY A 1 665 ? -7.496 -10.496 4.405 1.00 96.19 665 GLY A O 1
ATOM 5215 N N . ASP A 1 666 ? -8.831 -10.015 2.681 1.00 98.06 666 ASP A N 1
ATOM 5216 C CA . ASP A 1 666 ? -8.538 -8.587 2.767 1.00 98.06 666 ASP A CA 1
ATOM 5217 C C . ASP A 1 666 ? -9.377 -7.958 3.890 1.00 98.06 666 ASP A C 1
ATOM 5219 O O . ASP A 1 666 ? -10.539 -7.592 3.711 1.00 98.06 666 ASP A O 1
ATOM 5223 N N . LEU A 1 667 ? -8.800 -7.864 5.092 1.00 98.44 667 LEU A N 1
ATOM 5224 C CA . LEU A 1 667 ? -9.541 -7.376 6.255 1.00 98.44 667 LEU A CA 1
ATOM 5225 C C . LEU A 1 667 ? -9.862 -5.881 6.157 1.00 98.44 667 LEU A C 1
ATOM 5227 O O . LEU A 1 667 ? -10.870 -5.445 6.708 1.00 98.44 667 LEU A O 1
ATOM 5231 N N . TYR A 1 668 ? -9.058 -5.091 5.444 1.00 98.19 668 TYR A N 1
ATOM 5232 C CA . TYR A 1 668 ? -9.392 -3.683 5.235 1.00 98.19 668 TYR A CA 1
ATOM 5233 C C . TYR A 1 668 ? -10.583 -3.555 4.294 1.00 98.19 668 TYR A C 1
ATOM 5235 O O . TYR A 1 668 ? -11.484 -2.772 4.582 1.00 98.19 668 TYR A O 1
ATOM 5243 N N . TYR A 1 669 ? -10.661 -4.368 3.239 1.00 98.50 669 TYR A N 1
ATOM 5244 C CA . TYR A 1 669 ? -11.849 -4.426 2.392 1.00 98.50 669 TYR A CA 1
ATOM 5245 C C . TYR A 1 669 ? -13.109 -4.833 3.171 1.00 98.50 669 TYR A C 1
ATOM 5247 O O . TYR A 1 669 ? -14.117 -4.124 3.118 1.00 98.50 669 TYR A O 1
ATOM 5255 N N . VAL A 1 670 ? -13.021 -5.894 3.982 1.00 98.69 670 VAL A N 1
ATOM 5256 C CA . VAL A 1 670 ? -14.107 -6.334 4.878 1.00 98.69 670 VAL A CA 1
ATOM 5257 C C . VAL A 1 670 ? -14.568 -5.195 5.788 1.00 98.69 670 VAL A C 1
ATOM 5259 O O . VAL A 1 670 ? -15.763 -4.928 5.898 1.00 98.69 670 VAL A O 1
ATOM 5262 N N . GLN A 1 671 ? -13.639 -4.476 6.419 1.00 98.31 671 GLN A N 1
ATOM 5263 C CA . GLN A 1 671 ? -14.005 -3.389 7.322 1.00 98.31 671 GLN A CA 1
ATOM 5264 C C . GLN A 1 671 ? -14.602 -2.183 6.585 1.00 98.31 671 GLN A C 1
ATOM 5266 O O . GLN A 1 671 ? -15.520 -1.543 7.102 1.00 98.31 671 GLN A O 1
ATOM 5271 N N . LYS A 1 672 ? -14.133 -1.882 5.365 1.00 98.44 672 LYS A N 1
ATOM 5272 C CA . LYS A 1 672 ? -14.750 -0.853 4.517 1.00 98.44 672 LYS A CA 1
ATOM 5273 C C . LYS A 1 672 ? -16.209 -1.207 4.208 1.00 98.44 672 LYS A C 1
ATOM 5275 O O . LYS A 1 672 ? -17.075 -0.359 4.403 1.00 98.44 672 LYS A O 1
ATOM 5280 N N . LEU A 1 673 ? -16.506 -2.459 3.839 1.00 98.38 673 LEU A N 1
ATOM 5281 C CA . LEU A 1 673 ? -17.886 -2.936 3.641 1.00 98.38 673 LEU A CA 1
ATOM 5282 C C . LEU A 1 673 ? -18.740 -2.762 4.903 1.00 98.38 673 LEU A C 1
ATOM 5284 O O . LEU A 1 673 ? -19.842 -2.217 4.832 1.00 98.38 673 LEU A O 1
ATOM 5288 N N . VAL A 1 674 ? -18.213 -3.165 6.064 1.00 98.25 674 VAL A N 1
ATOM 5289 C CA . VAL A 1 674 ? -18.889 -3.014 7.363 1.00 98.25 674 VAL A CA 1
ATOM 5290 C C . VAL A 1 674 ? -19.247 -1.557 7.643 1.00 98.25 674 VAL A C 1
ATOM 5292 O O . VAL A 1 674 ? -20.382 -1.267 8.019 1.00 98.25 674 VAL A O 1
ATOM 5295 N N . TRP A 1 675 ? -18.319 -0.623 7.437 1.00 97.38 675 TRP A N 1
ATOM 5296 C CA . TRP A 1 675 ? -18.585 0.791 7.689 1.00 97.38 675 TRP A CA 1
ATOM 5297 C C . TRP A 1 675 ? -19.477 1.437 6.625 1.00 97.38 675 TRP A C 1
ATOM 5299 O O . TRP A 1 675 ? -20.258 2.323 6.976 1.00 97.38 675 TRP A O 1
ATOM 5309 N N . THR A 1 676 ? -19.457 0.973 5.372 1.00 96.44 676 THR A N 1
ATOM 5310 C CA . THR A 1 676 ? -20.466 1.363 4.371 1.00 96.44 676 THR A CA 1
ATOM 5311 C C . THR A 1 676 ? -21.863 0.937 4.818 1.00 96.44 676 THR A C 1
ATOM 5313 O O . THR A 1 676 ? -22.790 1.749 4.809 1.00 96.44 676 THR A O 1
ATOM 5316 N N . LEU A 1 677 ? -22.022 -0.310 5.272 1.00 94.69 677 LEU A N 1
ATOM 5317 C CA . LEU A 1 677 ? -23.290 -0.843 5.777 1.00 94.69 677 LEU A CA 1
ATOM 5318 C C . LEU A 1 677 ? -23.756 -0.110 7.039 1.00 94.69 677 LEU A C 1
ATOM 5320 O O . LEU A 1 677 ? -24.912 0.303 7.112 1.00 94.69 677 LEU A O 1
ATOM 5324 N N . ALA A 1 678 ? -22.853 0.133 7.992 1.00 92.31 678 ALA A N 1
ATOM 5325 C CA . ALA A 1 678 ? -23.141 0.881 9.215 1.00 92.31 678 ALA A CA 1
ATOM 5326 C C . ALA A 1 678 ? -23.671 2.294 8.924 1.00 92.31 678 ALA A C 1
ATOM 5328 O O . ALA A 1 678 ? -24.596 2.762 9.587 1.00 92.31 678 ALA A O 1
ATOM 5329 N N . ASN A 1 679 ? -23.119 2.956 7.902 1.00 90.12 679 ASN A N 1
ATOM 5330 C CA . ASN A 1 679 ? -23.551 4.280 7.449 1.00 90.12 679 ASN A CA 1
ATOM 5331 C C . ASN A 1 679 ? -24.685 4.228 6.406 1.00 90.12 679 ASN A C 1
ATOM 5333 O O . ASN A 1 679 ? -25.092 5.263 5.885 1.00 90.12 679 ASN A O 1
ATOM 5337 N N . SER A 1 680 ? -25.222 3.047 6.093 1.00 85.44 680 SER A N 1
ATOM 5338 C CA . SER A 1 680 ? -26.417 2.881 5.251 1.00 85.44 680 SER A CA 1
ATOM 5339 C C . SER A 1 680 ? -27.701 2.716 6.073 1.00 85.44 680 SER A C 1
ATOM 5341 O O . SER A 1 680 ? -28.787 2.665 5.502 1.00 85.44 680 SER A O 1
ATOM 5343 N N . ILE A 1 681 ? -27.601 2.612 7.404 1.00 75.06 681 ILE A N 1
ATOM 5344 C CA . ILE A 1 681 ? -28.758 2.463 8.298 1.00 75.06 681 ILE A CA 1
ATOM 5345 C C . ILE A 1 681 ? -29.384 3.847 8.534 1.00 75.06 681 ILE A C 1
ATOM 5347 O O . ILE A 1 681 ? -28.684 4.706 9.082 1.00 75.06 681 ILE A O 1
ATOM 5351 N N . PRO A 1 682 ? -30.667 4.077 8.184 1.00 78.00 682 PRO A N 1
ATOM 5352 C CA . PRO A 1 682 ? -31.356 5.334 8.474 1.00 78.00 682 PRO A CA 1
ATOM 5353 C C . PRO A 1 682 ? -31.237 5.739 9.945 1.00 78.00 682 PRO A C 1
ATOM 5355 O O . PRO A 1 682 ? -31.479 4.921 10.827 1.00 78.00 682 PRO A O 1
ATOM 5358 N N . ASP A 1 683 ? -30.862 6.993 10.223 1.00 81.38 683 ASP A N 1
ATOM 5359 C CA . ASP A 1 683 ? -30.612 7.496 11.583 1.00 81.38 683 ASP A CA 1
ATOM 5360 C C . ASP A 1 683 ? -30.897 9.004 11.720 1.00 81.38 683 ASP A C 1
ATOM 5362 O O . ASP A 1 683 ? -31.159 9.709 10.752 1.00 81.38 683 ASP A O 1
ATOM 5366 N N . PHE A 1 684 ? -30.849 9.545 12.937 1.00 86.06 684 PHE A N 1
ATOM 5367 C CA . PHE A 1 684 ? -30.885 10.984 13.174 1.00 86.06 684 PHE A CA 1
ATOM 5368 C C . PHE A 1 684 ? -30.112 11.393 14.431 1.00 86.06 684 PHE A C 1
ATOM 5370 O O . PHE A 1 684 ? -29.962 10.641 15.397 1.00 86.06 684 PHE A O 1
ATOM 5377 N N . SER A 1 685 ? -29.646 12.643 14.453 1.00 87.06 685 SER A N 1
ATOM 5378 C CA . SER A 1 685 ? -28.953 13.219 15.612 1.00 87.06 685 SER A CA 1
ATOM 5379 C C . SER A 1 685 ? -29.892 14.041 16.499 1.00 87.06 685 SER A C 1
ATOM 5381 O O . SER A 1 685 ? -30.821 14.677 16.009 1.00 87.06 685 SER A O 1
ATOM 5383 N N . LEU A 1 686 ? -29.629 14.040 17.814 1.00 93.88 686 LEU A N 1
ATOM 5384 C CA . LEU A 1 686 ? -30.347 14.810 18.839 1.00 93.88 686 LEU A CA 1
ATOM 5385 C C . LEU A 1 686 ? -29.348 15.609 19.695 1.00 93.88 686 LEU A C 1
ATOM 5387 O O . LEU A 1 686 ? -28.521 15.026 20.410 1.00 93.88 686 LEU A O 1
ATOM 5391 N N . SER A 1 687 ? -29.454 16.940 19.677 1.00 90.12 687 SER A N 1
ATOM 5392 C CA . SER A 1 687 ? -28.713 17.844 20.571 1.00 90.12 687 SER A CA 1
ATOM 5393 C C . SER A 1 687 ? -29.629 18.908 21.185 1.00 90.12 687 SER A C 1
ATOM 5395 O O . SER A 1 687 ? -30.722 19.163 20.686 1.00 90.12 687 SER A O 1
ATOM 5397 N N . VAL A 1 688 ? -29.228 19.489 22.323 1.00 90.94 688 VAL A N 1
ATOM 5398 C CA . VAL A 1 688 ? -30.053 20.444 23.085 1.00 90.94 688 VAL A CA 1
ATOM 5399 C C . VAL A 1 688 ? -29.179 21.571 23.619 1.00 90.94 688 VAL A C 1
ATOM 5401 O O . VAL A 1 688 ? -28.118 21.301 24.181 1.00 90.94 688 VAL A O 1
ATOM 5404 N N . THR A 1 689 ? -29.609 22.823 23.452 1.00 86.44 689 THR A N 1
ATOM 5405 C CA . THR A 1 689 ? -28.877 24.010 23.920 1.00 86.44 689 THR A CA 1
ATOM 5406 C C . THR A 1 689 ? -29.801 24.959 24.696 1.00 86.44 689 THR A C 1
ATOM 5408 O O . THR A 1 689 ? -30.873 25.293 24.188 1.00 86.44 689 THR A O 1
ATOM 5411 N N . PRO A 1 690 ? -29.406 25.428 25.899 1.00 89.75 690 PRO A N 1
ATOM 5412 C CA . PRO A 1 690 ? -28.231 24.996 26.675 1.00 89.75 690 PRO A CA 1
ATOM 5413 C C . PRO A 1 690 ? -28.402 23.576 27.260 1.00 89.75 690 PRO A C 1
ATOM 5415 O O . PRO A 1 690 ? -29.500 23.043 27.292 1.00 89.75 690 PRO A O 1
ATOM 5418 N N . THR A 1 691 ? -27.341 22.932 27.754 1.00 79.75 691 THR A N 1
ATOM 5419 C CA . THR A 1 691 ? -27.465 21.624 28.447 1.00 79.75 691 THR A CA 1
ATOM 5420 C C . THR A 1 691 ? -27.741 21.767 29.945 1.00 79.75 691 THR A C 1
ATOM 5422 O O . THR A 1 691 ? -28.206 20.827 30.589 1.00 79.75 691 THR A O 1
ATOM 5425 N N . THR A 1 692 ? -27.466 22.945 30.513 1.00 81.62 692 THR A N 1
ATOM 5426 C CA . THR A 1 692 ? -27.825 23.331 31.881 1.00 81.62 692 THR A CA 1
ATOM 5427 C C . THR A 1 692 ? -28.391 24.743 31.873 1.00 81.62 692 THR A C 1
ATOM 5429 O O . THR A 1 692 ? -27.778 25.644 31.304 1.00 81.62 692 THR A O 1
ATOM 5432 N N . HIS A 1 693 ? -29.531 24.945 32.522 1.00 85.06 693 HIS A N 1
ATOM 5433 C CA . HIS A 1 693 ? -30.124 26.261 32.725 1.00 85.06 693 HIS A CA 1
ATOM 5434 C C . HIS A 1 693 ? -30.391 26.468 34.213 1.00 85.06 693 HIS A C 1
ATOM 5436 O O . HIS A 1 693 ? -30.803 25.539 34.908 1.00 85.06 693 HIS A O 1
ATOM 5442 N N . ALA A 1 694 ? -30.172 27.681 34.711 1.00 88.12 694 ALA A N 1
ATOM 5443 C CA . ALA A 1 694 ? -30.508 28.036 36.081 1.00 88.12 694 ALA A CA 1
ATOM 5444 C C . ALA A 1 694 ? -31.535 29.169 36.101 1.00 88.12 694 ALA A C 1
ATOM 5446 O O . ALA A 1 694 ? -31.453 30.080 35.278 1.00 88.12 694 ALA A O 1
ATOM 5447 N N . ILE A 1 695 ? -32.508 29.079 37.003 1.00 90.06 695 ILE A N 1
ATOM 5448 C CA . ILE A 1 695 ? -33.613 30.034 37.156 1.00 90.06 695 ILE A CA 1
ATOM 5449 C C . ILE A 1 695 ? -33.940 30.222 38.644 1.00 90.06 695 ILE A C 1
ATOM 5451 O O . ILE A 1 695 ? -33.489 29.439 39.488 1.00 90.06 695 ILE A O 1
ATOM 5455 N N . LYS A 1 696 ? -34.715 31.250 38.987 1.00 90.88 696 LYS A N 1
ATOM 5456 C CA . LYS A 1 696 ? -35.304 31.382 40.329 1.00 90.88 696 LYS A CA 1
ATOM 5457 C C . LYS A 1 696 ? -36.592 30.567 40.446 1.00 90.88 696 LYS A C 1
ATOM 5459 O O . LYS A 1 696 ? -37.193 30.193 39.440 1.00 90.88 696 LYS A O 1
ATOM 5464 N N . ALA A 1 697 ? -37.020 30.306 41.678 1.00 91.06 697 ALA A N 1
ATOM 5465 C CA . ALA A 1 697 ? -38.298 29.646 41.924 1.00 91.06 697 ALA A CA 1
ATOM 5466 C C . ALA A 1 697 ? -39.476 30.410 41.284 1.00 91.06 697 ALA A C 1
ATOM 5468 O O . ALA A 1 697 ? -39.570 31.636 41.387 1.00 91.06 697 ALA A O 1
ATOM 5469 N N . GLY A 1 698 ? -40.369 29.676 40.622 1.00 89.75 698 GLY A N 1
ATOM 5470 C CA . GLY A 1 698 ? -41.524 30.184 39.878 1.00 89.75 698 GLY A CA 1
ATOM 5471 C C . GLY A 1 698 ? -41.223 30.730 38.474 1.00 89.75 698 GLY A C 1
ATOM 5472 O O . GLY A 1 698 ? -42.142 31.192 37.797 1.00 89.75 698 GLY A O 1
ATOM 5473 N N . GLU A 1 699 ? -39.966 30.712 38.017 1.00 93.69 699 GLU A N 1
ATOM 5474 C CA . GLU A 1 699 ? -39.594 31.162 36.670 1.00 93.69 699 GLU A CA 1
ATOM 5475 C C . GLU A 1 699 ? -39.728 30.047 35.613 1.00 93.69 699 GLU A C 1
ATOM 5477 O O . GLU A 1 699 ? -40.066 28.894 35.888 1.00 93.69 699 GLU A O 1
ATOM 5482 N N . THR A 1 700 ? -39.480 30.412 34.354 1.00 95.19 700 THR A N 1
ATOM 5483 C CA . THR A 1 700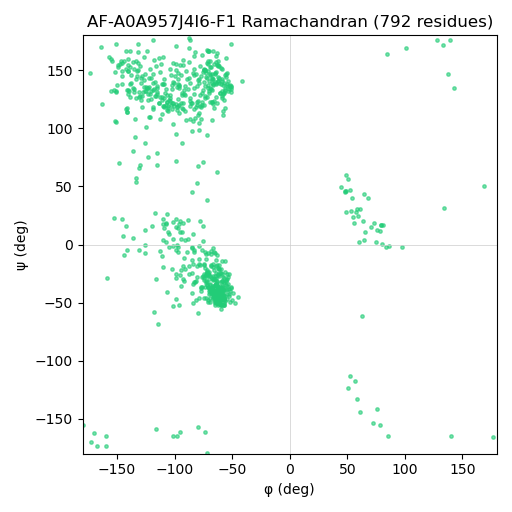 ? -39.508 29.504 33.204 1.00 95.19 700 THR A CA 1
ATOM 5484 C C . THR A 1 700 ? -38.129 29.425 32.558 1.00 95.19 700 THR A C 1
ATOM 5486 O O . THR A 1 700 ? -37.508 30.452 32.292 1.00 95.19 700 THR A O 1
ATOM 5489 N N . ALA A 1 701 ? -37.671 28.212 32.262 1.00 94.00 701 ALA A N 1
ATOM 5490 C CA . ALA A 1 701 ? -36.489 27.947 31.450 1.00 94.00 701 ALA A CA 1
ATOM 5491 C C . ALA A 1 701 ? -36.890 27.498 30.040 1.00 94.00 701 ALA A C 1
ATOM 5493 O O . ALA A 1 701 ? -37.887 26.794 29.854 1.00 94.00 701 ALA A O 1
ATOM 5494 N N . VAL A 1 702 ? -36.089 27.881 29.046 1.00 95.75 702 VAL A N 1
ATOM 5495 C CA . VAL A 1 702 ? -36.295 27.511 27.642 1.00 95.75 702 VAL A CA 1
ATOM 5496 C C . VAL A 1 702 ? -35.043 26.829 27.104 1.00 95.75 702 VAL A C 1
ATOM 5498 O O . VAL A 1 702 ? -33.927 27.300 27.316 1.00 95.75 702 VAL A O 1
ATOM 5501 N N . TYR A 1 703 ? -35.250 25.726 26.393 1.00 95.25 703 TYR A N 1
ATOM 5502 C CA . TYR A 1 703 ? -34.219 24.956 25.711 1.00 95.25 703 TYR A CA 1
ATOM 5503 C C . TYR A 1 703 ? -34.585 24.793 24.234 1.00 95.25 703 TYR A C 1
ATOM 5505 O O . TYR A 1 703 ? -35.762 24.656 23.894 1.00 95.25 703 TYR A O 1
ATOM 5513 N N . THR A 1 704 ? -33.579 24.751 23.365 1.00 96.81 704 THR A N 1
ATOM 5514 C CA . THR A 1 704 ? -33.749 24.443 21.940 1.00 96.81 704 THR A CA 1
ATOM 5515 C C . THR A 1 704 ? -33.211 23.049 21.658 1.00 96.81 704 THR A C 1
ATOM 5517 O O . THR A 1 704 ? -32.034 22.777 21.886 1.00 96.81 704 THR A O 1
ATOM 5520 N N . ILE A 1 705 ? -34.076 22.163 21.170 1.00 97.06 705 ILE A N 1
ATOM 5521 C CA . ILE A 1 705 ? -33.738 20.827 20.682 1.00 97.06 705 ILE A CA 1
ATOM 5522 C C . ILE A 1 705 ? -33.445 20.935 19.185 1.00 97.06 705 ILE A C 1
ATOM 5524 O O . ILE A 1 705 ? -34.270 21.458 18.438 1.00 97.06 705 ILE A O 1
ATOM 5528 N N . HIS A 1 706 ? -32.304 20.417 18.743 1.00 92.75 706 HIS A N 1
ATOM 5529 C CA . HIS A 1 706 ? -31.917 20.327 17.339 1.00 92.75 706 HIS A CA 1
ATOM 5530 C C . HIS A 1 706 ? -31.928 18.861 16.901 1.00 92.75 706 HIS A C 1
ATOM 5532 O O . HIS A 1 706 ? -31.291 18.016 17.537 1.00 92.75 706 HIS A O 1
ATOM 5538 N N . LEU A 1 707 ? -32.640 18.580 15.810 1.00 93.38 707 LEU A N 1
ATOM 5539 C CA . LEU A 1 707 ? -32.702 17.271 15.170 1.00 93.38 707 LEU A CA 1
ATOM 5540 C C . LEU A 1 707 ? -32.260 17.388 13.707 1.00 93.38 707 LEU A C 1
ATOM 5542 O O . LEU A 1 707 ? -32.767 18.243 12.977 1.00 93.38 707 LEU A O 1
ATOM 5546 N N . GLN A 1 708 ? -31.335 16.534 13.278 1.00 87.88 708 GLN A N 1
ATOM 5547 C CA . GLN A 1 708 ? -30.858 16.467 11.889 1.00 87.88 708 GLN A CA 1
ATOM 5548 C C . GLN A 1 708 ? -30.995 15.032 11.373 1.00 87.88 708 GLN A C 1
ATOM 5550 O O . GLN A 1 708 ? -30.631 14.123 12.128 1.00 87.88 708 GLN A O 1
ATOM 5555 N N . PRO A 1 709 ? -31.500 14.820 10.142 1.00 85.50 709 PRO A N 1
ATOM 5556 C CA . PRO A 1 709 ? -31.554 13.488 9.553 1.00 85.50 709 PRO A CA 1
ATOM 5557 C C . PRO A 1 709 ? -30.136 12.988 9.251 1.00 85.50 709 PRO A C 1
ATOM 5559 O O . PRO A 1 709 ? -29.226 13.787 9.022 1.00 85.50 709 PRO A O 1
ATOM 5562 N N . GLY A 1 710 ? -29.958 11.673 9.248 1.00 76.19 710 GLY A N 1
ATOM 5563 C CA . GLY A 1 710 ? -28.769 10.970 8.778 1.00 76.19 710 GLY A CA 1
ATOM 5564 C C . GLY A 1 710 ? -29.170 9.772 7.914 1.00 76.19 710 GLY A C 1
ATOM 5565 O O . GLY A 1 710 ? -30.244 9.211 8.102 1.00 76.19 710 GLY A O 1
ATOM 5566 N N . ASN A 1 711 ? -28.322 9.384 6.961 1.00 69.00 711 ASN A N 1
ATOM 5567 C CA . ASN A 1 711 ? -28.480 8.160 6.157 1.00 69.00 711 ASN A CA 1
ATOM 5568 C C . ASN A 1 711 ? -29.881 7.999 5.522 1.00 69.00 711 ASN A C 1
ATOM 5570 O O . ASN A 1 711 ? -30.583 7.029 5.785 1.00 69.00 711 ASN A O 1
ATOM 5574 N N . ASP A 1 712 ? -30.322 8.986 4.735 1.00 69.81 712 ASP A N 1
ATOM 5575 C CA . ASP A 1 712 ? -31.635 9.006 4.059 1.00 69.81 712 ASP A CA 1
ATOM 5576 C C . ASP A 1 712 ? -32.863 8.848 4.978 1.00 69.81 712 ASP A C 1
ATOM 5578 O O . ASP A 1 712 ? -33.969 8.567 4.512 1.00 69.81 712 ASP A O 1
ATOM 5582 N N . PHE A 1 713 ? -32.709 9.076 6.287 1.00 81.88 713 PHE A N 1
ATOM 5583 C CA . PHE A 1 713 ? -33.809 9.002 7.242 1.00 81.88 713 PHE A CA 1
ATOM 5584 C C . PHE A 1 713 ? -34.938 9.971 6.882 1.00 81.88 713 PHE A C 1
ATOM 5586 O O . PHE A 1 713 ? -34.807 11.195 6.989 1.00 81.88 713 PHE A O 1
ATOM 5593 N N . SER A 1 714 ? -36.069 9.395 6.483 1.00 84.75 714 SER A N 1
ATOM 5594 C CA . SER A 1 714 ? -37.268 10.119 6.059 1.00 84.75 714 SER A CA 1
ATOM 5595 C C . SER A 1 714 ? -38.450 9.962 7.013 1.00 84.75 714 SER A C 1
ATOM 5597 O O . SER A 1 714 ? -39.492 10.584 6.799 1.00 84.75 714 SER A O 1
ATOM 5599 N N . ASP A 1 715 ? -38.321 9.120 8.040 1.00 89.75 715 ASP A N 1
ATOM 5600 C CA . ASP A 1 715 ? -39.394 8.889 8.998 1.00 89.75 715 ASP A CA 1
ATOM 5601 C C . ASP A 1 715 ? -39.613 10.100 9.911 1.00 89.75 715 ASP A C 1
ATOM 5603 O O . ASP A 1 715 ? -38.738 10.932 10.155 1.00 89.75 715 ASP A O 1
ATOM 5607 N N . ASN A 1 716 ? -40.826 10.211 10.439 1.00 94.75 716 ASN A N 1
ATOM 5608 C CA . ASN A 1 716 ? -41.145 11.244 11.414 1.00 94.75 716 ASN A CA 1
ATOM 5609 C C . ASN A 1 716 ? -40.545 10.903 12.786 1.00 94.75 716 ASN A C 1
ATOM 5611 O O . ASN A 1 716 ? -40.639 9.763 13.245 1.00 94.75 716 ASN A O 1
ATOM 5615 N N . VAL A 1 717 ? -40.005 11.907 13.483 1.00 96.31 717 VAL A N 1
ATOM 5616 C CA . VAL A 1 717 ? -39.457 11.766 14.839 1.00 96.31 717 VAL A CA 1
ATOM 5617 C C . VAL A 1 717 ? -40.444 12.285 15.876 1.00 96.31 717 VAL A C 1
ATOM 5619 O O . VAL A 1 717 ? -40.796 13.465 15.893 1.00 96.31 717 VAL A O 1
ATOM 5622 N N . THR A 1 718 ? -40.831 11.410 16.801 1.00 97.62 718 THR A N 1
ATOM 5623 C CA . THR A 1 718 ? -41.648 11.735 17.972 1.00 97.62 718 THR A CA 1
ATOM 5624 C C . THR A 1 718 ? -40.767 12.050 19.181 1.00 97.62 718 THR A C 1
ATOM 5626 O O . THR A 1 718 ? -39.890 11.264 19.538 1.00 97.62 718 THR A O 1
ATOM 5629 N N . LEU A 1 719 ? -41.011 13.184 19.837 1.00 97.56 719 LEU A N 1
ATOM 5630 C CA . LEU A 1 719 ? -40.316 13.644 21.038 1.00 97.56 719 LEU A CA 1
ATOM 5631 C C . LEU A 1 719 ? -41.154 13.414 22.300 1.00 97.56 719 LEU A C 1
ATOM 5633 O O . LEU A 1 719 ? -42.342 13.734 22.348 1.00 97.56 719 LEU A O 1
ATOM 5637 N N . SER A 1 720 ? -40.505 12.950 23.364 1.00 96.31 720 SER A N 1
ATOM 5638 C CA . SER A 1 720 ? -41.073 12.845 24.709 1.00 96.31 720 SER A CA 1
ATOM 5639 C C . SER A 1 720 ? -40.049 13.236 25.774 1.00 96.31 720 SER A C 1
ATOM 5641 O O . SER A 1 720 ? -38.842 13.207 25.540 1.00 96.31 720 SER A O 1
ATOM 5643 N N . THR A 1 721 ? -40.513 13.585 26.974 1.00 96.19 721 THR A N 1
ATOM 5644 C CA . THR A 1 721 ? -39.644 13.884 28.123 1.00 96.19 721 THR A CA 1
ATOM 5645 C C . THR A 1 721 ? -40.099 13.112 29.354 1.00 96.19 721 THR A C 1
ATOM 5647 O O . THR A 1 721 ? -41.288 12.828 29.495 1.00 96.19 721 THR A O 1
ATOM 5650 N N . ASN A 1 722 ? -39.195 12.821 30.291 1.00 93.69 722 ASN A N 1
ATOM 5651 C CA . ASN A 1 722 ? -39.635 12.541 31.660 1.00 93.69 722 ASN A CA 1
ATOM 5652 C C . ASN A 1 722 ? -40.171 13.839 32.298 1.00 93.69 722 ASN A C 1
ATOM 5654 O O . ASN A 1 722 ? -39.746 14.938 31.940 1.00 93.69 722 ASN A O 1
ATOM 5658 N N . THR A 1 723 ? -41.089 13.727 33.259 1.00 88.88 723 THR A N 1
ATOM 5659 C CA . THR A 1 723 ? -41.647 14.893 33.966 1.00 88.88 723 THR A CA 1
ATOM 5660 C C . THR A 1 723 ? -41.476 14.716 35.474 1.00 88.88 723 THR A C 1
ATOM 5662 O O . THR A 1 723 ? -42.351 14.154 36.135 1.00 88.88 723 THR A O 1
ATOM 5665 N N . PRO A 1 724 ? -40.323 15.131 36.034 1.00 88.31 724 PRO A N 1
ATOM 5666 C CA . PRO A 1 724 ? -40.111 15.172 37.478 1.00 88.31 724 PRO A CA 1
ATOM 5667 C C . PRO A 1 724 ? -41.179 16.008 38.203 1.00 88.31 724 PRO A C 1
ATOM 5669 O O . PRO A 1 724 ? -41.647 17.018 37.684 1.00 88.31 724 PRO A O 1
ATOM 5672 N N . GLY A 1 725 ? -41.541 15.621 39.429 1.00 89.50 725 GLY A N 1
ATOM 5673 C CA . GLY A 1 725 ? -42.480 16.394 40.249 1.00 89.50 725 GLY A CA 1
ATOM 5674 C C . GLY A 1 725 ? -41.927 17.774 40.633 1.00 89.50 725 GLY A C 1
ATOM 5675 O O . GLY A 1 725 ? -40.754 17.901 40.978 1.00 89.50 725 GLY A O 1
ATOM 5676 N N . GLY A 1 726 ? -42.780 18.801 40.603 1.00 90.56 726 GLY A N 1
ATOM 5677 C CA . GLY A 1 726 ? -42.413 20.188 40.934 1.00 90.56 726 GLY A CA 1
ATOM 5678 C C . GLY A 1 726 ? -42.093 21.077 39.727 1.00 90.56 726 GLY A C 1
ATOM 5679 O O . GLY A 1 726 ? -41.893 22.272 39.905 1.00 90.56 726 GLY A O 1
ATOM 5680 N N . ILE A 1 727 ? -42.122 20.531 38.508 1.00 95.12 727 ILE A N 1
ATOM 5681 C CA . ILE A 1 727 ? -42.008 21.290 37.255 1.00 95.12 727 ILE A CA 1
ATOM 5682 C C . ILE A 1 727 ? -43.101 20.879 36.267 1.00 95.12 727 ILE A C 1
ATOM 5684 O O . ILE A 1 727 ? -43.623 19.766 36.332 1.00 95.12 727 ILE A O 1
ATOM 5688 N N . ASN A 1 728 ? -43.431 21.765 35.331 1.00 95.56 728 ASN A N 1
ATOM 5689 C CA . ASN A 1 728 ? -44.257 21.451 34.169 1.00 95.56 728 ASN A CA 1
ATOM 5690 C C . ASN A 1 728 ? -43.432 21.605 32.888 1.00 95.56 728 ASN A C 1
ATOM 5692 O O . ASN A 1 728 ? -42.683 22.570 32.749 1.00 95.56 728 ASN A O 1
ATOM 5696 N N . ILE A 1 729 ? -43.558 20.660 31.958 1.00 96.38 729 ILE A N 1
ATOM 5697 C CA . ILE A 1 729 ? -42.746 20.602 30.739 1.00 96.38 729 ILE A CA 1
ATOM 5698 C C . ILE A 1 729 ? -43.665 20.598 29.520 1.00 96.38 729 ILE A C 1
ATOM 5700 O O . ILE A 1 729 ? -44.640 19.852 29.475 1.00 96.38 729 ILE A O 1
ATOM 5704 N N . SER A 1 730 ? -43.334 21.406 28.515 1.00 96.06 730 SER A N 1
ATOM 5705 C CA . SER A 1 730 ? -44.046 21.438 27.235 1.00 96.06 730 SER A CA 1
ATOM 5706 C C . SER A 1 730 ? -43.080 21.539 26.056 1.00 96.06 730 SER A C 1
ATOM 5708 O O . SER A 1 730 ? -42.027 22.169 26.154 1.00 96.06 730 SER A O 1
ATOM 5710 N N . LEU A 1 731 ? -43.445 20.898 24.946 1.00 96.75 731 LEU A N 1
ATOM 5711 C CA . LEU A 1 731 ? -42.737 20.948 23.667 1.00 96.75 731 LEU A CA 1
ATOM 5712 C C . LEU A 1 731 ? -43.573 21.757 22.673 1.00 96.75 731 LEU A C 1
ATOM 5714 O O . LEU A 1 731 ? -44.787 21.562 22.604 1.00 96.75 731 LEU A O 1
ATOM 5718 N N . SER A 1 732 ? -42.941 22.626 21.880 1.00 96.94 732 SER A N 1
ATOM 5719 C CA . SER A 1 732 ? -43.639 23.382 20.828 1.00 96.94 732 SER A CA 1
ATOM 5720 C C . SER A 1 732 ? -44.197 22.482 19.722 1.00 96.94 732 SER A C 1
ATOM 5722 O O . SER A 1 732 ? -45.220 22.804 19.123 1.00 96.94 732 SER A O 1
ATOM 5724 N N . ASN A 1 733 ? -43.536 21.351 19.469 1.00 95.00 733 ASN A N 1
ATOM 5725 C CA . ASN A 1 733 ? -44.017 20.261 18.633 1.00 95.00 733 ASN A CA 1
ATOM 5726 C C . ASN A 1 733 ? -43.420 18.940 19.142 1.00 95.00 733 ASN A C 1
ATOM 5728 O O . ASN A 1 733 ? -42.241 18.883 19.479 1.00 95.00 733 ASN A O 1
ATOM 5732 N N . ASN A 1 734 ? -44.222 17.883 19.215 1.00 94.62 734 ASN A N 1
ATOM 5733 C CA . ASN A 1 734 ? -43.787 16.559 19.650 1.00 94.62 734 ASN A CA 1
ATOM 5734 C C . ASN A 1 734 ? -43.643 15.556 18.497 1.00 94.62 734 ASN A C 1
ATOM 5736 O O . ASN A 1 734 ? -43.247 14.430 18.764 1.00 94.62 734 ASN A O 1
ATOM 5740 N N . ASN A 1 735 ? -43.951 15.927 17.251 1.00 96.69 735 ASN A N 1
ATOM 5741 C CA . ASN A 1 735 ? -43.769 15.077 16.078 1.00 96.69 735 ASN A CA 1
ATOM 5742 C C . ASN A 1 735 ? -43.279 15.912 14.883 1.00 96.69 735 ASN A C 1
ATOM 5744 O O . ASN A 1 735 ? -43.965 16.841 14.447 1.00 96.69 735 ASN A O 1
ATOM 5748 N N . VAL A 1 736 ? -42.081 15.620 14.379 1.00 95.75 736 VAL A N 1
ATOM 5749 C CA . VAL A 1 736 ? -41.393 16.451 13.381 1.00 95.75 736 VAL A CA 1
ATOM 5750 C C . VAL A 1 736 ? -40.818 15.629 12.230 1.00 95.75 736 VAL A C 1
ATOM 5752 O O . VAL A 1 736 ? -40.262 14.554 12.436 1.00 95.75 736 VAL A O 1
ATOM 5755 N N . THR A 1 737 ? -40.895 16.181 11.020 1.00 94.31 737 THR A N 1
ATOM 5756 C CA . THR A 1 737 ? -40.045 15.795 9.884 1.00 94.31 737 THR A CA 1
ATOM 5757 C C . THR A 1 737 ? -38.683 16.464 10.031 1.00 94.31 737 THR A C 1
ATOM 5759 O O . THR A 1 737 ? -38.621 17.630 10.429 1.00 94.31 737 THR A O 1
ATOM 5762 N N . LEU A 1 738 ? -37.601 15.771 9.692 1.00 90.81 738 LEU A N 1
ATOM 5763 C CA . LEU A 1 738 ? -36.247 16.309 9.818 1.00 90.81 738 LEU A CA 1
ATOM 5764 C C . LEU A 1 738 ? -35.786 17.046 8.543 1.00 90.81 738 LEU A C 1
ATOM 5766 O O . LEU A 1 738 ? -36.208 16.668 7.451 1.00 90.81 738 LEU A O 1
ATOM 5770 N N . PRO A 1 739 ? -34.916 18.075 8.650 1.00 92.50 739 PRO A N 1
ATOM 5771 C CA . PRO A 1 739 ? -34.345 18.647 9.876 1.00 92.50 739 PRO A CA 1
ATOM 5772 C C . PRO A 1 739 ? -35.344 19.518 10.654 1.00 92.50 739 PRO A C 1
ATOM 5774 O O . PRO A 1 739 ? -36.192 20.188 10.068 1.00 92.50 739 PRO A O 1
ATOM 5777 N N . ALA A 1 740 ? -35.218 19.550 11.984 1.00 94.38 740 ALA A N 1
ATOM 5778 C CA . ALA A 1 740 ? -36.149 20.275 12.850 1.00 94.38 740 ALA A CA 1
ATOM 5779 C C . ALA A 1 740 ? -35.472 20.954 14.048 1.00 94.38 740 ALA A C 1
ATOM 5781 O O . ALA A 1 740 ? -34.468 20.483 14.586 1.00 94.38 740 ALA A O 1
ATOM 5782 N N . GLN A 1 741 ? -36.079 22.053 14.504 1.00 96.69 741 GLN A N 1
ATOM 5783 C CA . GLN A 1 741 ? -35.806 22.657 15.807 1.00 96.69 741 GLN A CA 1
ATOM 5784 C C . GLN A 1 741 ? -37.089 22.695 16.634 1.00 96.69 741 GLN A C 1
ATOM 5786 O O . GLN A 1 741 ? -38.133 23.123 16.141 1.00 96.69 741 GLN A O 1
ATOM 5791 N N . VAL A 1 742 ? -37.012 22.258 17.891 1.00 97.25 742 VAL A N 1
ATOM 5792 C CA . VAL A 1 742 ? -38.155 22.203 18.811 1.00 97.25 742 VAL A CA 1
ATOM 5793 C C . VAL A 1 742 ? -37.825 22.954 20.092 1.00 97.25 742 VAL A C 1
ATOM 5795 O O . VAL A 1 742 ? -36.770 22.758 20.690 1.00 97.25 742 VAL A O 1
ATOM 5798 N N . THR A 1 743 ? -38.737 23.816 20.531 1.00 97.69 743 THR A N 1
ATOM 5799 C CA . THR A 1 743 ? -38.604 24.545 21.792 1.00 97.69 743 THR A CA 1
ATOM 5800 C C . THR A 1 743 ? -39.161 23.695 22.925 1.00 97.69 743 THR A C 1
ATOM 5802 O O . THR A 1 743 ? -40.312 23.264 22.873 1.00 97.69 743 THR A O 1
ATOM 5805 N N . LEU A 1 744 ? -38.352 23.479 23.957 1.00 97.06 744 LEU A N 1
ATOM 5806 C CA . LEU A 1 744 ? -38.743 22.845 25.209 1.00 97.06 744 LEU A CA 1
ATOM 5807 C C . LEU A 1 744 ? -38.847 23.920 26.294 1.00 97.06 744 LEU A C 1
ATOM 5809 O O . LEU A 1 744 ? -37.862 24.578 26.629 1.00 97.06 744 LEU A O 1
ATOM 5813 N N . THR A 1 745 ? -40.037 24.078 26.859 1.00 97.44 745 THR A N 1
ATOM 5814 C CA . THR A 1 745 ? -40.327 25.044 27.920 1.00 97.44 745 THR A CA 1
ATOM 5815 C C . THR A 1 745 ? -40.549 24.310 29.233 1.00 97.44 745 THR A C 1
ATOM 5817 O O . THR A 1 745 ? -41.395 23.417 29.311 1.00 97.44 745 THR A O 1
ATOM 5820 N N . VAL A 1 746 ? -39.802 24.702 30.265 1.00 96.31 746 VAL A N 1
ATOM 5821 C CA . VAL A 1 746 ? -39.882 24.131 31.613 1.00 96.31 746 VAL A CA 1
ATOM 5822 C C . VAL A 1 746 ? -40.286 25.220 32.596 1.00 96.31 746 VAL A C 1
ATOM 5824 O O . VAL A 1 746 ? -39.563 26.198 32.764 1.00 96.31 746 VAL A O 1
ATOM 5827 N N . VAL A 1 747 ? -41.431 25.051 33.247 1.00 95.62 747 VAL A N 1
ATOM 5828 C CA . VAL A 1 747 ? -41.978 25.983 34.240 1.00 95.62 747 VAL A CA 1
ATOM 5829 C C . VAL A 1 747 ? -41.772 25.396 35.628 1.00 95.62 747 VAL A C 1
ATOM 5831 O O . VAL A 1 747 ? -42.217 24.276 35.887 1.00 95.62 747 VAL A O 1
ATOM 5834 N N . ASP A 1 748 ? -41.121 26.139 36.520 1.00 94.88 748 ASP A N 1
ATOM 5835 C CA . ASP A 1 748 ? -41.034 25.760 37.929 1.00 94.88 748 ASP A CA 1
ATOM 5836 C C . ASP A 1 748 ? -42.366 26.021 38.648 1.00 94.88 748 ASP A C 1
ATOM 5838 O O . ASP A 1 748 ? -42.975 27.078 38.487 1.00 94.88 748 ASP A O 1
ATOM 5842 N N . LEU A 1 749 ? -42.843 25.039 39.420 1.00 94.31 749 LEU A N 1
ATOM 5843 C CA . LEU A 1 749 ? -44.134 25.114 40.118 1.00 94.31 749 LEU A CA 1
ATOM 5844 C C . LEU A 1 749 ? -43.999 25.528 41.588 1.00 94.31 749 LEU A C 1
ATOM 5846 O O . LEU A 1 749 ? -45.010 25.622 42.290 1.00 94.31 749 LEU A O 1
ATOM 5850 N N . HIS A 1 750 ? -42.779 25.768 42.074 1.00 92.06 750 HIS A N 1
ATOM 5851 C CA . HIS A 1 750 ? -42.591 26.323 43.405 1.00 92.06 750 HIS A CA 1
ATOM 5852 C C . HIS A 1 750 ? -43.025 27.787 43.429 1.00 92.06 750 HIS A C 1
ATOM 5854 O O . HIS A 1 750 ? -42.946 28.521 42.445 1.00 92.06 750 HIS A O 1
ATOM 5860 N N . ASN A 1 751 ? -43.514 28.227 44.585 1.00 87.81 751 ASN A N 1
ATOM 5861 C CA . ASN A 1 751 ? -43.806 29.639 44.775 1.00 87.81 751 ASN A CA 1
ATOM 5862 C C . ASN A 1 751 ? -42.500 30.452 44.816 1.00 87.81 751 ASN A C 1
ATOM 5864 O O . ASN A 1 751 ? -41.442 29.941 45.173 1.00 87.81 751 ASN A O 1
ATOM 5868 N N . SER A 1 752 ? -42.592 31.749 44.534 1.00 82.06 752 SER A N 1
ATOM 5869 C CA . SER A 1 752 ? -41.434 32.652 44.520 1.00 82.06 752 SER A CA 1
ATOM 5870 C C . SER A 1 752 ? -40.768 32.861 45.890 1.00 82.06 752 SER A C 1
ATOM 5872 O O . SER A 1 752 ? -39.757 33.546 45.959 1.00 82.06 752 SER A O 1
ATOM 5874 N N . SER A 1 753 ? -41.347 32.337 46.978 1.00 83.94 753 SER A N 1
ATOM 5875 C CA . SER A 1 753 ? -40.746 32.330 48.323 1.00 83.94 753 SER A CA 1
ATOM 5876 C C . SER A 1 753 ? -39.991 31.035 48.644 1.00 83.94 753 SER A C 1
ATOM 5878 O O . SER A 1 753 ? -39.550 30.843 49.775 1.00 83.94 753 SER A O 1
ATOM 5880 N N . PHE A 1 754 ? -39.874 30.117 47.683 1.00 88.75 754 PHE A N 1
ATOM 5881 C CA . PHE A 1 754 ? -39.045 28.928 47.805 1.00 88.75 754 PHE A CA 1
ATOM 5882 C C . PHE A 1 754 ? -37.575 29.321 47.621 1.00 88.75 754 PHE A C 1
ATOM 5884 O O . PHE A 1 754 ? -37.211 29.852 46.577 1.00 88.75 754 PHE A O 1
ATOM 5891 N N . GLU A 1 755 ? -36.744 29.071 48.634 1.00 84.81 755 GLU A N 1
ATOM 5892 C CA . GLU A 1 755 ? -35.349 29.552 48.713 1.00 84.81 755 GLU A CA 1
ATOM 5893 C C . GLU A 1 755 ? -34.308 28.424 48.588 1.00 84.81 755 GLU A C 1
ATOM 5895 O O . GLU A 1 755 ? -33.108 28.677 48.450 1.00 84.81 755 GLU A O 1
ATOM 5900 N N . ASP A 1 756 ? -34.748 27.163 48.635 1.00 89.56 756 ASP A N 1
ATOM 5901 C CA . ASP A 1 756 ? -33.848 26.017 48.541 1.00 89.56 756 ASP A CA 1
ATOM 5902 C C . ASP A 1 756 ? -33.353 25.811 47.105 1.00 89.56 756 ASP A C 1
ATOM 5904 O O . ASP A 1 756 ? -34.034 26.124 46.124 1.00 89.56 756 ASP A O 1
ATOM 5908 N N . THR A 1 757 ? -32.142 25.265 46.985 1.00 86.44 757 THR A N 1
ATOM 5909 C CA . THR A 1 757 ? -31.563 24.890 45.694 1.00 86.44 757 THR A CA 1
ATOM 5910 C C . THR A 1 757 ? -32.042 23.494 45.310 1.00 86.44 757 THR A C 1
ATOM 5912 O O . THR A 1 757 ? -31.779 22.533 46.032 1.00 86.44 757 THR A O 1
ATOM 5915 N N . LEU A 1 758 ? -32.690 23.364 44.151 1.00 89.69 758 LEU A N 1
ATOM 5916 C CA . LEU A 1 758 ? -33.102 22.075 43.584 1.00 89.69 758 LEU A CA 1
ATOM 5917 C C . LEU A 1 758 ? -32.485 21.869 42.204 1.00 89.69 758 LEU A C 1
ATOM 5919 O O . LEU A 1 758 ? -32.210 22.820 41.478 1.00 89.69 758 LEU A O 1
ATOM 5923 N N . THR A 1 759 ? -32.254 20.611 41.833 1.00 88.94 759 THR A N 1
ATOM 5924 C CA . THR A 1 759 ? -31.758 20.240 40.504 1.00 88.94 759 THR A CA 1
ATOM 5925 C C . THR A 1 759 ? -32.657 19.176 39.896 1.00 88.94 759 THR A C 1
ATOM 5927 O O . THR A 1 759 ? -32.885 18.129 40.499 1.00 88.94 759 THR A O 1
ATOM 5930 N N . TYR A 1 760 ? -33.122 19.434 38.678 1.00 90.12 760 TYR A N 1
ATOM 5931 C CA . TYR A 1 760 ? -33.915 18.515 37.875 1.00 90.12 760 TYR A CA 1
ATOM 5932 C C . TYR A 1 760 ? -33.093 17.970 36.716 1.00 90.12 760 TYR A C 1
ATOM 5934 O O . TYR A 1 760 ? -32.509 18.738 35.954 1.00 90.12 760 TYR A O 1
ATOM 5942 N N . ASN A 1 761 ? -33.102 16.646 36.557 1.00 90.50 761 ASN A N 1
ATOM 5943 C CA . ASN A 1 761 ? -32.597 15.974 35.364 1.00 90.50 761 ASN A CA 1
ATOM 5944 C C . ASN A 1 761 ? -33.779 15.653 34.445 1.00 90.50 761 ASN A C 1
ATOM 5946 O O . ASN A 1 761 ? -34.659 14.864 34.807 1.00 90.50 761 ASN A O 1
ATOM 5950 N N . ILE A 1 762 ? -33.794 16.270 33.267 1.00 95.06 762 ILE A N 1
ATOM 5951 C CA . ILE A 1 762 ? -34.848 16.095 32.269 1.00 95.06 762 ILE A CA 1
ATOM 5952 C C . ILE A 1 762 ? -34.253 15.332 31.087 1.00 95.06 762 ILE A C 1
ATOM 5954 O O . ILE A 1 762 ? -33.384 15.843 30.389 1.00 95.06 762 ILE A O 1
ATOM 5958 N N . THR A 1 763 ? -34.698 14.101 30.877 1.00 94.81 763 THR A N 1
ATOM 5959 C CA . THR A 1 763 ? -34.342 13.232 29.757 1.00 94.81 763 THR A CA 1
ATOM 5960 C C . THR A 1 763 ? -35.352 13.409 28.633 1.00 94.81 763 THR A C 1
ATOM 5962 O O . THR A 1 763 ? -36.531 13.092 28.783 1.00 94.81 763 THR A O 1
ATOM 5965 N N . ILE A 1 764 ? -34.866 13.894 27.498 1.00 96.81 764 ILE A N 1
ATOM 5966 C CA . ILE A 1 764 ? -35.578 14.009 26.228 1.00 96.81 764 ILE A CA 1
ATOM 5967 C C . ILE A 1 764 ? -35.306 12.734 25.431 1.00 96.81 764 ILE A C 1
ATOM 5969 O O . ILE A 1 764 ? -34.149 12.342 25.278 1.00 96.81 764 ILE A O 1
ATOM 5973 N N . THR A 1 765 ? -36.362 12.098 24.933 1.00 96.44 765 THR A N 1
ATOM 5974 C CA . THR A 1 765 ? -36.319 10.930 24.046 1.00 96.44 765 THR A CA 1
ATOM 5975 C C . THR A 1 765 ? -36.900 11.322 22.694 1.00 96.44 765 THR A C 1
ATOM 5977 O O . THR A 1 765 ? -37.967 11.923 22.639 1.00 96.44 765 THR A O 1
ATOM 5980 N N . ALA A 1 766 ? -36.203 10.993 21.616 1.00 95.06 766 ALA A N 1
ATOM 5981 C CA . ALA A 1 766 ? -36.616 11.201 20.236 1.00 95.06 766 ALA A CA 1
ATOM 5982 C C . ALA A 1 766 ? -36.669 9.831 19.550 1.00 95.06 766 ALA A C 1
ATOM 5984 O O . ALA A 1 766 ? -35.679 9.108 19.627 1.00 95.06 766 ALA A O 1
ATOM 5985 N N . SER A 1 767 ? -37.795 9.452 18.937 1.00 95.06 767 SER A N 1
ATOM 5986 C CA . SER A 1 767 ? -37.982 8.125 18.317 1.00 95.06 767 SER A CA 1
ATOM 5987 C C . SER A 1 767 ? -38.646 8.218 16.941 1.00 95.06 767 SER A C 1
ATOM 5989 O O . SER A 1 767 ? -39.657 8.905 16.813 1.00 95.06 767 SER A O 1
ATOM 5991 N N . GLY A 1 768 ? -38.129 7.511 15.939 1.00 90.69 768 GLY A N 1
ATOM 5992 C CA . GLY A 1 768 ? -38.703 7.414 14.590 1.00 90.69 768 GLY A CA 1
ATOM 5993 C C . GLY A 1 768 ? -37.941 6.390 13.746 1.00 90.69 768 GLY A C 1
ATOM 5994 O O . GLY A 1 768 ? -36.750 6.223 13.976 1.00 90.69 768 GLY A O 1
ATOM 5995 N N . GLY A 1 769 ? -38.611 5.692 12.822 1.00 78.31 769 GLY A N 1
ATOM 5996 C CA . GLY A 1 769 ? -37.970 4.723 11.913 1.00 78.31 769 GLY A CA 1
ATOM 5997 C C . GLY A 1 769 ? -37.115 3.660 12.607 1.00 78.31 769 GLY A C 1
ATOM 5998 O O . GLY A 1 769 ? -35.959 3.483 12.252 1.00 78.31 769 GLY A O 1
ATOM 5999 N N . ASP A 1 770 ? -37.641 3.039 13.671 1.00 82.81 770 ASP A N 1
ATOM 6000 C CA . ASP A 1 770 ? -36.940 2.103 14.576 1.00 82.81 770 ASP A CA 1
ATOM 6001 C C . ASP A 1 770 ? -35.709 2.665 15.327 1.00 82.81 770 ASP A C 1
ATOM 6003 O O . ASP A 1 770 ? -35.108 1.982 16.159 1.00 82.81 770 ASP A O 1
ATOM 6007 N N . VAL A 1 771 ? -35.382 3.947 15.146 1.00 84.00 771 VAL A N 1
ATOM 6008 C CA . VAL A 1 771 ? -34.279 4.643 15.819 1.00 84.00 771 VAL A CA 1
ATOM 6009 C C . VAL A 1 771 ? -34.783 5.400 17.042 1.00 84.00 771 VAL A C 1
ATOM 6011 O O . VAL A 1 771 ? -35.797 6.097 16.999 1.00 84.00 771 VAL A O 1
ATOM 6014 N N . THR A 1 772 ? -34.048 5.303 18.155 1.00 90.56 772 THR A N 1
ATOM 6015 C CA . THR A 1 772 ? -34.314 6.058 19.391 1.00 90.56 772 THR A CA 1
ATOM 6016 C C . THR A 1 772 ? -33.048 6.754 19.896 1.00 90.56 772 THR A C 1
ATOM 6018 O O . THR A 1 772 ? -32.015 6.119 20.105 1.00 90.56 772 THR A O 1
ATOM 6021 N N . ARG A 1 773 ? -33.123 8.065 20.158 1.00 89.50 773 ARG A N 1
ATOM 6022 C CA . ARG A 1 773 ? -32.037 8.889 20.719 1.00 89.50 773 ARG A CA 1
ATOM 6023 C C . ARG A 1 773 ? -32.468 9.559 22.021 1.00 89.50 773 ARG A C 1
ATOM 6025 O O . ARG A 1 773 ? -33.607 10.002 22.148 1.00 89.50 773 ARG A O 1
ATOM 6032 N N . GLN A 1 774 ? -31.547 9.679 22.982 1.00 93.56 774 GLN A N 1
ATOM 6033 C CA . GLN A 1 774 ? -31.809 10.325 24.274 1.00 93.56 774 GLN A CA 1
ATOM 6034 C C . GLN A 1 774 ? -30.764 11.383 24.649 1.00 93.56 774 GLN A C 1
ATOM 6036 O O . GLN A 1 774 ? -29.561 11.219 24.419 1.00 93.56 774 GLN A O 1
ATOM 6041 N N . ARG A 1 775 ? -31.225 12.471 25.279 1.00 90.88 775 ARG A N 1
ATOM 6042 C CA . ARG A 1 775 ? -30.378 13.515 25.878 1.00 90.88 775 ARG A CA 1
ATOM 6043 C C . ARG A 1 775 ? -30.943 13.986 27.211 1.00 90.88 775 ARG A C 1
ATOM 6045 O O . ARG A 1 775 ? -32.121 14.309 27.298 1.00 90.88 775 ARG A O 1
ATOM 6052 N N . THR A 1 776 ? -30.089 14.066 28.231 1.00 91.19 776 THR A N 1
ATOM 6053 C CA . THR A 1 776 ? -30.457 14.587 29.555 1.00 91.19 776 THR A CA 1
ATOM 6054 C C . THR A 1 776 ? -29.907 15.997 29.742 1.00 91.19 776 THR A C 1
ATOM 6056 O O . THR A 1 776 ? -28.706 16.216 29.601 1.00 91.19 776 THR A O 1
ATOM 6059 N N . ILE A 1 777 ? -30.784 16.938 30.085 1.00 92.19 777 ILE A N 1
ATOM 6060 C CA . ILE A 1 777 ? -30.463 18.328 30.431 1.00 92.19 777 ILE A CA 1
ATOM 6061 C C . ILE A 1 777 ? -30.702 18.584 31.924 1.00 92.19 777 ILE A C 1
ATOM 6063 O O . ILE A 1 777 ? -31.427 17.832 32.583 1.00 92.19 777 ILE A O 1
ATOM 6067 N N . LYS A 1 778 ? -30.106 19.656 32.459 1.00 88.69 778 LYS A N 1
ATOM 6068 C CA . LYS A 1 778 ? -30.231 20.043 33.871 1.00 88.69 778 LYS A CA 1
ATOM 6069 C C . LYS A 1 778 ? -30.914 21.393 34.045 1.00 88.69 778 LYS A C 1
ATOM 6071 O O . LYS A 1 778 ? -30.443 22.391 33.512 1.00 88.69 778 LYS A O 1
ATOM 6076 N N . LEU A 1 779 ? -31.953 21.439 34.872 1.00 93.69 779 LEU A N 1
ATOM 6077 C CA . LEU A 1 779 ? -32.521 22.687 35.381 1.00 93.69 779 LEU A CA 1
ATOM 6078 C C . LEU A 1 779 ? -32.135 22.861 36.852 1.00 93.69 779 LEU A C 1
ATOM 6080 O O . LEU A 1 779 ? -32.353 21.950 37.648 1.00 93.69 779 LEU A O 1
ATOM 6084 N N . ILE A 1 780 ? -31.589 24.020 37.218 1.00 87.88 780 ILE A N 1
ATOM 6085 C CA . ILE A 1 780 ? -31.235 24.361 38.601 1.00 87.88 780 ILE A CA 1
ATOM 6086 C C . ILE A 1 780 ? -32.136 25.501 39.084 1.00 87.88 780 ILE A C 1
ATOM 6088 O O . ILE A 1 780 ? -32.130 26.584 38.501 1.00 87.88 780 ILE A O 1
ATOM 6092 N N . ILE A 1 781 ? -32.878 25.267 40.165 1.00 92.31 781 ILE A N 1
ATOM 6093 C CA . ILE A 1 781 ? -33.680 26.287 40.848 1.00 92.31 781 ILE A CA 1
ATOM 6094 C C . ILE A 1 781 ? -32.833 26.909 41.954 1.00 92.31 781 ILE A C 1
ATOM 6096 O O . ILE A 1 781 ? -32.196 26.177 42.712 1.00 92.31 781 ILE A O 1
ATOM 6100 N N . ASN A 1 782 ? -32.824 28.241 42.040 1.00 86.25 782 ASN A N 1
ATOM 6101 C CA . ASN A 1 782 ? -32.092 29.018 43.047 1.00 86.25 782 ASN A CA 1
ATOM 6102 C C . ASN A 1 782 ? -30.624 28.568 43.192 1.00 86.25 782 ASN A C 1
ATOM 6104 O O . ASN A 1 782 ? -30.207 28.111 44.265 1.00 86.25 782 ASN A O 1
ATOM 6108 N N . PRO A 1 783 ? -29.821 28.642 42.115 1.00 77.69 783 PRO A N 1
ATOM 6109 C CA . PRO A 1 783 ? -28.419 28.242 42.160 1.00 77.69 783 PRO A CA 1
ATOM 6110 C C . PRO A 1 783 ? -27.650 29.061 43.207 1.00 77.69 783 PRO A C 1
ATOM 6112 O O . PRO A 1 783 ? -27.707 30.291 43.225 1.00 77.69 783 PRO A O 1
ATOM 6115 N N . LYS A 1 784 ? -26.870 28.384 44.052 1.00 69.88 784 LYS A N 1
ATOM 6116 C CA . LYS A 1 784 ? -25.881 29.040 44.916 1.00 69.88 784 LYS A CA 1
ATOM 6117 C C . LYS A 1 784 ? -24.549 29.084 44.181 1.00 69.88 784 LYS A C 1
ATOM 6119 O O . LYS A 1 784 ? -23.953 28.047 43.908 1.00 69.88 784 LYS A O 1
ATOM 6124 N N . TYR A 1 785 ? -24.084 30.285 43.857 1.00 56.50 785 TYR A N 1
ATOM 6125 C CA . TYR A 1 785 ? -22.793 30.472 43.205 1.00 56.50 785 TYR A CA 1
ATOM 6126 C C . TYR A 1 785 ? -21.678 30.556 44.250 1.00 56.50 785 TYR A C 1
ATOM 6128 O O . TYR A 1 785 ? -21.696 31.422 45.121 1.00 56.50 785 TYR A O 1
ATOM 6136 N N . SER A 1 786 ? -20.677 29.685 44.143 1.00 46.78 786 SER A N 1
ATOM 6137 C CA . SER A 1 786 ? -19.410 29.818 44.867 1.00 46.78 786 SER A CA 1
ATOM 6138 C C . SER A 1 786 ? -18.364 30.353 43.897 1.00 46.78 786 SER A C 1
ATOM 6140 O O . SER A 1 786 ? -18.077 29.719 42.887 1.00 46.78 786 SER A O 1
ATOM 6142 N N . HIS A 1 787 ? -17.834 31.547 44.152 1.00 43.53 787 HIS A N 1
ATOM 6143 C CA . HIS A 1 787 ? -16.753 32.116 43.348 1.00 43.53 787 HIS A CA 1
ATOM 6144 C C . HIS A 1 787 ? -15.423 31.755 44.017 1.00 43.53 787 HIS A C 1
ATOM 6146 O O . HIS A 1 787 ? -15.184 32.145 45.160 1.00 43.53 787 HIS A O 1
ATOM 6152 N N . LEU A 1 788 ? -14.573 30.987 43.331 1.00 34.53 788 LEU A N 1
ATOM 6153 C CA . LEU A 1 788 ? -13.200 30.750 43.777 1.00 34.53 788 LEU A CA 1
ATOM 6154 C C . LEU A 1 788 ? -12.354 31.991 43.441 1.00 34.53 788 LEU A C 1
ATOM 6156 O O . LEU A 1 788 ? -12.382 32.434 42.290 1.00 34.53 788 LEU A O 1
ATOM 6160 N N . PRO A 1 789 ? -11.604 32.571 44.394 1.00 38.53 789 PRO A N 1
ATOM 6161 C CA . PRO A 1 789 ? -10.677 33.650 44.083 1.00 38.53 789 PRO A CA 1
ATOM 6162 C C . PRO A 1 789 ? -9.519 33.114 43.230 1.00 38.53 789 PRO A C 1
ATOM 6164 O O . PRO A 1 789 ? -8.797 32.208 43.644 1.00 38.53 789 PRO A O 1
ATOM 6167 N N . ILE A 1 790 ? -9.327 33.690 42.043 1.00 33.06 790 ILE A N 1
ATOM 6168 C CA . ILE A 1 790 ? -8.125 33.491 41.227 1.00 33.06 790 ILE A CA 1
ATOM 6169 C C . ILE A 1 790 ? -7.034 34.396 41.810 1.00 33.06 790 ILE A C 1
ATOM 6171 O O . ILE A 1 790 ? -7.135 35.620 41.737 1.00 33.06 790 ILE A O 1
ATOM 6175 N N . ILE A 1 791 ? -6.002 33.802 42.413 1.00 35.62 791 ILE A N 1
ATOM 6176 C CA . ILE A 1 791 ? -4.795 34.525 42.832 1.00 35.62 791 ILE A CA 1
ATOM 6177 C C . ILE A 1 791 ? -3.888 34.648 41.606 1.00 35.62 791 ILE A C 1
ATOM 6179 O O . ILE A 1 791 ? -3.303 33.663 41.162 1.00 35.62 791 ILE A O 1
ATOM 6183 N N . TYR A 1 792 ? -3.762 35.858 41.064 1.00 29.67 792 TYR A N 1
ATOM 6184 C CA . TYR A 1 792 ? -2.686 36.188 40.133 1.00 29.67 792 TYR A CA 1
ATOM 6185 C C . TYR A 1 792 ? -1.409 36.433 40.945 1.00 29.67 792 TYR A C 1
ATOM 6187 O O . TYR A 1 792 ? -1.339 37.395 41.711 1.00 29.67 792 TYR A O 1
ATOM 6195 N N . HIS A 1 793 ? -0.403 35.569 40.796 1.00 32.91 793 HIS A N 1
ATOM 6196 C CA . HIS A 1 793 ? 0.965 35.927 41.166 1.00 32.91 793 HIS A CA 1
ATOM 6197 C C . HIS A 1 793 ? 1.501 36.889 40.096 1.00 32.91 793 HIS A C 1
ATOM 6199 O O . HIS A 1 793 ? 1.492 36.543 38.915 1.00 32.91 793 HIS A O 1
ATOM 6205 N N . GLN A 1 794 ? 1.872 38.104 40.519 1.00 37.41 794 GLN A N 1
ATOM 6206 C CA . GLN A 1 794 ? 2.582 39.084 39.688 1.00 37.41 794 GLN A CA 1
ATOM 6207 C C . GLN A 1 794 ? 3.988 38.611 39.337 1.00 37.41 794 GLN A C 1
ATOM 6209 O O . GLN A 1 794 ? 4.620 37.978 40.217 1.00 37.41 794 GLN A O 1
#

Radius of gyration: 31.8 Å; Cα contacts (8 Å, |Δi|>4): 1766; chains: 1; bounding box: 84×63×90 Å

Solvent-accessible surface area (backbone atoms only — not comparable to full-atom values): 41877 Å² total; per-residue (Å²): 137,80,77,52,58,75,93,70,51,19,62,47,59,78,49,65,61,78,37,78,51,93,68,30,32,36,41,24,32,14,64,59,48,28,24,52,32,77,71,25,71,51,39,41,66,68,51,61,50,42,50,71,72,34,77,53,23,82,76,50,63,41,36,42,55,60,39,60,78,48,58,71,89,67,71,59,36,84,74,27,30,23,33,35,33,63,55,51,50,53,49,40,72,78,39,58,72,72,44,33,46,46,33,20,27,63,87,55,25,45,81,67,57,83,61,76,51,50,80,45,15,30,58,10,53,34,22,66,46,56,38,66,43,79,60,71,32,38,35,35,66,29,53,45,21,34,28,68,80,64,36,20,23,41,52,28,35,39,48,92,97,53,69,43,31,34,47,65,63,28,57,82,35,51,29,61,53,26,57,19,60,35,60,60,68,63,31,42,24,32,25,45,42,37,64,30,35,33,36,37,29,38,60,74,56,50,39,57,66,31,55,51,32,46,72,74,66,41,62,41,37,45,86,60,72,54,75,92,42,36,47,72,81,44,66,64,41,48,54,77,71,42,67,68,48,31,57,66,24,33,44,97,39,94,43,79,37,69,41,58,18,17,44,42,25,54,96,70,42,68,34,48,43,35,33,50,44,44,30,27,83,54,62,32,44,42,82,53,97,85,27,39,37,35,60,49,79,76,29,82,46,71,50,61,98,64,90,67,79,81,79,87,74,82,81,82,78,86,77,90,76,85,80,87,82,80,71,83,50,65,71,53,52,39,54,51,48,46,51,52,49,51,47,33,63,72,58,47,66,63,21,41,34,69,74,46,30,3,61,36,41,52,35,21,44,17,49,65,34,78,36,65,50,42,41,73,21,36,43,24,55,59,50,43,44,55,58,67,38,40,86,69,44,55,73,71,56,35,53,53,51,50,54,49,49,53,50,49,44,72,77,38,35,42,62,59,28,34,28,61,29,54,67,57,38,82,22,60,87,43,74,74,55,83,76,25,46,57,92,69,82,50,68,60,30,55,49,43,59,57,17,28,66,50,4,34,72,93,43,44,34,47,43,42,46,68,38,39,23,36,28,23,52,22,56,48,23,74,76,74,46,64,25,51,62,54,46,65,65,26,45,68,53,48,54,52,48,64,75,59,51,63,54,68,78,52,37,63,55,36,38,29,61,39,31,17,47,47,38,12,49,51,16,46,38,51,26,29,49,71,40,73,39,84,58,55,65,70,56,52,53,48,41,53,47,50,54,51,47,51,64,76,58,65,66,64,68,34,71,34,35,86,44,39,78,92,43,57,74,48,29,47,44,21,62,37,29,68,11,32,79,31,35,61,67,45,70,69,59,25,48,53,40,36,74,78,38,40,72,58,50,52,51,30,52,50,24,40,47,66,50,38,79,56,42,42,46,64,61,37,64,50,7,30,54,56,7,13,28,38,61,68,49,38,36,44,11,47,47,47,40,40,45,53,36,69,57,47,36,14,72,62,47,52,76,53,60,61,68,62,87,30,90,40,61,36,57,61,49,50,40,51,48,40,47,23,49,63,28,52,51,52,38,66,50,80,50,57,47,66,53,63,50,73,43,54,42,47,39,73,50,75,32,41,36,42,36,42,55,33,39,85,42,78,52,54,35,37,50,49,64,62,79,63,90,63,49,48,78,48,60,78,58,47,68,42,62,66,68,40,76,35,46,39,40,38,36,40,66,46,54,74,84,53,76,68,67,47,77,45,80,38,42,38,38,40,37,35,74,97,37,75,46,78,48,73,33,38,42,29,30,38,72,83,84,81,84,79,84,82,82,80,84,130

Sequence (794 aa):
FVWKSSKLPGAGFQSWWPVIYENRVIFSGSNNYRTSIQPGGGFQFVELERDDVYPNHATDPRGTLIGGLGTAAGDWAPGTVTVNASRIYQYFNNKPWRQSVFVLNRNNGQSAETAPVLWTGTHSNSRYPPVIGADGVLYQQNNYMSDPYIAGGQISGWQPGVNYISVISSDWAAVDEPHGYSAGGDLIYWNLCCDRQIGAIDITVPNSVFADRYSDGIRPPTGGVDSSREWIYFGYNLDTIIPNYNQLYHLSDTKSYASFGSDLGANGAASGNGDYGYHGDTNAPIPYNGKIYVHRGNSIIAFTNTTAPPQELSMFATVSVQDESSSFGAAYLNELLETEIEEIVAAGHLRPAYTTHGIFDLRSRHDCGDNLTDYWSNPGETLVILLEALPYLSPSLQQSVRTYLQSEFTNYPPYQYNHIGWSGAAREIFDVPPEANISGNLNPQNKNFTYKNSGGWEGVGVWGRNPYAFYALWKYAEAFGNAGTILNNADDAFWEEFNDRPADSLLTKMPHVHNAYIAGMWGFLELQSLAGVSPSSQVQNELNRLLNLRVNTFTKDSAYAPYGRDNTVKAYCRTLNIANNFMFMVPELAAHLRTHKLNAVQTAVSDYETLAPNWFVTLNTDGFAENAVNTLYDTYGLFLAKALILGESGAELERYLDVPAFPVGDLYYVQKLVWTLANSIPDFSLSVTPTTHAIKAGETAVYTIHLQPGNDFSDNVTLSTNTPGGINISLSNNNVTLPAQVTLTVVDLHNSSFEDTLTYNITITASGGDVTRQRTIKLIINPKYSHLPIIYHQ

Nearest PDB structures (foldseek):
  8q8h-assembly1_D  TM=6.044E-01  e=7.769E-04  Niabella aurantiaca DSM 17617
  7sqc-assembly1_T0  TM=5.463E-01  e=1.501E-03  Chlamydomonas reinhardtii
  7sqc-assembly1_T1  TM=5.188E-01  e=1.108E-03  Chlamydomonas reinhardtii
  7sqc-assembly1_M1  TM=5.648E-01  e=4.816E-03  Chlamydomonas reinhardtii
  4yn3-assembly3_A  TM=4.107E-01  e=9.044E-04  Cucumis melo

pLDDT: mean 89.33, std 11.53, range [29.67, 98.88]